Protein 4D79 (pdb70)

InterPro domains:
  IPR000594 THIF-type NAD/FAD binding fold [PF00899] (19-262)
  IPR035985 Ubiquitin-activating enzyme-like [SSF69572] (10-259)
  IPR045886 ThiF/MoeB/HesA family [PTHR43267] (7-263)

B-factor: mean 34.45, std 21.28, range [13.18, 229.86]

Foldseek 3Di:
DDQDPVNCVQQVVLCVVQNPVLLVLQLPFAEEEADQALARVLLLVVSLSNNRQEYEYEEQDAADCVRVQGGPLRDPVRGPPGSQVSSQVVSCVSPVRHHYHYHNHHAALVCLCVVVVPDGLEYEYEDADQHRSLSNQLVCQVVVHHYEYEFDQFQDDDQVQKDKDALQPDPLTVSSVVNQVCNCPPPVQAADPVRGSSYIYIYGPDHGHPPVTHHHNSRSSSRSVNRNVVSSVVSVVVVVPPD/DDDQDPVNCVQAVVLCVPVNPVLLVLQLPFEEEEEDQALARVLLLVVSLSNNRQEYEYEEQDAADCVRVQGGPQNDPVRGPPGRLVSSQVVSCVSPVRRHYHYHNDHAALVCLCVVCVPQGLEYEYPDQDQHRSLSNQLVCQVVVHHYEYEFDQFQDDDQVQKDKDFLQPDPQGVRSVVNQVCNCPPPVQAADPVRGSPHIYIDGPDHGHQDPDDHGHHHNSRSSSSSVNSNVVSSVVSVVVVVVVD/DDDQDVVNCVLQVVLCVVLNDVLLVLQLPFEEEEEDQALARVLLLVVSLSNNRQEYEYEEQDAQDCVRVQGGPLNDPVRGPPGSLVSSQVVSCVSPVRHHYHYHNDHAALVCLCVVCVPQGLEYEYEDDDQHRSLSNCLVCVVVVHHYEYEFDQFQDDDQVQKDKDALQPDPLTVRSVSNQVCNCPPPVQAADPVRGSPYMYIYGPDHGHPPVGHHHNSRSSSRSVNRNVVSSVVSVVVVVCVVVDDDDDD/DADCDPVNCVQAVVLCVPVNPVLLVLQLPFEEEEEDQALQRVLLLVLSLSNNRQEYEYEEQDAADCVSVQGGPLNDPVRGPPGSLVSSQVVSCVSPVRRHYHYDNHHAALVCLCVVQVPQGLEYEYEDQDQHRSLSNQLVCQVVVHHYEYEFDQFQDDDQVQKDKDALQPDPLTVRSVVNQVCNCPPPVQDADPVRGSNYMYIYGPDHGHVPCVGHHHNSRSSSSSVNSNVVSSVVSVVVVVVD

CATH classification: 3.40.50.720

Structure (mmCIF, N/CA/C/O backbone):
data_4D79
#
_entry.id   4D79
#
_cell.length_a   65.690
_cell.length_b   97.160
_cell.length_c   83.190
_cell.angle_alpha   90.00
_cell.angle_beta   111.61
_cell.angle_gamma   90.00
#
_symmetry.space_group_name_H-M   'P 1 21 1'
#
loop_
_entity.id
_entity.type
_entity.pdbx_description
1 polymer 'TRNA THREONYLCARBAMOYLADENOSINE DEHYDRATASE'
2 non-polymer 'POTASSIUM ION'
3 non-polymer "ADENOSINE-5'-TRIPHOSPHATE"
4 non-polymer GLYCEROL
5 non-polymer 'SODIUM ION'
6 water water
#
loop_
_atom_site.group_PDB
_atom_site.id
_atom_site.type_symbol
_atom_site.label_atom_id
_atom_site.label_alt_id
_atom_site.label_comp_id
_atom_site.label_asym_id
_atom_site.label_entity_id
_atom_site.label_seq_id
_atom_site.pdbx_PDB_ins_code
_atom_site.Cartn_x
_atom_site.Cartn_y
_atom_site.Cartn_z
_atom_site.occupancy
_atom_site.B_iso_or_equiv
_atom_site.auth_seq_id
_atom_site.auth_comp_id
_atom_site.auth_asym_id
_atom_site.auth_atom_id
_atom_site.pdbx_PDB_model_num
ATOM 1 N N . VAL A 1 3 ? 11.299 69.116 21.973 1.00 60.75 3 VAL A N 1
ATOM 2 C CA . VAL A 1 3 ? 10.264 68.806 20.992 1.00 60.73 3 VAL A CA 1
ATOM 3 C C . VAL A 1 3 ? 9.411 70.041 20.737 1.00 57.03 3 VAL A C 1
ATOM 4 O O . VAL A 1 3 ? 9.005 70.729 21.673 1.00 77.67 3 VAL A O 1
ATOM 8 N N . VAL A 1 4 ? 9.175 70.340 19.466 1.00 56.59 4 VAL A N 1
ATOM 9 C CA . VAL A 1 4 ? 8.285 71.426 19.076 1.00 54.72 4 VAL A CA 1
ATOM 10 C C . VAL A 1 4 ? 6.878 70.852 18.943 1.00 87.48 4 VAL A C 1
ATOM 11 O O . VAL A 1 4 ? 6.649 69.908 18.179 1.00 75.51 4 VAL A O 1
ATOM 15 N N . ILE A 1 5 ? 5.940 71.419 19.693 1.00 56.56 5 ILE A N 1
ATOM 16 C CA . ILE A 1 5 ? 4.573 70.911 19.759 1.00 50.27 5 ILE A CA 1
ATOM 17 C C . ILE A 1 5 ? 3.787 71.384 18.541 1.00 41.84 5 ILE A C 1
ATOM 18 O O . ILE A 1 5 ? 3.613 72.586 18.327 1.00 47.65 5 ILE A O 1
ATOM 23 N N . SER A 1 6 ? 3.312 70.432 17.742 1.00 41.52 6 SER A N 1
ATOM 24 C CA . SER A 1 6 ? 2.505 70.704 16.562 1.00 39.40 6 SER A CA 1
ATOM 25 C C . SER A 1 6 ? 1.075 71.086 16.938 1.00 51.98 6 SER A C 1
ATOM 26 O O . SER A 1 6 ? 0.622 70.911 18.075 1.00 36.55 6 SER A O 1
ATOM 29 N N . ASP A 1 7 ? 0.337 71.581 15.941 1.00 39.65 7 ASP A N 1
ATOM 30 C CA . ASP A 1 7 ? -1.069 71.903 16.168 1.00 44.33 7 ASP A CA 1
ATOM 31 C C . ASP A 1 7 ? -1.882 70.658 16.485 1.00 32.27 7 ASP A C 1
ATOM 32 O O . ASP A 1 7 ? -2.800 70.699 17.319 1.00 38.06 7 ASP A O 1
ATOM 37 N N . ALA A 1 8 ? -1.567 69.540 15.830 1.00 38.64 8 ALA A N 1
ATOM 38 C CA . ALA A 1 8 ? -2.271 68.294 16.114 1.00 33.76 8 ALA A CA 1
ATOM 39 C C . ALA A 1 8 ? -2.050 67.852 17.553 1.00 39.57 8 ALA A C 1
ATOM 40 O O . ALA A 1 8 ? -2.996 67.437 18.235 1.00 35.67 8 ALA A O 1
ATOM 42 N N . TRP A 1 9 ? -0.801 67.942 18.021 1.00 32.56 9 TRP A N 1
ATOM 43 C CA . TRP A 1 9 ? -0.459 67.634 19.406 1.00 34.87 9 TRP A CA 1
ATOM 44 C C . TRP A 1 9 ? -1.263 68.494 20.369 1.00 24.94 9 TRP A C 1
ATOM 45 O O . TRP A 1 9 ? -1.755 67.998 21.383 1.00 27.58 9 TRP A O 1
ATOM 56 N N . ARG A 1 10 ? -1.380 69.801 20.079 1.00 31.82 10 ARG A N 1
ATOM 57 C CA . ARG A 1 10 ? -2.180 70.696 20.924 1.00 33.63 10 ARG A CA 1
ATOM 58 C C . ARG A 1 10 ? -3.663 70.347 20.898 1.00 32.00 10 ARG A C 1
ATOM 59 O O . ARG A 1 10 ? -4.358 70.558 21.897 1.00 36.14 10 ARG A O 1
ATOM 67 N N . GLN A 1 11 ? -4.166 69.811 19.782 1.00 36.86 11 GLN A N 1
ATOM 68 C CA . GLN A 1 11 ? -5.541 69.327 19.754 1.00 39.60 11 GLN A CA 1
ATOM 69 C C . GLN A 1 11 ? -5.716 68.111 20.634 1.00 35.01 11 GLN A C 1
ATOM 70 O O . GLN A 1 11 ? -6.675 68.036 21.417 1.00 31.71 11 GLN A O 1
ATOM 7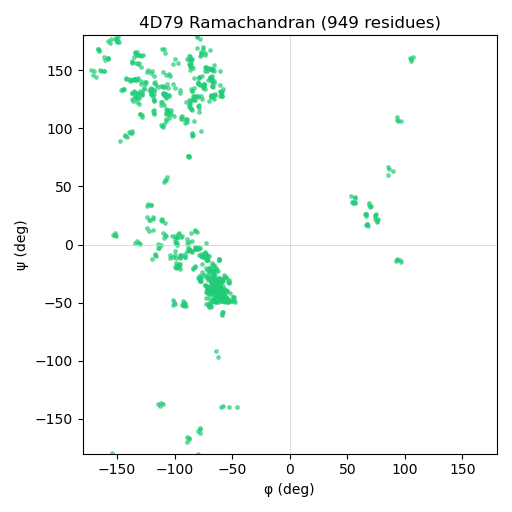6 N N . ARG A 1 12 ? -4.810 67.132 20.491 1.00 31.87 12 ARG A N 1
ATOM 77 C CA . ARG A 1 12 ? -4.911 65.898 21.252 1.00 28.31 12 ARG A CA 1
ATOM 78 C C . ARG A 1 12 ? -4.792 66.146 22.741 1.00 32.51 12 ARG A C 1
ATOM 79 O O . ARG A 1 12 ? -5.432 65.443 23.535 1.00 25.24 12 ARG A O 1
ATOM 87 N N . PHE A 1 13 ? -3.913 67.076 23.141 1.00 23.16 13 PHE A N 1
ATOM 88 C CA . PHE A 1 13 ? -3.527 67.231 24.539 1.00 22.31 13 PHE A CA 1
ATOM 89 C C . PHE A 1 13 ? -3.890 68.603 25.095 1.00 20.32 13 PHE A C 1
ATOM 90 O O . PHE A 1 13 ? -3.373 69.012 26.137 1.00 27.68 13 PHE A O 1
ATOM 98 N N . GLY A 1 14 ? -4.853 69.268 24.460 1.00 23.81 14 GLY A N 1
ATOM 99 C CA . GLY A 1 14 ? -5.395 70.498 25.012 1.00 22.06 14 GLY A CA 1
ATOM 100 C C . GLY A 1 14 ? -5.908 70.338 26.431 1.00 25.62 14 GLY A C 1
ATOM 101 O O . GLY A 1 14 ? -5.677 71.202 27.282 1.00 24.86 14 GLY A O 1
ATOM 102 N N . GLY A 1 15 ? -6.566 69.212 26.720 1.00 24.86 15 GLY A N 1
ATOM 103 C CA . GLY A 1 15 ? -7.024 68.956 28.072 1.00 23.71 15 GLY A CA 1
ATOM 104 C C . GLY A 1 15 ? -5.920 68.749 29.080 1.00 28.53 15 GLY A C 1
ATOM 105 O O . GLY A 1 15 ? -6.110 69.024 30.273 1.00 23.23 15 GLY A O 1
ATOM 106 N N . THR A 1 16 ? -4.788 68.182 28.641 1.00 21.52 16 THR A N 1
ATOM 107 C CA . THR A 1 16 ? -3.601 68.108 29.478 1.00 21.07 16 THR A CA 1
ATOM 108 C C . THR A 1 16 ? -3.077 69.506 29.799 1.00 23.40 16 THR A C 1
ATOM 109 O O . THR A 1 16 ? -2.758 69.823 30.948 1.00 21.94 16 THR A O 1
ATOM 113 N N . ALA A 1 17 ? -2.971 70.348 28.781 1.00 20.28 17 ALA A N 1
ATOM 114 C CA . ALA A 1 17 ? -2.524 71.721 28.992 1.00 23.55 17 ALA A CA 1
ATOM 115 C C . ALA A 1 17 ? -3.455 72.468 29.951 1.00 28.51 17 ALA A C 1
ATOM 116 O O . ALA A 1 17 ? -2.993 73.195 30.836 1.00 26.21 17 ALA A O 1
ATOM 118 N N . ARG A 1 18 ? -4.768 72.261 29.825 1.00 25.98 18 ARG A N 1
ATOM 119 C CA . ARG A 1 18 ? -5.698 72.984 30.682 1.00 21.99 18 ARG A CA 1
ATOM 120 C C . ARG A 1 18 ? -5.618 72.492 32.121 1.00 21.26 18 ARG A C 1
ATOM 121 O O . ARG A 1 18 ? -5.983 73.233 33.031 1.00 24.82 18 ARG A O 1
ATOM 129 N N . LEU A 1 19 ? -5.092 71.289 32.345 1.00 19.81 19 LEU A N 1
ATOM 130 C CA . LEU A 1 19 ? -5.007 70.756 33.695 1.00 21.57 19 LEU A CA 1
ATOM 131 C C . LEU A 1 19 ? -3.674 71.080 34.360 1.00 20.25 19 LEU A C 1
ATOM 132 O O . LEU A 1 19 ? -3.638 71.466 35.534 1.00 22.71 19 LEU A O 1
ATOM 137 N N . TYR A 1 20 ? -2.577 70.824 33.656 1.00 22.46 20 TYR A N 1
ATOM 138 C CA . TYR A 1 20 ? -1.240 70.947 34.220 1.00 25.40 20 TYR A CA 1
ATOM 139 C C . TYR A 1 20 ? -0.536 72.235 33.855 1.00 21.29 20 TYR A C 1
ATOM 140 O O . TYR A 1 20 ? 0.442 72.573 34.521 1.00 23.95 20 TYR A O 1
ATOM 149 N N . GLY A 1 21 ? -0.975 72.914 32.796 1.00 22.08 21 GLY A N 1
ATOM 150 C CA . GLY A 1 21 ? -0.388 74.157 32.335 1.00 26.35 21 GLY A CA 1
ATOM 151 C C . GLY A 1 21 ? 0.464 73.975 31.085 1.00 31.05 21 GLY A C 1
ATOM 152 O O . GLY A 1 21 ? 0.936 72.885 30.762 1.00 27.55 21 GLY A O 1
ATOM 153 N N . GLU A 1 22 ? 0.694 75.090 30.392 1.00 31.08 22 GLU A N 1
ATOM 154 C CA . GLU A 1 22 ? 1.513 75.082 29.181 1.00 24.73 22 GLU A CA 1
ATOM 155 C C . GLU A 1 22 ? 2.952 74.647 29.454 1.00 29.79 22 GLU A C 1
ATOM 156 O O . GLU A 1 22 ? 3.547 73.909 28.655 1.00 34.39 22 GLU A O 1
ATOM 162 N N . LYS A 1 23 ? 3.552 75.130 30.544 1.00 29.79 23 LYS A N 1
ATOM 163 C CA . LYS A 1 23 ? 4.922 74.731 30.847 1.00 33.44 23 LYS A CA 1
ATOM 164 C C . LYS A 1 23 ? 5.012 73.223 31.042 1.00 23.53 23 LYS A C 1
ATOM 165 O O . LYS A 1 23 ? 5.948 72.572 30.545 1.00 30.31 23 LYS A O 1
ATOM 171 N N . ALA A 1 24 ? 4.051 72.657 31.754 1.00 24.44 24 ALA A N 1
ATOM 172 C CA . ALA A 1 24 ? 4.009 71.211 31.952 1.00 22.66 24 ALA A CA 1
ATOM 173 C C . ALA A 1 24 ? 3.839 70.475 30.631 1.00 27.33 24 ALA A C 1
ATOM 174 O O . ALA A 1 24 ? 4.507 69.459 30.390 1.00 25.68 24 ALA A O 1
ATOM 176 N N . LEU A 1 25 ? 2.960 70.968 29.759 1.00 24.87 25 LEU A N 1
ATOM 177 C CA . LEU A 1 25 ? 2.787 70.333 28.457 1.00 29.50 25 LEU A CA 1
ATOM 178 C C . LEU A 1 25 ? 4.121 70.219 27.739 1.00 28.64 25 LEU A C 1
ATOM 179 O O . LEU A 1 25 ? 4.452 69.166 27.182 1.00 26.59 25 LEU A O 1
ATOM 184 N N . GLN A 1 26 ? 4.907 71.310 27.741 1.00 25.90 26 GLN A N 1
ATOM 185 C CA . GLN A 1 26 ? 6.200 71.283 27.089 1.00 25.57 26 GLN A CA 1
ATOM 186 C C . GLN A 1 26 ? 7.159 70.363 27.828 1.00 25.14 26 GLN A C 1
ATOM 187 O O . GLN A 1 26 ? 7.953 69.651 27.201 1.00 26.47 26 GLN A O 1
ATOM 193 N N . LEU A 1 27 ? 7.131 70.401 29.163 1.00 25.74 27 LEU A N 1
ATOM 194 C CA . LEU A 1 27 ? 7.965 69.497 29.949 1.00 35.50 27 LEU A CA 1
ATOM 195 C C . LEU A 1 27 ? 7.683 68.041 29.591 1.00 30.21 27 LEU A C 1
ATOM 196 O O . LEU A 1 27 ? 8.609 67.240 29.392 1.00 26.67 27 LEU A O 1
ATOM 201 N N . PHE A 1 28 ? 6.399 67.679 29.530 1.00 23.47 28 PHE A N 1
ATOM 202 C CA . PHE A 1 28 ? 6.013 66.315 29.189 1.00 25.81 28 PHE A CA 1
ATOM 203 C C . PHE A 1 28 ? 6.431 65.973 27.770 1.00 24.34 28 PHE A C 1
ATOM 204 O O . PHE A 1 28 ? 6.923 64.870 27.517 1.00 25.90 28 PHE A O 1
ATOM 212 N N . ALA A 1 29 ? 6.244 66.904 26.827 1.00 24.28 29 ALA A N 1
ATOM 213 C CA . ALA A 1 29 ? 6.601 66.610 25.443 1.00 25.26 29 ALA A CA 1
ATOM 214 C C . ALA A 1 29 ? 8.099 66.356 25.298 1.00 26.98 29 ALA A C 1
ATOM 215 O O . ALA A 1 29 ? 8.521 65.593 24.421 1.00 29.90 29 ALA A O 1
ATOM 217 N N . ASP A 1 30 ? 8.908 66.993 26.143 1.00 25.63 30 ASP A N 1
ATOM 218 C CA . ASP A 1 30 ? 10.360 66.859 26.129 1.00 28.40 30 ASP A CA 1
ATOM 219 C C . ASP A 1 30 ? 10.841 65.684 26.968 1.00 34.23 30 ASP A C 1
ATOM 220 O O . ASP A 1 30 ? 12.036 65.401 26.970 1.00 29.75 30 ASP A O 1
ATOM 225 N N . ALA A 1 31 ? 9.942 64.990 27.665 1.00 28.27 31 ALA A N 1
ATOM 226 C CA . ALA A 1 31 ? 10.353 63.938 28.585 1.00 25.56 31 ALA A CA 1
ATOM 227 C C . ALA A 1 31 ? 10.499 62.596 27.871 1.00 23.42 31 ALA A C 1
ATOM 228 O O . ALA A 1 31 ? 9.901 62.342 26.822 1.00 28.17 31 ALA A O 1
ATOM 230 N N . HIS A 1 32 ? 11.325 61.744 28.462 1.00 31.91 32 HIS A N 1
ATOM 231 C CA . HIS A 1 32 ? 11.508 60.367 28.022 1.00 23.26 32 HIS A CA 1
ATOM 232 C C . HIS A 1 32 ? 11.362 59.465 29.243 1.00 24.62 32 HIS A C 1
ATOM 233 O O . HIS A 1 32 ? 12.188 59.510 30.156 1.00 24.52 32 HIS A O 1
ATOM 240 N N . ILE A 1 33 ? 10.301 58.673 29.277 1.00 24.89 33 ILE A N 1
ATOM 241 C CA . ILE A 1 33 ? 10.013 57.828 30.429 1.00 22.12 33 ILE A CA 1
ATOM 242 C C . ILE A 1 33 ? 10.052 56.369 30.006 1.00 24.91 33 ILE A C 1
ATOM 243 O O . ILE A 1 33 ? 9.598 55.990 28.920 1.00 21.62 33 ILE A O 1
ATOM 248 N N . CYS A 1 34 ? 10.631 55.561 30.875 1.00 23.46 34 CYS A N 1
ATOM 249 C CA . CYS A 1 34 ? 10.811 54.131 30.672 1.00 16.83 34 CYS A CA 1
ATOM 250 C C . CYS A 1 34 ? 9.850 53.369 31.565 1.00 20.96 34 CYS A C 1
ATOM 251 O O . CYS A 1 34 ? 9.766 53.641 32.765 1.00 24.29 34 CYS A O 1
ATOM 254 N N . VAL A 1 35 ? 9.107 52.451 30.977 1.00 23.17 35 VAL A N 1
ATOM 255 C CA . VAL A 1 35 ? 8.266 51.529 31.736 1.00 21.34 35 VAL A CA 1
ATOM 256 C C . VAL A 1 35 ? 8.882 50.148 31.599 1.00 22.78 35 VAL A C 1
ATOM 257 O O . VAL A 1 35 ? 9.007 49.630 30.480 1.00 19.51 35 VAL A O 1
ATOM 261 N N . VAL A 1 36 ? 9.208 49.537 32.735 1.00 20.79 36 VAL A N 1
ATOM 262 C CA . VAL A 1 36 ? 9.779 48.191 32.772 1.00 20.07 36 VAL A CA 1
ATOM 263 C C . VAL A 1 36 ? 8.717 47.228 33.273 1.00 19.90 36 VAL A C 1
ATOM 264 O O . VAL A 1 36 ? 8.285 47.309 34.434 1.00 22.37 36 VAL A O 1
ATOM 268 N N . GLY A 1 37 ? 8.321 46.311 32.394 1.00 18.50 37 GLY A N 1
ATOM 269 C CA . GLY A 1 37 ? 7.263 45.357 32.643 1.00 17.03 37 GLY A CA 1
ATOM 270 C C . GLY A 1 37 ? 5.940 45.893 32.135 1.00 23.15 37 GLY A C 1
ATOM 271 O O . GLY A 1 37 ? 5.444 46.893 32.648 1.00 21.04 37 GLY A O 1
ATOM 272 N N . ILE A 1 38 ? 5.416 45.294 31.064 1.00 20.25 38 ILE A N 1
ATOM 273 C CA . ILE A 1 38 ? 4.230 45.767 30.375 1.00 26.33 38 ILE A CA 1
ATOM 274 C C . ILE A 1 38 ? 3.071 44.809 30.648 1.00 23.88 38 ILE A C 1
ATOM 275 O O . ILE A 1 38 ? 2.459 44.286 29.719 1.00 24.01 38 ILE A O 1
ATOM 280 N N . GLY A 1 39 ? 2.778 44.574 31.926 1.00 20.84 39 GLY A N 1
ATOM 281 C CA . GLY A 1 39 ? 1.756 43.660 32.380 1.00 24.62 39 GLY A CA 1
ATOM 282 C C . GLY A 1 39 ? 0.596 44.333 33.092 1.00 16.87 39 GLY A C 1
ATOM 283 O O . GLY A 1 39 ? 0.099 45.385 32.664 1.00 21.95 39 GLY A O 1
ATOM 284 N N . GLY A 1 40 ? 0.163 43.715 34.194 1.00 18.99 40 GLY A N 1
ATOM 285 C CA . GLY A 1 40 ? -1.037 44.167 34.875 1.00 24.29 40 GLY A CA 1
ATOM 286 C C . GLY A 1 40 ? -0.935 45.597 35.370 1.00 18.67 40 GLY A C 1
ATOM 287 O O . GLY A 1 40 ? -1.947 46.308 35.441 1.00 21.77 40 GLY A O 1
ATOM 288 N N . VAL A 1 41 ? 0.275 46.042 35.698 1.00 18.29 41 VAL A N 1
ATOM 289 C CA . VAL A 1 41 ? 0.512 47.411 36.129 1.00 18.09 41 VAL A CA 1
ATOM 290 C C . VAL A 1 41 ? 1.054 48.253 35.003 1.00 20.26 41 VAL A C 1
ATOM 291 O O . VAL A 1 41 ? 0.515 49.305 34.684 1.00 18.02 41 VAL A O 1
ATOM 295 N N . GLY A 1 42 ? 2.108 47.777 34.353 1.00 16.54 42 GLY A N 1
ATOM 296 C CA . GLY A 1 42 ? 2.833 48.615 33.428 1.00 18.33 42 GLY A CA 1
ATOM 297 C C . GLY A 1 42 ? 2.124 48.906 32.128 1.00 17.19 42 GLY A C 1
ATOM 298 O O . GLY A 1 42 ? 2.373 49.948 31.520 1.00 17.98 42 GLY A O 1
ATOM 299 N N . SER A 1 43 ? 1.247 48.005 31.661 1.00 18.41 43 SER A N 1
ATOM 300 C CA . SER A 1 43 ? 0.569 48.314 30.399 1.00 21.02 43 SER A CA 1
ATOM 301 C C . SER A 1 43 ? -0.310 49.566 30.542 1.00 20.69 43 SER A C 1
ATOM 302 O O . SER A 1 43 ? -0.350 50.403 29.640 1.00 19.46 43 SER A O 1
ATOM 305 N N . TRP A 1 44 ? -0.974 49.734 31.687 1.00 17.21 44 TRP A N 1
ATOM 306 C CA . TRP A 1 44 ? -1.791 50.924 31.940 1.00 16.44 44 TRP A CA 1
ATOM 307 C C . TRP A 1 44 ? -0.935 52.157 32.208 1.00 16.19 44 TRP A C 1
ATOM 308 O O . TRP A 1 44 ? -1.316 53.275 31.840 1.00 20.33 44 TRP A O 1
ATOM 319 N N . ALA A 1 45 ? 0.206 51.988 32.869 1.00 20.91 45 ALA A N 1
ATOM 320 C CA . ALA A 1 45 ? 1.126 53.109 33.005 1.00 21.89 45 ALA A CA 1
ATOM 321 C C . ALA A 1 45 ? 1.502 53.644 31.633 1.00 16.33 45 ALA A C 1
ATOM 322 O O . ALA A 1 45 ? 1.520 54.858 31.403 1.00 19.30 45 ALA A O 1
ATOM 324 N N . ALA A 1 46 ? 1.815 52.742 30.701 1.00 19.42 46 ALA A N 1
ATOM 325 C CA . ALA A 1 46 ? 2.240 53.165 29.370 1.00 19.04 46 ALA A CA 1
ATOM 326 C C . ALA A 1 46 ? 1.143 53.943 28.668 1.00 18.80 46 ALA A C 1
ATOM 327 O O . ALA A 1 46 ? 1.382 55.014 28.075 1.00 21.01 46 ALA A O 1
ATOM 329 N N . GLU A 1 47 ? -0.062 53.426 28.754 1.00 18.79 47 GLU A N 1
ATOM 330 C CA . GLU A 1 47 ? -1.237 54.087 28.225 1.00 16.69 47 GLU A CA 1
ATOM 331 C C . GLU A 1 47 ? -1.386 55.475 28.805 1.00 17.98 47 GLU A C 1
ATOM 332 O O . GLU A 1 47 ? -1.660 56.433 28.077 1.00 19.10 47 GLU A O 1
ATOM 338 N N . ALA A 1 48 ? -1.277 55.599 30.128 1.00 16.28 48 ALA A N 1
ATOM 339 C CA . ALA A 1 48 ? -1.458 56.897 30.754 1.00 18.14 48 ALA A CA 1
ATOM 340 C C . ALA A 1 48 ? -0.376 57.884 30.313 1.00 18.77 48 ALA A C 1
ATOM 341 O O . ALA A 1 48 ? -0.665 59.064 30.062 1.00 18.78 48 ALA A O 1
ATOM 343 N N . LEU A 1 49 ? 0.876 57.410 30.188 1.00 17.81 49 LEU A N 1
ATOM 344 C CA . LEU A 1 49 ? 1.949 58.275 29.724 1.00 16.57 49 LEU A CA 1
ATOM 345 C C . LEU A 1 49 ? 1.642 58.822 28.351 1.00 17.70 49 LEU A C 1
ATOM 346 O O . LEU A 1 49 ? 1.731 60.038 28.122 1.00 19.53 49 LEU A O 1
ATOM 351 N N . ALA A 1 50 ? 1.251 57.943 27.430 1.00 20.69 50 ALA A N 1
ATOM 352 C CA . ALA A 1 50 ? 0.898 58.381 26.086 1.00 18.36 50 ALA A CA 1
ATOM 353 C C . ALA A 1 50 ? -0.253 59.390 26.099 1.00 22.83 50 ALA A C 1
ATOM 354 O O . ALA A 1 50 ? -0.224 60.380 25.353 1.00 21.97 50 ALA A O 1
ATOM 356 N N . ARG A 1 51 ? -1.281 59.151 26.923 1.00 19.68 51 ARG A N 1
ATOM 357 C CA . ARG A 1 51 ? -2.457 60.009 26.942 1.00 20.88 51 ARG A CA 1
ATOM 358 C C . ARG A 1 51 ? -2.237 61.303 27.719 1.00 19.42 51 ARG A C 1
ATOM 359 O O . ARG A 1 51 ? -3.141 62.141 27.753 1.00 21.07 51 ARG A O 1
ATOM 367 N N . THR A 1 52 ? -1.070 61.492 28.333 1.00 20.71 52 THR A N 1
ATOM 368 C CA . THR A 1 52 ? -0.738 62.744 28.992 1.00 17.64 52 THR A CA 1
ATOM 369 C C . THR A 1 52 ? 0.369 63.506 28.260 1.00 21.64 52 THR A C 1
ATOM 370 O O . THR A 1 52 ? 1.063 64.310 28.870 1.00 22.60 52 THR A O 1
ATOM 374 N N . GLY A 1 53 ? 0.578 63.230 26.976 1.00 21.99 53 GLY A N 1
ATOM 375 C CA . GLY A 1 53 ? 1.492 64.028 26.188 1.00 26.80 53 GLY A CA 1
ATOM 376 C C . GLY A 1 53 ? 2.963 63.774 26.447 1.00 25.79 53 GLY A C 1
ATOM 377 O O . GLY A 1 53 ? 3.789 64.606 26.083 1.00 24.14 53 GLY A O 1
ATOM 378 N N . ILE A 1 54 ? 3.331 62.642 27.040 1.00 25.81 54 ILE A N 1
ATOM 379 C CA . ILE A 1 54 ? 4.748 62.339 27.183 1.00 23.71 54 ILE A CA 1
ATOM 380 C C . ILE A 1 54 ? 5.324 62.067 25.796 1.00 22.93 54 ILE A C 1
ATOM 381 O O . ILE A 1 54 ? 4.808 61.224 25.048 1.00 25.01 54 ILE A O 1
ATOM 386 N N . GLY A 1 55 ? 6.416 62.768 25.455 1.00 24.97 55 GLY A N 1
ATOM 387 C CA . GLY A 1 55 ? 6.879 62.768 24.074 1.00 24.66 55 GLY A CA 1
ATOM 388 C C . GLY A 1 55 ? 7.722 61.578 23.667 1.00 25.11 55 GLY A C 1
ATOM 389 O O . GLY A 1 55 ? 7.858 61.305 22.467 1.00 24.01 55 GLY A O 1
ATOM 390 N N . ALA A 1 56 ? 8.285 60.861 24.629 1.00 23.75 56 ALA A N 1
ATOM 391 C CA . ALA A 1 56 ? 9.119 59.700 24.338 1.00 25.31 56 ALA A CA 1
ATOM 392 C C . ALA A 1 56 ? 8.887 58.663 25.417 1.00 24.28 56 ALA A C 1
ATOM 393 O O . ALA A 1 56 ? 8.913 58.979 26.611 1.00 25.56 56 ALA A O 1
ATOM 395 N N . ILE A 1 57 ? 8.696 57.430 24.993 1.00 21.63 57 ILE A N 1
ATOM 396 C CA . ILE A 1 57 ? 8.378 56.325 25.899 1.00 22.03 57 ILE A CA 1
ATOM 397 C C . ILE A 1 57 ? 9.197 55.116 25.482 1.00 22.56 57 ILE A C 1
ATOM 398 O O . ILE A 1 57 ? 9.214 54.763 24.301 1.00 24.89 57 ILE A O 1
ATOM 403 N N . THR A 1 58 ? 9.877 54.483 26.440 1.00 20.26 58 THR A N 1
ATOM 404 C CA . THR A 1 58 ? 10.528 53.196 26.216 1.00 19.42 58 THR A CA 1
ATOM 405 C C . THR A 1 58 ? 9.795 52.107 26.981 1.00 22.12 58 THR A C 1
ATOM 406 O O . THR A 1 58 ? 9.446 52.289 28.148 1.00 25.05 58 THR A O 1
ATOM 410 N N . LEU A 1 59 ? 9.573 50.980 26.321 1.00 20.76 59 LEU A N 1
ATOM 411 C CA . LEU A 1 59 ? 8.869 49.850 26.912 1.00 21.17 59 LEU A CA 1
ATOM 412 C C . LEU A 1 59 ? 9.822 48.654 26.950 1.00 25.58 59 LEU A C 1
ATOM 413 O O . LEU A 1 59 ? 10.351 48.262 25.909 1.00 26.61 59 LEU A O 1
ATOM 418 N N . ILE A 1 60 ? 10.029 48.065 28.133 1.00 22.24 60 ILE A N 1
ATOM 419 C CA . ILE A 1 60 ? 10.950 46.930 28.298 1.00 25.52 60 ILE A CA 1
ATOM 420 C C . ILE A 1 60 ? 10.166 45.708 28.774 1.00 21.25 60 ILE A C 1
ATOM 421 O O . ILE A 1 60 ? 9.678 45.669 29.910 1.00 24.67 60 ILE A O 1
ATOM 426 N N . ASP A 1 61 ? 10.078 44.697 27.917 1.00 21.07 61 ASP A N 1
ATOM 427 C CA . ASP A 1 61 ? 9.420 43.425 28.215 1.00 20.87 61 ASP A CA 1
ATOM 428 C C . ASP A 1 61 ? 9.778 42.484 27.070 1.00 25.93 61 ASP A C 1
ATOM 429 O O . ASP A 1 61 ? 10.034 42.941 25.955 1.00 34.78 61 ASP A O 1
ATOM 434 N N . MET A 1 62 ? 9.866 41.188 27.352 1.00 26.16 62 MET A N 1
ATOM 435 C CA . MET A 1 62 ? 9.997 40.229 26.252 1.00 26.45 62 MET A CA 1
ATOM 436 C C . MET A 1 62 ? 8.911 39.160 26.251 1.00 32.84 62 MET A C 1
ATOM 437 O O . MET A 1 62 ? 9.055 38.158 25.555 1.00 31.35 62 MET A O 1
ATOM 442 N N . ASP A 1 63 ? 7.842 39.335 27.005 1.00 29.25 63 ASP A N 1
ATOM 443 C CA . ASP A 1 63 ? 6.778 38.344 27.045 1.00 27.47 63 ASP A CA 1
ATOM 444 C C . ASP A 1 63 ? 5.736 38.643 25.955 1.00 30.03 63 ASP A C 1
ATOM 445 O O . ASP A 1 63 ? 5.637 39.761 25.436 1.00 28.41 63 ASP A O 1
ATOM 450 N N . ASP A 1 64 ? 4.961 37.628 25.611 1.00 26.97 64 ASP A N 1
ATOM 451 C CA . ASP A 1 64 ? 3.896 37.735 24.633 1.00 28.32 64 ASP A CA 1
ATOM 452 C C . ASP A 1 64 ? 2.530 37.893 25.312 1.00 25.15 64 ASP A C 1
ATOM 453 O O . ASP A 1 64 ? 2.324 37.533 26.473 1.00 29.08 64 ASP A O 1
ATOM 458 N N . VAL A 1 65 ? 1.591 38.415 24.538 1.00 22.84 65 VAL A N 1
ATOM 459 C CA . VAL A 1 65 ? 0.205 38.510 24.983 1.00 24.51 65 VAL A CA 1
ATOM 460 C C . VAL A 1 65 ? -0.396 37.104 25.086 1.00 27.72 65 VAL A C 1
ATOM 461 O O . VAL A 1 65 ? -0.369 36.330 24.120 1.00 24.30 65 VAL A O 1
ATOM 465 N N A CYS A 1 66 ? -0.948 36.787 26.264 0.43 27.11 66 CYS A N 1
ATOM 466 N N B CYS A 1 66 ? -0.923 36.776 26.262 0.57 23.99 66 CYS A N 1
ATOM 467 C CA A CYS A 1 66 ? -1.587 35.512 26.594 0.43 26.67 66 CYS A CA 1
ATOM 468 C CA B CYS A 1 66 ? -1.627 35.528 26.525 0.57 30.92 66 CYS A CA 1
ATOM 469 C C A CYS A 1 66 ? -3.048 35.738 26.982 0.43 32.12 66 CYS A C 1
ATOM 470 C C B CYS A 1 66 ? -3.084 35.794 26.867 0.57 20.33 66 CYS A C 1
ATOM 471 O O A CYS A 1 66 ? -3.383 36.741 27.619 0.43 20.91 66 CYS A O 1
ATOM 472 O O B CYS A 1 66 ? -3.444 36.855 27.382 0.57 23.96 66 CYS A O 1
ATOM 477 N N . VAL A 1 67 ? -3.915 34.775 26.628 1.00 24.29 67 VAL A N 1
ATOM 478 C CA . VAL A 1 67 ? -5.344 34.907 26.916 1.00 19.83 67 VAL A CA 1
ATOM 479 C C . VAL A 1 67 ? -5.569 35.130 28.407 1.00 17.35 67 VAL A C 1
ATOM 480 O O . VAL A 1 67 ? -6.481 35.867 28.796 1.00 22.10 67 VAL A O 1
ATOM 484 N N . THR A 1 68 ? -4.724 34.543 29.261 1.00 23.22 68 THR A N 1
ATOM 485 C CA . THR A 1 68 ? -4.889 34.707 30.701 1.00 20.98 68 THR A CA 1
ATOM 486 C C . THR A 1 68 ? -4.552 36.122 31.183 1.00 18.09 68 THR A C 1
ATOM 487 O O . THR A 1 68 ? -4.787 36.417 32.352 1.00 21.23 68 THR A O 1
ATOM 491 N N . ASN A 1 69 ? -3.971 36.983 30.336 1.00 19.77 69 ASN A N 1
ATOM 492 C CA . ASN A 1 69 ? -3.742 38.386 30.677 1.00 22.23 69 ASN A CA 1
ATOM 493 C C . ASN A 1 69 ? -5.035 39.210 30.641 1.00 17.76 69 ASN A C 1
ATOM 494 O O . ASN A 1 69 ? -5.030 40.380 31.055 1.00 20.38 69 ASN A O 1
ATOM 499 N N . THR A 1 70 ? -6.126 38.635 30.100 1.00 16.61 70 THR A N 1
ATOM 500 C CA . THR A 1 70 ? -7.300 39.404 29.726 1.00 16.13 70 THR A CA 1
ATOM 501 C C . THR A 1 70 ? -7.906 40.127 30.913 1.00 13.50 70 THR A C 1
ATOM 502 O O . THR A 1 70 ? -8.485 41.195 30.745 1.00 21.87 70 THR A O 1
ATOM 506 N N . ASN A 1 71 ? -7.813 39.551 32.109 1.00 16.47 71 ASN A N 1
ATOM 507 C CA . ASN A 1 71 ? -8.481 40.166 33.232 1.00 16.35 71 ASN A CA 1
ATOM 508 C C . ASN A 1 71 ? -7.809 41.464 33.695 1.00 18.77 71 ASN A C 1
ATOM 509 O O . ASN A 1 71 ? -8.400 42.183 34.518 1.00 16.54 71 ASN A O 1
ATOM 514 N N . ARG A 1 72 ? -6.597 41.776 33.238 1.00 19.87 72 ARG A N 1
ATOM 515 C CA . ARG A 1 72 ? -5.878 42.895 33.845 1.00 16.59 72 ARG A CA 1
ATOM 516 C C . ARG A 1 72 ? -4.876 43.646 32.968 1.00 23.26 72 ARG A C 1
ATOM 517 O O . ARG A 1 72 ? -4.134 44.452 33.529 1.00 18.29 72 ARG A O 1
ATOM 525 N N . GLN A 1 73 ? -4.792 43.430 31.652 1.00 16.71 73 GLN A N 1
ATOM 526 C CA . GLN A 1 73 ? -3.775 44.056 30.822 1.00 18.32 73 GLN A CA 1
ATOM 527 C C . GLN A 1 73 ? -4.436 44.645 29.590 1.00 21.52 73 GLN A C 1
ATOM 528 O O . GLN A 1 73 ? -5.200 43.963 28.906 1.00 19.21 73 GLN A O 1
ATOM 534 N N . ILE A 1 74 ? -4.136 45.918 29.317 1.00 16.91 74 ILE A N 1
ATOM 535 C CA . ILE A 1 74 ? -4.861 46.673 28.315 1.00 15.54 74 ILE A CA 1
ATOM 536 C C . ILE A 1 74 ? -4.612 46.153 26.912 1.00 15.60 74 ILE A C 1
ATOM 537 O O . ILE A 1 74 ? -5.455 46.359 26.017 1.00 21.94 74 ILE A O 1
ATOM 542 N N . HIS A 1 75 ? -3.509 45.456 26.704 1.00 17.62 75 HIS A N 1
ATOM 543 C CA . HIS A 1 75 ? -3.142 44.948 25.390 1.00 21.09 75 HIS A CA 1
ATOM 544 C C . HIS A 1 75 ? -3.754 43.584 25.092 1.00 22.95 75 HIS A C 1
ATOM 545 O O . HIS A 1 75 ? -3.628 43.104 23.961 1.00 22.88 75 HIS A O 1
ATOM 552 N N . ALA A 1 76 ? -4.432 42.967 26.065 1.00 24.79 76 ALA A N 1
ATOM 553 C CA . ALA A 1 76 ? -4.934 41.589 25.955 1.00 20.99 76 ALA A CA 1
ATOM 554 C C . ALA A 1 76 ? -6.290 41.597 25.261 1.00 22.16 76 ALA A C 1
ATOM 555 O O . ALA A 1 76 ? -7.336 41.776 25.892 1.00 22.13 76 ALA A O 1
ATOM 557 N N . LEU A 1 77 ? -6.240 41.422 23.947 1.00 23.51 77 LEU A N 1
ATOM 558 C CA . LEU A 1 77 ? -7.371 41.335 23.041 1.00 22.83 77 LEU A CA 1
ATOM 559 C C . LEU A 1 77 ? -7.163 40.085 22.206 1.00 24.78 77 LEU A C 1
ATOM 560 O O . LEU A 1 77 ? -6.022 39.696 21.964 1.00 24.40 77 LEU A O 1
ATOM 565 N N . ARG A 1 78 ? -8.264 39.502 21.731 1.00 22.70 78 ARG A N 1
ATOM 566 C CA . ARG A 1 78 ? -8.197 38.245 20.981 1.00 27.55 78 ARG A CA 1
ATOM 567 C C . ARG A 1 78 ? -7.186 38.309 19.845 1.00 32.02 78 ARG A C 1
ATOM 568 O O . ARG A 1 78 ? -6.356 37.402 19.677 1.00 31.71 78 ARG A O 1
ATOM 576 N N . ASP A 1 79 ? -7.247 39.362 19.038 1.00 22.96 79 ASP A N 1
ATOM 577 C CA . ASP A 1 79 ? -6.379 39.406 17.873 1.00 33.21 79 ASP A CA 1
ATOM 578 C C . ASP A 1 79 ? -4.921 39.703 18.228 1.00 33.85 79 ASP A C 1
ATOM 579 O O . ASP A 1 79 ? -4.065 39.581 17.350 1.00 37.13 79 ASP A O 1
ATOM 584 N N . ASN A 1 80 ? -4.604 40.051 19.484 1.00 30.61 80 ASN A N 1
ATOM 585 C CA . ASN A 1 80 ? -3.227 40.342 19.903 1.00 28.51 80 ASN A CA 1
ATOM 586 C C . ASN A 1 80 ? -2.504 39.141 20.517 1.00 31.16 80 ASN A C 1
ATOM 587 O O . ASN A 1 80 ? -1.285 39.200 20.718 1.00 27.65 80 ASN A O 1
ATOM 592 N N . VAL A 1 81 ? -3.224 38.071 20.831 1.00 31.40 81 VAL A N 1
ATOM 593 C CA . VAL A 1 81 ? -2.643 36.950 21.551 1.00 24.70 81 VAL A CA 1
ATOM 594 C C . VAL A 1 81 ? -1.494 36.367 20.745 1.00 30.43 81 VAL A C 1
ATOM 595 O O . VAL A 1 81 ? -1.617 36.124 19.537 1.00 31.74 81 VAL A O 1
ATOM 599 N N . GLY A 1 82 ? -0.365 36.163 21.408 1.00 30.15 82 GLY A N 1
ATOM 600 C CA . GLY A 1 82 ? 0.821 35.647 20.747 1.00 27.84 82 GLY A CA 1
ATOM 601 C C . GLY A 1 82 ? 1.773 36.707 20.236 1.00 37.84 82 GLY A C 1
ATOM 602 O O . GLY A 1 82 ? 2.888 36.370 19.827 1.00 35.88 82 GLY A O 1
ATOM 603 N N . LEU A 1 83 ? 1.363 37.968 20.193 1.00 38.54 83 LEU A N 1
ATOM 604 C CA . LEU A 1 83 ? 2.290 39.027 19.830 1.00 30.98 83 LEU A CA 1
ATOM 605 C C . LEU A 1 83 ? 3.043 39.492 21.069 1.00 27.85 83 LEU A C 1
ATOM 606 O O . LEU A 1 83 ? 2.611 39.302 22.203 1.00 28.10 83 LEU A O 1
ATOM 611 N N . ALA A 1 84 ? 4.185 40.120 20.836 1.00 28.11 84 ALA A N 1
ATOM 612 C CA . ALA A 1 84 ? 4.958 40.689 21.930 1.00 24.74 84 ALA A CA 1
ATOM 613 C C . ALA A 1 84 ? 4.172 41.808 22.591 1.00 27.07 84 ALA A C 1
ATOM 614 O O . ALA A 1 84 ? 3.638 42.687 21.906 1.00 29.51 84 ALA A O 1
ATOM 616 N N . LYS A 1 85 ? 4.062 41.742 23.923 1.00 28.36 85 LYS A N 1
ATOM 617 C CA . LYS A 1 85 ? 3.329 42.756 24.678 1.00 22.77 85 LYS A CA 1
ATOM 618 C C . LYS A 1 85 ? 3.851 44.153 24.379 1.00 22.77 85 LYS A C 1
ATOM 619 O O . LYS A 1 85 ? 3.078 45.091 24.146 1.00 24.68 85 LYS A O 1
ATOM 625 N N . ALA A 1 86 ? 5.168 44.318 24.417 1.00 24.98 86 ALA A N 1
ATOM 626 C CA . ALA A 1 86 ? 5.738 45.640 24.242 1.00 24.84 86 ALA A CA 1
ATOM 627 C C . ALA A 1 86 ? 5.462 46.187 22.847 1.00 25.88 86 ALA A C 1
ATOM 628 O O . ALA A 1 86 ? 5.245 47.388 22.691 1.00 26.30 86 ALA A O 1
ATOM 630 N N . GLU A 1 87 ? 5.500 45.328 21.814 1.00 28.05 87 GLU A N 1
ATOM 631 C CA . GLU A 1 87 ? 5.224 45.792 20.452 1.00 28.12 87 GLU A CA 1
ATOM 632 C C . GLU A 1 87 ? 3.758 46.155 20.262 1.00 29.46 87 GLU A C 1
ATOM 633 O O . GLU A 1 87 ? 3.444 47.142 19.592 1.00 26.61 87 GLU A O 1
ATOM 639 N N . VAL A 1 88 ? 2.843 45.359 20.816 1.00 25.96 88 VAL A N 1
ATOM 640 C CA . VAL A 1 88 ? 1.425 45.695 20.755 1.00 27.10 88 VAL A CA 1
ATOM 641 C C . VAL A 1 88 ? 1.169 47.033 21.436 1.00 25.87 88 VAL A C 1
ATOM 642 O O . VAL A 1 88 ? 0.391 47.859 20.949 1.00 25.27 88 VAL A O 1
ATOM 646 N N . MET A 1 89 ? 1.775 47.244 22.599 1.00 21.30 89 MET A N 1
ATOM 647 C CA . MET A 1 89 ? 1.564 48.483 23.321 1.00 21.58 89 MET A CA 1
ATOM 648 C C . MET A 1 89 ? 2.220 49.659 22.581 1.00 24.43 89 MET A C 1
ATOM 649 O O . MET A 1 89 ? 1.664 50.767 22.532 1.00 25.76 89 MET A O 1
ATOM 654 N N . ALA A 1 90 ? 3.367 49.422 21.947 1.00 23.91 90 ALA A N 1
ATOM 655 C CA . ALA A 1 90 ? 3.997 50.466 21.150 1.00 21.14 90 ALA A CA 1
ATOM 656 C C . ALA A 1 90 ? 3.112 50.867 19.982 1.00 27.71 90 ALA A C 1
ATOM 657 O O . ALA A 1 90 ? 2.939 52.065 19.701 1.00 24.23 90 ALA A O 1
ATOM 659 N N . GLU A 1 91 ? 2.510 49.885 19.311 1.00 32.56 91 GLU A N 1
ATOM 660 C CA . GLU A 1 91 ? 1.601 50.200 18.215 1.00 29.38 91 GLU A CA 1
ATOM 661 C C . GLU A 1 91 ? 0.379 50.966 18.716 1.00 27.84 91 GLU A C 1
ATOM 662 O O . GLU A 1 91 ? -0.072 51.914 18.074 1.00 27.81 91 GLU A O 1
ATOM 668 N N . ARG A 1 92 ? -0.137 50.605 19.881 1.00 24.97 92 ARG A N 1
ATOM 669 C CA . ARG A 1 92 ? -1.248 51.357 20.444 1.00 25.28 92 ARG A CA 1
ATOM 670 C C . ARG A 1 92 ? -0.847 52.800 20.761 1.00 25.08 92 ARG A C 1
ATOM 671 O O . ARG A 1 92 ? -1.616 53.737 20.509 1.00 29.86 92 ARG A O 1
ATOM 679 N N . ILE A 1 93 ? 0.345 53.005 21.315 1.00 21.88 93 ILE A N 1
ATOM 680 C CA . ILE A 1 93 ? 0.781 54.358 21.650 1.00 20.90 93 ILE A CA 1
ATOM 681 C C . ILE A 1 93 ? 0.866 55.222 20.397 1.00 24.86 93 ILE A C 1
ATOM 682 O O . ILE A 1 93 ? 0.493 56.406 20.414 1.00 24.82 93 ILE A O 1
ATOM 687 N N . ARG A 1 94 ? 1.315 54.635 19.288 1.00 28.56 94 ARG A N 1
ATOM 688 C CA . ARG A 1 94 ? 1.400 55.366 18.025 1.00 33.65 94 ARG A CA 1
ATOM 689 C C . ARG A 1 94 ? 0.027 55.746 17.499 1.00 36.26 94 ARG A C 1
ATOM 690 O O . ARG A 1 94 ? -0.093 56.720 16.757 1.00 29.37 94 ARG A O 1
ATOM 698 N N . GLN A 1 95 ? -1.007 54.980 17.847 1.00 29.90 95 GLN A N 1
ATOM 699 C CA . GLN A 1 95 ? -2.380 55.353 17.526 1.00 21.92 95 GLN A CA 1
ATOM 700 C C . GLN A 1 95 ? -2.923 56.432 18.451 1.00 23.44 95 GLN A C 1
ATOM 701 O O . GLN A 1 95 ? -3.744 57.245 18.015 1.00 30.18 95 GLN A O 1
ATOM 707 N N . ILE A 1 96 ? -2.477 56.460 19.709 1.00 25.87 96 ILE A N 1
ATOM 708 C CA . ILE A 1 96 ? -2.853 57.527 20.633 1.00 21.82 96 ILE A CA 1
ATOM 709 C C . ILE A 1 96 ? -2.196 58.839 20.222 1.00 32.30 96 ILE A C 1
ATOM 710 O O . ILE A 1 96 ? -2.843 59.889 20.123 1.00 26.70 96 ILE A O 1
ATOM 715 N N . ASN A 1 97 ? -0.883 58.802 20.012 1.00 25.15 97 ASN A N 1
ATOM 716 C CA . ASN A 1 97 ? -0.108 59.987 19.637 1.00 21.30 97 ASN A CA 1
ATOM 717 C C . ASN A 1 97 ? 0.863 59.593 18.548 1.00 26.82 97 ASN A C 1
ATOM 718 O O . ASN A 1 97 ? 1.944 59.064 18.841 1.00 24.66 97 ASN A O 1
ATOM 723 N N . PRO A 1 98 ? 0.521 59.838 17.279 1.00 35.37 98 PRO A N 1
ATOM 724 C CA . PRO A 1 98 ? 1.411 59.448 16.182 1.00 29.63 98 PRO A CA 1
ATOM 725 C C . PRO A 1 98 ? 2.766 60.120 16.225 1.00 33.12 98 PRO A C 1
ATOM 726 O O . PRO A 1 98 ? 3.663 59.703 15.494 1.00 35.23 98 PRO A O 1
ATOM 730 N N . GLU A 1 99 ? 2.930 61.150 17.039 1.00 35.31 99 GLU A N 1
ATOM 731 C CA . GLU A 1 99 ? 4.181 61.883 17.148 1.00 33.49 99 GLU A CA 1
ATOM 732 C C . GLU A 1 99 ? 5.017 61.475 18.361 1.00 34.03 99 GLU A C 1
ATOM 733 O O . GLU A 1 99 ? 6.076 62.058 18.595 1.00 29.16 99 GLU A O 1
ATOM 739 N N . CYS A 1 100 ? 4.564 60.505 19.138 1.00 34.75 100 CYS A N 1
ATOM 740 C CA . CYS A 1 100 ? 5.345 60.020 20.266 1.00 27.09 100 CYS A CA 1
ATOM 741 C C . CYS A 1 100 ? 6.504 59.162 19.763 1.00 28.24 100 CYS A C 1
ATOM 742 O O . CYS A 1 100 ? 6.354 58.366 18.832 1.00 38.45 100 CYS A O 1
ATOM 745 N N . ARG A 1 101 ? 7.670 59.348 20.365 1.00 31.19 101 ARG A N 1
ATOM 746 C CA . ARG A 1 101 ? 8.850 58.550 20.043 1.00 28.97 101 ARG A CA 1
ATOM 747 C C . ARG A 1 101 ? 8.828 57.324 20.951 1.00 29.21 101 ARG A C 1
ATOM 748 O O . ARG A 1 101 ? 9.075 57.438 22.152 1.00 26.43 101 ARG A O 1
ATOM 756 N N . VAL A 1 102 ? 8.480 56.160 20.395 1.00 29.89 102 VAL A N 1
ATOM 757 C CA . VAL A 1 102 ? 8.311 54.933 21.173 1.00 24.92 102 VAL A CA 1
ATOM 758 C C . VAL A 1 102 ? 9.432 53.956 20.837 1.00 27.91 102 VAL A C 1
ATOM 759 O O . VAL A 1 102 ? 9.676 53.653 19.664 1.00 33.89 102 VAL A O 1
ATOM 763 N N . THR A 1 103 ? 10.074 53.431 21.872 1.00 25.49 103 THR A N 1
ATOM 764 C CA . THR A 1 103 ? 11.146 52.460 21.749 1.00 29.04 103 THR A CA 1
ATOM 765 C C . THR A 1 103 ? 10.746 51.195 22.481 1.00 30.32 103 THR A C 1
ATOM 766 O O . THR A 1 103 ? 10.267 51.266 23.613 1.00 27.75 103 THR A O 1
ATOM 770 N N . VAL A 1 104 ? 10.951 50.045 21.846 1.00 25.53 104 VAL A N 1
ATOM 771 C CA . VAL A 1 104 ? 10.750 48.748 22.491 1.00 28.32 104 VAL A CA 1
ATOM 772 C C . VAL A 1 104 ? 12.110 48.108 22.746 1.00 28.65 104 VAL A C 1
ATOM 773 O O . VAL A 1 104 ? 12.925 47.957 21.826 1.00 28.66 104 VAL A O 1
ATOM 777 N N . VAL A 1 105 ? 12.343 47.701 23.982 1.00 29.99 105 VAL A N 1
ATOM 778 C CA . VAL A 1 105 ? 13.482 46.841 24.314 1.00 34.01 105 VAL A CA 1
ATOM 779 C C . VAL A 1 105 ? 12.922 45.443 24.558 1.00 38.73 105 VAL A C 1
ATOM 780 O O . VAL A 1 105 ? 12.166 45.215 25.514 1.00 26.66 105 VAL A O 1
ATOM 784 N N . ASP A 1 106 ? 13.241 44.520 23.650 1.00 31.22 106 ASP A N 1
ATOM 785 C CA . ASP A 1 106 ? 12.718 43.148 23.693 1.00 32.73 106 ASP A CA 1
ATOM 786 C C . ASP A 1 106 ? 13.633 42.301 24.574 1.00 44.39 106 ASP A C 1
ATOM 787 O O . ASP A 1 106 ? 14.437 41.492 24.110 1.00 35.85 106 ASP A O 1
ATOM 792 N N . ASP A 1 107 ? 13.504 42.487 25.883 1.00 26.20 107 ASP A N 1
ATOM 793 C CA . ASP A 1 107 ? 14.431 41.843 26.811 1.00 24.97 107 ASP A CA 1
ATOM 794 C C . ASP A 1 107 ? 13.834 41.965 28.206 1.00 34.50 107 ASP A C 1
ATOM 795 O O . ASP A 1 107 ? 12.847 42.676 28.413 1.00 33.91 107 ASP A O 1
ATOM 800 N N . PHE A 1 108 ? 14.413 41.219 29.146 1.00 32.80 108 PHE A N 1
ATOM 801 C CA . PHE A 1 108 ? 14.153 41.368 30.573 1.00 26.67 108 PHE A CA 1
ATOM 802 C C . PHE A 1 108 ? 15.343 42.076 31.220 1.00 32.71 108 PHE A C 1
ATOM 803 O O . PHE A 1 108 ? 16.487 41.886 30.813 1.00 32.94 108 PHE A O 1
ATOM 811 N N . VAL A 1 109 ? 15.077 42.879 32.233 1.00 31.15 109 VAL A N 1
ATOM 812 C CA . VAL A 1 109 ? 16.159 43.545 32.953 1.00 31.51 109 VAL A CA 1
ATOM 813 C C . VAL A 1 109 ? 16.832 42.525 33.851 1.00 50.57 109 VAL A C 1
ATOM 814 O O . VAL A 1 109 ? 16.169 41.746 34.531 1.00 36.68 109 VAL A O 1
ATOM 818 N N . THR A 1 110 ? 18.148 42.533 33.878 1.00 31.73 110 THR A N 1
ATOM 819 C CA . THR A 1 110 ? 18.899 41.644 34.749 1.00 40.00 110 THR A CA 1
ATOM 820 C C . THR A 1 110 ? 19.948 42.472 35.456 1.00 32.21 110 THR A C 1
ATOM 821 O O . THR A 1 110 ? 20.275 43.585 35.021 1.00 42.78 110 THR A O 1
ATOM 825 N N . PRO A 1 111 ? 20.519 41.950 36.543 1.00 52.66 111 PRO A N 1
ATOM 826 C CA . PRO A 1 111 ? 21.635 42.661 37.173 1.00 42.45 111 PRO A CA 1
ATOM 827 C C . PRO A 1 111 ? 22.758 42.934 36.193 1.00 39.79 111 PRO A C 1
ATOM 828 O O . PRO A 1 111 ? 23.457 43.944 36.317 1.00 44.99 111 PRO A O 1
ATOM 832 N N . ASP A 1 112 ? 22.894 42.076 35.174 1.00 41.97 112 ASP A N 1
ATOM 833 C CA . ASP A 1 112 ? 23.982 42.176 34.210 1.00 56.43 112 ASP A CA 1
ATOM 834 C C . ASP A 1 112 ? 23.747 43.240 33.141 1.00 55.61 112 ASP A C 1
ATOM 835 O O . ASP A 1 112 ? 24.714 43.786 32.614 1.00 39.60 112 ASP A O 1
ATOM 840 N N . ASN A 1 113 ? 22.501 43.550 32.786 1.00 39.10 113 ASN A N 1
ATOM 841 C CA . ASN A 1 113 ? 22.234 44.459 31.670 1.00 28.41 113 ASN A CA 1
ATOM 842 C C . ASN A 1 113 ? 21.570 45.760 32.079 1.00 39.84 113 ASN A C 1
ATOM 843 O O . ASN A 1 113 ? 21.283 46.593 31.209 1.00 32.00 113 ASN A O 1
ATOM 848 N N . VAL A 1 114 ? 21.304 45.956 33.367 1.00 33.69 114 VAL A N 1
ATOM 849 C CA . VAL A 1 114 ? 20.484 47.095 33.777 1.00 30.72 114 VAL A CA 1
ATOM 850 C C . VAL A 1 114 ? 21.186 48.405 33.448 1.00 35.03 114 VAL A C 1
ATOM 851 O O . VAL A 1 114 ? 20.549 49.375 33.012 1.00 32.12 114 VAL A O 1
ATOM 855 N N . ALA A 1 115 ? 22.499 48.440 33.593 1.00 33.86 115 ALA A N 1
ATOM 856 C CA . ALA A 1 115 ? 23.221 49.650 33.289 1.00 34.88 115 ALA A CA 1
ATOM 857 C C . ALA A 1 115 ? 23.088 50.038 31.859 1.00 34.86 115 ALA A C 1
ATOM 858 O O . ALA A 1 115 ? 22.943 51.184 31.556 1.00 38.73 115 ALA A O 1
ATOM 860 N N . GLN A 1 116 ? 23.148 49.069 30.968 1.00 30.84 116 GLN A N 1
ATOM 861 C CA . GLN A 1 116 ? 23.042 49.373 29.559 1.00 35.90 116 GLN A CA 1
ATOM 862 C C . GLN A 1 116 ? 21.717 49.982 29.168 1.00 39.53 116 GLN A C 1
ATOM 863 O O . GLN A 1 116 ? 21.637 50.871 28.364 1.00 35.10 116 GLN A O 1
ATOM 869 N N . TYR A 1 117 ? 20.672 49.388 29.695 1.00 30.58 117 TYR A N 1
ATOM 870 C CA . TYR A 1 117 ? 19.330 49.839 29.499 1.00 36.38 117 TYR A CA 1
ATOM 871 C C . TYR A 1 117 ? 18.974 51.144 30.211 1.00 33.72 117 TYR A C 1
ATOM 872 O O . TYR A 1 117 ? 18.211 51.872 29.710 1.00 47.09 117 TYR A O 1
ATOM 881 N N . MET A 1 118 ? 19.471 51.370 31.413 1.00 35.06 118 MET A N 1
ATOM 882 C CA . MET A 1 118 ? 19.073 52.537 32.208 1.00 33.75 118 MET A CA 1
ATOM 883 C C . MET A 1 118 ? 19.914 53.768 31.974 1.00 54.29 118 MET A C 1
ATOM 884 O O . MET A 1 118 ? 19.598 54.836 32.507 1.00 98.94 118 MET A O 1
ATOM 889 N N . SER A 1 119 ? 20.959 53.650 31.190 1.00 70.12 119 SER A N 1
ATOM 890 C CA . SER A 1 119 ? 21.904 54.730 31.026 1.00 96.31 119 SER A CA 1
ATOM 891 C C . SER A 1 119 ? 21.639 55.591 29.805 1.00 72.18 119 SER A C 1
ATOM 892 O O . SER A 1 119 ? 22.531 56.331 29.397 1.00 50.34 119 SER A O 1
ATOM 895 N N . VAL A 1 120 ? 20.495 55.417 29.140 1.00 72.86 120 VAL A N 1
ATOM 896 C CA . VAL A 1 120 ? 20.127 56.254 27.997 1.00 49.32 120 VAL A CA 1
ATOM 897 C C . VAL A 1 120 ? 19.673 57.651 28.415 1.00 48.11 120 VAL A C 1
ATOM 898 O O . VAL A 1 120 ? 19.456 58.510 27.551 1.00 50.19 120 VAL A O 1
ATOM 902 N N . GLY A 1 121 ? 19.469 57.893 29.709 1.00 37.56 121 GLY A N 1
ATOM 903 C CA . GLY A 1 121 ? 19.046 59.191 30.205 1.00 41.42 121 GLY A CA 1
ATOM 904 C C . GLY A 1 121 ? 17.545 59.428 30.293 1.00 45.68 121 GLY A C 1
ATOM 905 O O . GLY A 1 121 ? 16.988 60.312 29.638 1.00 37.91 121 GLY A O 1
ATOM 906 N N . TYR A 1 122 ? 16.870 58.662 31.129 1.00 29.88 122 TYR A N 1
ATOM 907 C CA . TYR A 1 122 ? 15.429 58.826 31.271 1.00 24.09 122 TYR A CA 1
ATOM 908 C C . TYR A 1 122 ? 15.065 59.946 32.231 1.00 23.51 122 TYR A C 1
ATOM 909 O O . TYR A 1 122 ? 15.699 60.119 33.268 1.00 30.61 122 TYR A O 1
ATOM 918 N N . SER A 1 123 ? 13.980 60.667 31.910 1.00 24.40 123 SER A N 1
ATOM 919 C CA . SER A 1 123 ? 13.359 61.598 32.860 1.00 20.27 123 SER A CA 1
ATOM 920 C C . SER A 1 123 ? 12.779 60.865 34.060 1.00 24.51 123 SER A C 1
ATOM 921 O O . SER A 1 123 ? 12.742 61.399 35.174 1.00 25.08 123 SER A O 1
ATOM 924 N N . TYR A 1 124 ? 12.297 59.651 33.845 1.00 27.17 124 TYR A N 1
ATOM 925 C CA . TYR A 1 124 ? 11.702 58.863 34.910 1.00 21.12 124 TYR A CA 1
ATOM 926 C C . TYR A 1 124 ? 11.680 57.412 34.486 1.00 22.09 124 TYR A C 1
ATOM 927 O O . TYR A 1 124 ? 11.534 57.105 33.302 1.00 23.69 124 TYR A O 1
ATOM 936 N N . VAL A 1 125 ? 11.782 56.533 35.483 1.00 22.64 125 VAL A N 1
ATOM 937 C CA . VAL A 1 125 ? 11.601 55.099 35.308 1.00 26.10 125 VAL A CA 1
ATOM 938 C C . VAL A 1 125 ? 10.433 54.625 36.170 1.00 22.07 125 VAL A C 1
ATOM 939 O O . VAL A 1 125 ? 10.343 54.941 37.364 1.00 22.04 125 VAL A O 1
ATOM 943 N N . ILE A 1 126 ? 9.510 53.916 35.548 1.00 20.43 126 ILE A N 1
ATOM 944 C CA . ILE A 1 126 ? 8.413 53.257 36.245 1.00 21.98 126 ILE A CA 1
ATOM 945 C C . ILE A 1 126 ? 8.701 51.767 36.247 1.00 22.48 126 ILE A C 1
ATOM 946 O O . ILE A 1 126 ? 8.776 51.121 35.189 1.00 22.71 126 ILE A O 1
ATOM 951 N N . ASP A 1 127 ? 8.918 51.235 37.440 1.00 21.77 127 ASP A N 1
ATOM 952 C CA . ASP A 1 127 ? 9.278 49.840 37.615 1.00 25.17 127 ASP A CA 1
ATOM 953 C C . ASP A 1 127 ? 8.005 49.048 37.888 1.00 25.41 127 ASP A C 1
ATOM 954 O O . ASP A 1 127 ? 7.410 49.150 38.964 1.00 27.37 127 ASP A O 1
ATOM 959 N N . ALA A 1 128 ? 7.584 48.255 36.914 1.00 23.09 128 ALA A N 1
ATOM 960 C CA . ALA A 1 128 ? 6.377 47.446 37.042 1.00 19.25 128 ALA A CA 1
ATOM 961 C C . ALA A 1 128 ? 6.707 45.964 36.877 1.00 22.24 128 ALA A C 1
ATOM 962 O O . ALA A 1 128 ? 5.944 45.225 36.271 1.00 30.40 128 ALA A O 1
ATOM 964 N N . ILE A 1 129 ? 7.909 45.570 37.348 1.00 28.87 129 ILE A N 1
ATOM 965 C CA . ILE A 1 129 ? 8.412 44.197 37.324 1.00 28.48 129 ILE A CA 1
ATOM 966 C C . ILE A 1 129 ? 7.762 43.436 38.472 1.00 32.29 129 ILE A C 1
ATOM 967 O O . ILE A 1 129 ? 7.565 43.987 39.556 1.00 30.92 129 ILE A O 1
ATOM 972 N N . ASP A 1 130 ? 7.447 42.162 38.261 1.00 30.64 130 ASP A N 1
ATOM 973 C CA . ASP A 1 130 ? 6.827 41.380 39.328 1.00 40.90 130 ASP A CA 1
ATOM 974 C C . ASP A 1 130 ? 7.791 40.479 40.104 1.00 43.98 130 ASP A C 1
ATOM 975 O O . ASP A 1 130 ? 7.444 40.055 41.209 1.00 79.79 130 ASP A O 1
ATOM 980 N N . SER A 1 131 ? 8.992 40.212 39.588 1.00 40.99 131 SER A N 1
ATOM 981 C CA . SER A 1 131 ? 9.943 39.277 40.183 1.00 48.02 131 SER A CA 1
ATOM 982 C C . SER A 1 131 ? 11.041 40.014 40.939 1.00 43.54 131 SER A C 1
ATOM 983 O O . SER A 1 131 ? 11.591 41.006 40.450 1.00 42.80 131 SER A O 1
ATOM 986 N N . VAL A 1 132 ? 11.390 39.491 42.119 1.00 38.27 132 VAL A N 1
ATOM 987 C CA . VAL A 1 132 ? 12.133 40.279 43.098 1.00 36.12 132 VAL A CA 1
ATOM 988 C C . VAL A 1 132 ? 13.562 40.535 42.654 1.00 39.85 132 VAL A C 1
ATOM 989 O O . VAL A 1 132 ? 14.066 41.640 42.845 1.00 34.07 132 VAL A O 1
ATOM 993 N N . ARG A 1 133 ? 14.255 39.517 42.099 1.00 38.53 133 ARG A N 1
ATOM 994 C CA . ARG A 1 133 ? 15.668 39.677 41.739 1.00 37.41 133 ARG A CA 1
ATOM 995 C C . ARG A 1 133 ? 15.917 40.813 40.765 1.00 26.85 133 ARG A C 1
ATOM 996 O O . ARG A 1 133 ? 16.760 41.686 41.053 1.00 32.64 133 ARG A O 1
ATOM 1004 N N . PRO A 1 134 ? 15.317 40.827 39.578 1.00 38.32 134 PRO A N 1
ATOM 1005 C CA . PRO A 1 134 ? 15.544 41.958 38.671 1.00 43.78 134 PRO A CA 1
ATOM 1006 C C . PRO A 1 134 ? 14.993 43.269 39.212 1.00 34.02 134 PRO A C 1
ATOM 1007 O O . PRO A 1 134 ? 15.563 44.329 38.941 1.00 30.35 134 PRO A O 1
ATOM 1011 N N . LYS A 1 135 ? 13.892 43.217 39.947 1.00 30.55 135 LYS A N 1
ATOM 1012 C CA . LYS A 1 135 ? 13.314 44.410 40.551 1.00 28.89 135 LYS A CA 1
ATOM 1013 C C . LYS A 1 135 ? 14.304 45.078 41.492 1.00 26.50 135 LYS A C 1
ATOM 1014 O O . LYS A 1 135 ? 14.549 46.291 41.405 1.00 28.71 135 LYS A O 1
ATOM 1020 N N . ALA A 1 136 ? 14.937 44.290 42.362 1.00 24.44 136 ALA A N 1
ATOM 1021 C CA . ALA A 1 136 ? 15.949 44.849 43.259 1.00 31.40 136 ALA A CA 1
ATOM 1022 C C . ALA A 1 136 ? 17.136 45.436 42.485 1.00 31.58 136 ALA A C 1
ATOM 1023 O O . ALA A 1 136 ? 17.635 46.528 42.810 1.00 31.81 136 ALA A O 1
ATOM 1025 N N . ALA A 1 137 ? 17.583 44.751 41.437 1.00 31.53 137 ALA A N 1
ATOM 1026 C CA . ALA A 1 137 ? 18.717 45.254 40.665 1.00 41.57 137 ALA A CA 1
ATOM 1027 C C . ALA A 1 137 ? 18.378 46.573 39.979 1.00 25.12 137 ALA A C 1
ATOM 1028 O O . ALA A 1 137 ? 19.238 47.458 39.870 1.00 27.43 137 ALA A O 1
ATOM 1030 N N . LEU A 1 138 ? 17.140 46.700 39.467 1.00 27.55 138 LEU A N 1
ATOM 1031 C CA . LEU A 1 138 ? 16.691 47.934 38.828 1.00 27.75 138 LEU A CA 1
ATOM 1032 C C . LEU A 1 138 ? 16.601 49.080 39.831 1.00 26.71 138 LEU A C 1
ATOM 1033 O O . LEU A 1 138 ? 17.059 50.197 39.564 1.00 26.39 138 LEU A O 1
ATOM 1038 N N . ILE A 1 139 ? 15.990 48.823 40.985 1.00 28.99 139 ILE A N 1
ATOM 1039 C CA . ILE A 1 139 ? 15.840 49.864 41.995 1.00 26.16 139 ILE A CA 1
ATOM 1040 C C . ILE A 1 139 ? 17.209 50.323 42.492 1.00 26.94 139 ILE A C 1
ATOM 1041 O O . ILE A 1 139 ? 17.461 51.524 42.651 1.00 25.02 139 ILE A O 1
ATOM 1046 N N . ALA A 1 140 ? 18.084 49.363 42.816 1.00 29.19 140 ALA A N 1
ATOM 1047 C CA . ALA A 1 140 ? 19.414 49.682 43.319 1.00 31.69 140 ALA A CA 1
ATOM 1048 C C . ALA A 1 140 ? 20.180 50.543 42.326 1.00 27.84 140 ALA A C 1
ATOM 1049 O O . ALA A 1 140 ? 20.806 51.538 42.707 1.00 28.32 140 ALA A O 1
ATOM 1051 N N . TYR A 1 141 ? 20.117 50.194 41.037 1.00 23.41 141 TYR A N 1
ATOM 1052 C CA . TYR A 1 141 ? 20.820 50.974 40.024 1.00 28.24 141 TYR A CA 1
ATOM 1053 C C . TYR A 1 141 ? 20.273 52.399 39.917 1.00 30.27 141 TYR A C 1
ATOM 1054 O O . TYR A 1 141 ? 21.041 53.372 39.900 1.00 23.32 141 TYR A O 1
ATOM 1063 N N . CYS A 1 142 ? 18.939 52.554 39.843 1.00 24.85 142 CYS A N 1
ATOM 1064 C CA . CYS A 1 142 ? 18.376 53.885 39.684 1.00 24.37 142 CYS A CA 1
ATOM 1065 C C . CYS A 1 142 ? 18.634 54.739 40.911 1.00 24.72 142 CYS A C 1
ATOM 1066 O O . CYS A 1 142 ? 18.950 55.928 40.797 1.00 25.66 142 CYS A O 1
ATOM 1069 N N . ARG A 1 143 ? 18.527 54.142 42.092 1.00 25.16 143 ARG A N 1
ATOM 1070 C CA . ARG A 1 143 ? 18.802 54.876 43.315 1.00 29.22 143 ARG A CA 1
ATOM 1071 C C . ARG A 1 143 ? 20.245 55.385 43.334 1.00 31.27 143 ARG A C 1
ATOM 1072 O O . ARG A 1 143 ? 20.498 56.550 43.670 1.00 29.50 143 ARG A O 1
ATOM 1080 N N A ARG A 1 144 ? 21.196 54.529 42.981 0.50 25.66 144 ARG A N 1
ATOM 1081 N N B ARG A 1 144 ? 21.193 54.529 42.963 0.50 25.66 144 ARG A N 1
ATOM 1082 C CA A ARG A 1 144 ? 22.605 54.911 43.031 0.50 26.83 144 ARG A CA 1
ATOM 1083 C CA B ARG A 1 144 ? 22.613 54.893 43.000 0.50 26.83 144 ARG A CA 1
ATOM 1084 C C A ARG A 1 144 ? 22.885 56.041 42.083 0.50 24.64 144 ARG A C 1
ATOM 1085 C C B ARG A 1 144 ? 22.893 56.032 42.075 0.50 24.64 144 ARG A C 1
ATOM 1086 O O A ARG A 1 144 ? 23.750 56.812 42.324 0.50 27.13 144 ARG A O 1
ATOM 1087 O O B ARG A 1 144 ? 23.749 56.810 42.327 0.50 27.13 144 ARG A O 1
ATOM 1102 N N . ASN A 1 145 ? 22.306 55.980 40.912 1.00 23.73 145 ASN A N 1
ATOM 1103 C CA . ASN A 1 145 ? 22.588 56.892 39.825 1.00 27.57 145 ASN A CA 1
ATOM 1104 C C . ASN A 1 145 ? 21.673 58.108 39.810 1.00 25.32 145 ASN A C 1
ATOM 1105 O O . ASN A 1 145 ? 21.711 58.884 38.855 1.00 30.25 145 ASN A O 1
ATOM 1110 N N . LYS A 1 146 ? 20.842 58.276 40.843 1.00 27.82 146 LYS A N 1
ATOM 1111 C CA . LYS A 1 146 ? 19.920 59.412 40.952 1.00 30.51 146 LYS A CA 1
ATOM 1112 C C . LYS A 1 146 ? 18.997 59.513 39.741 1.00 26.84 146 LYS A C 1
ATOM 1113 O O . LYS A 1 146 ? 18.648 60.600 39.287 1.00 29.09 146 LYS A O 1
ATOM 1119 N N . ILE A 1 147 ? 18.587 58.368 39.222 1.00 24.08 147 ILE A N 1
ATOM 1120 C CA . ILE A 1 147 ? 17.628 58.299 38.129 1.00 23.59 147 ILE A CA 1
ATOM 1121 C C . ILE A 1 147 ? 16.239 58.322 38.763 1.00 21.34 147 ILE A C 1
ATOM 1122 O O . ILE A 1 147 ? 15.968 57.491 39.656 1.00 24.06 147 ILE A O 1
ATOM 1127 N N . PRO A 1 148 ? 15.383 59.272 38.415 1.00 22.29 148 PRO A N 1
ATOM 1128 C CA . PRO A 1 148 ? 14.058 59.305 39.049 1.00 28.74 148 PRO A CA 1
ATOM 1129 C C . PRO A 1 148 ? 13.297 58.008 38.807 1.00 23.19 148 PRO A C 1
ATOM 1130 O O . PRO A 1 148 ? 13.144 57.549 37.672 1.00 23.44 148 PRO A O 1
ATOM 1134 N N . LEU A 1 149 ? 12.820 57.419 39.896 1.00 22.14 149 LEU A N 1
ATOM 1135 C CA . LEU A 1 149 ? 12.197 56.100 39.852 1.00 19.61 149 LEU A CA 1
ATOM 1136 C C . LEU A 1 149 ? 10.948 56.087 40.718 1.00 23.14 149 LEU A C 1
ATOM 1137 O O . LEU A 1 149 ? 10.916 56.695 41.792 1.00 23.70 149 LEU A O 1
ATOM 1142 N N . VAL A 1 150 ? 9.918 55.404 40.241 1.00 21.63 150 VAL A N 1
ATOM 1143 C CA . VAL A 1 150 ? 8.819 54.979 41.104 1.00 23.42 150 VAL A CA 1
ATOM 1144 C C . VAL A 1 150 ? 8.632 53.484 40.871 1.00 24.59 150 VAL A C 1
ATOM 1145 O O . VAL A 1 150 ? 8.544 53.022 39.725 1.00 22.74 150 VAL A O 1
ATOM 1149 N N . THR A 1 151 ? 8.606 52.730 41.955 1.00 22.23 151 THR A N 1
ATOM 1150 C CA . THR A 1 151 ? 8.388 51.293 41.877 1.00 19.94 151 THR A CA 1
ATOM 1151 C C . THR A 1 151 ? 6.992 50.959 42.405 1.00 25.86 151 THR A C 1
ATOM 1152 O O . THR A 1 151 ? 6.297 51.791 42.999 1.00 26.81 151 THR A O 1
ATOM 1156 N N . THR A 1 152 ? 6.555 49.750 42.112 1.00 22.73 152 THR A N 1
ATOM 1157 C CA . THR A 1 152 ? 5.219 49.311 42.478 1.00 25.25 152 THR A CA 1
ATOM 1158 C C . THR A 1 152 ? 5.350 48.004 43.252 1.00 28.31 152 THR A C 1
ATOM 1159 O O . THR A 1 152 ? 6.094 47.110 42.847 1.00 30.70 152 THR A O 1
ATOM 1163 N N . GLY A 1 153 ? 4.637 47.906 44.371 1.00 26.51 153 GLY A N 1
ATOM 1164 C CA . GLY A 1 153 ? 4.570 46.686 45.143 1.00 28.12 153 GLY A CA 1
ATOM 1165 C C . GLY A 1 153 ? 3.633 45.672 44.516 1.00 30.19 153 GLY A C 1
ATOM 1166 O O . GLY A 1 153 ? 3.313 45.721 43.324 1.00 29.17 153 GLY A O 1
ATOM 1167 N N . GLY A 1 154 ? 3.159 44.749 45.348 1.00 33.20 154 GLY A N 1
ATOM 1168 C CA . GLY A 1 154 ? 2.270 43.704 44.855 1.00 27.27 154 GLY A CA 1
ATOM 1169 C C . GLY A 1 154 ? 0.868 44.248 44.624 1.00 21.93 154 GLY A C 1
ATOM 1170 O O . GLY A 1 154 ? 0.244 44.825 45.524 1.00 25.17 154 GLY A O 1
ATOM 1171 N N . ALA A 1 155 ? 0.376 44.065 43.410 1.00 22.02 155 ALA A N 1
ATOM 1172 C CA . ALA A 1 155 ? -0.964 44.530 43.048 1.00 25.75 155 ALA A CA 1
ATOM 1173 C C . ALA A 1 155 ? -1.985 43.408 42.981 1.00 32.67 155 ALA A C 1
ATOM 1174 O O . ALA A 1 155 ? -3.187 43.680 42.894 1.00 24.11 155 ALA A O 1
ATOM 1176 N N . GLY A 1 156 ? -1.546 42.165 43.008 1.00 23.47 156 GLY A N 1
ATOM 1177 C CA . GLY A 1 156 ? -2.479 41.062 43.041 1.00 26.65 156 GLY A CA 1
ATOM 1178 C C . GLY A 1 156 ? -3.081 40.842 44.408 1.00 24.05 156 GLY A C 1
ATOM 1179 O O . GLY A 1 156 ? -2.604 41.335 45.433 1.00 24.16 156 GLY A O 1
ATOM 1180 N N . GLY A 1 157 ? -4.145 40.049 44.411 1.00 22.67 157 GLY A N 1
ATOM 1181 C CA . GLY A 1 157 ? -4.822 39.678 45.628 1.00 20.93 157 GLY A CA 1
ATOM 1182 C C . GLY A 1 157 ? -5.495 40.822 46.326 1.00 22.21 157 GLY A C 1
ATOM 1183 O O . GLY A 1 157 ? -5.758 40.742 47.525 1.00 27.44 157 GLY A O 1
ATOM 1184 N N . GLN A 1 158 ? -5.848 41.872 45.588 1.00 22.80 158 GLN A N 1
ATOM 1185 C CA . GLN A 1 158 ? -6.442 43.069 46.175 1.00 25.03 158 GLN A CA 1
ATOM 1186 C C . GLN A 1 158 ? -7.626 43.518 45.341 1.00 19.25 158 GLN A C 1
ATOM 1187 O O . GLN A 1 158 ? -7.597 43.438 44.108 1.00 18.39 158 GLN A O 1
ATOM 1193 N N . ILE A 1 159 ? -8.675 43.997 46.014 1.00 22.46 159 ILE A N 1
ATOM 1194 C CA . ILE A 1 159 ? -9.884 44.406 45.312 1.00 17.72 159 ILE A CA 1
ATOM 1195 C C . ILE A 1 159 ? -10.221 45.881 45.452 1.00 19.89 159 ILE A C 1
ATOM 1196 O O . ILE A 1 159 ? -11.151 46.325 44.777 1.00 21.67 159 ILE A O 1
ATOM 1201 N N . ASP A 1 160 ? -9.538 46.654 46.299 1.00 21.20 160 ASP A N 1
ATOM 1202 C CA . ASP A 1 160 ? -9.967 48.026 46.602 1.00 21.68 160 ASP A CA 1
ATOM 1203 C C . ASP A 1 160 ? -9.014 49.080 46.026 1.00 18.77 160 ASP A C 1
ATOM 1204 O O . ASP A 1 160 ? -7.982 49.386 46.640 1.00 21.89 160 ASP A O 1
ATOM 1209 N N . PRO A 1 161 ? -9.351 49.729 44.902 1.00 22.56 161 PRO A N 1
ATOM 1210 C CA . PRO A 1 161 ? -8.431 50.724 44.347 1.00 17.87 161 PRO A CA 1
ATOM 1211 C C . PRO A 1 161 ? -8.239 51.962 45.225 1.00 16.81 161 PRO A C 1
ATOM 1212 O O . PRO A 1 161 ? -7.241 52.662 45.034 1.00 18.09 161 PRO A O 1
ATOM 1216 N N . THR A 1 162 ? -9.110 52.234 46.186 1.00 17.09 162 THR A N 1
ATOM 1217 C CA . THR A 1 162 ? -8.998 53.456 46.963 1.00 20.34 162 THR A CA 1
ATOM 1218 C C . THR A 1 162 ? -7.985 53.352 48.093 1.00 23.08 162 THR A C 1
ATOM 1219 O O . THR A 1 162 ? -7.747 54.363 48.765 1.00 18.55 162 THR A O 1
ATOM 1223 N N . GLN A 1 163 ? -7.375 52.181 48.322 1.00 19.89 163 GLN A N 1
ATOM 1224 C CA . GLN A 1 163 ? -6.335 52.058 49.339 1.00 18.07 163 GLN A CA 1
ATOM 1225 C C . GLN A 1 163 ? -4.912 52.139 48.759 1.00 20.98 163 GLN A C 1
ATOM 1226 O O . GLN A 1 163 ? -3.939 51.998 49.496 1.00 19.70 163 GLN A O 1
ATOM 1232 N N . ILE A 1 164 ? -4.777 52.427 47.480 1.00 16.65 164 ILE A N 1
ATOM 1233 C CA . ILE A 1 164 ? -3.479 52.568 46.843 1.00 17.79 164 ILE A CA 1
ATOM 1234 C C . ILE A 1 164 ? -2.870 53.928 47.193 1.00 19.23 164 ILE A C 1
ATOM 1235 O O . ILE A 1 164 ? -3.552 54.958 47.185 1.00 20.06 164 ILE A O 1
ATOM 1240 N N . GLN A 1 165 ? -1.577 53.941 47.494 1.00 18.36 165 GLN A N 1
ATOM 1241 C CA . GLN A 1 165 ? -0.891 55.165 47.878 1.00 20.66 165 GLN A CA 1
ATOM 1242 C C . GLN A 1 165 ? 0.586 55.015 47.591 1.00 18.12 165 GLN A C 1
ATOM 1243 O O . GLN A 1 165 ? 1.071 53.924 47.259 1.00 22.47 165 GLN A O 1
ATOM 1249 N N . VAL A 1 166 ? 1.306 56.120 47.767 1.00 21.25 166 VAL A N 1
ATOM 1250 C CA . VAL A 1 166 ? 2.740 56.176 47.526 1.00 25.90 166 VAL A CA 1
ATOM 1251 C C . VAL A 1 166 ? 3.416 56.575 48.818 1.00 23.90 166 VAL A C 1
ATOM 1252 O O . VAL A 1 166 ? 3.009 57.543 49.469 1.00 20.97 166 VAL A O 1
ATOM 1256 N N . THR A 1 167 ? 4.460 55.838 49.177 1.00 20.27 167 THR A N 1
ATOM 1257 C CA . THR A 1 167 ? 5.276 56.172 50.326 1.00 21.07 167 THR A CA 1
ATOM 1258 C C . THR A 1 167 ? 6.694 55.662 50.079 1.00 22.14 167 THR A C 1
ATOM 1259 O O . THR A 1 167 ? 6.990 55.054 49.051 1.00 24.23 167 THR A O 1
ATOM 1263 N N . ASP A 1 168 ? 7.571 55.938 51.022 1.00 23.26 168 ASP A N 1
ATOM 1264 C CA . ASP A 1 168 ? 8.926 55.398 50.912 1.00 25.79 168 ASP A CA 1
ATOM 1265 C C . ASP A 1 168 ? 8.870 53.891 51.068 1.00 30.17 168 ASP A C 1
ATOM 1266 O O . ASP A 1 168 ? 8.076 53.363 51.851 1.00 27.79 168 ASP A O 1
ATOM 1271 N N . LEU A 1 169 ? 9.692 53.189 50.285 1.00 30.87 169 LEU A N 1
ATOM 1272 C CA . LEU A 1 169 ? 9.666 51.738 50.317 1.00 27.71 169 LEU A CA 1
ATOM 1273 C C . LEU A 1 169 ? 9.820 51.208 51.732 1.00 25.25 169 LEU A C 1
ATOM 1274 O O . LEU A 1 169 ? 9.270 50.149 52.067 1.00 35.86 169 LEU A O 1
ATOM 1279 N N . ALA A 1 170 ? 10.576 51.912 52.573 1.00 28.17 170 ALA A N 1
ATOM 1280 C CA . ALA A 1 170 ? 10.777 51.451 53.939 1.00 28.29 170 ALA A CA 1
ATOM 1281 C C . ALA A 1 170 ? 9.484 51.392 54.743 1.00 41.56 170 ALA A C 1
ATOM 1282 O O . ALA A 1 170 ? 9.423 50.639 55.719 1.00 36.00 170 ALA A O 1
ATOM 1284 N N . LYS A 1 171 ? 8.448 52.145 54.356 1.00 36.74 171 LYS A N 1
ATOM 1285 C CA . LYS A 1 171 ? 7.257 52.333 55.184 1.00 36.33 171 LYS A CA 1
ATOM 1286 C C . LYS A 1 171 ? 6.033 51.596 54.654 1.00 43.64 171 LYS A C 1
ATOM 1287 O O . LYS A 1 171 ? 4.929 51.774 55.190 1.00 36.01 171 LYS A O 1
ATOM 1293 N N . THR A 1 172 ? 6.181 50.767 53.627 1.00 29.46 172 THR A N 1
ATOM 1294 C CA . THR A 1 172 ? 5.023 50.026 53.145 1.00 26.08 172 THR A CA 1
ATOM 1295 C C . THR A 1 172 ? 4.597 48.986 54.172 1.00 66.86 172 THR A C 1
ATOM 1296 O O . THR A 1 172 ? 5.402 48.488 54.959 1.00 33.80 172 THR A O 1
ATOM 1300 N N . ILE A 1 173 ? 3.304 48.688 54.175 1.00 35.43 173 ILE A N 1
ATOM 1301 C CA . ILE A 1 173 ? 2.729 47.641 55.009 1.00 41.62 173 ILE A CA 1
ATOM 1302 C C . ILE A 1 173 ? 1.826 46.777 54.145 1.00 32.72 173 ILE A C 1
ATOM 1303 O O . ILE A 1 173 ? 1.402 47.171 53.057 1.00 27.20 173 ILE A O 1
ATOM 1308 N N . GLN A 1 174 ? 1.516 45.590 54.661 1.00 32.60 174 GLN A N 1
ATOM 1309 C CA . GLN A 1 174 ? 0.572 44.688 54.018 1.00 37.82 174 GLN A CA 1
ATOM 1310 C C . GLN A 1 174 ? 0.977 44.407 52.577 1.00 37.49 174 GLN A C 1
ATOM 1311 O O . GLN A 1 174 ? 0.135 44.279 51.696 1.00 31.36 174 GLN A O 1
ATOM 1317 N N . ASP A 1 175 ? 2.279 44.318 52.323 1.00 32.45 175 ASP A N 1
ATOM 1318 C CA . ASP A 1 175 ? 2.787 44.139 50.962 1.00 26.13 175 ASP A CA 1
ATOM 1319 C C . ASP A 1 175 ? 3.994 43.209 51.022 1.00 37.46 175 ASP A C 1
ATOM 1320 O O . ASP A 1 175 ? 5.132 43.643 51.265 1.00 33.56 175 ASP A O 1
ATOM 1325 N N . PRO A 1 176 ? 3.776 41.911 50.817 1.00 35.22 176 PRO A N 1
ATOM 1326 C CA . PRO A 1 176 ? 4.890 40.954 50.917 1.00 41.21 176 PRO A CA 1
ATOM 1327 C C . PRO A 1 176 ? 5.958 41.149 49.865 1.00 36.61 176 PRO A C 1
ATOM 1328 O O . PRO A 1 176 ? 7.140 40.892 50.142 1.00 38.41 176 PRO A O 1
ATOM 1332 N N . LEU A 1 177 ? 5.582 41.571 48.657 1.00 40.08 177 LEU A N 1
ATOM 1333 C CA . LEU A 1 177 ? 6.591 41.819 47.636 1.00 33.49 177 LEU A CA 1
ATOM 1334 C C . LEU A 1 177 ? 7.499 42.961 48.062 1.00 29.18 177 LEU A C 1
ATOM 1335 O O . LEU A 1 177 ? 8.724 42.860 47.964 1.00 33.66 177 LEU A O 1
ATOM 1340 N N . ALA A 1 178 ? 6.913 44.065 48.542 1.00 31.85 178 ALA A N 1
ATOM 1341 C CA . ALA A 1 178 ? 7.749 45.179 48.991 1.00 29.92 178 ALA A CA 1
ATOM 1342 C C . ALA A 1 178 ? 8.662 44.744 50.131 1.00 45.07 178 ALA A C 1
ATOM 1343 O O . ALA A 1 178 ? 9.824 45.150 50.197 1.00 33.87 178 ALA A O 1
ATOM 1345 N N . ALA A 1 179 ? 8.170 43.887 51.025 1.00 33.13 179 ALA A N 1
ATOM 1346 C CA . ALA A 1 179 ? 9.017 43.413 52.121 1.00 30.99 179 ALA A CA 1
ATOM 1347 C C . ALA A 1 179 ? 10.194 42.582 51.600 1.00 32.50 179 ALA A C 1
ATOM 1348 O O . ALA A 1 179 ? 11.336 42.744 52.048 1.00 41.63 179 ALA A O 1
ATOM 1350 N N . LYS A 1 180 ? 9.925 41.650 50.680 1.00 40.05 180 LYS A N 1
ATOM 1351 C CA . LYS A 1 180 ? 10.997 40.860 50.075 1.00 40.34 180 LYS A CA 1
ATOM 1352 C C . LYS A 1 180 ? 11.986 41.759 49.343 1.00 32.59 180 LYS A C 1
ATOM 1353 O O . LYS A 1 180 ? 13.192 41.485 49.308 1.00 38.58 180 LYS A O 1
ATOM 1359 N N . LEU A 1 181 ? 11.485 42.808 48.712 1.00 34.63 181 LEU A N 1
ATOM 1360 C CA . LEU A 1 181 ? 12.351 43.703 47.963 1.00 34.37 181 LEU A CA 1
ATOM 1361 C C . LEU A 1 181 ? 13.324 44.418 48.896 1.00 41.78 181 LEU A C 1
ATOM 1362 O O . LEU A 1 181 ? 14.526 44.520 48.602 1.00 32.72 181 LEU A O 1
ATOM 1367 N N . ARG A 1 182 ? 12.824 44.900 50.039 1.00 36.03 182 ARG A N 1
ATOM 1368 C CA . ARG A 1 182 ? 13.686 45.513 51.049 1.00 41.09 182 ARG A CA 1
ATOM 1369 C C . ARG A 1 182 ? 14.762 44.552 51.512 1.00 43.89 182 ARG A C 1
ATOM 1370 O O . ARG A 1 182 ? 15.919 44.946 51.719 1.00 39.69 182 ARG A O 1
ATOM 1378 N N . GLU A 1 183 ? 14.394 43.287 51.705 1.00 41.28 183 GLU A N 1
ATOM 1379 C CA . GLU A 1 183 ? 15.366 42.312 52.169 1.00 42.01 183 GLU A CA 1
ATOM 1380 C C . GLU A 1 183 ? 16.461 42.094 51.139 1.00 72.84 183 GLU A C 1
ATOM 1381 O O . GLU A 1 183 ? 17.643 42.005 51.490 1.00 48.98 183 GLU A O 1
ATOM 1387 N N . ARG A 1 184 ? 16.090 42.020 49.862 1.00 36.80 184 ARG A N 1
ATOM 1388 C CA . ARG A 1 184 ? 17.077 41.804 48.817 1.00 43.52 184 ARG A CA 1
ATOM 1389 C C . ARG A 1 184 ? 17.934 43.041 48.584 1.00 42.47 184 ARG A C 1
ATOM 1390 O O . ARG A 1 184 ? 19.137 42.926 48.316 1.00 45.37 184 ARG A O 1
ATOM 1398 N N . LEU A 1 185 ? 17.331 44.230 48.648 1.00 35.21 185 LEU A N 1
ATOM 1399 C CA . LEU A 1 185 ? 18.112 45.456 48.520 1.00 37.22 185 LEU A CA 1
ATOM 1400 C C . LEU A 1 185 ? 19.182 45.534 49.602 1.00 45.96 185 LEU A C 1
ATOM 1401 O O . LEU A 1 185 ? 20.304 45.985 49.348 1.00 56.23 185 LEU A O 1
ATOM 1406 N N . LYS A 1 186 ? 18.842 45.109 50.822 1.00 40.24 186 LYS A N 1
ATOM 1407 C CA . LYS A 1 186 ? 19.794 45.140 51.927 1.00 41.46 186 LYS A CA 1
ATOM 1408 C C . LYS A 1 186 ? 20.906 44.129 51.714 1.00 45.59 186 LYS A C 1
ATOM 1409 O O . LYS A 1 186 ? 22.095 44.472 51.756 1.00 49.09 186 LYS A O 1
ATOM 1415 N N . SER A 1 187 ? 20.542 42.872 51.485 1.00 64.12 187 SER A N 1
ATOM 1416 C CA . SER A 1 187 ? 21.547 41.820 51.483 1.00 52.16 187 SER A CA 1
ATOM 1417 C C . SER A 1 187 ? 22.456 41.916 50.264 1.00 70.48 187 SER A C 1
ATOM 1418 O O . SER A 1 187 ? 23.676 41.780 50.388 1.00 57.20 187 SER A O 1
ATOM 1421 N N . ASP A 1 188 ? 21.893 42.206 49.092 1.00 49.35 188 ASP A N 1
ATOM 1422 C CA . ASP A 1 188 ? 22.625 42.101 47.836 1.00 53.68 188 ASP A CA 1
ATOM 1423 C C . ASP A 1 188 ? 23.199 43.418 47.326 1.00 41.15 188 ASP A C 1
ATOM 1424 O O . ASP A 1 188 ? 24.096 43.389 46.475 1.00 54.93 188 ASP A O 1
ATOM 1429 N N . PHE A 1 189 ? 22.700 44.562 47.799 1.00 56.14 189 PHE A N 1
ATOM 1430 C CA . PHE A 1 189 ? 23.096 45.863 47.273 1.00 37.35 189 PHE A CA 1
ATOM 1431 C C . PHE A 1 189 ? 23.438 46.874 48.354 1.00 64.95 189 PHE A C 1
ATOM 1432 O O . PHE A 1 189 ? 23.705 48.038 48.026 1.00 53.23 189 PHE A O 1
ATOM 1440 N N . GLY A 1 190 ? 23.403 46.485 49.624 1.00 47.01 190 GLY A N 1
ATOM 1441 C CA . GLY A 1 190 ? 23.808 47.402 50.669 1.00 38.58 190 GLY A CA 1
ATOM 1442 C C . GLY A 1 190 ? 22.906 48.590 50.845 1.00 58.58 190 GLY A C 1
ATOM 1443 O O . GLY A 1 190 ? 23.319 49.579 51.446 1.00 55.79 190 GLY A O 1
ATOM 1444 N N . VAL A 1 191 ? 21.685 48.526 50.328 1.00 57.62 191 VAL A N 1
ATOM 1445 C CA . VAL A 1 191 ? 20.720 49.610 50.451 1.00 47.22 191 VAL A CA 1
ATOM 1446 C C . VAL A 1 191 ? 19.995 49.445 51.783 1.00 62.63 191 VAL A C 1
ATOM 1447 O O . VAL A 1 191 ? 19.308 48.443 52.007 1.00 76.54 191 VAL A O 1
ATOM 1451 N N . VAL A 1 192 ? 20.145 50.432 52.664 1.00 54.22 192 VAL A N 1
ATOM 1452 C CA . VAL A 1 192 ? 19.600 50.389 54.013 1.00 73.21 192 VAL A CA 1
ATOM 1453 C C . VAL A 1 192 ? 18.992 51.747 54.319 1.00 52.96 192 VAL A C 1
ATOM 1454 O O . VAL A 1 192 ? 19.362 52.764 53.729 1.00 54.30 192 VAL A O 1
ATOM 1458 N N . LYS A 1 193 ? 18.054 51.767 55.261 1.00 57.33 193 LYS A N 1
ATOM 1459 C CA . LYS A 1 193 ? 17.339 53.006 55.498 1.00 102.18 193 LYS A CA 1
ATOM 1460 C C . LYS A 1 193 ? 18.251 53.999 56.206 1.00 84.18 193 LYS A C 1
ATOM 1461 O O . LYS A 1 193 ? 19.184 53.628 56.925 1.00 59.73 193 LYS A O 1
ATOM 1467 N N . ASN A 1 194 ? 17.983 55.274 55.980 1.00 106.37 194 ASN A N 1
ATOM 1468 C CA . ASN A 1 194 ? 18.880 56.320 56.428 1.00 46.77 194 ASN A CA 1
ATOM 1469 C C . ASN A 1 194 ? 18.515 56.705 57.861 1.00 64.50 194 ASN A C 1
ATOM 1470 O O . ASN A 1 194 ? 17.774 55.997 58.546 1.00 93.36 194 ASN A O 1
ATOM 1475 N N . SER A 1 195 ? 19.049 57.833 58.333 1.00 116.09 195 SER A N 1
ATOM 1476 C CA . SER A 1 195 ? 18.753 58.291 59.687 1.00 75.43 195 SER A CA 1
ATOM 1477 C C . SER A 1 195 ? 17.253 58.479 59.890 1.00 94.10 195 SER A C 1
ATOM 1478 O O . SER A 1 195 ? 16.705 58.105 60.933 1.00 80.00 195 SER A O 1
ATOM 1481 N N . LYS A 1 196 ? 16.573 59.034 58.893 1.00 67.80 196 LYS A N 1
ATOM 1482 C CA . LYS A 1 196 ? 15.144 59.309 58.962 1.00 94.61 196 LYS A CA 1
ATOM 1483 C C . LYS A 1 196 ? 14.281 58.090 58.644 1.00 45.21 196 LYS A C 1
ATOM 1484 O O . LYS A 1 196 ? 13.079 58.248 58.417 1.00 54.79 196 LYS A O 1
ATOM 1490 N N . GLY A 1 197 ? 14.868 56.896 58.605 1.00 59.81 197 GLY A N 1
ATOM 1491 C CA . GLY A 1 197 ? 14.109 55.674 58.417 1.00 60.49 197 GLY A CA 1
ATOM 1492 C C . GLY A 1 197 ? 13.603 55.460 57.010 1.00 45.00 197 GLY A C 1
ATOM 1493 O O . GLY A 1 197 ? 12.619 54.737 56.812 1.00 51.45 197 GLY A O 1
ATOM 1494 N N . LYS A 1 198 ? 14.264 56.049 56.024 1.00 51.47 198 LYS A N 1
ATOM 1495 C CA . LYS A 1 198 ? 13.838 55.996 54.640 1.00 34.48 198 LYS A CA 1
ATOM 1496 C C . LYS A 1 198 ? 14.921 55.354 53.787 1.00 47.55 198 LYS A C 1
ATOM 1497 O O . LYS A 1 198 ? 16.110 55.452 54.090 1.00 43.56 198 LYS A O 1
ATOM 1503 N N . LEU A 1 199 ? 14.491 54.655 52.741 1.00 33.35 199 LEU A N 1
ATOM 1504 C CA . LEU A 1 199 ? 15.388 54.066 51.760 1.00 30.48 199 LEU A CA 1
ATOM 1505 C C . LEU A 1 199 ? 15.605 54.964 50.567 1.00 36.81 199 LEU A C 1
ATOM 1506 O O . LEU A 1 199 ? 16.451 54.654 49.720 1.00 38.25 199 LEU A O 1
ATOM 1511 N N . GLY A 1 200 ? 14.850 56.046 50.463 1.00 30.36 200 GLY A N 1
ATOM 1512 C CA . GLY A 1 200 ? 14.961 56.906 49.311 1.00 26.71 200 GLY A CA 1
ATOM 1513 C C . GLY A 1 200 ? 14.452 56.299 48.035 1.00 32.46 200 GLY A C 1
ATOM 1514 O O . GLY A 1 200 ? 14.973 56.609 46.959 1.00 27.78 200 GLY A O 1
ATOM 1515 N N . VAL A 1 201 ? 13.413 55.468 48.126 1.00 28.36 201 VAL A N 1
ATOM 1516 C CA . VAL A 1 201 ? 12.771 54.817 46.991 1.00 22.89 201 VAL A CA 1
ATOM 1517 C C . VAL A 1 201 ? 11.262 54.994 47.161 1.00 20.41 201 VAL A C 1
ATOM 1518 O O . VAL A 1 201 ? 10.697 54.556 48.173 1.00 29.81 201 VAL A O 1
ATOM 1522 N N . ASP A 1 202 ? 10.608 55.605 46.170 1.00 25.71 202 ASP A N 1
ATOM 1523 C CA . ASP A 1 202 ? 9.161 55.807 46.242 1.00 25.49 202 ASP A CA 1
ATOM 1524 C C . ASP A 1 202 ? 8.452 54.553 45.744 1.00 24.60 202 ASP A C 1
ATOM 1525 O O . ASP A 1 202 ? 8.771 54.040 44.667 1.00 23.24 202 ASP A O 1
ATOM 1530 N N . CYS A 1 203 ? 7.463 54.084 46.506 1.00 20.83 203 CYS A N 1
ATOM 1531 C CA . CYS A 1 203 ? 6.791 52.815 46.213 1.00 18.48 203 CYS A CA 1
ATOM 1532 C C . CYS A 1 203 ? 5.281 52.991 46.244 1.00 18.44 203 CYS A C 1
ATOM 1533 O O . CYS A 1 203 ? 4.729 53.480 47.236 1.00 24.05 203 CYS A O 1
ATOM 1536 N N . VAL A 1 204 ? 4.631 52.586 45.163 1.00 20.51 204 VAL A N 1
ATOM 1537 C CA . VAL A 1 204 ? 3.167 52.507 45.100 1.00 17.64 204 VAL A CA 1
ATOM 1538 C C . VAL A 1 204 ? 2.763 51.185 45.744 1.00 24.36 204 VAL A C 1
ATOM 1539 O O . VAL A 1 204 ? 3.239 50.120 45.338 1.00 22.70 204 VAL A O 1
ATOM 1543 N N . PHE A 1 205 ? 1.896 51.240 46.744 1.00 20.87 205 PHE A N 1
ATOM 1544 C CA . PHE A 1 205 ? 1.464 50.018 47.407 1.00 23.17 205 PHE A CA 1
ATOM 1545 C C . PHE A 1 205 ? 0.038 50.225 47.877 1.00 25.72 205 PHE A C 1
ATOM 1546 O O . PHE A 1 205 ? -0.517 51.318 47.778 1.00 21.07 205 PHE A O 1
ATOM 1554 N N . SER A 1 206 ? -0.558 49.174 48.398 1.00 17.76 206 SER A N 1
ATOM 1555 C CA . SER A 1 206 ? -1.887 49.297 48.969 1.00 19.64 206 SER A CA 1
ATOM 1556 C C . SER A 1 206 ? -1.867 48.796 50.395 1.00 25.08 206 SER A C 1
ATOM 1557 O O . SER A 1 206 ? -1.217 47.791 50.696 1.00 22.02 206 SER A O 1
ATOM 1560 N N . THR A 1 207 ? -2.586 49.510 51.266 1.00 21.43 207 THR A N 1
ATOM 1561 C CA . THR A 1 207 ? -2.767 49.074 52.636 1.00 27.15 207 THR A CA 1
ATOM 1562 C C . THR A 1 207 ? -3.737 47.897 52.764 1.00 21.80 207 THR A C 1
ATOM 1563 O O . THR A 1 207 ? -3.873 47.366 53.858 1.00 25.26 207 THR A O 1
ATOM 1567 N N . GLU A 1 208 ? -4.412 47.473 51.701 1.00 21.61 208 GLU A N 1
ATOM 1568 C CA . GLU A 1 208 ? -5.355 46.367 51.812 1.00 25.02 208 GLU A CA 1
ATOM 1569 C C . GLU A 1 208 ? -4.627 45.061 52.116 1.00 29.08 208 GLU A C 1
ATOM 1570 O O . GLU A 1 208 ? -3.600 44.763 51.518 1.00 24.81 208 GLU A O 1
ATOM 1576 N N . ALA A 1 209 ? -5.163 44.276 53.050 1.00 28.87 209 ALA A N 1
ATOM 1577 C CA . ALA A 1 209 ? -4.616 42.952 53.317 1.00 31.93 209 ALA A CA 1
ATOM 1578 C C . ALA A 1 209 ? -4.894 42.015 52.142 1.00 26.03 209 ALA A C 1
ATOM 1579 O O . ALA A 1 209 ? -5.963 42.058 51.517 1.00 30.37 209 ALA A O 1
ATOM 1581 N N . LEU A 1 210 ? -3.935 41.150 51.851 1.00 34.34 210 LEU A N 1
ATOM 1582 C CA . LEU A 1 210 ? -4.043 40.298 50.677 1.00 35.93 210 LEU A CA 1
ATOM 1583 C C . LEU A 1 210 ? -5.155 39.272 50.829 1.00 32.10 210 LEU A C 1
ATOM 1584 O O . LEU A 1 210 ? -5.372 38.707 51.905 1.00 37.40 210 LEU A O 1
ATOM 1589 N N . VAL A 1 211 ? -5.827 39.019 49.715 1.00 32.76 211 VAL A N 1
ATOM 1590 C CA . VAL A 1 211 ? -6.915 38.060 49.604 1.00 39.01 211 VAL A CA 1
ATOM 1591 C C . VAL A 1 211 ? -6.299 36.826 48.973 1.00 42.22 211 VAL A C 1
ATOM 1592 O O . VAL A 1 211 ? -5.899 36.862 47.803 1.00 32.69 211 VAL A O 1
ATOM 1596 N N . TYR A 1 212 ? -6.184 35.725 49.762 1.00 51.18 212 TYR A N 1
ATOM 1597 C CA . TYR A 1 212 ? -5.648 34.516 49.162 1.00 67.58 212 TYR A CA 1
ATOM 1598 C C . TYR A 1 212 ? -6.778 33.730 48.499 1.00 47.73 212 TYR A C 1
ATOM 1599 O O . TYR A 1 212 ? -7.927 33.779 48.955 1.00 82.30 212 TYR A O 1
ATOM 1608 N N . PRO A 1 213 ? -6.500 32.973 47.428 1.00 52.45 213 PRO A N 1
ATOM 1609 C CA . PRO A 1 213 ? -7.579 32.259 46.727 1.00 74.52 213 PRO A CA 1
ATOM 1610 C C . PRO A 1 213 ? -8.271 31.192 47.579 1.00 57.42 213 PRO A C 1
ATOM 1611 O O . PRO A 1 213 ? -7.664 30.169 47.894 1.00 99.10 213 PRO A O 1
ATOM 1615 N N . GLY A 1 237 ? -1.141 31.388 41.650 1.00 85.09 237 GLY A N 1
ATOM 1616 C CA . GLY A 1 237 ? -1.006 32.290 42.778 1.00 50.31 237 GLY A CA 1
ATOM 1617 C C . GLY A 1 237 ? -2.214 33.207 42.944 1.00 77.53 237 GLY A C 1
ATOM 1618 O O . GLY A 1 237 ? -3.356 32.797 42.758 1.00 51.60 237 GLY A O 1
ATOM 1619 N N . PHE A 1 238 ? -1.946 34.465 43.272 1.00 34.52 238 PHE A N 1
ATOM 1620 C CA . PHE A 1 238 ? -2.995 35.439 43.533 1.00 34.75 238 PHE A CA 1
ATOM 1621 C C . PHE A 1 238 ? -3.784 35.768 42.276 1.00 34.90 238 PHE A C 1
ATOM 1622 O O . PHE A 1 238 ? -3.268 35.723 41.154 1.00 36.41 238 PHE A O 1
ATOM 1630 N N . GLY A 1 239 ? -5.050 36.117 42.486 1.00 22.53 239 GLY A N 1
ATOM 1631 C CA . GLY A 1 239 ? -5.852 36.712 41.449 1.00 20.39 239 GLY A CA 1
ATOM 1632 C C . GLY A 1 239 ? -5.543 38.185 41.321 1.00 19.21 239 GLY A C 1
ATOM 1633 O O . GLY A 1 239 ? -4.672 38.714 42.010 1.00 19.92 239 GLY A O 1
ATOM 1634 N N . ALA A 1 240 ? -6.221 38.837 40.376 1.00 21.26 240 ALA A N 1
ATOM 1635 C CA . ALA A 1 240 ? -6.036 40.278 40.159 1.00 17.20 240 ALA A CA 1
ATOM 1636 C C . ALA A 1 240 ? -7.262 40.847 39.448 1.00 17.31 240 ALA A C 1
ATOM 1637 O O . ALA A 1 240 ? -8.021 40.122 38.799 1.00 18.54 240 ALA A O 1
ATOM 1639 N N . ALA A 1 241 ? -7.423 42.163 39.550 1.00 16.19 241 ALA A N 1
ATOM 1640 C CA . ALA A 1 241 ? -8.463 42.888 38.826 1.00 18.79 241 ALA A CA 1
ATOM 1641 C C . ALA A 1 241 ? -7.873 44.128 38.169 1.00 18.85 241 ALA A C 1
ATOM 1642 O O . ALA A 1 241 ? -7.048 44.807 38.759 1.00 17.10 241 ALA A O 1
ATOM 1644 N N . THR A 1 242 ? -8.361 44.426 36.956 1.00 17.50 242 THR A N 1
ATOM 1645 C CA . THR A 1 242 ? -7.976 45.635 36.256 1.00 13.88 242 THR A CA 1
ATOM 1646 C C . THR A 1 242 ? -8.105 46.855 37.157 1.00 14.72 242 THR A C 1
ATOM 1647 O O . THR A 1 242 ? -7.267 47.764 37.124 1.00 16.58 242 THR A O 1
ATOM 1651 N N . MET A 1 243 ? -9.224 46.941 37.889 1.00 14.12 243 MET A N 1
ATOM 1652 C CA . MET A 1 243 ? -9.509 48.170 38.632 1.00 19.48 243 MET A CA 1
ATOM 1653 C C . MET A 1 243 ? -8.405 48.489 39.631 1.00 24.45 243 MET A C 1
ATOM 1654 O O . MET A 1 243 ? -8.184 49.662 39.951 1.00 18.97 243 MET A O 1
ATOM 1659 N N . VAL A 1 244 ? -7.729 47.465 40.152 1.00 17.56 244 VAL A N 1
ATOM 1660 C CA . VAL A 1 244 ? -6.614 47.668 41.080 1.00 17.86 244 VAL A CA 1
ATOM 1661 C C . VAL A 1 244 ? -5.290 47.776 40.352 1.00 16.37 244 VAL A C 1
ATOM 1662 O O . VAL A 1 244 ? -4.528 48.745 40.557 1.00 18.00 244 VAL A O 1
ATOM 1666 N N . THR A 1 245 ? -4.959 46.793 39.497 1.00 17.28 245 THR A N 1
ATOM 1667 C CA . THR A 1 245 ? -3.633 46.788 38.898 1.00 20.54 245 THR A CA 1
ATOM 1668 C C . THR A 1 245 ? -3.435 48.018 38.023 1.00 19.65 245 THR A C 1
ATOM 1669 O O . THR A 1 245 ? -2.351 48.617 38.024 1.00 19.19 245 THR A O 1
ATOM 1673 N N . ALA A 1 246 ? -4.478 48.425 37.289 1.00 19.68 246 ALA A N 1
ATOM 1674 C CA . ALA A 1 246 ? -4.364 49.627 36.472 1.00 17.20 246 ALA A CA 1
ATOM 1675 C C . ALA A 1 246 ? -4.194 50.859 37.332 1.00 18.34 246 ALA A C 1
ATOM 1676 O O . ALA A 1 246 ? -3.444 51.779 36.969 1.00 17.75 246 ALA A O 1
ATOM 1678 N N . THR A 1 247 ? -4.881 50.901 38.471 1.00 17.44 247 THR A N 1
ATOM 1679 C CA . THR A 1 247 ? -4.761 52.081 39.311 1.00 15.78 247 THR A CA 1
ATOM 1680 C C . THR A 1 247 ? -3.353 52.191 39.903 1.00 13.73 247 THR A C 1
ATOM 1681 O O . THR A 1 247 ? -2.883 53.316 40.120 1.00 16.87 247 THR A O 1
ATOM 1685 N N . PHE A 1 248 ? -2.693 51.046 40.188 1.00 15.89 248 PHE A N 1
ATOM 1686 C CA . PHE A 1 248 ? -1.282 51.052 40.562 1.00 17.40 248 PHE A CA 1
ATOM 1687 C C . PHE A 1 248 ? -0.466 51.789 39.521 1.00 19.68 248 PHE A C 1
ATOM 1688 O O . PHE A 1 248 ? 0.329 52.680 39.849 1.00 20.10 248 PHE A O 1
ATOM 1696 N N . GLY A 1 249 ? -0.667 51.446 38.249 1.00 16.26 249 GLY A N 1
ATOM 1697 C CA . GLY A 1 249 ? 0.068 52.133 37.196 1.00 18.61 249 GLY A CA 1
ATOM 1698 C C . GLY A 1 249 ? -0.274 53.606 37.063 1.00 18.57 249 GLY A C 1
ATOM 1699 O O . GLY A 1 249 ? 0.609 54.440 36.779 1.00 15.62 249 GLY A O 1
ATOM 1700 N N . PHE A 1 250 ? -1.564 53.951 37.210 1.00 15.24 250 PHE A N 1
ATOM 1701 C CA . PHE A 1 250 ? -1.992 55.337 37.104 1.00 17.88 250 PHE A CA 1
ATOM 1702 C C . PHE A 1 250 ? -1.450 56.181 38.252 1.00 15.42 250 PHE A C 1
ATOM 1703 O O . PHE A 1 250 ? -1.040 57.330 38.046 1.00 17.77 250 PHE A O 1
ATOM 1711 N N . VAL A 1 251 ? -1.438 55.640 39.470 1.00 15.22 251 VAL A N 1
ATOM 1712 C CA . VAL A 1 251 ? -0.858 56.357 40.589 1.00 17.36 251 VAL A CA 1
ATOM 1713 C C . VAL A 1 251 ? 0.661 56.515 40.397 1.00 16.70 251 VAL A C 1
ATOM 1714 O O . VAL A 1 251 ? 1.229 57.559 40.715 1.00 18.89 251 VAL A O 1
ATOM 1718 N N . ALA A 1 252 ? 1.346 55.493 39.871 1.00 17.70 252 ALA A N 1
ATOM 1719 C CA . ALA A 1 252 ? 2.784 55.663 39.605 1.00 17.18 252 ALA A CA 1
ATOM 1720 C C . ALA A 1 252 ? 3.029 56.823 38.648 1.00 15.68 252 ALA A C 1
ATOM 1721 O O . ALA A 1 252 ? 3.915 57.659 38.882 1.00 19.61 252 ALA A O 1
ATOM 1723 N N . VAL A 1 253 ? 2.273 56.877 37.558 1.00 18.62 253 VAL A N 1
ATOM 1724 C CA . VAL A 1 253 ? 2.449 57.940 36.570 1.00 18.81 253 VAL A CA 1
ATOM 1725 C C . VAL A 1 253 ? 2.133 59.311 37.178 1.00 19.18 253 VAL A C 1
ATOM 1726 O O . VAL A 1 253 ? 2.906 60.253 37.020 1.00 19.13 253 VAL A O 1
ATOM 1730 N N A SER A 1 254 ? 1.004 59.440 37.877 0.68 21.46 254 SER A N 1
ATOM 1731 N N B SER A 1 254 ? 1.021 59.428 37.908 0.32 19.92 254 SER A N 1
ATOM 1732 C CA A SER A 1 254 ? 0.676 60.723 38.498 0.68 23.19 254 SER A CA 1
ATOM 1733 C CA B SER A 1 254 ? 0.673 60.721 38.494 0.32 21.42 254 SER A CA 1
ATOM 1734 C C A SER A 1 254 ? 1.762 61.165 39.478 0.68 21.69 254 SER A C 1
ATOM 1735 C C B SER A 1 254 ? 1.702 61.165 39.534 0.32 14.92 254 SER A C 1
ATOM 1736 O O A SER A 1 254 ? 2.078 62.363 39.575 0.68 15.23 254 SER A O 1
ATOM 1737 O O B SER A 1 254 ? 1.931 62.368 39.710 0.32 25.71 254 SER A O 1
ATOM 1742 N N . HIS A 1 255 ? 2.333 60.215 40.216 1.00 19.12 255 HIS A N 1
ATOM 1743 C CA . HIS A 1 255 ? 3.408 60.541 41.144 1.00 21.86 255 HIS A CA 1
ATOM 1744 C C . HIS A 1 255 ? 4.645 61.043 40.398 1.00 19.40 255 HIS A C 1
ATOM 1745 O O . HIS A 1 255 ? 5.246 62.065 40.772 1.00 20.60 255 HIS A O 1
ATOM 1752 N N . ALA A 1 256 ? 5.022 60.361 39.318 1.00 19.49 256 ALA A N 1
ATOM 1753 C CA . ALA A 1 256 ? 6.179 60.808 38.542 1.00 23.99 256 ALA A CA 1
ATOM 1754 C C . ALA A 1 256 ? 5.967 62.215 37.998 1.00 20.78 256 ALA A C 1
ATOM 1755 O O . ALA A 1 256 ? 6.882 63.049 38.044 1.00 20.16 256 ALA A O 1
ATOM 1757 N N . LEU A 1 257 ? 4.773 62.493 37.450 1.00 19.21 257 LEU A N 1
ATOM 1758 C CA . LEU A 1 257 ? 4.524 63.799 36.860 1.00 22.75 257 LEU A CA 1
ATOM 1759 C C . LEU A 1 257 ? 4.558 64.883 37.918 1.00 22.99 257 LEU A C 1
ATOM 1760 O O . LEU A 1 257 ? 5.084 65.975 37.682 1.00 22.88 257 LEU A O 1
ATOM 1765 N N . LYS A 1 258 ? 4.030 64.585 39.103 1.00 21.47 258 LYS A N 1
ATOM 1766 C CA . LYS A 1 258 ? 4.090 65.539 40.193 1.00 23.98 258 LYS A CA 1
ATOM 1767 C C . LYS A 1 258 ? 5.532 65.903 40.522 1.00 24.15 258 LYS A C 1
ATOM 1768 O O . LYS A 1 258 ? 5.867 67.089 40.656 1.00 22.28 258 LYS A O 1
ATOM 1774 N N . LYS A 1 259 ? 6.399 64.892 40.659 1.00 23.44 259 LYS A N 1
ATOM 1775 C CA . LYS A 1 259 ? 7.812 65.100 40.975 1.00 24.49 259 LYS A CA 1
ATOM 1776 C C . LYS A 1 259 ? 8.542 65.801 39.841 1.00 25.95 259 LYS A C 1
ATOM 1777 O O . LYS A 1 259 ? 9.347 66.700 40.086 1.00 28.11 259 LYS A O 1
ATOM 1783 N N . MET A 1 260 ? 8.229 65.452 38.590 1.00 25.91 260 MET A N 1
ATOM 1784 C CA . MET A 1 260 ? 8.823 66.178 37.475 1.00 22.80 260 MET A CA 1
ATOM 1785 C C . MET A 1 260 ? 8.412 67.646 37.478 1.00 26.68 260 MET A C 1
ATOM 1786 O O . MET A 1 260 ? 9.250 68.522 37.258 1.00 27.62 260 MET A O 1
ATOM 1791 N N . MET A 1 261 ? 7.132 67.939 37.701 1.00 22.38 261 MET A N 1
ATOM 1792 C CA . MET A 1 261 ? 6.703 69.331 37.717 1.00 27.90 261 MET A CA 1
ATOM 1793 C C . MET A 1 261 ? 7.337 70.077 38.875 1.00 23.95 261 MET A C 1
ATOM 1794 O O . MET A 1 261 ? 7.725 71.246 38.734 1.00 26.92 261 MET A O 1
ATOM 1799 N N . ALA A 1 262 ? 7.453 69.424 40.030 1.00 27.13 262 ALA A N 1
ATOM 1800 C CA . ALA A 1 262 ? 8.035 70.095 41.184 1.00 28.37 262 ALA A CA 1
ATOM 1801 C C . ALA A 1 262 ? 9.495 70.453 40.926 1.00 32.39 262 ALA A C 1
ATOM 1802 O O . ALA A 1 262 ? 9.931 71.592 41.182 1.00 31.77 262 ALA A O 1
ATOM 1804 N N . LYS A 1 263 ? 10.245 69.509 40.360 1.00 26.34 263 LYS A N 1
ATOM 1805 C CA . LYS A 1 263 ? 11.650 69.747 40.034 1.00 31.09 263 LYS A CA 1
ATOM 1806 C C . LYS A 1 263 ? 11.802 70.879 39.036 1.00 35.05 263 LYS A C 1
ATOM 1807 O O . LYS A 1 263 ? 12.708 71.718 39.167 1.00 38.67 263 LYS A O 1
ATOM 1813 N N . ALA A 1 264 ? 10.955 70.900 38.010 1.00 31.30 264 ALA A N 1
ATOM 1814 C CA . ALA A 1 264 ? 11.013 71.978 37.038 1.00 46.46 264 ALA A CA 1
ATOM 1815 C C . ALA A 1 264 ? 10.698 73.306 37.714 1.00 55.04 264 ALA A C 1
ATOM 1816 O O . ALA A 1 264 ? 11.339 74.329 37.434 1.00 44.32 264 ALA A O 1
ATOM 1818 N N . ALA A 1 265 ? 9.768 73.291 38.672 1.00 35.32 265 ALA A N 1
ATOM 1819 C CA . ALA A 1 265 ? 9.427 74.524 39.372 1.00 41.73 265 ALA A CA 1
ATOM 1820 C C . ALA A 1 265 ? 10.576 75.014 40.246 1.00 45.18 265 ALA A C 1
ATOM 1821 O O . ALA A 1 265 ? 10.719 76.225 40.439 1.00 51.98 265 ALA A O 1
ATOM 1823 N N . ARG A 1 266 ? 11.410 74.105 40.773 1.00 48.39 266 ARG A N 1
ATOM 1824 C CA . ARG A 1 266 ? 12.549 74.523 41.582 1.00 74.27 266 ARG A CA 1
ATOM 1825 C C . ARG A 1 266 ? 13.715 75.069 40.773 1.00 59.91 266 ARG A C 1
ATOM 1826 O O . ARG A 1 266 ? 14.517 75.835 41.318 1.00 88.29 266 ARG A O 1
ATOM 1834 N N . GLN A 1 267 ? 13.828 74.709 39.502 1.00 88.14 267 GLN A N 1
ATOM 1835 C CA . GLN A 1 267 ? 14.884 75.225 38.637 1.00 73.24 267 GLN A CA 1
ATOM 1836 C C . GLN A 1 267 ? 14.510 76.627 38.166 1.00 128.46 267 GLN A C 1
ATOM 1837 O O . GLN A 1 267 ? 13.516 76.811 37.456 1.00 80.60 267 GLN A O 1
ATOM 1843 N N . GLY A 1 268 ? 15.287 77.616 38.598 1.00 154.88 268 GLY A N 1
ATOM 1844 C CA . GLY A 1 268 ? 14.958 79.017 38.408 1.00 140.59 268 GLY A CA 1
ATOM 1845 C C . GLY A 1 268 ? 14.993 79.742 39.739 1.00 95.59 268 GLY A C 1
ATOM 1846 O O . GLY A 1 268 ? 15.919 79.536 40.528 1.00 71.45 268 GLY A O 1
ATOM 1847 N N . SER B 1 2 ? -28.959 33.559 32.209 1.00 71.02 2 SER B N 1
ATOM 1848 C CA . SER B 1 2 ? -27.949 32.666 32.766 1.00 59.18 2 SER B CA 1
ATOM 1849 C C . SER B 1 2 ? -26.899 32.351 31.700 1.00 89.80 2 SER B C 1
ATOM 1850 O O . SER B 1 2 ? -27.239 32.047 30.561 1.00 56.36 2 SER B O 1
ATOM 1853 N N . VAL B 1 3 ? -25.625 32.514 32.049 1.00 32.91 3 VAL B N 1
ATOM 1854 C CA . VAL B 1 3 ? -24.514 32.269 31.145 1.00 31.41 3 VAL B CA 1
ATOM 1855 C C . VAL B 1 3 ? -23.793 31.006 31.601 1.00 25.86 3 VAL B C 1
ATOM 1856 O O . VAL B 1 3 ? -23.464 30.870 32.787 1.00 30.49 3 VAL B O 1
ATOM 1860 N N . VAL B 1 4 ? -23.547 30.092 30.669 1.00 27.55 4 VAL B N 1
ATOM 1861 C CA . VAL B 1 4 ? -22.747 28.903 30.936 1.00 31.06 4 VAL B CA 1
ATOM 1862 C C . VAL B 1 4 ? -21.285 29.303 30.697 1.00 31.20 4 VAL B C 1
ATOM 1863 O O . VAL B 1 4 ? -20.909 29.686 29.589 1.00 35.72 4 VAL B O 1
ATOM 1867 N N . ILE B 1 5 ? -20.448 29.179 31.720 1.00 20.17 5 ILE B N 1
ATOM 1868 C CA . ILE B 1 5 ? -19.055 29.628 31.624 1.00 18.85 5 ILE B CA 1
ATOM 1869 C C . ILE B 1 5 ? -18.251 28.581 30.858 1.00 22.96 5 ILE B C 1
ATOM 1870 O O . ILE B 1 5 ? -18.253 27.401 31.215 1.00 22.11 5 ILE B O 1
ATOM 1875 N N . SER B 1 6 ? -17.669 28.991 29.730 1.00 20.41 6 SER B N 1
ATOM 1876 C CA . SER B 1 6 ? -16.869 28.118 28.879 1.00 19.24 6 SER B CA 1
ATOM 1877 C C . SER B 1 6 ? -15.434 27.938 29.407 1.00 23.17 6 SER B C 1
ATOM 1878 O O . SER B 1 6 ? -14.940 28.661 30.286 1.00 20.13 6 SER B O 1
ATOM 1881 N N . ASP B 1 7 ? -14.736 26.975 28.808 1.00 23.87 7 ASP B N 1
ATOM 1882 C CA . ASP B 1 7 ? -13.326 26.818 29.136 1.00 17.25 7 ASP B CA 1
ATOM 1883 C C . ASP B 1 7 ? -12.546 28.052 28.726 1.00 26.73 7 ASP B C 1
ATOM 1884 O O . ASP B 1 7 ? -11.663 28.489 29.457 1.00 19.91 7 ASP B O 1
ATOM 1889 N N . ALA B 1 8 ? -12.896 28.656 27.589 1.00 21.15 8 ALA B N 1
ATOM 1890 C CA . ALA B 1 8 ? -12.246 29.900 27.170 1.00 22.39 8 ALA B CA 1
ATOM 1891 C C . ALA B 1 8 ? -12.478 31.035 28.165 1.00 21.63 8 ALA B C 1
ATOM 1892 O O . ALA B 1 8 ? -11.561 31.807 28.454 1.00 20.18 8 ALA B O 1
ATOM 1894 N N . TRP B 1 9 ? -13.709 31.172 28.661 1.00 15.51 9 TRP B N 1
ATOM 1895 C CA . TRP B 1 9 ? -14.021 32.143 29.696 1.00 20.69 9 TRP B CA 1
ATOM 1896 C C . TRP B 1 9 ? -13.160 31.928 30.930 1.00 21.07 9 TRP B C 1
ATOM 1897 O O . TRP B 1 9 ? -12.673 32.898 31.539 1.00 16.99 9 TRP B O 1
ATOM 1908 N N . ARG B 1 10 ? -12.996 30.675 31.357 1.00 19.84 10 ARG B N 1
ATOM 1909 C CA . ARG B 1 10 ? -12.127 30.445 32.507 1.00 21.60 10 ARG B CA 1
ATOM 1910 C C . ARG B 1 10 ? -10.664 30.782 32.205 1.00 21.01 10 ARG B C 1
ATOM 1911 O O . ARG B 1 10 ? -9.923 31.135 33.122 1.00 22.87 10 ARG B O 1
ATOM 1919 N N . GLN B 1 11 ? -10.211 30.659 30.958 1.00 18.21 11 GLN B N 1
ATOM 1920 C CA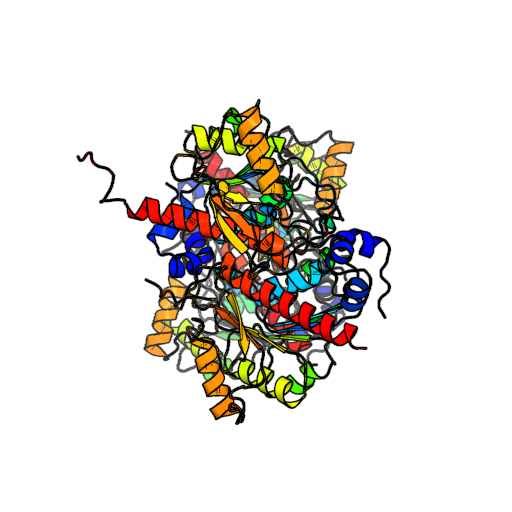 . GLN B 1 11 ? -8.841 31.085 30.660 1.00 22.32 11 GLN B CA 1
ATOM 1921 C C . GLN B 1 11 ? -8.726 32.601 30.766 1.00 25.01 11 GLN B C 1
ATOM 1922 O O . GLN B 1 11 ? -7.729 33.129 31.273 1.00 23.33 11 GLN B O 1
ATOM 1928 N N . ARG B 1 12 ? -9.717 33.316 30.239 1.00 19.99 12 ARG B N 1
ATOM 1929 C CA . ARG B 1 12 ? -9.689 34.780 30.280 1.00 17.35 12 ARG B CA 1
ATOM 1930 C C . ARG B 1 12 ? -9.808 35.291 31.709 1.00 17.63 12 ARG B C 1
ATOM 1931 O O . ARG B 1 12 ? -9.141 36.262 32.079 1.00 19.71 12 ARG B O 1
ATOM 1939 N N . PHE B 1 13 ? -10.640 34.635 32.540 1.00 20.17 13 PHE B N 1
ATOM 1940 C CA . PHE B 1 13 ? -11.042 35.217 33.823 1.00 15.35 13 PHE B CA 1
ATOM 1941 C C . PHE B 1 13 ? -10.695 34.338 35.017 1.00 14.11 13 PHE B C 1
ATOM 1942 O O . PHE B 1 13 ? -11.182 34.575 36.120 1.00 19.30 13 PHE B O 1
ATOM 1950 N N . GLY B 1 14 ? -9.738 33.415 34.854 1.00 18.10 14 GLY B N 1
ATOM 1951 C CA . GLY B 1 14 ? -9.269 32.634 35.996 1.00 21.36 14 GLY B CA 1
ATOM 1952 C C . GLY B 1 14 ? -8.767 33.502 37.137 1.00 16.22 14 GLY B C 1
ATOM 1953 O O . GLY B 1 14 ? -9.024 33.214 38.308 1.00 21.02 14 GLY B O 1
ATOM 1954 N N . GLY B 1 15 ? -8.059 34.588 36.813 1.00 20.63 15 GLY B N 1
ATOM 1955 C CA . GLY B 1 15 ? -7.605 35.504 37.846 1.00 22.78 15 GLY B CA 1
ATOM 1956 C C . GLY B 1 15 ? -8.739 36.213 38.573 1.00 17.12 15 GLY B C 1
ATOM 1957 O O . GLY B 1 15 ? -8.609 36.548 39.754 1.00 19.84 15 GLY B O 1
ATOM 1958 N N . THR B 1 16 ? -9.868 36.437 37.888 1.00 19.65 16 THR B N 1
ATOM 1959 C CA . THR B 1 16 ? -11.083 36.946 38.536 1.00 19.82 16 THR B CA 1
ATOM 1960 C C . THR B 1 16 ? -11.631 35.964 39.566 1.00 15.69 16 THR B C 1
ATOM 1961 O O . THR B 1 16 ? -11.917 36.330 40.710 1.00 21.17 16 THR B O 1
ATOM 1965 N N . ALA B 1 17 ? -11.780 34.698 39.173 1.00 18.45 17 ALA B N 1
ATOM 1966 C CA . ALA B 1 17 ? -12.214 33.672 40.115 1.00 20.95 17 ALA B CA 1
ATOM 1967 C C . ALA B 1 17 ? -11.265 33.562 41.314 1.00 18.28 17 ALA B C 1
ATOM 1968 O O . ALA B 1 17 ? -11.720 33.336 42.451 1.00 23.10 17 ALA B O 1
ATOM 1970 N N . ARG B 1 18 ? -9.948 33.652 41.080 1.00 17.17 18 ARG B N 1
ATOM 1971 C CA . ARG B 1 18 ? -8.983 33.494 42.170 1.00 22.71 18 ARG B CA 1
ATOM 1972 C C . ARG B 1 18 ? -9.021 34.670 43.135 1.00 21.06 18 ARG B C 1
ATOM 1973 O O . ARG B 1 18 ? -8.674 34.509 44.305 1.00 26.01 18 ARG B O 1
ATOM 1981 N N . LEU B 1 19 ? -9.508 35.816 42.686 1.00 18.92 19 LEU B N 1
ATOM 1982 C CA . LEU B 1 19 ? -9.592 37.002 43.519 1.00 15.34 19 LEU B CA 1
ATOM 1983 C C . LEU B 1 19 ? -10.942 37.126 44.229 1.00 16.51 19 LEU B C 1
ATOM 1984 O O . LEU B 1 19 ? -10.988 37.279 45.449 1.00 22.73 19 LEU B O 1
ATOM 1989 N N . TYR B 1 20 ? -12.034 37.027 43.491 1.00 18.41 20 TYR B N 1
ATOM 1990 C CA . TYR B 1 20 ? -13.374 37.238 44.038 1.00 20.01 20 TYR B CA 1
ATOM 1991 C C . TYR B 1 20 ? -14.077 35.953 44.439 1.00 18.01 20 TYR B C 1
ATOM 1992 O O . TYR B 1 20 ? -15.073 36.012 45.167 1.00 19.84 20 TYR B O 1
ATOM 2001 N N . GLY B 1 21 ? -13.606 34.806 43.962 1.00 21.73 21 GLY B N 1
ATOM 2002 C CA . GLY B 1 21 ? -14.226 33.541 44.289 1.00 20.97 21 GLY B CA 1
ATOM 2003 C C . GLY B 1 21 ? -15.019 32.987 43.116 1.00 19.73 21 GLY B C 1
ATOM 2004 O O . GLY B 1 21 ? -15.422 33.704 42.210 1.00 19.65 21 GLY B O 1
ATOM 2005 N N . GLU B 1 22 ? -15.268 31.673 43.170 1.00 21.31 22 GLU B N 1
ATOM 2006 C CA . GLU B 1 22 ? -16.016 30.989 42.112 1.00 23.61 22 GLU B CA 1
ATOM 2007 C C . GLU B 1 22 ? -17.451 31.495 42.022 1.00 19.79 22 GLU B C 1
ATOM 2008 O O . GLU B 1 22 ? -17.977 31.675 40.923 1.00 19.17 22 GLU B O 1
ATOM 2014 N N . LYS B 1 23 ? -18.118 31.686 43.165 1.00 20.88 23 LYS B N 1
ATOM 2015 C CA . LYS B 1 23 ? -19.505 32.142 43.129 1.00 21.23 23 LYS B CA 1
ATOM 2016 C C . LYS B 1 23 ? -19.597 33.497 42.451 1.00 21.37 23 LYS B C 1
ATOM 2017 O O . LYS B 1 23 ? -20.497 33.745 41.639 1.00 19.15 23 LYS B O 1
ATOM 2023 N N . ALA B 1 24 ? -18.646 34.385 42.758 1.00 19.73 24 ALA B N 1
ATOM 2024 C CA . ALA B 1 24 ? -18.602 35.680 42.118 1.00 22.10 24 ALA B CA 1
ATOM 2025 C C . ALA B 1 24 ? -18.398 35.557 40.609 1.00 17.12 24 ALA B C 1
ATOM 2026 O O . ALA B 1 24 ? -18.959 36.347 39.843 1.00 18.85 24 ALA B O 1
ATOM 2028 N N . LEU B 1 25 ? -17.541 34.638 40.159 1.00 19.83 25 LEU B N 1
ATOM 2029 C CA . LEU B 1 25 ? -17.338 34.521 38.715 1.00 16.88 25 LEU B CA 1
ATOM 2030 C C . LEU B 1 25 ? -18.670 34.278 38.003 1.00 16.54 25 LEU B C 1
ATOM 2031 O O . LEU B 1 25 ? -18.940 34.852 36.943 1.00 18.48 25 LEU B O 1
ATOM 2036 N N . GLN B 1 26 ? -19.486 33.401 38.549 1.00 16.70 26 GLN B N 1
ATOM 2037 C CA . GLN B 1 26 ? -20.785 33.125 37.945 1.00 18.65 26 GLN B CA 1
ATOM 2038 C C . GLN B 1 26 ? -21.738 34.307 38.116 1.00 19.46 26 GLN B C 1
ATOM 2039 O O . GLN B 1 26 ? -22.496 34.636 37.196 1.00 19.58 26 GLN B O 1
ATOM 2045 N N . LEU B 1 27 ? -21.706 34.964 39.278 1.00 18.94 27 LEU B N 1
ATOM 2046 C CA . LEU B 1 27 ? -22.534 36.156 39.478 1.00 22.88 27 LEU B CA 1
ATOM 2047 C C . LEU B 1 27 ? -22.234 37.205 38.417 1.00 18.94 27 LEU B C 1
ATOM 2048 O O . LEU B 1 27 ? -23.149 37.821 37.866 1.00 20.19 27 LEU B O 1
ATOM 2053 N N . PHE B 1 28 ? -20.937 37.461 38.172 1.00 17.23 28 PHE B N 1
ATOM 2054 C CA . PHE B 1 28 ? -20.534 38.423 37.162 1.00 16.55 28 PHE B CA 1
ATOM 2055 C C . PHE B 1 28 ? -20.968 37.975 35.768 1.00 15.70 28 PHE B C 1
ATOM 2056 O O . PHE B 1 28 ? -21.448 38.795 34.956 1.00 18.42 28 PHE B O 1
ATOM 2064 N N . ALA B 1 29 ? -20.787 36.694 35.451 1.00 16.41 29 ALA B N 1
ATOM 2065 C CA . ALA B 1 29 ? -21.158 36.224 34.116 1.00 17.62 29 ALA B CA 1
ATOM 2066 C C . ALA B 1 29 ? -22.662 36.378 33.863 1.00 18.17 29 ALA B C 1
ATOM 2067 O O . ALA B 1 29 ? -23.091 36.608 32.727 1.00 19.11 29 ALA B O 1
ATOM 2069 N N . ASP B 1 30 ? -23.461 36.261 34.907 1.00 18.50 30 ASP B N 1
ATOM 2070 C CA . ASP B 1 30 ? -24.915 36.353 34.839 1.00 18.02 30 ASP B CA 1
ATOM 2071 C C . ASP B 1 30 ? -25.408 37.793 34.913 1.00 24.87 30 ASP B C 1
ATOM 2072 O O . ASP B 1 30 ? -26.616 38.037 34.745 1.00 21.63 30 ASP B O 1
ATOM 2077 N N . ALA B 1 31 ? -24.511 38.745 35.155 1.00 19.61 31 ALA B N 1
ATOM 2078 C CA . ALA B 1 31 ? -24.920 40.127 35.389 1.00 16.97 31 ALA B CA 1
ATOM 2079 C C . ALA B 1 31 ? -25.082 40.873 34.082 1.00 22.52 31 ALA B C 1
ATOM 2080 O O . ALA B 1 31 ? -24.458 40.559 33.069 1.00 20.37 31 ALA B O 1
ATOM 2082 N N . HIS B 1 32 ? -25.940 41.873 34.113 1.00 20.62 32 HIS B N 1
ATOM 2083 C CA . HIS B 1 32 ? -26.125 42.774 32.987 1.00 16.66 32 HIS B CA 1
ATOM 2084 C C . HIS B 1 32 ? -25.975 44.176 33.553 1.00 18.92 32 HIS B C 1
ATOM 2085 O O . HIS B 1 32 ? -26.830 44.625 34.328 1.00 20.23 32 HIS B O 1
ATOM 2092 N N . ILE B 1 33 ? -24.893 44.865 33.182 1.00 19.68 33 ILE B N 1
ATOM 2093 C CA . ILE B 1 33 ? -24.601 46.194 33.710 1.00 16.04 33 ILE B CA 1
ATOM 2094 C C . ILE B 1 33 ? -24.651 47.213 32.581 1.00 17.92 33 ILE B C 1
ATOM 2095 O O . ILE B 1 33 ? -24.208 46.952 31.459 1.00 20.27 33 ILE B O 1
ATOM 2100 N N . CYS B 1 34 ? -25.269 48.346 32.877 1.00 19.65 34 CYS B N 1
ATOM 2101 C CA . CYS B 1 34 ? -25.458 49.434 31.937 1.00 17.32 34 CYS B CA 1
ATOM 2102 C C . CYS B 1 34 ? -24.491 50.547 32.295 1.00 18.55 34 CYS B C 1
ATOM 2103 O O . CYS B 1 34 ? -24.446 50.977 33.452 1.00 20.51 34 CYS B O 1
ATOM 2106 N N . VAL B 1 35 ? -23.720 51.004 31.314 1.00 17.66 35 VAL B N 1
ATOM 2107 C CA . VAL B 1 35 ? -22.861 52.183 31.462 1.00 16.66 35 VAL B CA 1
ATOM 2108 C C . VAL B 1 35 ? -23.474 53.291 30.626 1.00 23.32 35 VAL B C 1
ATOM 2109 O O . VAL B 1 35 ? -23.678 53.137 29.414 1.00 22.62 35 VAL B O 1
ATOM 2113 N N . VAL B 1 36 ? -23.820 54.386 31.280 1.00 22.74 36 VAL B N 1
ATOM 2114 C CA . VAL B 1 36 ? -24.439 55.521 30.605 1.00 21.91 36 VAL B CA 1
ATOM 2115 C C . VAL B 1 36 ? -23.379 56.605 30.504 1.00 21.68 36 VAL B C 1
ATOM 2116 O O . VAL B 1 36 ? -22.937 57.161 31.518 1.00 20.83 36 VAL B O 1
ATOM 2120 N N . GLY B 1 37 ? -23.004 56.927 29.279 1.00 20.39 37 GLY B N 1
ATOM 2121 C CA . GLY B 1 37 ? -21.919 57.866 29.053 1.00 25.51 37 GLY B CA 1
ATOM 2122 C C . GLY B 1 37 ? -20.586 57.149 28.902 1.00 21.60 37 GLY B C 1
ATOM 2123 O O . GLY B 1 37 ? -20.032 56.650 29.877 1.00 21.77 37 GLY B O 1
ATOM 2124 N N . ILE B 1 38 ? -20.061 57.101 27.682 1.00 19.38 38 ILE B N 1
ATOM 2125 C CA . ILE B 1 38 ? -18.851 56.347 27.367 1.00 19.38 38 ILE B CA 1
ATOM 2126 C C . ILE B 1 38 ? -17.706 57.343 27.130 1.00 22.22 38 ILE B C 1
ATOM 2127 O O . ILE B 1 38 ? -16.996 57.295 26.113 1.00 26.78 38 ILE B O 1
ATOM 2132 N N . GLY B 1 39 ? -17.463 58.204 28.110 1.00 20.72 39 GLY B N 1
ATOM 2133 C CA . GLY B 1 39 ? -16.433 59.221 27.966 1.00 26.54 39 GLY B CA 1
ATOM 2134 C C . GLY B 1 39 ? -15.237 59.021 28.877 1.00 22.41 39 GLY B C 1
ATOM 2135 O O . GLY B 1 39 ? -14.716 57.903 29.032 1.00 22.28 39 GLY B O 1
ATOM 2136 N N . GLY B 1 40 ? -14.800 60.129 29.481 1.00 20.12 40 GLY B N 1
ATOM 2137 C CA . GLY B 1 40 ? -13.585 60.131 30.274 1.00 25.02 40 GLY B CA 1
ATOM 2138 C C . GLY B 1 40 ? -13.659 59.186 31.453 1.00 25.06 40 GLY B C 1
ATOM 2139 O O . GLY B 1 40 ? -12.644 58.608 31.859 1.00 21.47 40 GLY B O 1
ATOM 2140 N N . VAL B 1 41 ? -14.857 58.983 31.985 1.00 15.17 41 VAL B N 1
ATOM 2141 C CA . VAL B 1 41 ? -15.089 58.022 33.066 1.00 15.70 41 VAL B CA 1
ATOM 2142 C C . VAL B 1 41 ? -15.675 56.719 32.539 1.00 17.92 41 VAL B C 1
ATOM 2143 O O . VAL B 1 41 ? -15.181 55.629 32.852 1.00 20.97 41 VAL B O 1
ATOM 2147 N N . GLY B 1 42 ? -16.725 56.805 31.723 1.00 16.83 42 GLY B N 1
ATOM 2148 C CA . GLY B 1 42 ? -17.481 55.612 31.369 1.00 17.56 42 GLY B CA 1
ATOM 2149 C C . GLY B 1 42 ? -16.743 54.649 30.446 1.00 15.73 42 GLY B C 1
ATOM 2150 O O . GLY B 1 42 ? -17.009 53.443 30.478 1.00 19.77 42 GLY B O 1
ATOM 2151 N N . SER B 1 43 ? -15.839 55.159 29.599 1.00 20.06 43 SER B N 1
ATOM 2152 C CA . SER B 1 43 ? -15.137 54.251 28.685 1.00 22.22 43 SER B CA 1
ATOM 2153 C C . SER B 1 43 ? -14.255 53.289 29.464 1.00 20.06 43 SER B C 1
ATOM 2154 O O . SER B 1 43 ? -14.213 52.088 29.153 1.00 18.89 43 SER B O 1
ATOM 2157 N N . TRP B 1 44 ? -13.607 53.779 30.527 1.00 15.04 44 TRP B N 1
ATOM 2158 C CA . TRP B 1 44 ? -12.806 52.916 31.382 1.00 17.66 44 TRP B CA 1
ATOM 2159 C C . TRP B 1 44 ? -13.673 52.029 32.265 1.00 17.44 44 TRP B C 1
ATOM 2160 O O . TRP B 1 44 ? -13.301 50.885 32.525 1.00 16.31 44 TRP B O 1
ATOM 2171 N N . ALA B 1 45 ? -14.836 52.511 32.726 1.00 16.64 45 ALA B N 1
ATOM 2172 C CA . ALA B 1 45 ? -15.733 51.617 33.443 1.00 18.12 45 ALA B CA 1
ATOM 2173 C C . ALA B 1 45 ? -16.115 50.435 32.551 1.00 16.27 45 ALA B C 1
ATOM 2174 O O . ALA B 1 45 ? -16.139 49.277 32.992 1.00 16.19 45 ALA B O 1
ATOM 2176 N N . ALA B 1 46 ? -16.423 50.715 31.286 1.00 16.14 46 ALA B N 1
ATOM 2177 C CA . ALA B 1 46 ? -16.841 49.659 30.383 1.00 20.82 46 ALA B CA 1
ATOM 2178 C C . ALA B 1 46 ? -15.725 48.650 30.184 1.00 15.89 46 ALA B C 1
ATOM 2179 O O . ALA B 1 46 ? -15.972 47.430 30.184 1.00 18.21 46 ALA B O 1
ATOM 2181 N N . GLU B 1 47 ? -14.490 49.152 30.020 1.00 16.29 47 GLU B N 1
ATOM 2182 C CA . GLU B 1 47 ? -13.304 48.312 29.931 1.00 13.78 47 GLU B CA 1
ATOM 2183 C C . GLU B 1 47 ? -13.180 47.414 31.154 1.00 15.59 47 GLU B C 1
ATOM 2184 O O . GLU B 1 47 ? -12.979 46.201 31.042 1.00 16.56 47 GLU B O 1
ATOM 2190 N N . ALA B 1 48 ? -13.302 47.995 32.333 1.00 15.10 48 ALA B N 1
ATOM 2191 C CA . ALA B 1 48 ? -13.127 47.225 33.555 1.00 16.80 48 ALA B CA 1
ATOM 2192 C C . ALA B 1 48 ? -14.208 46.143 33.714 1.00 18.29 48 ALA B C 1
ATOM 2193 O O . ALA B 1 48 ? -13.919 45.030 34.196 1.00 19.31 48 ALA B O 1
ATOM 2195 N N . LEU B 1 49 ? -15.447 46.452 33.344 1.00 18.34 49 LEU B N 1
ATOM 2196 C CA . LEU B 1 49 ? -16.515 45.443 33.403 1.00 16.62 49 LEU B CA 1
ATOM 2197 C C . LEU B 1 49 ? -16.204 44.259 32.490 1.00 13.55 49 LEU B C 1
ATOM 2198 O O . LEU B 1 49 ? -16.354 43.101 32.876 1.00 17.27 49 LEU B O 1
ATOM 2203 N N . ALA B 1 50 ? -15.798 44.546 31.259 1.00 17.33 50 ALA B N 1
ATOM 2204 C CA . ALA B 1 50 ? -15.456 43.494 30.331 1.00 15.33 50 ALA B CA 1
ATOM 2205 C C . ALA B 1 50 ? -14.315 42.622 30.864 1.00 16.28 50 ALA B C 1
ATOM 2206 O O . ALA B 1 50 ? -14.359 41.381 30.754 1.00 17.41 50 ALA B O 1
ATOM 2208 N N . ARG B 1 51 ? -13.292 43.254 31.454 1.00 14.06 51 ARG B N 1
ATOM 2209 C CA . ARG B 1 51 ? -12.116 42.548 31.922 1.00 19.72 51 ARG B CA 1
ATOM 2210 C C . ARG B 1 51 ? -12.329 41.874 33.266 1.00 20.97 51 ARG B C 1
ATOM 2211 O O . ARG B 1 51 ? -11.439 41.165 33.733 1.00 17.00 51 ARG B O 1
ATOM 2219 N N . THR B 1 52 ? -13.484 42.048 33.887 1.00 13.70 52 THR B N 1
ATOM 2220 C CA . THR B 1 52 ? -13.809 41.336 35.111 1.00 14.49 52 THR B CA 1
ATOM 2221 C C . THR B 1 52 ? -14.918 40.307 34.887 1.00 18.13 52 THR B C 1
ATOM 2222 O O . THR B 1 52 ? -15.554 39.857 35.842 1.00 20.54 52 THR B O 1
ATOM 2226 N N . GLY B 1 53 ? -15.140 39.894 33.641 1.00 17.40 53 GLY B N 1
ATOM 2227 C CA . GLY B 1 53 ? -16.034 38.791 33.388 1.00 16.34 53 GLY B CA 1
ATOM 2228 C C . GLY B 1 53 ? -17.506 39.117 33.489 1.00 18.17 53 GLY B C 1
ATOM 2229 O O . GLY B 1 53 ? -18.294 38.207 33.699 1.00 16.23 53 GLY B O 1
ATOM 2230 N N . ILE B 1 54 ? -17.898 40.385 33.357 1.00 14.49 54 ILE B N 1
ATOM 2231 C CA . ILE B 1 54 ? -19.321 40.743 33.293 1.00 14.34 54 ILE B CA 1
ATOM 2232 C C . ILE B 1 54 ? -19.918 40.227 31.987 1.00 15.85 54 ILE B C 1
ATOM 2233 O O . ILE B 1 54 ? -19.391 40.469 30.900 1.00 19.84 54 ILE B O 1
ATOM 2238 N N . GLY B 1 55 ? -21.033 39.500 32.090 1.00 19.67 55 GLY B N 1
ATOM 2239 C CA . GLY B 1 55 ? -21.508 38.716 30.953 1.00 21.14 55 GLY B CA 1
ATOM 2240 C C . GLY B 1 55 ? -22.340 39.463 29.948 1.00 19.66 55 GLY B C 1
ATOM 2241 O O . GLY B 1 55 ? -22.425 39.035 28.788 1.00 19.16 55 GLY B O 1
ATOM 2242 N N . ALA B 1 56 ? -22.921 40.587 30.348 1.00 20.35 56 ALA B N 1
ATOM 2243 C CA . ALA B 1 56 ? -23.724 41.406 29.455 1.00 19.66 56 ALA B CA 1
ATOM 2244 C C . ALA B 1 56 ? -23.502 42.854 29.844 1.00 14.77 56 ALA B C 1
ATOM 2245 O O . ALA B 1 56 ? -23.526 43.207 31.029 1.00 18.20 56 ALA B O 1
ATOM 2247 N N . ILE B 1 57 ? -23.259 43.680 28.851 1.00 20.02 57 ILE B N 1
ATOM 2248 C CA . ILE B 1 57 ? -22.979 45.083 29.070 1.00 20.57 57 ILE B CA 1
ATOM 2249 C C . ILE B 1 57 ? -23.806 45.871 28.074 1.00 19.19 57 ILE B C 1
ATOM 2250 O O . ILE B 1 57 ? -23.788 45.571 26.876 1.00 21.24 57 ILE B O 1
ATOM 2255 N N . THR B 1 58 ? -24.507 46.894 28.556 1.00 18.68 58 THR B N 1
ATOM 2256 C CA . THR B 1 58 ? -25.146 47.875 27.693 1.00 18.74 58 THR B CA 1
ATOM 2257 C C . THR B 1 58 ? -24.401 49.209 27.780 1.00 19.33 58 THR B C 1
ATOM 2258 O O . THR B 1 58 ? -24.011 49.658 28.867 1.00 21.56 58 THR B O 1
ATOM 2262 N N . LEU B 1 59 ? -24.174 49.825 26.617 1.00 20.18 59 LEU B N 1
ATOM 2263 C CA . LEU B 1 59 ? -23.478 51.098 26.504 1.00 21.42 59 LEU B CA 1
ATOM 2264 C C . LEU B 1 59 ? -24.441 52.111 25.912 1.00 24.81 59 LEU B C 1
ATOM 2265 O O . LEU B 1 59 ? -24.955 51.902 24.809 1.00 24.33 59 LEU B O 1
ATOM 2270 N N . ILE B 1 60 ? -24.656 53.218 26.615 1.00 19.57 60 ILE B N 1
ATOM 2271 C CA . ILE B 1 60 ? -25.579 54.259 26.146 1.00 21.80 60 ILE B CA 1
ATOM 2272 C C . ILE B 1 60 ? -24.806 55.558 25.947 1.00 22.56 60 ILE B C 1
ATOM 2273 O O . ILE B 1 60 ? -24.347 56.172 26.914 1.00 21.96 60 ILE B O 1
ATOM 2278 N N . ASP B 1 61 ? -24.727 56.000 24.694 1.00 22.91 61 ASP B N 1
ATOM 2279 C CA . ASP B 1 61 ? -24.088 57.254 24.301 1.00 23.49 61 ASP B CA 1
ATOM 2280 C C . ASP B 1 61 ? -24.430 57.481 22.833 1.00 22.72 61 ASP B C 1
ATOM 2281 O O . ASP B 1 61 ? -24.498 56.525 22.070 1.00 28.65 61 ASP B O 1
ATOM 2286 N N . MET B 1 62 ? -24.598 58.745 22.417 1.00 30.09 62 MET B N 1
ATOM 2287 C CA . MET B 1 62 ? -24.702 58.982 20.974 1.00 27.79 62 MET B CA 1
ATOM 2288 C C . MET B 1 62 ? -23.590 59.876 20.456 1.00 21.02 62 MET B C 1
ATOM 2289 O O . MET B 1 62 ? -23.641 60.306 19.291 1.00 27.62 62 MET B O 1
ATOM 2294 N N . ASP B 1 63 ? -22.550 60.126 21.248 1.00 26.09 63 ASP B N 1
ATOM 2295 C CA . ASP B 1 63 ? -21.497 61.018 20.779 1.00 28.57 63 ASP B CA 1
ATOM 2296 C C . ASP B 1 63 ? -20.461 60.244 19.968 1.00 31.96 63 ASP B C 1
ATOM 2297 O O . ASP B 1 63 ? -20.382 59.010 20.017 1.00 26.92 63 ASP B O 1
ATOM 2302 N N . ASP B 1 64 ? -19.687 60.999 19.192 1.00 22.34 64 ASP B N 1
ATOM 2303 C CA . ASP B 1 64 ? -18.630 60.483 18.338 1.00 30.96 64 ASP B CA 1
ATOM 2304 C C . ASP B 1 64 ? -17.263 60.703 18.981 1.00 22.36 64 ASP B C 1
ATOM 2305 O O . ASP B 1 64 ? -17.078 61.634 19.770 1.00 28.05 64 ASP B O 1
ATOM 2310 N N . VAL B 1 65 ? -16.291 59.862 18.596 1.00 24.18 65 VAL B N 1
ATOM 2311 C CA . VAL B 1 65 ? -14.914 60.006 19.050 1.00 23.58 65 VAL B CA 1
ATOM 2312 C C . VAL B 1 65 ? -14.312 61.269 18.443 1.00 26.03 65 VAL B C 1
ATOM 2313 O O . VAL B 1 65 ? -14.339 61.463 17.222 1.00 26.38 65 VAL B O 1
ATOM 2317 N N A CYS B 1 66 ? -13.752 62.130 19.301 0.53 20.45 66 CYS B N 1
ATOM 2318 N N B CYS B 1 66 ? -13.795 62.142 19.297 0.47 29.86 66 CYS B N 1
ATOM 2319 C CA A CYS B 1 66 ? -13.116 63.376 18.889 0.53 38.29 66 CYS B CA 1
ATOM 2320 C CA B CYS B 1 66 ? -13.090 63.331 18.857 0.47 20.12 66 CYS B CA 1
ATOM 2321 C C A CYS B 1 66 ? -11.639 63.357 19.265 0.53 34.73 66 CYS B C 1
ATOM 2322 C C B CYS B 1 66 ? -11.601 63.182 19.135 0.47 17.41 66 CYS B C 1
ATOM 2323 O O A CYS B 1 66 ? -11.263 62.826 20.310 0.53 21.38 66 CYS B O 1
ATOM 2324 O O B CYS B 1 66 ? -11.175 62.382 19.969 0.47 33.12 66 CYS B O 1
ATOM 2329 N N . VAL B 1 67 ? -10.805 63.982 18.427 1.00 27.13 67 VAL B N 1
ATOM 2330 C CA . VAL B 1 67 ? -9.360 63.960 18.666 1.00 19.63 67 VAL B CA 1
ATOM 2331 C C . VAL B 1 67 ? -9.049 64.535 20.040 1.00 21.42 67 VAL B C 1
ATOM 2332 O O . VAL B 1 67 ? -8.114 64.073 20.720 1.00 25.32 67 VAL B O 1
ATOM 2336 N N . THR B 1 68 ? -9.872 65.479 20.509 1.00 24.52 68 THR B N 1
ATOM 2337 C CA . THR B 1 68 ? -9.664 66.083 21.818 1.00 23.59 68 THR B CA 1
ATOM 2338 C C . THR B 1 68 ? -10.002 65.136 22.960 1.00 24.72 68 THR B C 1
ATOM 2339 O O . THR B 1 68 ? -9.680 65.473 24.110 1.00 23.12 68 THR B O 1
ATOM 2343 N N . ASN B 1 69 ? -10.621 63.974 22.668 1.00 22.09 69 ASN B N 1
ATOM 2344 C CA . ASN B 1 69 ? -10.828 62.924 23.669 1.00 20.97 69 ASN B CA 1
ATOM 2345 C C . ASN B 1 69 ? -9.546 62.175 24.045 1.00 22.88 69 ASN B C 1
ATOM 2346 O O . ASN B 1 69 ? -9.557 61.405 25.015 1.00 20.21 69 ASN B O 1
ATOM 2351 N N . THR B 1 70 ? -8.461 62.380 23.313 1.00 23.13 70 THR B N 1
ATOM 2352 C CA . THR B 1 70 ? -7.269 61.548 23.420 1.00 21.90 70 THR B CA 1
ATOM 2353 C C . THR B 1 70 ? -6.673 61.555 24.815 1.00 20.79 70 THR B C 1
ATOM 2354 O O . THR B 1 70 ? -6.095 60.552 25.240 1.00 21.20 70 THR B O 1
ATOM 2358 N N . ASN B 1 71 ? -6.792 62.667 25.541 1.00 22.43 71 ASN B N 1
ATOM 2359 C CA . ASN B 1 71 ? -6.146 62.739 26.833 1.00 19.18 71 ASN B CA 1
ATOM 2360 C C . ASN B 1 71 ? -6.797 61.871 27.887 1.00 21.61 71 ASN B C 1
ATOM 2361 O O . ASN B 1 71 ? -6.175 61.679 28.932 1.00 21.43 71 ASN B O 1
ATOM 2366 N N . ARG B 1 72 ? -8.018 61.345 27.665 1.00 17.84 72 ARG B N 1
ATOM 2367 C CA . ARG B 1 72 ? -8.714 60.708 28.777 1.00 18.22 72 ARG B CA 1
ATOM 2368 C C . ARG B 1 72 ? -9.707 59.597 28.434 1.00 19.61 72 ARG B C 1
ATOM 2369 O O . ARG B 1 72 ? -10.394 59.156 29.349 1.00 19.65 72 ARG B O 1
ATOM 2377 N N . GLN B 1 73 ? -9.813 59.103 27.195 1.00 18.92 73 GLN B N 1
ATOM 2378 C CA . GLN B 1 73 ? -10.819 58.119 26.807 1.00 23.08 73 GLN B CA 1
ATOM 2379 C C . GLN B 1 73 ? -10.170 56.948 26.071 1.00 25.19 73 GLN B C 1
AT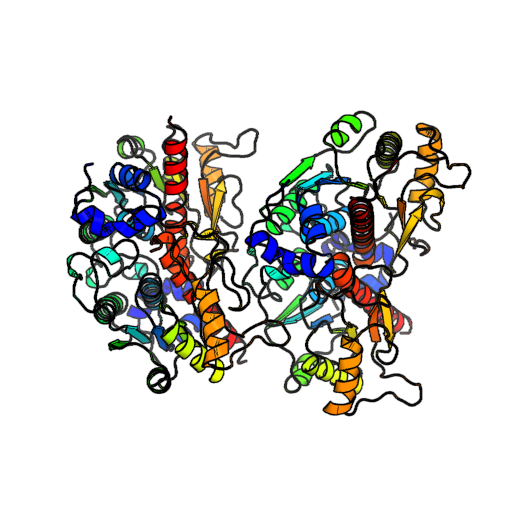OM 2380 O O . GLN B 1 73 ? -9.380 57.134 25.138 1.00 23.31 73 GLN B O 1
ATOM 2386 N N . ILE B 1 74 ? -10.480 55.733 26.514 1.00 16.29 74 ILE B N 1
ATOM 2387 C CA . ILE B 1 74 ? -9.713 54.584 26.051 1.00 16.98 74 ILE B CA 1
ATOM 2388 C C . ILE B 1 74 ? -9.919 54.302 24.564 1.00 16.96 74 ILE B C 1
ATOM 2389 O O . ILE B 1 74 ? -9.059 53.674 23.935 1.00 20.47 74 ILE B O 1
ATOM 2394 N N . HIS B 1 75 ? -11.031 54.729 23.999 1.00 24.01 75 HIS B N 1
ATOM 2395 C CA . HIS B 1 75 ? -11.353 54.500 22.590 1.00 21.75 75 HIS B CA 1
ATOM 2396 C C . HIS B 1 75 ? -10.823 55.585 21.666 1.00 25.55 75 HIS B C 1
ATOM 2397 O O . HIS B 1 75 ? -11.006 55.479 20.447 1.00 23.87 75 HIS B O 1
ATOM 2404 N N . ALA B 1 76 ? -10.178 56.614 22.209 1.00 25.22 76 ALA B N 1
ATOM 2405 C CA . ALA B 1 76 ? -9.747 57.770 21.420 1.00 26.69 76 ALA B CA 1
ATOM 2406 C C . ALA B 1 76 ? -8.398 57.417 20.809 1.00 28.16 76 ALA B C 1
ATOM 2407 O O . ALA B 1 76 ? -7.346 57.489 21.448 1.00 25.65 76 ALA B O 1
ATOM 2409 N N . LEU B 1 77 ? -8.461 56.934 19.572 1.00 27.74 77 LEU B N 1
ATOM 2410 C CA . LEU B 1 77 ? -7.303 56.540 18.785 1.00 32.85 77 LEU B CA 1
ATOM 2411 C C . LEU B 1 77 ? -7.451 57.194 17.425 1.00 26.28 77 LEU B C 1
ATOM 2412 O O . LEU B 1 77 ? -8.568 57.452 16.971 1.00 27.92 77 LEU B O 1
ATOM 2417 N N . ARG B 1 78 ? -6.317 57.378 16.752 1.00 26.63 78 ARG B N 1
ATOM 2418 C CA . ARG B 1 78 ? -6.300 58.060 15.458 1.00 34.03 78 ARG B CA 1
ATOM 2419 C C . ARG B 1 78 ? -7.359 57.502 14.517 1.00 25.76 78 ARG B C 1
ATOM 2420 O O . ARG B 1 78 ? -8.097 58.252 13.865 1.00 34.75 78 ARG B O 1
ATOM 2428 N N . ASP B 1 79 ? -7.423 56.185 14.405 1.00 31.84 79 ASP B N 1
ATOM 2429 C CA . ASP B 1 79 ? -8.322 55.540 13.459 1.00 31.15 79 ASP B CA 1
ATOM 2430 C C . ASP B 1 79 ? -9.774 55.470 13.923 1.00 36.58 79 ASP B C 1
ATOM 2431 O O . ASP B 1 79 ? -10.633 55.078 13.124 1.00 33.33 79 ASP B O 1
ATOM 2436 N N . ASN B 1 80 ? -10.078 55.819 15.171 1.00 28.63 80 ASN B N 1
ATOM 2437 C CA . ASN B 1 80 ? -11.458 55.833 15.647 1.00 25.84 80 ASN B CA 1
ATOM 2438 C C . ASN B 1 80 ? -12.124 57.199 15.554 1.00 30.26 80 ASN B C 1
ATOM 2439 O O . ASN B 1 80 ? -13.347 57.284 15.743 1.00 27.17 80 ASN B O 1
ATOM 2444 N N . VAL B 1 81 ? -11.363 58.263 15.280 1.00 29.05 81 VAL B N 1
ATOM 2445 C CA . VAL B 1 81 ? -11.934 59.605 15.287 1.00 29.74 81 VAL B CA 1
ATOM 2446 C C . VAL B 1 81 ? -13.045 59.680 14.256 1.00 27.53 81 VAL B C 1
ATOM 2447 O O . VAL B 1 81 ? -12.862 59.292 13.099 1.00 33.56 81 VAL B O 1
ATOM 2451 N N . GLY B 1 82 ? -14.204 60.201 14.667 1.00 32.30 82 GLY B N 1
ATOM 2452 C CA . GLY B 1 82 ? -15.368 60.304 13.804 1.00 32.17 82 GLY B CA 1
ATOM 2453 C C . GLY B 1 82 ? -16.372 59.173 13.915 1.00 33.98 82 GLY B C 1
ATOM 2454 O O . GLY B 1 82 ? -17.477 59.309 13.391 1.00 34.48 82 GLY B O 1
ATOM 2455 N N . LEU B 1 83 ? -16.021 58.060 14.556 1.00 25.46 83 LEU B N 1
ATOM 2456 C CA . LEU B 1 83 ? -16.924 56.942 14.784 1.00 24.21 83 LEU B CA 1
ATOM 2457 C C . LEU B 1 83 ? -17.710 57.135 16.085 1.00 30.61 83 LEU B C 1
ATOM 2458 O O . LEU B 1 83 ? -17.305 57.872 16.991 1.00 27.05 83 LEU B O 1
ATOM 2463 N N . ALA B 1 84 ? -18.843 56.446 16.175 1.00 27.08 84 ALA B N 1
ATOM 2464 C CA . ALA B 1 84 ? -19.657 56.495 17.384 1.00 28.55 84 ALA B CA 1
ATOM 2465 C C . ALA B 1 84 ? -18.914 55.839 18.544 1.00 24.59 84 ALA B C 1
ATOM 2466 O O . ALA B 1 84 ? -18.451 54.697 18.441 1.00 27.45 84 ALA B O 1
ATOM 2468 N N . LYS B 1 85 ? -18.801 56.571 19.659 1.00 23.37 85 LYS B N 1
ATOM 2469 C CA . LYS B 1 85 ? -18.073 56.073 20.817 1.00 21.95 85 LYS B CA 1
ATOM 2470 C C . LYS B 1 85 ? -18.596 54.722 21.285 1.00 24.59 85 LYS B C 1
ATOM 2471 O O . LYS B 1 85 ? -17.809 53.831 21.648 1.00 25.57 85 LYS B O 1
ATOM 2477 N N . ALA B 1 86 ? -19.929 54.591 21.394 1.00 26.20 86 ALA B N 1
ATOM 2478 C CA . ALA B 1 86 ? -20.494 53.371 21.976 1.00 28.42 86 ALA B CA 1
ATOM 2479 C C . ALA B 1 86 ? -20.214 52.168 21.091 1.00 26.37 86 ALA B C 1
ATOM 2480 O O . ALA B 1 86 ? -19.904 51.080 21.585 1.00 29.81 86 ALA B O 1
ATOM 2482 N N . GLU B 1 87 ? -20.255 52.363 19.774 1.00 26.64 87 GLU B N 1
ATOM 2483 C CA . GLU B 1 87 ? -19.977 51.270 18.852 1.00 29.02 87 GLU B CA 1
ATOM 2484 C C . GLU B 1 87 ? -18.496 50.884 18.870 1.00 30.69 87 GLU B C 1
ATOM 2485 O O . GLU B 1 87 ? -18.165 49.701 18.776 1.00 22.98 87 GLU B O 1
ATOM 2491 N N . VAL B 1 88 ? -17.588 51.871 18.919 1.00 23.26 88 VAL B N 1
ATOM 2492 C CA . VAL B 1 88 ? -16.157 51.591 19.023 1.00 25.13 88 VAL B CA 1
ATOM 2493 C C . VAL B 1 88 ? -15.857 50.793 20.286 1.00 31.30 88 VAL B C 1
ATOM 2494 O O . VAL B 1 88 ? -15.106 49.805 20.267 1.00 20.66 88 VAL B O 1
ATOM 2498 N N . MET B 1 89 ? -16.431 51.227 21.410 1.00 21.07 89 MET B N 1
ATOM 2499 C CA . MET B 1 89 ? -16.215 50.543 22.670 1.00 20.54 89 MET B CA 1
ATOM 2500 C C . MET B 1 89 ? -16.843 49.149 22.662 1.00 20.16 89 MET B C 1
ATOM 2501 O O . MET B 1 89 ? -16.273 48.205 23.223 1.00 18.79 89 MET B O 1
ATOM 2506 N N . ALA B 1 90 ? -17.990 48.979 22.005 1.00 20.98 90 ALA B N 1
ATOM 2507 C CA . ALA B 1 90 ? -18.593 47.648 21.928 1.00 22.00 90 ALA B CA 1
ATOM 2508 C C . ALA B 1 90 ? -17.705 46.676 21.157 1.00 21.05 90 ALA B C 1
ATOM 2509 O O . ALA B 1 90 ? -17.563 45.512 21.542 1.00 20.22 90 ALA B O 1
ATOM 2511 N N . GLU B 1 91 ? -17.119 47.129 20.044 1.00 25.16 91 GLU B N 1
ATOM 2512 C CA . GLU B 1 91 ? -16.232 46.260 19.279 1.00 27.66 91 GLU B CA 1
ATOM 2513 C C . GLU B 1 91 ? -15.005 45.877 20.090 1.00 30.32 91 GLU B C 1
ATOM 2514 O O . GLU B 1 91 ? -14.491 44.753 19.976 1.00 25.02 91 GLU B O 1
ATOM 2520 N N . ARG B 1 92 ? -14.492 46.813 20.886 1.00 20.50 92 ARG B N 1
ATOM 2521 C CA . ARG B 1 92 ? -13.384 46.495 21.767 1.00 22.83 92 ARG B CA 1
ATOM 2522 C C . ARG B 1 92 ? -13.776 45.441 22.796 1.00 21.28 92 ARG B C 1
ATOM 2523 O O . ARG B 1 92 ? -12.999 44.512 23.066 1.00 17.84 92 ARG B O 1
ATOM 2531 N N . ILE B 1 93 ? -14.966 45.575 23.394 1.00 23.36 93 ILE B N 1
ATOM 2532 C CA . ILE B 1 93 ? -15.406 44.604 24.396 1.00 19.93 93 ILE B CA 1
ATOM 2533 C C . ILE B 1 93 ? -15.506 43.214 23.780 1.00 16.08 93 ILE B C 1
ATOM 2534 O O . ILE B 1 93 ? -15.150 42.213 24.420 1.00 19.51 93 ILE B O 1
ATOM 2539 N N . ARG B 1 94 ? -15.943 43.134 22.517 1.00 22.48 94 ARG B N 1
ATOM 2540 C CA . ARG B 1 94 ? -16.041 41.848 21.820 1.00 24.99 94 ARG B CA 1
ATOM 2541 C C . ARG B 1 94 ? -14.667 41.232 21.570 1.00 24.37 94 ARG B C 1
ATOM 2542 O O . ARG B 1 94 ? -14.555 40.006 21.430 1.00 22.03 94 ARG B O 1
ATOM 2550 N N . GLN B 1 95 ? -13.617 42.062 21.485 1.00 21.64 95 GLN B N 1
ATOM 2551 C CA . GLN B 1 95 ? -12.243 41.569 21.400 1.00 22.66 95 GLN B CA 1
ATOM 2552 C C . GLN B 1 95 ? -11.717 41.126 22.754 1.00 23.35 95 GLN B C 1
ATOM 2553 O O . GLN B 1 95 ? -10.894 40.203 22.826 1.00 25.45 95 GLN B O 1
ATOM 2559 N N . ILE B 1 96 ? -12.191 41.757 23.823 1.00 18.12 96 ILE B N 1
ATOM 2560 C CA . ILE B 1 96 ? -11.798 41.364 25.164 1.00 16.37 96 ILE B CA 1
ATOM 2561 C C . ILE B 1 96 ? -12.425 40.032 25.519 1.00 21.28 96 ILE B C 1
ATOM 2562 O O . ILE B 1 96 ? -11.742 39.107 25.974 1.00 20.51 96 ILE B O 1
ATOM 2567 N N . ASN B 1 97 ? -13.737 39.930 25.335 1.00 20.19 97 ASN B N 1
ATOM 2568 C CA . ASN B 1 97 ? -14.494 38.726 25.652 1.00 21.25 97 ASN B CA 1
ATOM 2569 C C . ASN B 1 97 ? -15.521 38.505 24.552 1.00 18.98 97 ASN B C 1
ATOM 2570 O O . ASN B 1 97 ? -16.579 39.160 24.538 1.00 21.03 97 ASN B O 1
ATOM 2575 N N . PRO B 1 98 ? -15.207 37.652 23.568 1.00 19.18 98 PRO B N 1
ATOM 2576 C CA . PRO B 1 98 ? -16.143 37.384 22.463 1.00 24.50 98 PRO B CA 1
ATOM 2577 C C . PRO B 1 98 ? -17.469 36.763 22.902 1.00 24.66 98 PRO B C 1
ATOM 2578 O O . PRO B 1 98 ? -18.403 36.706 22.098 1.00 23.88 98 PRO B O 1
ATOM 2582 N N . GLU B 1 99 ? -17.570 36.292 24.132 1.00 23.15 99 GLU B N 1
ATOM 2583 C CA . GLU B 1 99 ? -18.790 35.710 24.660 1.00 28.58 99 GLU B CA 1
ATOM 2584 C C . GLU B 1 99 ? -19.607 36.698 25.491 1.00 27.49 99 GLU B C 1
ATOM 2585 O O . GLU B 1 99 ? -20.703 36.349 25.959 1.00 24.06 99 GLU B O 1
ATOM 2591 N N . CYS B 1 100 ? -19.128 37.925 25.641 1.00 21.98 100 CYS B N 1
ATOM 2592 C CA . CYS B 1 100 ? -19.903 38.956 26.331 1.00 19.33 100 CYS B CA 1
ATOM 2593 C C . CYS B 1 100 ? -21.041 39.433 25.426 1.00 28.63 100 CYS B C 1
ATOM 2594 O O . CYS B 1 100 ? -20.850 39.663 24.232 1.00 28.31 100 CYS B O 1
ATOM 2597 N N . ARG B 1 101 ? -22.235 39.574 25.982 1.00 23.66 101 ARG B N 1
ATOM 2598 C CA . ARG B 1 101 ? -23.376 40.088 25.212 1.00 18.87 101 ARG B CA 1
ATOM 2599 C C . ARG B 1 101 ? -23.415 41.608 25.347 1.00 25.55 101 ARG B C 1
ATOM 2600 O O . ARG B 1 101 ? -23.751 42.137 26.406 1.00 23.41 101 ARG B O 1
ATOM 2608 N N . VAL B 1 102 ? -23.065 42.309 24.281 1.00 22.55 102 VAL B N 1
ATOM 2609 C CA . VAL B 1 102 ? -22.923 43.755 24.302 1.00 21.33 102 VAL B CA 1
ATOM 2610 C C . VAL B 1 102 ? -24.074 44.398 23.545 1.00 25.31 102 VAL B C 1
ATOM 2611 O O . VAL B 1 102 ? -24.322 44.067 22.386 1.00 26.80 102 VAL B O 1
ATOM 2615 N N . THR B 1 103 ? -24.724 45.357 24.176 1.00 24.20 103 THR B N 1
ATOM 2616 C CA . THR B 1 103 ? -25.824 46.092 23.549 1.00 24.59 103 THR B CA 1
ATOM 2617 C C . THR B 1 103 ? -25.418 47.552 23.465 1.00 26.75 103 THR B C 1
ATOM 2618 O O . THR B 1 103 ? -24.899 48.115 24.436 1.00 27.02 103 THR B O 1
ATOM 2622 N N . VAL B 1 104 ? -25.625 48.153 22.295 1.00 28.59 104 VAL B N 1
ATOM 2623 C CA . VAL B 1 104 ? -25.381 49.574 22.076 1.00 23.73 104 VAL B CA 1
ATOM 2624 C C . VAL B 1 104 ? -26.727 50.256 21.973 1.00 29.16 104 VAL B C 1
ATOM 2625 O O . VAL B 1 104 ? -27.570 49.836 21.180 1.00 29.31 104 VAL B O 1
ATOM 2629 N N . VAL B 1 105 ? -26.919 51.289 22.788 1.00 26.79 105 VAL B N 1
ATOM 2630 C CA . VAL B 1 105 ? -28.015 52.245 22.675 1.00 28.59 105 VAL B CA 1
ATOM 2631 C C . VAL B 1 105 ? -27.425 53.555 22.165 1.00 26.35 105 VAL B C 1
ATOM 2632 O O . VAL B 1 105 ? -26.738 54.282 22.904 1.00 27.92 105 VAL B O 1
ATOM 2636 N N . ASP B 1 106 ? -27.682 53.858 20.898 1.00 30.19 106 ASP B N 1
ATOM 2637 C CA . ASP B 1 106 ? -27.118 55.041 20.254 1.00 30.32 106 ASP B CA 1
ATOM 2638 C C . ASP B 1 106 ? -28.069 56.215 20.497 1.00 48.63 106 ASP B C 1
ATOM 2639 O O . ASP B 1 106 ? -28.816 56.642 19.619 1.00 39.65 106 ASP B O 1
ATOM 2644 N N . ASP B 1 107 ? -28.028 56.747 21.717 1.00 31.35 107 ASP B N 1
ATOM 2645 C CA . ASP B 1 107 ? -28.994 57.743 22.171 1.00 32.21 107 ASP B CA 1
ATOM 2646 C C . ASP B 1 107 ? -28.466 58.364 23.455 1.00 29.88 107 ASP B C 1
ATOM 2647 O O . ASP B 1 107 ? -27.506 57.871 24.053 1.00 28.91 107 ASP B O 1
ATOM 2652 N N . PHE B 1 108 ? -29.110 59.453 23.862 1.00 33.22 108 PHE B N 1
ATOM 2653 C CA . PHE B 1 108 ? -28.926 60.083 25.159 1.00 32.89 108 PHE B CA 1
ATOM 2654 C C . PHE B 1 108 ? -30.149 59.817 26.039 1.00 29.19 108 PHE B C 1
ATOM 2655 O O . PHE B 1 108 ? -31.275 59.760 25.555 1.00 35.17 108 PHE B O 1
ATOM 2663 N N . VAL B 1 109 ? -29.915 59.681 27.342 1.00 32.38 109 VAL B N 1
ATOM 2664 C CA . VAL B 1 109 ? -31.007 59.499 28.283 1.00 27.65 109 VAL B CA 1
ATOM 2665 C C . VAL B 1 109 ? -31.740 60.821 28.477 1.00 32.96 109 VAL B C 1
ATOM 2666 O O . VAL B 1 109 ? -31.123 61.891 28.531 1.00 40.37 109 VAL B O 1
ATOM 2670 N N . THR B 1 110 ? -33.064 60.756 28.508 1.00 30.17 110 THR B N 1
ATOM 2671 C CA . THR B 1 110 ? -33.902 61.928 28.783 1.00 27.93 110 THR B CA 1
ATOM 2672 C C . THR B 1 110 ? -34.978 61.538 29.790 1.00 34.36 110 THR B C 1
ATOM 2673 O O . THR B 1 110 ? -35.210 60.342 30.011 1.00 33.53 110 THR B O 1
ATOM 2677 N N . PRO B 1 111 ? -35.677 62.492 30.413 1.00 48.33 111 PRO B N 1
ATOM 2678 C CA . PRO B 1 111 ? -36.823 62.091 31.248 1.00 37.88 111 PRO B CA 1
ATOM 2679 C C . PRO B 1 111 ? -37.855 61.285 30.475 1.00 41.07 111 PRO B C 1
ATOM 2680 O O . PRO B 1 111 ? -38.507 60.400 31.046 1.00 41.56 111 PRO B O 1
ATOM 2684 N N . ASP B 1 112 ? -37.952 61.513 29.163 1.00 33.95 112 ASP B N 1
ATOM 2685 C CA . ASP B 1 112 ? -38.946 60.858 28.330 1.00 41.95 112 ASP B CA 1
ATOM 2686 C C . ASP B 1 112 ? -38.582 59.429 27.980 1.00 45.66 112 ASP B C 1
ATOM 2687 O O . ASP B 1 112 ? -39.488 58.632 27.703 1.00 42.39 112 ASP B O 1
ATOM 2692 N N . ASN B 1 113 ? -37.288 59.087 27.913 1.00 32.98 113 ASN B N 1
ATOM 2693 C CA . ASN B 1 113 ? -36.907 57.752 27.468 1.00 27.46 113 ASN B CA 1
ATOM 2694 C C . ASN B 1 113 ? -36.253 56.913 28.553 1.00 31.00 113 ASN B C 1
ATOM 2695 O O . ASN B 1 113 ? -35.946 55.738 28.303 1.00 30.87 113 ASN B O 1
ATOM 2700 N N . VAL B 1 114 ? -36.038 57.465 29.750 1.00 29.02 114 VAL B N 1
ATOM 2701 C CA . VAL B 1 114 ? -35.221 56.748 30.725 1.00 24.89 114 VAL B CA 1
ATOM 2702 C C . VAL B 1 114 ? -35.903 55.463 31.168 1.00 34.92 114 VAL B C 1
ATOM 2703 O O . VAL B 1 114 ? -35.266 54.402 31.260 1.00 28.97 114 VAL B O 1
ATOM 2707 N N . ALA B 1 115 ? -37.221 55.508 31.391 1.00 33.31 115 ALA B N 1
ATOM 2708 C CA . ALA B 1 115 ? -37.882 54.298 31.842 1.00 35.02 115 ALA B CA 1
ATOM 2709 C C . ALA B 1 115 ? -37.756 53.191 30.803 1.00 30.96 115 ALA B C 1
ATOM 2710 O O . ALA B 1 115 ? -37.503 52.041 31.152 1.00 32.61 115 ALA B O 1
ATOM 2712 N N . GLN B 1 116 ? -37.940 53.518 29.519 1.00 31.53 116 GLN B N 1
ATOM 2713 C CA . GLN B 1 116 ? -37.772 52.511 28.472 1.00 38.20 116 GLN B CA 1
ATOM 2714 C C . GLN B 1 116 ? -36.365 51.927 28.494 1.00 41.79 116 GLN B C 1
ATOM 2715 O O . GLN B 1 116 ? -36.174 50.698 28.460 1.00 34.32 116 GLN B O 1
ATOM 2721 N N . TYR B 1 117 ? -35.352 52.785 28.597 1.00 32.04 117 TYR B N 1
ATOM 2722 C CA . TYR B 1 117 ? -34.007 52.233 28.561 1.00 32.06 117 TYR B CA 1
ATOM 2723 C C . TYR B 1 117 ? -33.692 51.470 29.841 1.00 30.78 117 TYR B C 1
ATOM 2724 O O . TYR B 1 117 ? -32.982 50.463 29.796 1.00 37.90 117 TYR B O 1
ATOM 2733 N N . MET B 1 118 ? -34.265 51.866 30.963 1.00 30.99 118 MET B N 1
ATOM 2734 C CA . MET B 1 118 ? -33.972 51.143 32.191 1.00 26.39 118 MET B CA 1
ATOM 2735 C C . MET B 1 118 ? -34.871 49.918 32.359 1.00 39.80 118 MET B C 1
ATOM 2736 O O . MET B 1 118 ? -34.697 49.168 33.326 1.00 40.96 118 MET B O 1
ATOM 2741 N N . SER B 1 119 ? -35.742 49.633 31.379 1.00 45.47 119 SER B N 1
ATOM 2742 C CA . SER B 1 119 ? -36.753 48.586 31.499 1.00 59.22 119 SER B CA 1
ATOM 2743 C C . SER B 1 119 ? -36.176 47.191 31.318 1.00 43.73 119 SER B C 1
ATOM 2744 O O . SER B 1 119 ? -36.875 46.214 31.591 1.00 47.80 119 SER B O 1
ATOM 2747 N N . VAL B 1 120 ? -34.909 47.071 30.923 1.00 45.66 120 VAL B N 1
ATOM 2748 C CA . VAL B 1 120 ? -34.311 45.764 30.708 1.00 38.74 120 VAL B CA 1
ATOM 2749 C C . VAL B 1 120 ? -34.053 45.019 32.007 1.00 39.05 120 VAL B C 1
ATOM 2750 O O . VAL B 1 120 ? -33.982 43.786 31.996 1.00 54.34 120 VAL B O 1
ATOM 2754 N N . GLY B 1 121 ? -33.952 45.716 33.138 1.00 32.65 121 GLY B N 1
ATOM 2755 C CA . GLY B 1 121 ? -33.659 45.016 34.375 1.00 37.28 121 GLY B CA 1
ATOM 2756 C C . GLY B 1 121 ? -32.168 44.807 34.582 1.00 37.71 121 GLY B C 1
ATOM 2757 O O . GLY B 1 121 ? -31.665 43.684 34.540 1.00 34.67 121 GLY B O 1
ATOM 2758 N N . TYR B 1 122 ? -31.444 45.888 34.786 1.00 23.55 122 TYR B N 1
ATOM 2759 C CA . TYR B 1 122 ? -29.993 45.795 34.956 1.00 21.56 122 TYR B CA 1
ATOM 2760 C C . TYR B 1 122 ? -29.631 45.336 36.356 1.00 22.87 122 TYR B C 1
ATOM 2761 O O . TYR B 1 122 ? -30.277 45.726 37.331 1.00 21.11 122 TYR B O 1
ATOM 2770 N N . SER B 1 123 ? -28.557 44.543 36.452 1.00 20.43 123 SER B N 1
ATOM 2771 C CA . SER B 1 123 ? -27.937 44.268 37.746 1.00 22.77 123 SER B CA 1
ATOM 2772 C C . SER B 1 123 ? -27.375 45.529 38.396 1.00 21.58 123 SER B C 1
ATOM 2773 O O . SER B 1 123 ? -27.319 45.620 39.624 1.00 22.28 123 SER B O 1
ATOM 2776 N N . TYR B 1 124 ? -26.898 46.477 37.598 1.00 18.94 124 TYR B N 1
ATOM 2777 C CA . TYR B 1 124 ? -26.305 47.703 38.102 1.00 19.73 124 TYR B CA 1
ATOM 2778 C C . TYR B 1 124 ? -26.294 48.717 36.971 1.00 17.72 124 TYR B C 1
ATOM 2779 O O . TYR B 1 124 ? -26.121 48.358 35.806 1.00 18.16 124 TYR B O 1
ATOM 2788 N N . VAL B 1 125 ? -26.398 49.990 37.332 1.00 17.67 125 VAL B N 1
ATOM 2789 C CA . VAL B 1 125 ? -26.232 51.097 36.394 1.00 16.63 125 VAL B CA 1
ATOM 2790 C C . VAL B 1 125 ? -25.041 51.941 36.847 1.00 19.15 125 VAL B C 1
ATOM 2791 O O . VAL B 1 125 ? -24.959 52.336 38.010 1.00 19.87 125 VAL B O 1
ATOM 2795 N N . ILE B 1 126 ? -24.130 52.215 35.931 1.00 17.72 126 ILE B N 1
ATOM 2796 C CA . ILE B 1 126 ? -22.988 53.090 36.171 1.00 20.29 126 ILE B CA 1
ATOM 2797 C C . ILE B 1 126 ? -23.242 54.389 35.406 1.00 23.67 126 ILE B C 1
ATOM 2798 O O . ILE B 1 126 ? -23.328 54.418 34.166 1.00 18.64 126 ILE B O 1
ATOM 2803 N N . ASP B 1 127 ? -23.446 55.446 36.150 1.00 21.69 127 ASP B N 1
ATOM 2804 C CA . ASP B 1 127 ? -23.801 56.730 35.576 1.00 29.10 127 ASP B CA 1
ATOM 2805 C C . ASP B 1 127 ? -22.531 57.544 35.397 1.00 27.17 127 ASP B C 1
ATOM 2806 O O . ASP B 1 127 ? -21.937 58.011 36.377 1.00 25.99 127 ASP B O 1
ATOM 2811 N N . ALA B 1 128 ? -22.139 57.732 34.141 1.00 23.27 128 ALA B N 1
ATOM 2812 C CA . ALA B 1 128 ? -20.936 58.478 33.779 1.00 22.49 128 ALA B CA 1
ATOM 2813 C C . ALA B 1 128 ? -21.294 59.625 32.844 1.00 18.85 128 ALA B C 1
ATOM 2814 O O . ALA B 1 128 ? -20.533 59.975 31.931 1.00 27.33 128 ALA B O 1
ATOM 2816 N N . ILE B 1 129 ? -22.463 60.203 33.070 1.00 25.75 129 ILE B N 1
ATOM 2817 C CA . ILE B 1 129 ? -22.956 61.335 32.303 1.00 28.36 129 ILE B CA 1
ATOM 2818 C C . ILE B 1 129 ? -22.290 62.598 32.832 1.00 31.94 129 ILE B C 1
ATOM 2819 O O . ILE B 1 129 ? -22.198 62.813 34.048 1.00 27.00 129 ILE B O 1
ATOM 2824 N N . ASP B 1 130 ? -21.888 63.478 31.924 1.00 30.97 130 ASP B N 1
ATOM 2825 C CA . ASP B 1 130 ? -21.229 64.718 32.313 1.00 43.93 130 ASP B CA 1
ATOM 2826 C C . ASP B 1 130 ? -22.177 65.916 32.336 1.00 38.18 130 ASP B C 1
ATOM 2827 O O . ASP B 1 130 ? -21.775 66.982 32.804 1.00 60.36 130 ASP B O 1
ATOM 2832 N N . SER B 1 131 ? -23.388 65.779 31.792 1.00 32.43 131 SER B N 1
ATOM 2833 C CA . SER B 1 131 ? -24.365 66.857 31.677 1.00 40.48 131 SER B CA 1
ATOM 2834 C C . SER B 1 131 ? -25.490 66.690 32.697 1.00 54.30 131 SER B C 1
ATOM 2835 O O . SER B 1 131 ? -26.062 65.606 32.832 1.00 34.01 131 SER B O 1
ATOM 2838 N N . VAL B 1 132 ? -25.862 67.784 33.367 1.00 28.29 132 VAL B N 1
ATOM 2839 C CA . VAL B 1 132 ? -26.645 67.657 34.595 1.00 33.57 132 VAL B CA 1
ATOM 2840 C C . VAL B 1 132 ? -28.077 67.214 34.306 1.00 35.16 132 VAL B C 1
ATOM 2841 O O . VAL B 1 132 ? -28.663 66.462 35.093 1.00 30.54 132 VAL B O 1
ATOM 2845 N N . ARG B 1 133 ? -28.679 67.715 33.215 1.00 37.06 133 ARG B N 1
ATOM 2846 C CA . ARG B 1 133 ? -30.093 67.470 32.926 1.00 35.30 133 ARG B CA 1
ATOM 2847 C C . ARG B 1 133 ? -30.395 65.977 32.813 1.00 35.75 133 ARG B C 1
ATOM 2848 O O . ARG B 1 133 ? -31.226 65.458 33.577 1.00 31.96 133 ARG B O 1
ATOM 2856 N N . PRO B 1 134 ? -29.786 65.242 31.888 1.00 39.04 134 PRO B N 1
ATOM 2857 C CA . PRO B 1 134 ? -30.026 63.793 31.820 1.00 46.46 134 PRO B CA 1
ATOM 2858 C C . PRO B 1 134 ? -29.497 63.029 33.032 1.00 33.34 134 PRO B C 1
ATOM 2859 O O . PRO B 1 134 ? -30.053 61.984 33.393 1.00 30.54 134 PRO B O 1
ATOM 2863 N N . LYS B 1 135 ? -28.412 63.501 33.640 1.00 28.83 135 LYS B N 1
ATOM 2864 C CA . LYS B 1 135 ? -27.870 62.858 34.830 1.00 30.32 135 LYS B CA 1
ATOM 2865 C C . LYS B 1 135 ? -28.907 62.828 35.941 1.00 22.22 135 LYS B C 1
ATOM 2866 O O . LYS B 1 135 ? -29.127 61.788 36.570 1.00 27.08 135 LYS B O 1
ATOM 2872 N N . ALA B 1 136 ? -29.544 63.972 36.201 1.00 23.59 136 ALA B N 1
ATOM 2873 C CA . ALA B 1 136 ? -30.589 64.045 37.214 1.00 30.15 136 ALA B CA 1
ATOM 2874 C C . ALA B 1 136 ? -31.746 63.102 36.884 1.00 25.47 136 ALA B C 1
ATOM 2875 O O . ALA B 1 136 ? -32.214 62.369 37.753 1.00 26.63 136 ALA B O 1
ATOM 2877 N N . ALA B 1 137 ? -32.166 63.062 35.622 1.00 28.22 137 ALA B N 1
ATOM 2878 C CA . ALA B 1 137 ? -33.263 62.192 35.218 1.00 36.75 137 ALA B CA 1
ATOM 2879 C C . ALA B 1 137 ? -32.907 60.716 35.425 1.00 25.36 137 ALA B C 1
ATOM 2880 O O . ALA B 1 137 ? -33.742 59.924 35.884 1.00 25.47 137 ALA B O 1
ATOM 2882 N N . LEU B 1 138 ? -31.669 60.326 35.096 1.00 25.18 138 LEU B N 1
ATOM 2883 C CA . LEU B 1 138 ? -31.264 58.944 35.307 1.00 24.42 138 LEU B CA 1
ATOM 2884 C C . LEU B 1 138 ? -31.241 58.620 36.796 1.00 27.56 138 LEU B C 1
ATOM 2885 O O . LEU B 1 138 ? -31.777 57.596 37.231 1.00 21.95 138 LEU B O 1
ATOM 2890 N N . ILE B 1 139 ? -30.635 59.498 37.598 1.00 21.96 139 ILE B N 1
ATOM 2891 C CA . ILE B 1 139 ? -30.487 59.225 39.027 1.00 24.58 139 ILE B CA 1
ATOM 2892 C C . ILE B 1 139 ? -31.839 59.144 39.710 1.00 23.20 139 ILE B C 1
ATOM 2893 O O . ILE B 1 139 ? -32.082 58.238 40.517 1.00 25.18 139 ILE B O 1
ATOM 2898 N N . ALA B 1 140 ? -32.727 60.107 39.423 1.00 23.99 140 ALA B N 1
ATOM 2899 C CA . ALA B 1 140 ? -34.046 60.120 40.043 1.00 34.47 140 ALA B CA 1
ATOM 2900 C C . ALA B 1 140 ? -34.816 58.844 39.712 1.00 25.89 140 ALA B C 1
ATOM 2901 O O . ALA B 1 140 ? -35.399 58.216 40.601 1.00 25.53 140 ALA B O 1
ATOM 2903 N N . TYR B 1 141 ? -34.750 58.399 38.457 1.00 25.98 141 TYR B N 1
ATOM 2904 C CA . TYR B 1 141 ? -35.441 57.183 38.055 1.00 25.88 141 TYR B CA 1
ATOM 2905 C C . TYR B 1 141 ? -34.873 55.947 38.749 1.00 24.03 141 TYR B C 1
ATOM 2906 O O . TYR B 1 141 ? -35.632 55.121 39.280 1.00 21.61 141 TYR B O 1
ATOM 2915 N N . CYS B 1 142 ? -33.533 55.767 38.741 1.00 20.87 142 CYS B N 1
ATOM 2916 C CA . CYS B 1 142 ? -32.986 54.578 39.370 1.00 23.19 142 CYS B CA 1
ATOM 2917 C C . CYS B 1 142 ? -33.216 54.600 40.867 1.00 25.39 142 CYS B C 1
ATOM 2918 O O . CYS B 1 142 ? -33.534 53.565 41.455 1.00 24.13 142 CYS B O 1
ATOM 2921 N N . ARG B 1 143 ? -33.080 55.777 41.490 1.00 21.25 143 ARG B N 1
ATOM 2922 C CA . ARG B 1 143 ? -33.329 55.893 42.924 1.00 26.33 143 ARG B CA 1
ATOM 2923 C C . ARG B 1 143 ? -34.772 55.497 43.284 1.00 23.67 143 ARG B C 1
ATOM 2924 O O . ARG B 1 143 ? -34.975 54.672 44.177 1.00 25.53 143 ARG B O 1
ATOM 2932 N N . ARG B 1 144 ? -35.769 56.040 42.554 1.00 25.21 144 ARG B N 1
ATOM 2933 C CA . ARG B 1 144 ? -37.197 55.763 42.802 1.00 30.08 144 ARG B CA 1
ATOM 2934 C C . ARG B 1 144 ? -37.512 54.290 42.639 1.00 25.35 144 ARG B C 1
ATOM 2935 O O . ARG B 1 144 ? -38.375 53.745 43.342 1.00 28.04 144 ARG B O 1
ATOM 2943 N N . ASN B 1 145 ? -36.841 53.629 41.695 1.00 23.38 145 ASN B N 1
ATOM 2944 C CA . ASN B 1 145 ? -37.156 52.265 41.331 1.00 21.24 145 ASN B CA 1
ATOM 2945 C C . ASN B 1 145 ? -36.261 51.250 42.002 1.00 22.53 145 ASN B C 1
ATOM 2946 O O . ASN B 1 145 ? -36.363 50.048 41.715 1.00 28.85 145 ASN B O 1
ATOM 2951 N N . LYS B 1 146 ? -35.403 51.706 42.912 1.00 27.27 146 LYS B N 1
ATOM 2952 C CA . LYS B 1 146 ? -34.480 50.843 43.633 1.00 22.59 146 LYS B CA 1
ATOM 2953 C C . LYS B 1 146 ? -33.580 50.053 42.672 1.00 25.36 146 LYS B C 1
ATOM 2954 O O . LYS B 1 146 ? -33.254 48.890 42.903 1.00 24.82 146 LYS B O 1
ATOM 2960 N N . ILE B 1 147 ? -33.212 50.683 41.569 1.00 21.14 147 ILE B N 1
ATOM 2961 C CA . ILE B 1 147 ? -32.269 50.083 40.627 1.00 20.90 147 ILE B CA 1
ATOM 2962 C C . ILE B 1 147 ? -30.856 50.373 41.132 1.00 18.51 147 ILE B C 1
ATOM 2963 O O . ILE B 1 147 ? -30.542 51.547 41.390 1.00 21.57 147 ILE B O 1
ATOM 2968 N N . PRO B 1 148 ? -30.004 49.362 41.329 1.00 17.80 148 PRO B N 1
ATOM 2969 C CA . PRO B 1 148 ? -28.644 49.637 41.831 1.00 22.87 148 PRO B CA 1
ATOM 2970 C C . PRO B 1 148 ? -27.900 50.572 40.898 1.00 18.43 148 PRO B C 1
ATOM 2971 O O . PRO B 1 148 ? -27.831 50.362 39.687 1.00 20.06 148 PRO B O 1
ATOM 2975 N N . LEU B 1 149 ? -27.370 51.621 41.474 1.00 17.50 149 LEU B N 1
ATOM 2976 C CA . LEU B 1 149 ? -26.760 52.694 40.717 1.00 19.17 149 LEU B CA 1
ATOM 2977 C C . LEU B 1 149 ? -25.534 53.190 41.447 1.00 22.40 149 LEU B C 1
ATOM 2978 O O . LEU B 1 149 ? -25.547 53.337 42.670 1.00 20.40 149 LEU B O 1
ATOM 2983 N N . VAL B 1 150 ? -24.512 53.523 40.687 1.00 18.80 150 VAL B N 1
ATOM 2984 C CA . VAL B 1 150 ? -23.407 54.319 41.202 1.00 20.06 150 VAL B CA 1
ATOM 2985 C C . VAL B 1 150 ? -23.187 55.462 40.229 1.00 18.06 150 VAL B C 1
ATOM 2986 O O . VAL B 1 150 ? -23.156 55.262 39.011 1.00 23.70 150 VAL B O 1
ATOM 2990 N N A THR B 1 151 ? -23.116 56.675 40.757 0.64 22.20 151 THR B N 1
ATOM 2991 N N B THR B 1 151 ? -23.056 56.655 40.777 0.36 20.50 151 THR B N 1
ATOM 2992 C CA A THR B 1 151 ? -22.899 57.840 39.926 0.64 20.47 151 THR B CA 1
ATOM 2993 C CA B THR B 1 151 ? -22.897 57.860 40.000 0.36 18.32 151 THR B CA 1
ATOM 2994 C C A THR B 1 151 ? -21.493 58.364 40.187 0.64 23.83 151 THR B C 1
ATOM 2995 C C B THR B 1 151 ? -21.495 58.406 40.230 0.36 19.16 151 THR B C 1
ATOM 2996 O O A THR B 1 151 ? -20.806 57.950 41.122 0.64 17.50 151 THR B O 1
ATOM 2997 O O B THR B 1 151 ? -20.815 58.057 41.197 0.36 31.82 151 THR B O 1
ATOM 3004 N N . THR B 1 152 ? -21.061 59.247 39.309 1.00 24.73 152 THR B N 1
ATOM 3005 C CA . THR B 1 152 ? -19.726 59.803 39.356 1.00 27.90 152 THR B CA 1
ATOM 3006 C C . THR B 1 152 ? -19.859 61.310 39.286 1.00 29.65 152 THR B C 1
ATOM 3007 O O . THR B 1 152 ? -20.646 61.830 38.493 1.00 29.30 152 THR B O 1
ATOM 3011 N N . GLY B 1 153 ? -19.128 62.011 40.141 1.00 30.92 153 GLY B N 1
ATOM 3012 C CA . GLY B 1 153 ? -19.067 63.450 40.045 1.00 34.09 153 GLY B CA 1
ATOM 3013 C C . GLY B 1 153 ? -18.123 63.860 38.928 1.00 34.73 153 GLY B C 1
ATOM 3014 O O . GLY B 1 153 ? -17.747 63.068 38.062 1.00 31.53 153 GLY B O 1
ATOM 3015 N N . GLY B 1 154 ? -17.696 65.116 38.977 1.00 26.49 154 GLY B N 1
ATOM 3016 C CA . GLY B 1 154 ? -16.807 65.625 37.955 1.00 32.59 154 GLY B CA 1
ATOM 3017 C C . GLY B 1 154 ? -15.402 65.110 38.198 1.00 22.78 154 GLY B C 1
ATOM 3018 O O . GLY B 1 154 ? -14.870 65.214 39.306 1.00 23.94 154 GLY B O 1
ATOM 3019 N N . ALA B 1 155 ? -14.809 64.523 37.164 1.00 21.99 155 ALA B N 1
ATOM 3020 C CA . ALA B 1 155 ? -13.454 64.005 37.250 1.00 23.64 155 ALA B CA 1
ATOM 3021 C C . ALA B 1 155 ? -12.452 64.975 36.638 1.00 22.32 155 ALA B C 1
ATOM 3022 O O . ALA B 1 155 ? -11.236 64.770 36.770 1.00 22.94 155 ALA B O 1
ATOM 3024 N N . GLY B 1 156 ? -12.938 66.011 35.984 1.00 21.98 156 GLY B N 1
ATOM 3025 C CA . GLY B 1 156 ? -12.048 67.021 35.447 1.00 29.83 156 GLY B CA 1
ATOM 3026 C C . GLY B 1 156 ? -11.482 67.907 36.540 1.00 23.24 156 GLY B C 1
ATOM 3027 O O . GLY B 1 156 ? -11.976 67.956 37.665 1.00 23.49 156 GLY B O 1
ATOM 3028 N N . GLY B 1 157 ? -10.402 68.613 36.201 1.00 20.89 157 GLY B N 1
ATOM 3029 C CA . GLY B 1 157 ? -9.778 69.519 37.145 1.00 21.00 157 GLY B CA 1
ATOM 3030 C C . GLY B 1 157 ? -9.157 68.850 38.339 1.00 20.56 157 GLY B C 1
ATOM 3031 O O . GLY B 1 157 ? -9.065 69.460 39.402 1.00 24.48 157 GLY B O 1
ATOM 3032 N N . GLN B 1 158 ? -8.741 67.586 38.202 1.00 19.32 158 GLN B N 1
ATOM 3033 C CA . GLN B 1 158 ? -8.179 66.837 39.309 1.00 20.31 158 GLN B CA 1
ATOM 3034 C C . GLN B 1 158 ? -6.968 66.059 38.811 1.00 22.16 158 GLN B C 1
ATOM 3035 O O . GLN B 1 158 ? -6.975 65.550 37.682 1.00 21.27 158 GLN B O 1
ATOM 3041 N N . ILE B 1 159 ? -5.926 65.991 39.638 1.00 23.89 159 ILE B N 1
ATOM 3042 C CA . ILE B 1 159 ? -4.680 65.322 39.255 1.00 18.41 159 ILE B CA 1
ATOM 3043 C C . ILE B 1 159 ? -4.309 64.148 40.144 1.00 16.33 159 ILE B C 1
ATOM 3044 O O . ILE B 1 159 ? -3.400 63.390 39.771 1.00 21.43 159 ILE B O 1
ATOM 3049 N N . ASP B 1 160 ? -4.950 63.962 41.297 1.00 21.25 160 ASP B N 1
ATOM 3050 C CA . ASP B 1 160 ? -4.511 62.966 42.273 1.00 25.78 160 ASP B CA 1
ATOM 3051 C C . ASP B 1 160 ? -5.466 61.766 42.387 1.00 19.95 160 ASP B C 1
ATOM 3052 O O . ASP B 1 160 ? -6.481 61.848 43.096 1.00 21.21 160 ASP B O 1
ATOM 3057 N N . PRO B 1 161 ? -5.149 60.610 41.775 1.00 17.25 161 PRO B N 1
ATOM 3058 C CA . PRO B 1 161 ? -6.061 59.449 41.863 1.00 19.25 161 PRO B CA 1
ATOM 3059 C C . PRO B 1 161 ? -6.213 58.880 43.260 1.00 18.98 161 PRO B C 1
ATOM 3060 O O . PRO B 1 161 ? -7.204 58.182 43.508 1.00 19.59 161 PRO B O 1
ATOM 3064 N N . THR B 1 162 ? -5.302 59.168 44.200 1.00 16.42 162 THR B N 1
ATOM 3065 C CA . THR B 1 162 ? -5.428 58.544 45.513 1.00 17.99 162 THR B CA 1
ATOM 3066 C C . THR B 1 162 ? -6.460 59.212 46.405 1.00 20.64 162 THR B C 1
ATOM 3067 O O . THR B 1 162 ? -6.696 58.720 47.509 1.00 18.19 162 THR B O 1
ATOM 3071 N N . GLN B 1 163 ? -7.076 60.305 45.979 1.00 18.90 163 GLN B N 1
ATOM 3072 C CA . GLN B 1 163 ? -8.109 60.963 46.781 1.00 18.45 163 GLN B CA 1
ATOM 3073 C C . GLN B 1 163 ? -9.531 60.617 46.338 1.00 17.86 163 GLN B C 1
ATOM 3074 O O . GLN B 1 163 ? -10.490 61.112 46.940 1.00 17.77 163 GLN B O 1
ATOM 3080 N N . ILE B 1 164 ? -9.688 59.712 45.372 1.00 17.73 164 ILE B N 1
ATOM 3081 C CA . ILE B 1 164 ? -11.006 59.290 44.897 1.00 19.75 164 ILE B CA 1
ATOM 3082 C C . ILE B 1 164 ? -11.626 58.337 45.908 1.00 21.12 164 ILE B C 1
ATOM 3083 O O . ILE B 1 164 ? -10.962 57.450 46.433 1.00 21.81 164 ILE B O 1
ATOM 3088 N N . GLN B 1 165 ? -12.909 58.510 46.171 1.00 19.13 165 GLN B N 1
ATOM 3089 C CA . GLN B 1 165 ? -13.615 57.683 47.133 1.00 17.85 165 GLN B CA 1
ATOM 3090 C C . GLN B 1 165 ? -15.103 57.714 46.786 1.00 21.31 165 GLN B C 1
ATOM 3091 O O . GLN B 1 165 ? -15.537 58.394 45.851 1.00 23.62 165 GLN B O 1
ATOM 3097 N N A VAL B 1 166 ? -15.884 56.955 47.548 0.63 18.81 166 VAL B N 1
ATOM 3098 N N B VAL B 1 166 ? -15.870 56.920 47.513 0.37 28.16 166 VAL B N 1
ATOM 3099 C CA A VAL B 1 166 ? -17.319 56.795 47.330 0.63 25.83 166 VAL B CA 1
ATOM 3100 C CA B VAL B 1 166 ? -17.309 56.859 47.332 0.37 15.10 166 VAL B CA 1
ATOM 3101 C C A VAL B 1 166 ? -18.047 57.271 48.577 0.63 27.14 166 VAL B C 1
ATOM 3102 C C B VAL B 1 166 ? -17.964 57.403 48.585 0.37 19.94 166 VAL B C 1
ATOM 3103 O O A VAL B 1 166 ? -17.727 56.836 49.689 0.63 28.95 166 VAL B O 1
ATOM 3104 O O B VAL B 1 166 ? -17.485 57.185 49.704 0.37 17.68 166 VAL B O 1
ATOM 3111 N N . THR B 1 167 ? -19.053 58.126 48.390 1.00 22.68 167 THR B N 1
ATOM 3112 C CA . THR B 1 167 ? -19.870 58.573 49.501 1.00 21.61 167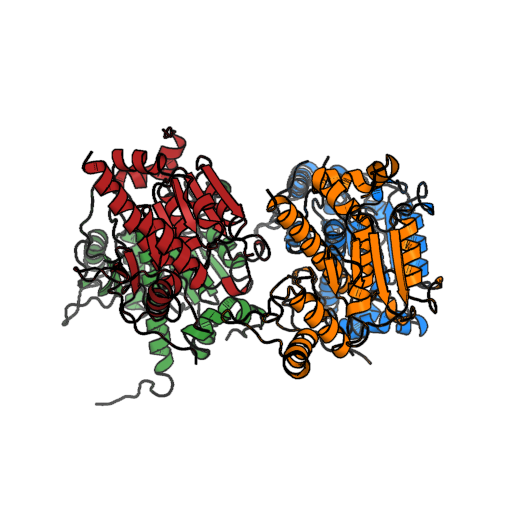 THR B CA 1
ATOM 3113 C C . THR B 1 167 ? -21.280 58.889 48.981 1.00 25.45 167 THR B C 1
ATOM 3114 O O . THR B 1 167 ? -21.571 58.826 47.780 1.00 24.38 167 THR B O 1
ATOM 3118 N N . ASP B 1 168 ? -22.160 59.237 49.901 1.00 21.86 168 ASP B N 1
ATOM 3119 C CA . ASP B 1 168 ? -23.497 59.634 49.501 1.00 22.34 168 ASP B CA 1
ATOM 3120 C C . ASP B 1 168 ? -23.425 60.952 48.747 1.00 19.52 168 ASP B C 1
ATOM 3121 O O . ASP B 1 168 ? -22.669 61.857 49.122 1.00 22.90 168 ASP B O 1
ATOM 3126 N N . LEU B 1 169 ? -24.231 61.050 47.687 1.00 21.47 169 LEU B N 1
ATOM 3127 C CA . LEU B 1 169 ? -24.216 62.225 46.813 1.00 22.77 169 LEU B CA 1
ATOM 3128 C C . LEU B 1 169 ? -24.385 63.513 47.595 1.00 24.72 169 LEU B C 1
ATOM 3129 O O . LEU B 1 169 ? -23.831 64.546 47.203 1.00 26.58 169 LEU B O 1
ATOM 3134 N N . ALA B 1 170 ? -25.110 63.471 48.717 1.00 25.77 170 ALA B N 1
ATOM 3135 C CA . ALA B 1 170 ? -25.295 64.662 49.539 1.00 26.63 170 ALA B CA 1
ATOM 3136 C C . ALA B 1 170 ? -24.007 65.189 50.153 1.00 29.90 170 ALA B C 1
ATOM 3137 O O . ALA B 1 170 ? -23.980 66.361 50.570 1.00 24.35 170 ALA B O 1
ATOM 3139 N N . LYS B 1 171 ? -22.991 64.340 50.298 1.00 25.78 171 LYS B N 1
ATOM 3140 C CA . LYS B 1 171 ? -21.799 64.639 51.087 1.00 22.55 171 LYS B CA 1
ATOM 3141 C C . LYS B 1 171 ? -20.551 64.844 50.237 1.00 23.91 171 LYS B C 1
ATOM 3142 O O . LYS B 1 171 ? -19.451 64.959 50.778 1.00 30.00 171 LYS B O 1
ATOM 3148 N N . THR B 1 172 ? -20.685 64.935 48.927 1.00 23.05 172 THR B N 1
ATOM 3149 C CA . THR B 1 172 ? -19.528 65.225 48.110 1.00 22.29 172 THR B CA 1
ATOM 3150 C C . THR B 1 172 ? -19.035 66.664 48.341 1.00 27.38 172 THR B C 1
ATOM 3151 O O . THR B 1 172 ? -19.802 67.572 48.685 1.00 27.23 172 THR B O 1
ATOM 3155 N N . ILE B 1 173 ? -17.729 66.860 48.158 1.00 20.44 173 ILE B N 1
ATOM 3156 C CA . ILE B 1 173 ? -17.094 68.170 48.196 1.00 19.59 173 ILE B CA 1
ATOM 3157 C C . ILE B 1 173 ? -16.273 68.376 46.944 1.00 20.22 173 ILE B C 1
ATOM 3158 O O . ILE B 1 173 ? -15.927 67.424 46.235 1.00 23.57 173 ILE B O 1
ATOM 3163 N N . GLN B 1 174 ? -15.946 69.648 46.697 1.00 21.20 174 GLN B N 1
ATOM 3164 C CA . GLN B 1 174 ? -15.034 70.044 45.624 1.00 21.23 174 GLN B CA 1
ATOM 3165 C C . GLN B 1 174 ? -15.467 69.460 44.295 1.00 23.58 174 GLN B C 1
ATOM 3166 O O . GLN B 1 174 ? -14.676 68.893 43.546 1.00 25.15 174 GLN B O 1
ATOM 3172 N N . ASP B 1 175 ? -16.772 69.492 44.046 1.00 22.93 175 ASP B N 1
ATOM 3173 C CA . ASP B 1 175 ? -17.316 68.825 42.871 1.00 22.32 175 ASP B CA 1
ATOM 3174 C C . ASP B 1 175 ? -18.511 69.619 42.388 1.00 26.73 175 ASP B C 1
ATOM 3175 O O . ASP B 1 175 ? -19.651 69.346 42.772 1.00 28.93 175 ASP B O 1
ATOM 3180 N N . PRO B 1 176 ? -18.286 70.593 41.512 1.00 28.15 176 PRO B N 1
ATOM 3181 C CA . PRO B 1 176 ? -19.395 71.447 41.074 1.00 27.77 176 PRO B CA 1
ATOM 3182 C C . PRO B 1 176 ? -20.442 70.692 40.295 1.00 23.98 176 PRO B C 1
ATOM 3183 O O . PRO B 1 176 ? -21.614 71.061 40.367 1.00 27.77 176 PRO B O 1
ATOM 3187 N N . LEU B 1 177 ? -20.069 69.637 39.565 1.00 24.36 177 LEU B N 1
ATOM 3188 C CA . LEU B 1 177 ? -21.077 68.835 38.879 1.00 25.10 177 LEU B CA 1
ATOM 3189 C C . LEU B 1 177 ? -22.008 68.182 39.887 1.00 24.52 177 LEU B C 1
ATOM 3190 O O . LEU B 1 177 ? -23.230 68.230 39.748 1.00 26.17 177 LEU B O 1
ATOM 3195 N N . ALA B 1 178 ? -21.450 67.581 40.932 1.00 28.82 178 ALA B N 1
ATOM 3196 C CA . ALA B 1 178 ? -22.310 66.983 41.944 1.00 31.33 178 ALA B CA 1
ATOM 3197 C C . ALA B 1 178 ? -23.199 68.036 42.593 1.00 30.62 178 ALA B C 1
ATOM 3198 O O . ALA B 1 178 ? -24.358 67.760 42.903 1.00 27.89 178 ALA B O 1
ATOM 3200 N N . ALA B 1 179 ? -22.671 69.246 42.812 1.00 24.32 179 ALA B N 1
ATOM 3201 C CA . ALA B 1 179 ? -23.465 70.320 43.418 1.00 25.81 179 ALA B CA 1
ATOM 3202 C C . ALA B 1 179 ? -24.649 70.709 42.540 1.00 24.51 179 ALA B C 1
ATOM 3203 O O . ALA B 1 179 ? -25.780 70.798 43.017 1.00 31.23 179 ALA B O 1
ATOM 3205 N N . LYS B 1 180 ? -24.412 70.928 41.246 1.00 28.85 180 LYS B N 1
ATOM 3206 C CA . LYS B 1 180 ? -25.507 71.262 40.339 1.00 26.87 180 LYS B CA 1
ATOM 3207 C C . LYS B 1 180 ? -26.535 70.143 40.277 1.00 26.30 180 LYS B C 1
ATOM 3208 O O . LYS B 1 180 ? -27.753 70.403 40.224 1.00 26.00 180 LYS B O 1
ATOM 3214 N N . LEU B 1 181 ? -26.051 68.894 40.299 1.00 33.10 181 LEU B N 1
ATOM 3215 C CA . LEU B 1 181 ? -26.904 67.713 40.235 1.00 27.05 181 LEU B CA 1
ATOM 3216 C C . LEU B 1 181 ? -27.831 67.645 41.430 1.00 28.22 181 LEU B C 1
ATOM 3217 O O . LEU B 1 181 ? -29.028 67.386 41.279 1.00 26.29 181 LEU B O 1
ATOM 3222 N N . ARG B 1 182 ? -27.303 67.896 42.627 1.00 28.62 182 ARG B N 1
ATOM 3223 C CA . ARG B 1 182 ? -28.171 67.969 43.798 1.00 36.54 182 ARG B CA 1
ATOM 3224 C C . ARG B 1 182 ? -29.240 69.038 43.618 1.00 45.31 182 ARG B C 1
ATOM 3225 O O . ARG B 1 182 ? -30.406 68.824 43.951 1.00 31.88 182 ARG B O 1
ATOM 3233 N N . GLU B 1 183 ? -28.868 70.188 43.065 1.00 37.16 183 GLU B N 1
ATOM 3234 C CA . GLU B 1 183 ? -29.842 71.261 42.902 1.00 39.86 183 GLU B CA 1
ATOM 3235 C C . GLU B 1 183 ? -30.926 70.883 41.899 1.00 38.39 183 GLU B C 1
ATOM 3236 O O . GLU B 1 183 ? -32.113 71.164 42.127 1.00 32.31 183 GLU B O 1
ATOM 3242 N N . ARG B 1 184 ? -30.550 70.231 40.789 1.00 30.11 184 ARG B N 1
ATOM 3243 C CA . ARG B 1 184 ? -31.555 69.845 39.801 1.00 31.33 184 ARG B CA 1
ATOM 3244 C C . ARG B 1 184 ? -32.435 68.714 40.316 1.00 35.43 184 ARG B C 1
ATOM 3245 O O . ARG B 1 184 ? -33.637 68.659 40.010 1.00 30.64 184 ARG B O 1
ATOM 3253 N N . LEU B 1 185 ? -31.856 67.782 41.065 1.00 35.70 185 LEU B N 1
ATOM 3254 C CA . LEU B 1 185 ? -32.667 66.712 41.629 1.00 37.09 185 LEU B CA 1
ATOM 3255 C C . LEU B 1 185 ? -33.774 67.273 42.504 1.00 36.59 185 LEU B C 1
ATOM 3256 O O . LEU B 1 185 ? -34.907 66.781 42.479 1.00 30.99 185 LEU B O 1
ATOM 3261 N N . LYS B 1 186 ? -33.463 68.297 43.280 1.00 36.01 186 LYS B N 1
ATOM 3262 C CA . LYS B 1 186 ? -34.456 68.879 44.165 1.00 44.49 186 LYS B CA 1
ATOM 3263 C C . LYS B 1 186 ? -35.526 69.618 43.365 1.00 44.52 186 LYS B C 1
ATOM 3264 O O . LYS B 1 186 ? -36.717 69.325 43.492 1.00 48.20 186 LYS B O 1
ATOM 3270 N N . SER B 1 187 ? -35.114 70.531 42.484 1.00 40.29 187 SER B N 1
ATOM 3271 C CA . SER B 1 187 ? -36.069 71.405 41.810 1.00 49.58 187 SER B CA 1
ATOM 3272 C C . SER B 1 187 ? -36.910 70.644 40.791 1.00 52.87 187 SER B C 1
ATOM 3273 O O . SER B 1 187 ? -38.110 70.906 40.663 1.00 58.97 187 SER B O 1
ATOM 3276 N N . ASP B 1 188 ? -36.312 69.699 40.058 1.00 40.00 188 ASP B N 1
ATOM 3277 C CA . ASP B 1 188 ? -37.000 69.042 38.947 1.00 42.57 188 ASP B CA 1
ATOM 3278 C C . ASP B 1 188 ? -37.640 67.703 39.298 1.00 45.11 188 ASP B C 1
ATOM 3279 O O . ASP B 1 188 ? -38.479 67.229 38.525 1.00 39.95 188 ASP B O 1
ATOM 3284 N N . PHE B 1 189 ? -37.237 67.059 40.392 1.00 43.05 189 PHE B N 1
ATOM 3285 C CA . PHE B 1 189 ? -37.686 65.707 40.710 1.00 40.53 189 PHE B CA 1
ATOM 3286 C C . PHE B 1 189 ? -38.107 65.522 42.158 1.00 44.76 189 PHE B C 1
ATOM 3287 O O . PHE B 1 189 ? -38.467 64.401 42.541 1.00 47.58 189 PHE B O 1
ATOM 3295 N N . GLY B 1 190 ? -38.051 66.570 42.970 1.00 31.75 190 GLY B N 1
ATOM 3296 C CA . GLY B 1 190 ? -38.441 66.469 44.354 1.00 37.99 190 GLY B CA 1
ATOM 3297 C C . GLY B 1 190 ? -37.543 65.600 45.189 1.00 43.40 190 GLY B C 1
ATOM 3298 O O . GLY B 1 190 ? -37.946 65.180 46.276 1.00 63.17 190 GLY B O 1
ATOM 3299 N N . VAL B 1 191 ? -36.334 65.313 44.713 1.00 45.42 191 VAL B N 1
ATOM 3300 C CA . VAL B 1 191 ? -35.388 64.470 45.437 1.00 40.64 191 VAL B CA 1
ATOM 3301 C C . VAL B 1 191 ? -34.610 65.350 46.404 1.00 39.09 191 VAL B C 1
ATOM 3302 O O . VAL B 1 191 ? -33.849 66.227 45.983 1.00 36.78 191 VAL B O 1
ATOM 3306 N N . VAL B 1 192 ? -34.776 65.085 47.701 1.00 63.86 192 VAL B N 1
ATOM 3307 C CA . VAL B 1 192 ? -34.196 65.888 48.767 1.00 58.75 192 VAL B CA 1
ATOM 3308 C C . VAL B 1 192 ? -33.636 64.949 49.823 1.00 29.00 192 VAL B C 1
ATOM 3309 O O . VAL B 1 192 ? -34.007 63.774 49.904 1.00 49.20 192 VAL B O 1
ATOM 3313 N N . LYS B 1 193 ? -32.694 65.460 50.607 1.00 46.61 193 LYS B N 1
ATOM 3314 C CA . LYS B 1 193 ? -32.030 64.582 51.555 1.00 54.82 193 LYS B CA 1
ATOM 3315 C C . LYS B 1 193 ? -32.959 64.259 52.719 1.00 63.49 193 LYS B C 1
ATOM 3316 O O . LYS B 1 193 ? -33.883 65.011 53.042 1.00 57.62 193 LYS B O 1
ATOM 3322 N N . ASN B 1 194 ? -32.732 63.094 53.310 1.00 44.60 194 ASN B N 1
ATOM 3323 C CA . ASN B 1 194 ? -33.628 62.524 54.300 1.00 42.14 194 ASN B CA 1
ATOM 3324 C C . ASN B 1 194 ? -33.227 63.013 55.686 1.00 51.01 194 ASN B C 1
ATOM 3325 O O . ASN B 1 194 ? -32.442 63.958 55.837 1.00 37.74 194 ASN B O 1
ATOM 3330 N N . SER B 1 195 ? -33.763 62.349 56.714 1.00 102.19 195 SER B N 1
ATOM 3331 C CA . SER B 1 195 ? -33.484 62.730 58.095 1.00 67.64 195 SER B CA 1
ATOM 3332 C C . SER B 1 195 ? -31.989 62.727 58.385 1.00 84.86 195 SER B C 1
ATOM 3333 O O . SER B 1 195 ? -31.476 63.664 59.005 1.00 62.46 195 SER B O 1
ATOM 3336 N N . LYS B 1 196 ? -31.267 61.705 57.910 1.00 50.72 196 LYS B N 1
ATOM 3337 C CA . LYS B 1 196 ? -29.826 61.613 58.112 1.00 49.33 196 LYS B CA 1
ATOM 3338 C C . LYS B 1 196 ? -29.027 62.463 57.129 1.00 60.58 196 LYS B C 1
ATOM 3339 O O . LYS B 1 196 ? -27.802 62.343 57.084 1.00 52.24 196 LYS B O 1
ATOM 3345 N N . GLY B 1 197 ? -29.668 63.333 56.361 1.00 43.08 197 GLY B N 1
ATOM 3346 C CA . GLY B 1 197 ? -28.918 64.188 55.465 1.00 43.32 197 GLY B CA 1
ATOM 3347 C C . GLY B 1 197 ? -28.367 63.477 54.249 1.00 34.78 197 GLY B C 1
ATOM 3348 O O . GLY B 1 197 ? -27.387 63.935 53.665 1.00 36.58 197 GLY B O 1
ATOM 3349 N N . LYS B 1 198 ? -28.988 62.383 53.830 1.00 33.29 198 LYS B N 1
ATOM 3350 C CA . LYS B 1 198 ? -28.477 61.594 52.718 1.00 25.18 198 LYS B CA 1
ATOM 3351 C C . LYS B 1 198 ? -29.535 61.573 51.628 1.00 34.10 198 LYS B C 1
ATOM 3352 O O . LYS B 1 198 ? -30.736 61.699 51.900 1.00 30.47 198 LYS B O 1
ATOM 3358 N N . LEU B 1 199 ? -29.069 61.495 50.391 1.00 23.67 199 LEU B N 1
ATOM 3359 C CA . LEU B 1 199 ? -29.934 61.312 49.240 1.00 30.17 199 LEU B CA 1
ATOM 3360 C C . LEU B 1 199 ? -30.163 59.848 48.878 1.00 37.33 199 LEU B C 1
ATOM 3361 O O . LEU B 1 199 ? -31.043 59.557 48.056 1.00 30.66 199 LEU B O 1
ATOM 3366 N N . GLY B 1 200 ? -29.417 58.924 49.471 1.00 23.01 200 GLY B N 1
ATOM 3367 C CA . GLY B 1 200 ? -29.531 57.529 49.088 1.00 26.66 200 GLY B CA 1
ATOM 3368 C C . GLY B 1 200 ? -29.007 57.269 47.696 1.00 28.67 200 GLY B C 1
ATOM 3369 O O . GLY B 1 200 ? -29.577 56.460 46.962 1.00 27.11 200 GLY B O 1
ATOM 3370 N N . VAL B 1 201 ? -27.954 57.968 47.295 1.00 25.82 201 VAL B N 1
ATOM 3371 C CA . VAL B 1 201 ? -27.318 57.773 45.995 1.00 20.65 201 VAL B CA 1
ATOM 3372 C C . VAL B 1 201 ? -25.802 57.710 46.219 1.00 18.28 201 VAL B C 1
ATOM 3373 O O . VAL B 1 201 ? -25.217 58.639 46.781 1.00 24.04 201 VAL B O 1
ATOM 3377 N N . ASP B 1 202 ? -25.160 56.651 45.735 1.00 19.14 202 ASP B N 1
ATOM 3378 C CA . ASP B 1 202 ? -23.723 56.451 45.927 1.00 19.81 202 ASP B CA 1
ATOM 3379 C C . ASP B 1 202 ? -22.986 57.208 44.837 1.00 23.83 202 ASP B C 1
ATOM 3380 O O . ASP B 1 202 ? -23.309 57.061 43.657 1.00 23.53 202 ASP B O 1
ATOM 3385 N N . CYS B 1 203 ? -21.965 57.976 45.222 1.00 21.05 203 CYS B N 1
ATOM 3386 C CA . CYS B 1 203 ? -21.302 58.883 44.293 1.00 25.03 203 CYS B CA 1
ATOM 3387 C C . CYS B 1 203 ? -19.778 58.782 44.415 1.00 16.94 203 CYS B C 1
ATOM 3388 O O . CYS B 1 203 ? -19.227 58.934 45.508 1.00 21.21 203 CYS B O 1
ATOM 3391 N N . VAL B 1 204 ? -19.106 58.561 43.286 1.00 16.79 204 VAL B N 1
ATOM 3392 C CA . VAL B 1 204 ? -17.651 58.616 43.240 1.00 19.29 204 VAL B CA 1
ATOM 3393 C C . VAL B 1 204 ? -17.225 60.079 43.089 1.00 22.95 204 VAL B C 1
ATOM 3394 O O . VAL B 1 204 ? -17.697 60.790 42.196 1.00 24.61 204 VAL B O 1
ATOM 3398 N N . PHE B 1 205 ? -16.345 60.531 43.964 1.00 17.58 205 PHE B N 1
ATOM 3399 C CA . PHE B 1 205 ? -15.841 61.898 43.941 1.00 17.76 205 PHE B CA 1
ATOM 3400 C C . PHE B 1 205 ? -14.419 61.877 44.480 1.00 23.31 205 PHE B C 1
ATOM 3401 O O . PHE B 1 205 ? -13.900 60.829 44.850 1.00 19.69 205 PHE B O 1
ATOM 3409 N N . SER B 1 206 ? -13.780 63.046 44.499 1.00 19.22 206 SER B N 1
ATOM 3410 C CA . SER B 1 206 ? -12.452 63.187 45.066 1.00 18.68 206 SER B CA 1
ATOM 3411 C C . SER B 1 206 ? -12.388 64.341 46.056 1.00 29.47 206 SER B C 1
ATOM 3412 O O . SER B 1 206 ? -13.006 65.383 45.845 1.00 25.87 206 SER B O 1
ATOM 3415 N N . THR B 1 207 ? -11.656 64.142 47.153 1.00 20.48 207 THR B N 1
ATOM 3416 C CA . THR B 1 207 ? -11.459 65.204 48.132 1.00 20.70 207 THR B CA 1
ATOM 3417 C C . THR B 1 207 ? -10.493 66.266 47.649 1.00 24.85 207 THR B C 1
ATOM 3418 O O . THR B 1 207 ? -10.350 67.278 48.326 1.00 26.51 207 THR B O 1
ATOM 3422 N N . GLU B 1 208 ? -9.835 66.044 46.517 1.00 20.68 208 GLU B N 1
ATOM 3423 C CA . GLU B 1 208 ? -8.871 67.004 45.993 1.00 20.77 208 GLU B CA 1
ATOM 3424 C C . GLU B 1 208 ? -9.566 68.304 45.577 1.00 23.24 208 GLU B C 1
ATOM 3425 O O . GLU B 1 208 ? -10.635 68.287 44.957 1.00 23.71 208 GLU B O 1
ATOM 3431 N N . ALA B 1 209 ? -8.935 69.432 45.887 1.00 21.22 209 ALA B N 1
ATOM 3432 C CA . ALA B 1 209 ? -9.459 70.724 45.460 1.00 24.20 209 ALA B CA 1
ATOM 3433 C C . ALA B 1 209 ? -9.322 70.863 43.947 1.00 24.15 209 ALA B C 1
ATOM 3434 O O . ALA B 1 209 ? -8.332 70.434 43.361 1.00 22.25 209 ALA B O 1
ATOM 3436 N N . LEU B 1 210 ? -10.296 71.507 43.321 1.00 21.84 210 LEU B N 1
ATOM 3437 C CA . LEU B 1 210 ? -10.295 71.628 41.868 1.00 22.14 210 LEU B CA 1
ATOM 3438 C C . LEU B 1 210 ? -9.157 72.501 41.381 1.00 24.98 210 LEU B C 1
ATOM 3439 O O . LEU B 1 210 ? -8.822 73.530 41.988 1.00 23.98 210 LEU B O 1
ATOM 3444 N N . VAL B 1 211 ? -8.604 72.082 40.246 1.00 20.83 211 VAL B N 1
ATOM 3445 C CA . VAL B 1 211 ? -7.549 72.767 39.515 1.00 21.38 211 VAL B CA 1
ATOM 3446 C C . VAL B 1 211 ? -8.230 73.424 38.328 1.00 25.62 211 VAL B C 1
ATOM 3447 O O . VAL B 1 211 ? -8.707 72.728 37.418 1.00 22.01 211 VAL B O 1
ATOM 3451 N N . TYR B 1 212 ? -8.243 74.762 38.315 1.00 21.01 212 TYR B N 1
ATOM 3452 C CA . TYR B 1 212 ? -8.943 75.535 37.305 1.00 21.00 212 TYR B CA 1
ATOM 3453 C C . TYR B 1 212 ? -8.153 75.584 36.009 1.00 21.99 212 TYR B C 1
ATOM 3454 O O . TYR B 1 212 ? -6.972 75.229 35.983 1.00 27.33 212 TYR B O 1
ATOM 3463 N N . PRO B 1 213 ? -8.815 75.933 34.904 1.00 21.04 213 PRO B N 1
ATOM 3464 C CA . PRO B 1 213 ? -8.163 75.850 33.592 1.00 21.21 213 PRO B CA 1
ATOM 3465 C C . PRO B 1 213 ? -6.917 76.709 33.527 1.00 27.58 213 PRO B C 1
ATOM 3466 O O . PRO B 1 213 ? -6.936 77.902 33.851 1.00 32.32 213 PRO B O 1
ATOM 3470 N N . GLN B 1 214 ? -5.851 76.083 33.038 1.00 29.74 214 GLN B N 1
ATOM 3471 C CA . GLN B 1 214 ? -4.509 76.635 32.945 1.00 51.70 214 GLN B CA 1
ATOM 3472 C C . GLN B 1 214 ? -4.155 77.146 31.552 1.00 52.71 214 GLN B C 1
ATOM 3473 O O . GLN B 1 214 ? -3.058 77.676 31.365 1.00 68.41 214 GLN B O 1
ATOM 3479 N N . SER B 1 215 ? -5.027 76.943 30.570 1.00 38.92 215 SER B N 1
ATOM 3480 C CA . SER B 1 215 ? -4.830 77.417 29.207 1.00 74.99 215 SER B CA 1
ATOM 3481 C C . SER B 1 215 ? -6.206 77.573 28.568 1.00 108.30 215 SER B C 1
ATOM 3482 O O . SER B 1 215 ? -7.235 77.312 29.199 1.00 56.11 215 SER B O 1
ATOM 3485 N N . ASP B 1 216 ? -6.218 77.996 27.305 1.00 102.49 216 ASP B N 1
ATOM 3486 C CA . ASP B 1 216 ? -7.466 78.149 26.551 1.00 85.34 216 ASP B CA 1
ATOM 3487 C C . ASP B 1 216 ? -7.396 77.482 25.178 1.00 76.82 216 ASP B C 1
ATOM 3488 O O . ASP B 1 216 ? -6.330 77.389 24.571 1.00 122.13 216 ASP B O 1
ATOM 3493 N N . GLY B 1 237 ? -13.117 74.366 29.109 1.00 48.15 237 GLY B N 1
ATOM 3494 C CA . GLY B 1 237 ? -13.340 74.325 30.544 1.00 53.31 237 GLY B CA 1
ATOM 3495 C C . GLY B 1 237 ? -12.210 73.628 31.295 1.00 35.90 237 GLY B C 1
ATOM 3496 O O . GLY B 1 237 ? -11.039 73.801 30.954 1.00 28.46 237 GLY B O 1
ATOM 3497 N N . PHE B 1 238 ? -12.556 72.821 32.298 1.00 32.38 238 PHE B N 1
ATOM 3498 C CA . PHE B 1 238 ? -11.534 72.154 33.087 1.00 30.72 238 PHE B CA 1
ATOM 3499 C C . PHE B 1 238 ? -10.778 71.162 32.224 1.00 22.91 238 PHE B C 1
ATOM 3500 O O . PHE B 1 238 ? -11.323 70.591 31.280 1.00 33.88 238 PHE B O 1
ATOM 3508 N N . GLY B 1 239 ? -9.494 70.966 32.549 1.00 22.14 239 GLY B N 1
ATOM 3509 C CA . GLY B 1 239 ? -8.708 69.919 31.949 1.00 20.28 239 GLY B CA 1
ATOM 3510 C C . GLY B 1 239 ? -8.989 68.580 32.608 1.00 20.12 239 GLY B C 1
ATOM 3511 O O . GLY B 1 239 ? -9.722 68.477 33.584 1.00 25.31 239 GLY B O 1
ATOM 3512 N N . ALA B 1 240 ? -8.331 67.546 32.111 1.00 20.87 240 ALA B N 1
ATOM 3513 C CA . ALA B 1 240 ? -8.549 66.225 32.682 1.00 21.63 240 ALA B CA 1
ATOM 3514 C C . ALA B 1 240 ? -7.355 65.344 32.378 1.00 23.93 240 ALA B C 1
ATOM 3515 O O . ALA B 1 240 ? -6.611 65.606 31.440 1.00 19.62 240 ALA B O 1
ATOM 3517 N N . ALA B 1 241 ? -7.197 64.280 33.168 1.00 19.40 241 ALA B N 1
ATOM 3518 C CA . ALA B 1 241 ? -6.138 63.303 32.922 1.00 23.89 241 ALA B CA 1
ATOM 3519 C C . ALA B 1 241 ? -6.679 61.881 33.045 1.00 21.88 241 ALA B C 1
ATOM 3520 O O . ALA B 1 241 ? -7.483 61.594 33.934 1.00 19.19 241 ALA B O 1
ATOM 3522 N N . THR B 1 242 ? -6.186 60.994 32.169 1.00 17.61 242 THR B N 1
ATOM 3523 C CA . THR B 1 242 ? -6.533 59.573 32.214 1.00 17.19 242 THR B CA 1
ATOM 3524 C C . THR B 1 242 ? -6.401 59.007 33.619 1.00 16.58 242 THR B C 1
ATOM 3525 O O . THR B 1 242 ? -7.270 58.256 34.083 1.00 15.75 242 THR B O 1
ATOM 3529 N N . MET B 1 243 ? -5.294 59.335 34.303 1.00 17.87 243 MET B N 1
ATOM 3530 C CA . MET B 1 243 ? -5.005 58.699 35.581 1.00 21.22 243 MET B CA 1
ATOM 3531 C C . MET B 1 243 ? -6.121 58.926 36.584 1.00 18.00 243 MET B C 1
ATOM 3532 O O . MET B 1 243 ? -6.341 58.078 37.456 1.00 17.54 243 MET B O 1
ATOM 3537 N N . VAL B 1 244 ? -6.814 60.065 36.491 1.00 18.50 244 VAL B N 1
ATOM 3538 C CA . VAL B 1 244 ? -7.928 60.380 37.379 1.00 16.45 244 VAL B CA 1
ATOM 3539 C C . VAL B 1 244 ? -9.252 59.910 36.790 1.00 15.83 244 VAL B C 1
ATOM 3540 O O . VAL B 1 244 ? -10.021 59.229 37.470 1.00 17.00 244 VAL B O 1
ATOM 3544 N N . THR B 1 245 ? -9.561 60.249 35.526 1.00 16.10 245 THR B N 1
ATOM 3545 C CA . THR B 1 245 ? -10.894 59.947 35.017 1.00 17.47 245 THR B CA 1
ATOM 3546 C C . THR B 1 245 ? -11.100 58.442 34.930 1.00 18.50 245 THR B C 1
ATOM 3547 O O . THR B 1 245 ? -12.165 57.947 35.306 1.00 18.31 245 THR B O 1
ATOM 3551 N N . ALA B 1 246 ? -10.055 57.692 34.542 1.00 17.97 246 ALA B N 1
ATOM 3552 C CA . ALA B 1 246 ? -10.166 56.235 34.515 1.00 13.99 246 ALA B CA 1
ATOM 3553 C C . ALA B 1 246 ? -10.335 55.684 35.920 1.00 16.05 246 ALA B C 1
ATOM 3554 O O . ALA B 1 246 ? -11.074 54.707 36.126 1.00 17.59 246 ALA B O 1
ATOM 3556 N N . THR B 1 247 ? -9.631 56.264 36.894 1.00 14.80 247 THR B N 1
ATOM 3557 C CA . THR B 1 247 ? -9.775 55.742 38.240 1.00 18.87 247 THR B CA 1
ATOM 3558 C C . THR B 1 247 ? -11.176 56.002 38.794 1.00 14.64 247 THR B C 1
ATOM 3559 O O . THR B 1 247 ? -11.656 55.186 39.582 1.00 15.11 247 THR B O 1
ATOM 3563 N N . PHE B 1 248 ? -11.821 57.127 38.429 1.00 16.60 248 PHE B N 1
ATOM 3564 C CA . PHE B 1 248 ? -13.239 57.303 38.751 1.00 16.99 248 PHE B CA 1
ATOM 3565 C C . PHE B 1 248 ? -14.054 56.099 38.249 1.00 17.33 248 PHE B C 1
ATOM 3566 O O . PHE B 1 248 ? -14.828 55.504 38.989 1.00 15.83 248 PHE B O 1
ATOM 3574 N N . GLY B 1 249 ? -13.846 55.708 36.995 1.00 15.95 249 GLY B N 1
ATOM 3575 C CA . GLY B 1 249 ? -14.583 54.594 36.442 1.00 15.98 249 GLY B CA 1
ATOM 3576 C C . GLY B 1 249 ? -14.240 53.283 37.112 1.00 16.83 249 GLY B C 1
ATOM 3577 O O . GLY B 1 249 ? -15.126 52.444 37.323 1.00 16.80 249 GLY B O 1
ATOM 3578 N N . PHE B 1 250 ? -12.948 53.076 37.448 1.00 13.80 250 PHE B N 1
ATOM 3579 C CA . PHE B 1 250 ? -12.541 51.840 38.105 1.00 14.58 250 PHE B CA 1
ATOM 3580 C C . PHE B 1 250 ? -13.089 51.754 39.523 1.00 16.79 250 PHE B C 1
ATOM 3581 O O . PHE B 1 250 ? -13.533 50.674 39.959 1.00 15.36 250 PHE B O 1
ATOM 3589 N N . VAL B 1 251 ? -13.099 52.878 40.249 1.00 14.43 251 VAL B N 1
ATOM 3590 C CA . VAL B 1 251 ? -13.670 52.867 41.590 1.00 16.83 251 VAL B CA 1
ATOM 3591 C C . VAL B 1 251 ? -15.178 52.617 41.523 1.00 21.49 251 VAL B C 1
ATOM 3592 O O . VAL B 1 251 ? -15.743 51.879 42.346 1.00 16.91 251 VAL B O 1
ATOM 3596 N N . ALA B 1 252 ? -15.855 53.214 40.543 1.00 17.91 252 ALA B N 1
ATOM 3597 C CA . ALA B 1 252 ? -17.283 52.934 40.369 1.00 18.57 252 ALA B CA 1
ATOM 3598 C C . ALA B 1 252 ? -17.552 51.437 40.143 1.00 14.97 252 ALA B C 1
ATOM 3599 O O . ALA B 1 252 ? -18.477 50.876 40.734 1.00 17.97 252 ALA B O 1
ATOM 3601 N N . VAL B 1 253 ? -16.772 50.785 39.278 1.00 15.64 253 VAL B N 1
ATOM 3602 C CA . VAL B 1 253 ? -16.971 49.347 39.007 1.00 16.84 253 VAL B CA 1
ATOM 3603 C C . VAL B 1 253 ? -16.701 48.514 40.250 1.00 14.98 253 VAL B C 1
ATOM 3604 O O . VAL B 1 253 ? -17.521 47.669 40.638 1.00 16.13 253 VAL B O 1
ATOM 3608 N N . SER B 1 254 ? -15.592 48.785 40.937 1.00 14.37 254 SER B N 1
ATOM 3609 C CA . SER B 1 254 ? -15.257 48.031 42.138 1.00 13.83 254 SER B CA 1
ATOM 3610 C C . SER B 1 254 ? -16.338 48.176 43.198 1.00 14.11 254 SER B C 1
ATOM 3611 O O . SER B 1 254 ? -16.669 47.202 43.892 1.00 14.50 254 SER B O 1
ATOM 3614 N N . HIS B 1 255 ? -16.890 49.383 43.337 1.00 15.82 255 HIS B N 1
ATOM 3615 C CA . HIS B 1 255 ? -17.979 49.598 44.282 1.00 17.85 255 HIS B CA 1
ATOM 3616 C C . HIS B 1 255 ? -19.202 48.769 43.888 1.00 15.67 255 HIS B C 1
ATOM 3617 O O . HIS B 1 255 ? -19.809 48.089 44.729 1.00 16.41 255 HIS B O 1
ATOM 3624 N N . ALA B 1 256 ? -19.576 48.803 42.603 1.00 14.55 256 ALA B N 1
ATOM 3625 C CA . ALA B 1 256 ? -20.745 48.057 42.136 1.00 15.69 256 ALA B CA 1
ATOM 3626 C C . ALA B 1 256 ? -20.557 46.560 42.352 1.00 20.16 256 ALA B C 1
ATOM 3627 O O . ALA B 1 256 ? -21.461 45.864 42.841 1.00 18.08 256 ALA B O 1
ATOM 3629 N N . LEU B 1 257 ? -19.381 46.039 42.002 1.00 14.47 257 LEU B N 1
ATOM 3630 C CA . LEU B 1 257 ? -19.130 44.602 42.165 1.00 15.10 257 LEU B CA 1
ATOM 3631 C C . LEU B 1 257 ? -19.167 44.192 43.622 1.00 18.38 257 LEU B C 1
ATOM 3632 O O . LEU B 1 257 ? -19.708 43.127 43.957 1.00 17.97 257 LEU B O 1
ATOM 3637 N N . LYS B 1 258 ? -18.632 45.036 44.504 1.00 15.29 258 LYS B N 1
ATOM 3638 C CA . LYS B 1 258 ? -18.715 44.747 45.929 1.00 17.29 258 LYS B CA 1
ATOM 3639 C C . LYS B 1 258 ? -20.156 44.709 46.419 1.00 17.26 258 LYS B C 1
ATOM 3640 O O . LYS B 1 258 ? -20.536 43.845 47.224 1.00 17.13 258 LYS B O 1
ATOM 3646 N N . LYS B 1 259 ? -20.944 45.698 46.027 1.00 16.76 259 LYS B N 1
ATOM 3647 C CA . LYS B 1 259 ? -22.342 45.721 46.453 1.00 18.96 259 LYS B CA 1
ATOM 3648 C C . LYS B 1 259 ? -23.122 44.534 45.891 1.00 17.52 259 LYS B C 1
ATOM 3649 O O . LYS B 1 259 ? -23.986 43.988 46.580 1.00 17.72 259 LYS B O 1
ATOM 3655 N N . MET B 1 260 ? -22.835 44.111 44.648 1.00 17.59 260 MET B N 1
ATOM 3656 C CA . MET B 1 260 ? -23.497 42.930 44.086 1.00 22.02 260 MET B CA 1
ATOM 3657 C C . MET B 1 260 ? -23.128 41.673 44.866 1.00 18.57 260 MET B C 1
ATOM 3658 O O . MET B 1 260 ? -23.984 40.828 45.151 1.00 21.33 260 MET B O 1
ATOM 3663 N N . MET B 1 261 ? -21.857 41.536 45.228 1.00 16.51 261 MET B N 1
ATOM 3664 C CA . MET B 1 261 ? -21.431 40.391 46.020 1.00 19.90 261 MET B CA 1
ATOM 3665 C C . MET B 1 261 ? -22.049 40.431 47.412 1.00 21.64 261 MET B C 1
ATOM 3666 O O . MET B 1 261 ? -22.546 39.403 47.901 1.00 20.87 261 MET B O 1
ATOM 3671 N N . ALA B 1 262 ? -22.116 41.622 48.027 1.00 19.74 262 ALA B N 1
ATOM 3672 C CA . ALA B 1 262 ? -22.688 41.715 49.364 1.00 19.27 262 ALA B CA 1
ATOM 3673 C C . ALA B 1 262 ? -24.166 41.351 49.348 1.00 25.00 262 ALA B C 1
ATOM 3674 O O . ALA B 1 262 ? -24.665 40.688 50.268 1.00 20.98 262 ALA B O 1
ATOM 3676 N N . LYS B 1 263 ? -24.880 41.810 48.324 1.00 19.69 263 LYS B N 1
ATOM 3677 C CA . LYS B 1 263 ? -26.308 41.511 48.200 1.00 21.51 263 LYS B CA 1
ATOM 3678 C C . LYS B 1 263 ? -26.541 40.024 47.999 1.00 27.45 263 LYS B C 1
ATOM 3679 O O . LYS B 1 263 ? -27.420 39.433 48.641 1.00 25.10 263 LYS B O 1
ATOM 3685 N N . ALA B 1 264 ? -25.742 39.390 47.138 1.00 22.22 264 ALA B N 1
ATOM 3686 C CA . ALA B 1 264 ? -25.910 37.955 46.922 1.00 23.64 264 ALA B CA 1
ATOM 3687 C C . ALA B 1 264 ? -25.661 37.173 48.204 1.00 35.31 264 ALA B C 1
ATOM 3688 O O . ALA B 1 264 ? -26.425 36.265 48.539 1.00 30.16 264 ALA B O 1
ATOM 3690 N N . ALA B 1 265 ? -24.666 37.575 48.983 1.00 24.10 265 ALA B N 1
ATOM 3691 C CA . ALA B 1 265 ? -24.376 36.900 50.243 1.00 27.62 265 ALA B CA 1
ATOM 3692 C C . ALA B 1 265 ? -25.475 37.116 51.271 1.00 41.84 265 ALA B C 1
ATOM 3693 O O . ALA B 1 265 ? -25.733 36.230 52.094 1.00 41.84 265 ALA B O 1
ATOM 3695 N N . ARG B 1 266 ? -26.143 38.272 51.225 1.00 27.58 266 ARG B N 1
ATOM 3696 C CA . ARG B 1 266 ? -27.183 38.589 52.190 1.00 31.50 266 ARG B CA 1
ATOM 3697 C C . ARG B 1 266 ? -28.469 37.838 51.880 1.00 37.10 266 ARG B C 1
ATOM 3698 O O . ARG B 1 266 ? -29.226 37.502 52.796 1.00 48.29 266 ARG B O 1
ATOM 3706 N N . GLN B 1 267 ? -28.681 37.479 50.622 1.00 42.68 267 GLN B N 1
ATOM 3707 C CA . GLN B 1 267 ? -29.796 36.611 50.271 1.00 70.57 267 GLN B CA 1
ATOM 3708 C C . GLN B 1 267 ? -29.327 35.223 50.689 1.00 58.31 267 GLN B C 1
ATOM 3709 O O . GLN B 1 267 ? -28.650 34.518 49.942 1.00 77.52 267 GLN B O 1
ATOM 3715 N N . GLY B 1 268 ? -29.753 34.803 51.879 1.00 72.01 268 GLY B N 1
ATOM 3716 C CA . GLY B 1 268 ? -29.192 33.635 52.536 1.00 61.33 268 GLY B CA 1
ATOM 3717 C C . GLY B 1 268 ? -28.981 33.892 54.018 1.00 73.53 268 GLY B C 1
ATOM 3718 O O . GLY B 1 268 ? -29.918 34.295 54.711 1.00 66.20 268 GLY B O 1
ATOM 3719 N N . SER C 1 2 ? -1.511 80.201 61.852 1.00 72.73 2 SER C N 1
ATOM 3720 C CA . SER C 1 2 ? -2.829 79.860 61.335 1.00 84.24 2 SER C CA 1
ATOM 3721 C C . SER C 1 2 ? -2.781 78.746 60.285 1.00 106.34 2 SER C C 1
ATOM 3722 O O . SER C 1 2 ? -2.031 78.824 59.315 1.00 113.45 2 SER C O 1
ATOM 3725 N N . VAL C 1 3 ? -3.616 77.728 60.481 1.00 57.76 3 VAL C N 1
ATOM 3726 C CA . VAL C 1 3 ? -3.762 76.626 59.535 1.00 30.74 3 VAL C CA 1
ATOM 3727 C C . VAL C 1 3 ? -4.950 76.960 58.645 1.00 35.78 3 VAL C C 1
ATOM 3728 O O . VAL C 1 3 ? -6.016 77.336 59.147 1.00 44.89 3 VAL C O 1
ATOM 3732 N N . VAL C 1 4 ? -4.780 76.856 57.327 1.00 38.69 4 VAL C N 1
ATOM 3733 C CA . VAL C 1 4 ? -5.909 77.049 56.417 1.00 30.16 4 VAL C CA 1
ATOM 3734 C C . VAL C 1 4 ? -6.595 75.693 56.251 1.00 40.40 4 VAL C C 1
ATOM 3735 O O . VAL C 1 4 ? -5.994 74.727 55.769 1.00 36.34 4 VAL C O 1
ATOM 3739 N N . ILE C 1 5 ? -7.868 75.652 56.621 1.00 30.09 5 ILE C N 1
ATOM 3740 C CA . ILE C 1 5 ? -8.687 74.443 56.671 1.00 31.35 5 ILE C CA 1
ATOM 3741 C C . ILE C 1 5 ? -9.154 74.092 55.261 1.00 23.78 5 ILE C C 1
ATOM 3742 O O . ILE C 1 5 ? -9.900 74.855 54.653 1.00 24.68 5 ILE C O 1
ATOM 3747 N N . SER C 1 6 ? -8.747 72.926 54.758 1.00 24.82 6 SER C N 1
ATOM 3748 C CA . SER C 1 6 ? -9.221 72.452 53.462 1.00 21.45 6 SER C CA 1
ATOM 3749 C C . SER C 1 6 ? -10.689 71.970 53.546 1.00 20.94 6 SER C C 1
ATOM 3750 O O . SER C 1 6 ? -11.244 71.687 54.626 1.00 19.23 6 SER C O 1
ATOM 3753 N N . ASP C 1 7 ? -11.306 71.816 52.372 1.00 20.63 7 ASP C N 1
ATOM 3754 C CA . ASP C 1 7 ? -12.642 71.238 52.338 1.00 24.04 7 ASP C CA 1
ATOM 3755 C C . ASP C 1 7 ? -12.617 69.785 52.804 1.00 28.16 7 ASP C C 1
ATOM 3756 O O . ASP C 1 7 ? -13.572 69.337 53.433 1.00 24.35 7 ASP C O 1
ATOM 3761 N N . ALA C 1 8 ? -11.521 69.058 52.556 1.00 20.99 8 ALA C N 1
ATOM 3762 C CA . ALA C 1 8 ? -11.401 67.687 53.085 1.00 19.99 8 ALA C CA 1
ATOM 3763 C C . ALA C 1 8 ? -11.458 67.691 54.604 1.00 24.28 8 ALA C C 1
ATOM 3764 O O . ALA C 1 8 ? -12.176 66.880 55.219 1.00 20.28 8 ALA C O 1
ATOM 3766 N N . TRP C 1 9 ? -10.753 68.643 55.221 1.00 20.26 9 TRP C N 1
ATOM 3767 C CA . TRP C 1 9 ? -10.782 68.821 56.669 1.00 18.92 9 TRP C CA 1
ATOM 3768 C C . TRP C 1 9 ? -12.189 69.134 57.169 1.00 20.41 9 TRP C C 1
ATOM 3769 O O . TRP C 1 9 ? -12.655 68.538 58.152 1.00 20.37 9 TRP C O 1
ATOM 3780 N N . ARG C 1 10 ? -12.890 70.065 56.495 1.00 19.85 10 ARG C N 1
ATOM 3781 C CA . ARG C 1 10 ? -14.247 70.426 56.904 1.00 22.28 10 ARG C CA 1
ATOM 3782 C C . ARG C 1 10 ? -15.198 69.247 56.785 1.00 29.96 10 ARG C C 1
ATOM 3783 O O . ARG C 1 10 ? -16.185 69.176 57.515 1.00 24.85 10 ARG C O 1
ATOM 3791 N N . GLN C 1 11 ? -14.931 68.334 55.847 1.00 23.33 11 GLN C N 1
ATOM 3792 C CA . GLN C 1 11 ? -15.737 67.126 55.708 1.00 22.28 11 GLN C CA 1
ATOM 3793 C C . GLN C 1 11 ? -15.463 66.146 56.841 1.00 19.67 11 GLN C C 1
ATOM 3794 O O . GLN C 1 11 ? -16.403 65.601 57.436 1.00 25.60 11 GLN C O 1
ATOM 3800 N N . ARG C 1 12 ? -14.184 65.922 57.164 1.00 20.12 12 ARG C N 1
ATOM 3801 C CA . ARG C 1 12 ? -13.840 65.028 58.270 1.00 17.69 12 ARG C CA 1
ATOM 3802 C C . ARG C 1 12 ? -14.432 65.511 59.566 1.00 26.00 12 ARG C C 1
ATOM 3803 O O . ARG C 1 12 ? -14.893 64.697 60.376 1.00 20.80 12 ARG C O 1
ATOM 3811 N N . PHE C 1 13 ? -14.426 66.837 59.786 1.00 21.84 13 PHE C N 1
ATOM 3812 C CA . PHE C 1 13 ? -14.759 67.418 61.082 1.00 18.37 13 PHE C CA 1
ATOM 3813 C C . PHE C 1 13 ? -15.978 68.324 61.026 1.00 20.92 13 PHE C C 1
ATOM 3814 O O . PHE C 1 13 ? -16.159 69.166 61.911 1.00 21.10 13 PHE C O 1
ATOM 3822 N N . GLY C 1 14 ? -16.851 68.126 60.034 1.00 24.96 14 GLY C N 1
ATOM 3823 C CA . GLY C 1 14 ? -18.105 68.868 59.991 1.00 29.28 14 GLY C CA 1
ATOM 3824 C C . GLY C 1 14 ? -18.939 68.723 61.255 1.00 23.54 14 GLY C C 1
ATOM 3825 O O . GLY C 1 14 ? -19.578 69.682 61.698 1.00 25.58 14 GLY C O 1
ATOM 3826 N N . GLY C 1 15 ? -18.981 67.515 61.829 1.00 23.80 15 GLY C N 1
ATOM 3827 C CA . GLY C 1 15 ? -19.720 67.310 63.066 1.00 26.21 15 GLY C CA 1
ATOM 3828 C C . GLY C 1 15 ? -19.108 68.045 64.244 1.00 29.02 15 GLY C C 1
ATOM 3829 O O . GLY C 1 15 ? -19.824 68.456 65.168 1.00 30.33 15 GLY C O 1
ATOM 3830 N N . THR C 1 16 ? -17.781 68.221 64.229 1.00 23.78 16 THR C N 1
ATOM 3831 C CA . THR C 1 16 ? -17.126 69.081 65.207 1.00 22.93 16 THR C CA 1
ATOM 3832 C C . THR C 1 16 ? -17.614 70.520 65.065 1.00 18.26 16 THR C C 1
ATOM 3833 O O . THR C 1 16 ? -18.012 71.152 66.049 1.00 23.07 16 THR C O 1
ATOM 3837 N N . ALA C 1 17 ? -17.609 71.046 63.837 1.00 20.75 17 ALA C N 1
ATOM 3838 C CA . ALA C 1 17 ? -18.044 72.417 63.596 1.00 26.94 17 ALA C CA 1
ATOM 3839 C C . ALA C 1 17 ? -19.499 72.614 64.007 1.00 25.67 17 ALA C C 1
ATOM 3840 O O . ALA C 1 17 ? -19.853 73.645 64.596 1.00 24.54 17 ALA C O 1
ATOM 3842 N N . ARG C 1 18 ? -20.356 71.624 63.711 1.00 25.76 18 ARG C N 1
ATOM 3843 C CA . ARG C 1 18 ? -21.767 71.727 64.035 1.00 24.53 18 ARG C CA 1
ATOM 3844 C C . ARG C 1 18 ? -22.005 71.658 65.532 1.00 23.61 18 ARG C C 1
ATOM 3845 O O . ARG C 1 18 ? -23.043 72.133 66.001 1.00 29.57 18 ARG C O 1
ATOM 3853 N N . LEU C 1 19 ? -21.073 71.090 66.284 1.00 22.46 19 LEU C N 1
ATOM 3854 C CA . LEU C 1 19 ? -21.216 70.999 67.734 1.00 21.93 19 LEU C CA 1
ATOM 3855 C C . LEU C 1 19 ? -20.600 72.199 68.445 1.00 27.06 19 LEU C C 1
ATOM 3856 O O . LEU C 1 19 ? -21.241 72.819 69.291 1.00 24.70 19 LEU C O 1
ATOM 3861 N N . TYR C 1 20 ? -19.357 72.536 68.123 1.00 22.31 20 TYR C N 1
ATOM 3862 C CA . TYR C 1 20 ? -18.644 73.582 68.841 1.00 20.76 20 TYR C CA 1
ATOM 3863 C C . TYR C 1 20 ? -18.665 74.923 68.130 1.00 27.13 20 TYR C C 1
ATOM 3864 O O . TYR C 1 20 ? -18.412 75.940 68.774 1.00 24.58 20 TYR C O 1
ATOM 3873 N N . GLY C 1 21 ? -18.924 74.940 66.832 1.00 25.10 21 GLY C N 1
ATOM 3874 C CA . GLY C 1 21 ? -18.995 76.146 66.043 1.00 22.21 21 GLY C CA 1
ATOM 3875 C C . GLY C 1 21 ? -17.795 76.319 65.131 1.00 23.65 21 GLY C C 1
ATOM 3876 O O . GLY C 1 21 ? -16.724 75.726 65.322 1.00 23.99 21 GLY C O 1
ATOM 3877 N N . GLU C 1 22 ? -17.993 77.178 64.131 1.00 26.98 22 GLU C N 1
ATOM 3878 C CA . GLU C 1 22 ? -16.952 77.445 63.146 1.00 29.11 22 GLU C CA 1
ATOM 3879 C C . GLU C 1 22 ? -15.716 78.073 63.772 1.00 25.04 22 GLU C C 1
ATOM 3880 O O . GLU C 1 22 ? -14.589 77.692 63.439 1.00 27.08 22 GLU C O 1
ATOM 3886 N N . LYS C 1 23 ? -15.889 79.044 64.675 1.00 23.74 23 LYS C N 1
ATOM 3887 C CA . LYS C 1 23 ? -14.708 79.618 65.294 1.00 29.32 23 LYS C CA 1
ATOM 3888 C C . LYS C 1 23 ? -13.921 78.562 66.053 1.00 24.76 23 LYS C C 1
ATOM 3889 O O . LYS C 1 23 ? -12.682 78.586 66.053 1.00 20.42 23 LYS C O 1
ATOM 3895 N N . ALA C 1 24 ? -14.622 77.686 66.785 1.00 21.46 24 ALA C N 1
ATOM 3896 C CA . ALA C 1 24 ? -13.962 76.613 67.514 1.00 21.27 24 ALA C CA 1
ATOM 3897 C C . ALA C 1 24 ? -13.241 75.670 66.564 1.00 23.13 24 ALA C C 1
ATOM 3898 O O . ALA C 1 24 ? -12.136 75.217 66.869 1.00 20.38 24 ALA C O 1
ATOM 3900 N N . LEU C 1 25 ? -13.843 75.346 65.415 1.00 21.50 25 LEU C N 1
ATOM 3901 C CA . LEU C 1 25 ? -13.137 74.485 64.465 1.00 20.25 25 LEU C CA 1
ATOM 3902 C C . LEU C 1 25 ? -11.786 75.086 64.115 1.00 20.82 25 LEU C C 1
ATOM 3903 O O . LEU C 1 25 ? -10.760 74.396 64.084 1.00 18.42 25 LEU C O 1
ATOM 3908 N N . GLN C 1 26 ? -11.774 76.384 63.838 1.00 22.33 26 GLN C N 1
ATOM 3909 C CA . GLN C 1 26 ? -10.531 77.036 63.472 1.00 20.77 26 GLN C CA 1
ATOM 3910 C C . GLN C 1 26 ? -9.564 77.083 64.649 1.00 20.58 26 GLN C C 1
ATOM 3911 O O . GLN C 1 26 ? -8.347 76.895 64.471 1.00 20.98 26 GLN C O 1
ATOM 3917 N N . LEU C 1 27 ? -10.084 77.355 65.853 1.00 21.18 27 LEU C N 1
ATOM 3918 C CA . LEU C 1 27 ? -9.255 77.358 67.057 1.00 20.19 27 LEU C CA 1
ATOM 3919 C C . LEU C 1 27 ? -8.556 76.011 67.237 1.00 19.54 27 LEU C C 1
ATOM 3920 O O . LEU C 1 27 ? -7.349 75.936 67.523 1.00 18.68 27 LEU C O 1
ATOM 3925 N N . PHE C 1 28 ? -9.313 74.932 67.074 1.00 21.76 28 PHE C N 1
ATOM 3926 C CA . PHE C 1 28 ? -8.751 73.597 67.181 1.00 18.38 28 PHE C CA 1
ATOM 3927 C C . PHE C 1 28 ? -7.704 73.347 66.103 1.00 17.27 28 PHE C C 1
ATOM 3928 O O . PHE C 1 28 ? -6.630 72.803 66.382 1.00 18.23 28 PHE C O 1
ATOM 3936 N N . ALA C 1 29 ? -7.996 73.729 64.865 1.00 22.35 29 ALA C N 1
ATOM 3937 C CA . ALA C 1 29 ? -7.060 73.497 63.775 1.00 18.52 29 ALA C CA 1
ATOM 3938 C C . ALA C 1 29 ? -5.730 74.225 63.995 1.00 20.49 29 ALA C C 1
ATOM 3939 O O . ALA C 1 29 ? -4.674 73.704 63.617 1.00 21.49 29 ALA C O 1
ATOM 3941 N N . ASP C 1 30 ? -5.759 75.386 64.640 1.00 21.31 30 ASP C N 1
ATOM 3942 C CA . ASP C 1 30 ? -4.569 76.188 64.940 1.00 20.31 30 ASP C CA 1
ATOM 3943 C C . ASP C 1 30 ? -3.870 75.761 66.226 1.00 21.67 30 ASP C C 1
ATOM 3944 O O . ASP C 1 30 ? -2.798 76.290 66.542 1.00 24.52 30 ASP C O 1
ATOM 3949 N N . ALA C 1 31 ? -4.439 74.825 66.971 1.00 21.46 31 ALA C N 1
ATOM 3950 C CA . ALA C 1 31 ? -3.909 74.458 68.269 1.00 18.77 31 ALA C CA 1
ATOM 3951 C C . ALA C 1 31 ? -2.813 73.393 68.146 1.00 25.61 31 ALA C C 1
ATOM 3952 O O . ALA C 1 31 ? -2.730 72.651 67.170 1.00 23.36 31 ALA C O 1
ATOM 3954 N N . HIS C 1 32 ? -1.952 73.364 69.152 1.00 21.61 32 HIS C N 1
ATOM 3955 C CA . HIS C 1 32 ? -0.921 72.349 69.300 1.00 19.63 32 HIS C CA 1
ATOM 3956 C C . HIS C 1 32 ? -1.004 71.811 70.719 1.00 16.77 32 HIS C C 1
ATOM 3957 O O . HIS C 1 32 ? -0.743 72.535 71.675 1.00 20.48 32 HIS C O 1
ATOM 3964 N N . ILE C 1 33 ? -1.408 70.562 70.866 1.00 18.87 33 ILE C N 1
ATOM 3965 C CA . ILE C 1 33 ? -1.608 69.975 72.182 1.00 19.30 33 ILE C CA 1
ATOM 3966 C C . ILE C 1 33 ? -0.629 68.827 72.360 1.00 22.40 33 ILE C C 1
ATOM 3967 O O . ILE C 1 33 ? -0.318 68.100 71.406 1.00 16.51 33 ILE C O 1
ATOM 3972 N N . CYS C 1 34 ? -0.077 68.744 73.568 1.00 19.37 34 CYS C N 1
ATOM 3973 C CA . CYS C 1 34 ? 0.907 67.750 73.962 1.00 17.78 34 CYS C CA 1
ATOM 3974 C C . CYS C 1 34 ? 0.273 66.743 74.900 1.00 19.01 34 CYS C C 1
ATOM 3975 O O . CYS C 1 34 ? -0.377 67.130 75.873 1.00 23.74 34 CYS C O 1
ATOM 3978 N N . VAL C 1 35 ? 0.435 65.460 74.599 1.00 16.95 35 VAL C N 1
ATOM 3979 C CA . VAL C 1 35 ? 0.014 64.383 75.493 1.00 18.44 35 VAL C CA 1
ATOM 3980 C C . VAL C 1 35 ? 1.259 63.690 76.005 1.00 16.73 35 VAL C C 1
ATOM 3981 O O . VAL C 1 35 ? 2.051 63.145 75.228 1.00 19.05 35 VAL C O 1
ATOM 3985 N N . VAL C 1 36 ? 1.430 63.693 77.319 1.00 19.37 36 VAL C N 1
ATOM 3986 C CA . VAL C 1 36 ? 2.563 63.026 77.950 1.00 16.48 36 VAL C CA 1
ATOM 3987 C C . VAL C 1 36 ? 2.055 61.752 78.622 1.00 19.70 36 VAL C C 1
ATOM 3988 O O . VAL C 1 36 ? 1.275 61.807 79.576 1.00 21.14 36 VAL C O 1
ATOM 3992 N N . GLY C 1 37 ? 2.518 60.601 78.137 1.00 20.01 37 GLY C N 1
ATOM 3993 C CA . GLY C 1 37 ? 2.054 59.302 78.611 1.00 17.72 37 GLY C CA 1
ATOM 3994 C C . GLY C 1 37 ? 0.982 58.767 77.693 1.00 19.27 37 GLY C C 1
ATOM 3995 O O . GLY C 1 37 ? -0.111 59.328 77.639 1.00 20.98 37 GLY C O 1
ATOM 3996 N N . ILE C 1 38 ? 1.310 57.763 76.887 1.00 20.39 38 ILE C N 1
ATOM 3997 C CA . ILE C 1 38 ? 0.383 57.274 75.872 1.00 16.47 38 ILE C CA 1
ATOM 3998 C C . ILE C 1 38 ? -0.117 55.900 76.310 1.00 22.76 38 ILE C C 1
ATOM 3999 O O . ILE C 1 38 ? -0.086 54.927 75.538 1.00 23.32 38 ILE C O 1
ATOM 4004 N N . GLY C 1 39 ? -0.646 55.838 77.535 1.00 22.72 39 GLY C N 1
ATOM 4005 C CA . GLY C 1 39 ? -1.088 54.573 78.109 1.00 24.69 39 GLY C CA 1
ATOM 4006 C C . GLY C 1 39 ? -2.590 54.437 78.258 1.00 19.23 39 GLY C C 1
ATOM 4007 O O . GLY C 1 39 ? -3.348 54.817 77.375 1.00 22.12 39 GLY C O 1
ATOM 4008 N N . GLY C 1 40 ? -3.018 53.902 79.407 1.00 20.28 40 GLY C N 1
ATOM 4009 C CA . GLY C 1 40 ? -4.416 53.598 79.627 1.00 23.89 40 GLY C CA 1
ATOM 4010 C C . GLY C 1 40 ? -5.305 54.817 79.560 1.00 24.01 40 GLY C C 1
ATOM 4011 O O . GLY C 1 40 ? -6.488 54.696 79.220 1.00 23.70 40 GLY C O 1
ATOM 4012 N N . VAL C 1 41 ? -4.755 55.989 79.897 1.00 16.84 41 VAL C N 1
ATOM 4013 C CA . VAL C 1 41 ? -5.479 57.274 79.815 1.00 16.61 41 VAL C CA 1
ATOM 4014 C C . VAL C 1 41 ? -5.082 58.068 78.575 1.00 19.39 41 VAL C C 1
ATOM 4015 O O . VAL C 1 41 ? -5.941 58.495 77.790 1.00 18.15 41 VAL C O 1
ATOM 4019 N N . GLY C 1 42 ? -3.771 58.260 78.377 1.00 17.81 42 GLY C N 1
ATOM 4020 C CA . GLY C 1 42 ? -3.303 59.176 77.350 1.00 16.48 42 GLY C CA 1
ATOM 4021 C C . GLY C 1 42 ? -3.522 58.686 75.937 1.00 16.80 42 GLY C C 1
ATOM 4022 O O . GLY C 1 42 ? -3.691 59.494 75.039 1.00 19.07 42 GLY C O 1
ATOM 4023 N N . SER C 1 43 ? -3.568 57.356 75.714 1.00 15.29 43 SER C N 1
ATOM 4024 C CA . SER C 1 43 ? -3.778 56.890 74.343 1.00 15.27 43 SER C CA 1
ATOM 4025 C C . SER C 1 43 ? -5.169 57.302 73.846 1.00 17.08 43 SER C C 1
ATOM 4026 O O . SER C 1 43 ? -5.321 57.747 72.692 1.00 17.63 43 SER C O 1
ATOM 4029 N N . TRP C 1 44 ? -6.168 57.235 74.728 1.00 18.09 44 TRP C N 1
ATOM 4030 C CA . TRP C 1 44 ? -7.524 57.675 74.370 1.00 16.57 44 TRP C CA 1
ATOM 4031 C C . TRP C 1 44 ? -7.623 59.199 74.268 1.00 16.58 44 TRP C C 1
ATOM 4032 O O . TRP C 1 44 ? -8.362 59.712 73.425 1.00 15.44 44 TRP C O 1
ATOM 4043 N N . ALA C 1 45 ? -6.907 59.935 75.124 1.00 19.50 45 ALA C N 1
ATOM 4044 C CA . ALA C 1 45 ? -6.845 61.394 74.987 1.00 21.52 45 ALA C CA 1
ATOM 4045 C C . ALA C 1 45 ? -6.307 61.788 73.624 1.00 20.72 45 ALA C C 1
ATOM 4046 O O . ALA C 1 45 ? -6.849 62.687 72.966 1.00 16.44 45 ALA C O 1
ATOM 4048 N N . ALA C 1 46 ? -5.242 61.108 73.174 1.00 15.81 46 ALA C N 1
ATOM 4049 C CA . ALA C 1 46 ? -4.660 61.403 71.869 1.00 16.60 46 ALA C CA 1
ATOM 4050 C C . ALA C 1 46 ? -5.655 61.123 70.753 1.00 18.07 46 ALA C C 1
ATOM 4051 O O . ALA C 1 46 ? -5.754 61.893 69.785 1.00 18.02 46 ALA C O 1
ATOM 4053 N N . GLU C 1 47 ? -6.367 59.997 70.850 1.00 14.59 47 GLU C N 1
ATOM 4054 C CA . GLU C 1 47 ? -7.426 59.674 69.901 1.00 16.45 47 GLU C CA 1
ATOM 4055 C C . GLU C 1 47 ? -8.475 60.784 69.837 1.00 17.73 47 GLU C C 1
ATOM 4056 O O . GLU C 1 47 ? -8.896 61.191 68.761 1.00 17.57 47 GLU C O 1
ATOM 4062 N N . ALA C 1 48 ? -8.944 61.236 70.991 1.00 16.13 48 ALA C N 1
ATOM 4063 C CA . ALA C 1 48 ? -10.016 62.220 71.040 1.00 15.14 48 ALA C CA 1
ATOM 4064 C C . ALA C 1 48 ? -9.565 63.554 70.441 1.00 19.12 48 ALA C C 1
ATOM 4065 O O . ALA C 1 48 ? -10.349 64.245 69.765 1.00 17.89 48 ALA C O 1
ATOM 4067 N N . LEU C 1 49 ? -8.312 63.931 70.701 1.00 17.27 49 LEU C N 1
ATOM 4068 C CA . LEU C 1 49 ? -7.771 65.157 70.117 1.00 16.37 49 LEU C CA 1
ATOM 4069 C C . LEU C 1 49 ? -7.757 65.073 68.605 1.00 21.33 49 LEU C C 1
ATOM 4070 O O . LEU C 1 49 ? -8.196 66.003 67.915 1.00 20.16 49 LEU C O 1
ATOM 4075 N N . ALA C 1 50 ? -7.260 63.952 68.065 1.00 17.08 50 ALA C N 1
ATOM 4076 C CA . ALA C 1 50 ? -7.235 63.801 66.618 1.00 16.65 50 ALA C CA 1
ATOM 4077 C C . ALA C 1 50 ? -8.642 63.876 66.034 1.00 14.70 50 ALA C C 1
ATOM 4078 O O . ALA C 1 50 ? -8.853 64.502 64.984 1.00 17.85 50 ALA C O 1
ATOM 4080 N N . ARG C 1 51 ? -9.612 63.220 66.675 1.00 16.85 51 ARG C N 1
ATOM 4081 C CA . ARG C 1 51 ? -10.982 63.160 66.181 1.00 18.14 51 ARG C CA 1
ATOM 4082 C C . ARG C 1 51 ? -11.771 64.430 66.449 1.00 18.75 51 ARG C C 1
ATOM 4083 O O . ARG C 1 51 ? -12.915 64.524 66.005 1.00 16.58 51 ARG C O 1
ATOM 4091 N N . THR C 1 52 ? -11.202 65.409 67.133 1.00 15.32 52 THR C N 1
ATOM 4092 C CA . THR C 1 52 ? -11.864 66.702 67.317 1.00 14.30 52 THR C CA 1
ATOM 4093 C C . THR C 1 52 ? -11.140 67.815 66.549 1.00 19.13 52 THR C C 1
ATOM 4094 O O . THR C 1 52 ? -11.333 69.006 66.833 1.00 21.53 52 THR C O 1
ATOM 4098 N N . GLY C 1 53 ? -10.358 67.455 65.531 1.00 18.78 53 GLY C N 1
ATOM 4099 C CA . GLY C 1 53 ? -9.800 68.471 64.654 1.00 20.04 53 GLY C CA 1
ATOM 4100 C C . GLY C 1 53 ? -8.644 69.266 65.214 1.00 18.52 53 GLY C C 1
ATOM 4101 O O . GLY C 1 53 ? -8.341 70.343 64.692 1.00 21.45 53 GLY C O 1
ATOM 4102 N N . ILE C 1 54 ? -7.950 68.757 66.240 1.00 18.64 54 ILE C N 1
ATOM 4103 C CA . ILE C 1 54 ? -6.749 69.441 66.710 1.00 16.32 54 ILE C CA 1
ATOM 4104 C C . ILE C 1 54 ? -5.663 69.322 65.638 1.00 17.13 54 ILE C C 1
ATOM 4105 O O . ILE C 1 54 ? -5.339 68.228 65.166 1.00 20.06 54 ILE C O 1
ATOM 4110 N N . GLY C 1 55 ? -5.086 70.466 65.238 1.00 19.08 55 GLY C N 1
ATOM 4111 C CA . GLY C 1 55 ? -4.250 70.502 64.046 1.00 23.38 55 GLY C CA 1
ATOM 4112 C C . GLY C 1 55 ? -2.812 70.054 64.237 1.00 24.43 55 GLY C C 1
ATOM 4113 O O . GLY C 1 55 ? -2.133 69.752 63.250 1.00 19.69 55 GLY C O 1
ATOM 4114 N N . ALA C 1 56 ? -2.318 70.031 65.470 1.00 19.08 56 ALA C N 1
ATOM 4115 C CA . ALA C 1 56 ? -0.965 69.595 65.741 1.00 18.61 56 ALA C CA 1
ATOM 4116 C C . ALA C 1 56 ? -0.984 68.906 67.093 1.00 19.94 56 ALA C C 1
ATOM 4117 O O . ALA C 1 56 ? -1.572 69.420 68.042 1.00 18.54 56 ALA C O 1
ATOM 4119 N N . ILE C 1 57 ? -0.374 67.739 67.170 1.00 18.00 57 ILE C N 1
ATOM 4120 C CA . ILE C 1 57 ? -0.371 66.935 68.385 1.00 18.23 57 ILE C CA 1
ATOM 4121 C C . ILE C 1 57 ? 1.049 66.420 68.617 1.00 22.42 57 ILE C C 1
ATOM 4122 O O . ILE C 1 57 ? 1.668 65.872 67.703 1.00 22.67 57 ILE C O 1
ATOM 4127 N N . THR C 1 58 ? 1.553 66.565 69.837 1.00 17.54 58 THR C N 1
ATOM 4128 C CA . THR C 1 58 ? 2.805 65.936 70.220 1.00 17.60 58 THR C CA 1
ATOM 4129 C C . THR C 1 58 ? 2.539 64.846 71.244 1.00 19.50 58 THR C C 1
ATOM 4130 O O . THR C 1 58 ? 1.749 65.040 72.171 1.00 22.42 58 THR C O 1
ATOM 4134 N N . LEU C 1 59 ? 3.207 63.701 71.056 1.00 19.80 59 LEU C N 1
ATOM 4135 C CA . LEU C 1 59 ? 3.073 62.528 71.913 1.00 18.16 59 LEU C CA 1
ATOM 4136 C C . LEU C 1 59 ? 4.422 62.231 72.552 1.00 26.70 59 LEU C C 1
ATOM 4137 O O . LEU C 1 59 ? 5.408 62.019 71.841 1.00 20.96 59 LEU C O 1
ATOM 4142 N N . ILE C 1 60 ? 4.461 62.171 73.882 1.00 20.52 60 ILE C N 1
ATOM 4143 C CA . ILE C 1 60 ? 5.707 61.912 74.616 1.00 19.40 60 ILE C CA 1
ATOM 4144 C C . ILE C 1 60 ? 5.576 60.610 75.409 1.00 17.10 60 ILE C C 1
ATOM 4145 O O . ILE C 1 60 ? 4.877 60.560 76.422 1.00 22.24 60 ILE C O 1
ATOM 4150 N N . ASP C 1 61 ? 6.335 59.592 75.003 1.00 19.28 61 ASP C N 1
ATOM 4151 C CA . ASP C 1 61 ? 6.388 58.315 75.714 1.00 19.18 61 ASP C CA 1
ATOM 4152 C C . ASP C 1 61 ? 7.557 57.515 75.135 1.00 23.81 61 ASP C C 1
ATOM 4153 O O . ASP C 1 61 ? 7.796 57.551 73.925 1.00 24.14 61 ASP C O 1
ATOM 4158 N N . MET C 1 62 ? 8.249 56.752 75.969 1.00 21.86 62 MET C N 1
ATOM 4159 C CA . MET C 1 62 ? 9.288 55.889 75.414 1.00 19.92 62 MET C CA 1
ATOM 4160 C C . MET C 1 62 ? 8.981 54.414 75.580 1.00 26.66 62 MET C C 1
ATOM 4161 O O . MET C 1 62 ? 9.810 53.580 75.202 1.00 30.30 62 MET C O 1
ATOM 4166 N N A ASP C 1 63 ? 7.789 54.061 76.037 0.47 27.77 63 ASP C N 1
ATOM 4167 N N B ASP C 1 63 ? 7.802 54.060 76.066 0.53 29.23 63 ASP C N 1
ATOM 4168 C CA A ASP C 1 63 ? 7.497 52.663 76.310 0.47 25.42 63 ASP C CA 1
ATOM 4169 C CA B ASP C 1 63 ? 7.512 52.660 76.327 0.53 30.28 63 ASP C CA 1
ATOM 4170 C C A ASP C 1 63 ? 7.031 51.941 75.051 0.47 23.25 63 ASP C C 1
ATOM 4171 C C B ASP C 1 63 ? 7.014 51.945 75.071 0.53 29.50 63 ASP C C 1
ATOM 4172 O O A ASP C 1 63 ? 6.659 52.556 74.044 0.47 26.66 63 ASP C O 1
ATOM 4173 O O B ASP C 1 63 ? 6.604 52.568 74.084 0.53 26.53 63 ASP C O 1
ATOM 4182 N N . ASP C 1 64 ? 7.077 50.611 75.124 1.00 24.06 64 ASP C N 1
ATOM 4183 C CA . ASP C 1 64 ? 6.645 49.719 74.061 1.00 19.43 64 ASP C CA 1
ATOM 4184 C C . ASP C 1 64 ? 5.229 49.267 74.311 1.00 22.23 64 ASP C C 1
ATOM 4185 O O . ASP C 1 64 ? 4.800 49.157 75.459 1.00 27.34 64 ASP C O 1
ATOM 4190 N N . VAL C 1 65 ? 4.549 48.893 73.228 1.00 26.20 65 VAL C N 1
ATOM 4191 C CA . VAL C 1 65 ? 3.251 48.224 73.355 1.00 26.63 65 VAL C CA 1
ATOM 4192 C C . VAL C 1 65 ? 3.485 46.822 73.901 1.00 27.07 65 VAL C C 1
ATOM 4193 O O . VAL C 1 65 ? 4.288 46.054 73.351 1.00 24.80 65 VAL C O 1
ATOM 4197 N N A CYS C 1 66 ? 2.783 46.484 74.986 0.56 23.62 66 CYS C N 1
ATOM 4198 N N B CYS C 1 66 ? 2.799 46.494 74.992 0.44 24.09 66 CYS C N 1
ATOM 4199 C CA A CYS C 1 66 ? 2.865 45.179 75.624 0.56 25.99 66 CYS C CA 1
ATOM 4200 C CA B CYS C 1 66 ? 2.881 45.195 75.635 0.44 26.35 66 CYS C CA 1
ATOM 4201 C C A CYS C 1 66 ? 1.500 44.499 75.604 0.56 24.95 66 CYS C C 1
ATOM 4202 C C B CYS C 1 66 ? 1.539 44.480 75.518 0.44 34.04 66 CYS C C 1
ATOM 4203 O O A CYS C 1 66 ? 0.458 45.159 75.709 0.56 22.91 66 CYS C O 1
ATOM 4204 O O B CYS C 1 66 ? 0.485 45.119 75.418 0.44 24.97 66 CYS C O 1
ATOM 4209 N N A VAL C 1 67 ? 1.519 43.163 75.482 0.56 22.01 67 VAL C N 1
ATOM 4210 N N B VAL C 1 67 ? 1.586 43.141 75.499 0.44 26.81 67 VAL C N 1
ATOM 4211 C CA A VAL C 1 67 ? 0.280 42.396 75.401 0.56 18.50 67 VAL C CA 1
ATOM 4212 C CA B VAL C 1 67 ? 0.356 42.355 75.446 0.44 27.24 67 VAL C CA 1
ATOM 4213 C C A VAL C 1 67 ? -0.594 42.643 76.624 0.56 25.85 67 VAL C C 1
ATOM 4214 C C B VAL C 1 67 ? -0.559 42.741 76.597 0.44 18.24 67 VAL C C 1
ATOM 4215 O O A VAL C 1 67 ? -1.825 42.553 76.536 0.56 17.98 67 VAL C O 1
ATOM 4216 O O B VAL C 1 67 ? -1.776 42.876 76.428 0.44 35.87 67 VAL C O 1
ATOM 4223 N N . THR C 1 68 ? 0.013 42.919 77.786 1.00 22.75 68 THR C N 1
ATOM 4224 C CA . THR C 1 68 ? -0.759 43.244 78.980 1.00 26.73 68 THR C CA 1
ATOM 4225 C C . THR C 1 68 ? -1.422 44.630 78.898 1.00 26.85 68 THR C C 1
ATOM 4226 O O . THR C 1 68 ? -2.201 44.981 79.789 1.00 26.41 68 THR C O 1
ATOM 4230 N N . ASN C 1 69 ? -1.110 45.436 77.877 1.00 21.55 69 ASN C N 1
ATOM 4231 C CA . ASN C 1 69 ? -1.807 46.700 77.658 1.00 17.99 69 ASN C CA 1
ATOM 4232 C C . ASN C 1 69 ? -3.212 46.516 77.113 1.00 29.33 69 ASN C C 1
ATOM 4233 O O . ASN C 1 69 ? -3.974 47.494 77.067 1.00 21.73 69 ASN C O 1
ATOM 4238 N N . THR C 1 70 ? -3.548 45.298 76.697 1.00 20.73 70 THR C N 1
ATOM 4239 C CA . THR C 1 70 ? -4.701 45.045 75.840 1.00 19.82 70 THR C CA 1
ATOM 4240 C C . THR C 1 70 ? -6.019 45.453 76.484 1.00 21.41 70 THR C C 1
ATOM 4241 O O . THR C 1 70 ? -6.969 45.795 75.772 1.00 20.27 70 THR C O 1
ATOM 4245 N N . ASN C 1 71 ? -6.125 45.368 77.808 1.00 19.74 71 ASN C N 1
ATOM 4246 C CA . ASN C 1 71 ? -7.397 45.646 78.452 1.00 24.90 71 ASN C CA 1
ATOM 4247 C C . ASN C 1 71 ? -7.766 47.129 78.473 1.00 22.25 71 ASN C C 1
ATOM 4248 O O . ASN C 1 71 ? -8.926 47.434 78.745 1.00 20.76 71 ASN C O 1
ATOM 4253 N N . ARG C 1 72 ? -6.827 48.059 78.166 1.00 20.49 72 ARG C N 1
ATOM 4254 C CA . ARG C 1 72 ? -7.087 49.465 78.441 1.00 21.32 72 ARG C CA 1
ATOM 4255 C C . ARG C 1 72 ? -6.401 50.466 77.525 1.00 16.26 72 ARG C C 1
ATOM 4256 O O . ARG C 1 72 ? -6.517 51.657 77.813 1.00 18.66 72 ARG C O 1
ATOM 4264 N N . GLN C 1 73 ? -5.730 50.064 76.434 1.00 22.46 73 GLN C N 1
ATOM 4265 C CA . GLN C 1 73 ? -4.973 50.999 75.603 1.00 19.74 73 GLN C CA 1
ATOM 4266 C C . GLN C 1 73 ? -5.305 50.782 74.131 1.00 19.52 73 GLN C C 1
ATOM 4267 O O . GLN C 1 73 ? -5.216 49.652 73.618 1.00 18.57 73 GLN C O 1
ATOM 4273 N N . ILE C 1 74 ? -5.617 51.880 73.441 1.00 22.53 74 ILE C N 1
ATOM 4274 C CA . ILE C 1 74 ? -6.205 51.815 72.110 1.00 20.45 74 ILE C CA 1
ATOM 4275 C C . ILE C 1 74 ? -5.223 51.300 71.074 1.00 15.96 74 ILE C C 1
ATOM 4276 O O . ILE C 1 74 ? -5.646 50.764 70.034 1.00 18.09 74 ILE C O 1
ATOM 4281 N N . HIS C 1 75 ? -3.918 51.420 71.327 1.00 18.68 75 HIS C N 1
ATOM 4282 C CA . HIS C 1 75 ? -2.896 50.972 70.395 1.00 25.53 75 HIS C CA 1
ATOM 4283 C C . HIS C 1 75 ? -2.532 49.509 70.587 1.00 28.64 75 HIS C C 1
ATOM 4284 O O . HIS C 1 75 ? -1.715 48.978 69.826 1.00 22.10 75 HIS C O 1
ATOM 4291 N N . ALA C 1 76 ? -3.092 48.866 71.599 1.00 22.28 76 ALA C N 1
ATOM 4292 C CA . ALA C 1 76 ? -2.699 47.524 71.993 1.00 21.92 76 ALA C CA 1
ATOM 4293 C C . ALA C 1 76 ? -3.458 46.516 71.127 1.00 23.17 76 ALA C C 1
ATOM 4294 O O . ALA C 1 76 ? -4.600 46.119 71.408 1.00 25.02 76 ALA C O 1
ATOM 4296 N N . LEU C 1 77 ? -2.785 46.121 70.040 1.00 23.80 77 LEU C N 1
ATOM 4297 C CA . LEU C 1 77 ? -3.238 45.145 69.058 1.00 23.56 77 LEU C CA 1
ATOM 4298 C C . LEU C 1 77 ? -2.122 44.143 68.807 1.00 26.21 77 LEU C C 1
ATOM 4299 O O . LEU C 1 77 ? -0.939 44.466 68.961 1.00 25.39 77 LEU C O 1
ATOM 4304 N N . ARG C 1 78 ? -2.508 42.946 68.358 1.00 23.33 78 ARG C N 1
ATOM 4305 C CA . ARG C 1 78 ? -1.540 41.869 68.138 1.00 21.00 78 ARG C CA 1
ATOM 4306 C C . ARG C 1 78 ? -0.342 42.336 67.321 1.00 23.19 78 ARG C C 1
ATOM 4307 O O . ARG C 1 78 ? 0.812 42.134 67.721 1.00 29.95 78 ARG C O 1
ATOM 4315 N N . ASP C 1 79 ? -0.580 43.007 66.199 1.00 31.41 79 ASP C N 1
ATOM 4316 C CA . ASP C 1 79 ? 0.525 43.366 65.313 1.00 33.52 79 ASP C CA 1
ATOM 4317 C C . ASP C 1 79 ? 1.359 44.549 65.806 1.00 29.76 79 ASP C C 1
ATOM 4318 O O . ASP C 1 79 ? 2.428 44.790 65.250 1.00 31.24 79 ASP C O 1
ATOM 4323 N N . ASN C 1 80 ? 0.926 45.278 66.840 1.00 28.25 80 ASN C N 1
ATOM 4324 C CA . ASN C 1 80 ? 1.679 46.415 67.365 1.00 24.23 80 ASN C CA 1
ATOM 4325 C C . ASN C 1 80 ? 2.580 46.045 68.529 1.00 27.01 80 ASN C C 1
ATOM 4326 O O . ASN C 1 80 ? 3.384 46.882 68.954 1.00 25.01 80 ASN C O 1
ATOM 4331 N N . VAL C 1 81 ? 2.451 44.838 69.072 1.00 26.11 81 VAL C N 1
ATOM 4332 C CA . VAL C 1 81 ? 3.237 44.466 70.242 1.00 31.15 81 VAL C CA 1
ATOM 4333 C C . VAL C 1 81 ? 4.714 44.601 69.918 1.00 29.26 81 VAL C C 1
ATOM 4334 O O . VAL C 1 81 ? 5.176 44.200 68.842 1.00 28.82 81 VAL C O 1
ATOM 4338 N N . GLY C 1 82 ? 5.444 45.226 70.825 1.00 26.62 82 GLY C N 1
ATOM 4339 C CA . GLY C 1 82 ? 6.872 45.415 70.678 1.00 32.06 82 GLY C CA 1
ATOM 4340 C C . GLY C 1 82 ? 7.271 46.714 70.044 1.00 31.44 82 GLY C C 1
ATOM 4341 O O . GLY C 1 82 ? 8.455 47.066 70.102 1.00 28.29 82 GLY C O 1
ATOM 4342 N N . LEU C 1 83 ? 6.324 47.435 69.442 1.00 26.28 83 LEU C N 1
ATOM 4343 C CA . LEU C 1 83 ? 6.566 48.738 68.848 1.00 25.98 83 LEU C CA 1
ATOM 4344 C C . LEU C 1 83 ? 6.397 49.849 69.885 1.00 22.47 83 LEU C C 1
ATOM 4345 O O . LEU C 1 83 ? 5.857 49.641 70.968 1.00 29.04 83 LEU C O 1
ATOM 4350 N N . ALA C 1 84 ? 6.946 51.021 69.571 1.00 21.74 84 ALA C N 1
ATOM 4351 C CA . ALA C 1 84 ? 6.790 52.170 70.451 1.00 20.22 84 ALA C CA 1
ATOM 4352 C C . ALA C 1 84 ? 5.339 52.647 70.456 1.00 21.93 84 ALA C C 1
ATOM 4353 O O . ALA C 1 84 ? 4.764 52.883 69.394 1.00 24.00 84 ALA C O 1
ATOM 4355 N N . LYS C 1 85 ? 4.762 52.790 71.659 1.00 19.44 85 LYS C N 1
ATOM 4356 C CA . LYS C 1 85 ? 3.387 53.251 71.806 1.00 19.46 85 LYS C CA 1
ATOM 4357 C C . LYS C 1 85 ? 3.187 54.580 71.101 1.00 22.84 85 LYS C C 1
ATOM 4358 O O . LYS C 1 85 ? 2.189 54.788 70.395 1.00 22.46 85 LYS C O 1
ATOM 4364 N N . ALA C 1 86 ? 4.108 55.511 71.318 1.00 23.24 86 ALA C N 1
ATOM 4365 C CA . ALA C 1 86 ? 3.931 56.850 70.765 1.00 22.48 86 ALA C CA 1
ATOM 4366 C C . ALA C 1 86 ? 3.965 56.821 69.248 1.00 27.05 86 ALA C C 1
ATOM 4367 O O . ALA C 1 86 ? 3.245 57.583 68.599 1.00 22.13 86 ALA C O 1
ATOM 4369 N N . GLU C 1 87 ? 4.813 55.973 68.666 1.00 21.08 87 GLU C N 1
ATOM 4370 C CA . GLU C 1 87 ? 4.881 55.914 67.210 1.00 23.50 87 GLU C CA 1
ATOM 4371 C C . GLU C 1 87 ? 3.645 55.243 66.638 1.00 18.89 87 GLU C C 1
ATOM 4372 O O . GLU C 1 87 ? 3.153 55.651 65.584 1.00 18.81 87 GLU C O 1
ATOM 4378 N N . VAL C 1 88 ? 3.171 54.168 67.274 1.00 22.44 88 VAL C N 1
ATOM 4379 C CA . VAL C 1 88 ? 1.949 53.512 66.812 1.00 20.41 88 VAL C CA 1
ATOM 4380 C C . VAL C 1 88 ? 0.769 54.488 66.866 1.00 21.85 88 VAL C C 1
ATOM 4381 O O . VAL C 1 88 ? -0.067 54.534 65.955 1.00 21.63 88 VAL C O 1
ATOM 4385 N N . MET C 1 89 ? 0.653 55.244 67.956 1.00 18.83 89 MET C N 1
ATOM 4386 C CA . MET C 1 89 ? -0.449 56.201 68.072 1.00 17.18 89 MET C CA 1
ATOM 4387 C C . MET C 1 89 ? -0.302 57.323 67.060 1.00 16.95 89 MET C C 1
ATOM 4388 O O . MET C 1 89 ? -1.298 57.819 66.532 1.00 20.36 89 MET C O 1
ATOM 4393 N N . ALA C 1 90 ? 0.934 57.753 66.785 1.00 17.39 90 ALA C N 1
ATOM 4394 C CA . ALA C 1 90 ? 1.135 58.791 65.782 1.00 16.49 90 ALA C CA 1
ATOM 4395 C C . ALA C 1 90 ? 0.707 58.325 64.400 1.00 16.55 90 ALA C C 1
ATOM 4396 O O . ALA C 1 90 ? 0.105 59.096 63.638 1.00 20.27 90 ALA C O 1
ATOM 4398 N N . GLU C 1 91 ? 1.044 57.085 64.028 1.00 19.15 91 GLU C N 1
ATOM 4399 C CA . GLU C 1 91 ? 0.582 56.587 62.738 1.00 20.20 91 GLU C CA 1
ATOM 4400 C C . GLU C 1 91 ? -0.936 56.519 62.685 1.00 20.15 91 GLU C C 1
ATOM 4401 O O . GLU C 1 91 ? -1.542 56.820 61.655 1.00 20.65 91 GLU C O 1
ATOM 4407 N N . ARG C 1 92 ? -1.565 56.156 63.790 1.00 18.73 92 ARG C N 1
ATOM 4408 C CA . ARG C 1 92 ? -3.018 56.129 63.822 1.00 21.60 92 ARG C CA 1
ATOM 4409 C C . ARG C 1 92 ? -3.588 57.541 63.660 1.00 19.65 92 ARG C C 1
ATOM 4410 O O . ARG C 1 92 ? -4.571 57.740 62.948 1.00 19.67 92 ARG C O 1
ATOM 4418 N N . ILE C 1 93 ? -2.981 58.541 64.311 1.00 20.24 93 ILE C N 1
ATOM 4419 C CA . ILE C 1 93 ? -3.502 59.899 64.191 1.00 16.43 93 ILE C CA 1
ATOM 4420 C C . ILE C 1 93 ? -3.404 60.381 62.755 1.00 19.45 93 ILE C C 1
ATOM 4421 O O . ILE C 1 93 ? -4.293 61.091 62.261 1.00 20.59 93 ILE C O 1
ATOM 4426 N N . ARG C 1 94 ? -2.311 60.034 62.070 1.00 19.87 94 ARG C N 1
ATOM 4427 C CA . ARG C 1 94 ? -2.161 60.437 60.673 1.00 20.09 94 ARG C CA 1
ATOM 4428 C C . ARG C 1 94 ? -3.211 59.778 59.794 1.00 17.55 94 ARG C C 1
ATOM 4429 O O . ARG C 1 94 ? -3.539 60.303 58.723 1.00 25.22 94 ARG C O 1
ATOM 4437 N N . GLN C 1 95 ? -3.714 58.613 60.202 1.00 18.97 95 GLN C N 1
ATOM 4438 C CA . GLN C 1 95 ? -4.794 57.955 59.480 1.00 21.88 95 GLN C CA 1
ATOM 4439 C C . GLN C 1 95 ? -6.140 58.601 59.779 1.00 22.97 95 GLN C C 1
ATOM 4440 O O . GLN C 1 95 ? -7.027 58.595 58.925 1.00 23.29 95 GLN C O 1
ATOM 4446 N N . ILE C 1 96 ? -6.306 59.134 60.993 1.00 21.14 96 ILE C N 1
ATOM 4447 C CA . ILE C 1 96 ? -7.523 59.863 61.356 1.00 24.31 96 ILE C CA 1
ATOM 4448 C C . ILE C 1 96 ? -7.587 61.178 60.598 1.00 23.69 96 ILE C C 1
ATOM 4449 O O . ILE C 1 96 ? -8.595 61.509 59.973 1.00 20.34 96 ILE C O 1
ATOM 4454 N N . ASN C 1 97 ? -6.497 61.936 60.628 1.00 20.74 97 ASN C N 1
ATOM 4455 C CA . ASN C 1 97 ? -6.418 63.239 59.983 1.00 20.13 97 ASN C CA 1
ATOM 4456 C C . ASN C 1 97 ? -5.069 63.329 59.291 1.00 18.74 97 ASN C C 1
ATOM 4457 O O . ASN C 1 97 ? -4.062 63.685 59.921 1.00 20.00 97 ASN C O 1
ATOM 4462 N N . PRO C 1 98 ? -5.010 63.019 58.005 1.00 20.82 98 PRO C N 1
ATOM 4463 C CA . PRO C 1 98 ? -3.727 63.085 57.295 1.00 26.09 98 PRO C CA 1
ATOM 4464 C C . PRO C 1 98 ? -3.111 64.472 57.264 1.00 27.66 98 PRO C C 1
ATOM 4465 O O . PRO C 1 98 ? -1.941 64.587 56.869 1.00 28.82 98 PRO C O 1
ATOM 4469 N N . GLU C 1 99 ? -3.852 65.520 57.622 1.00 25.84 99 GLU C N 1
ATOM 4470 C CA . GLU C 1 99 ? -3.316 66.876 57.623 1.00 22.07 99 GLU C CA 1
ATOM 4471 C C . GLU C 1 99 ? -2.882 67.332 59.010 1.00 23.83 99 GLU C C 1
ATOM 4472 O O . GLU C 1 99 ? -2.378 68.450 59.151 1.00 24.69 99 GLU C O 1
ATOM 4478 N N . CYS C 1 100 ? -3.010 66.479 60.024 1.00 25.03 100 CYS C N 1
ATOM 4479 C CA . CYS C 1 100 ? -2.538 66.809 61.369 1.00 24.46 100 CYS C CA 1
ATOM 4480 C C . CYS C 1 100 ? -1.021 66.717 61.413 1.00 30.68 100 CYS C C 1
ATOM 4481 O O . CYS C 1 100 ? -0.436 65.818 60.803 1.00 22.61 100 CYS C O 1
ATOM 4484 N N . ARG C 1 101 ? -0.385 67.690 62.082 1.00 20.51 101 ARG C N 1
ATOM 4485 C CA . ARG C 1 101 ? 1.075 67.711 62.283 1.00 20.53 101 ARG C CA 1
ATOM 4486 C C . ARG C 1 101 ? 1.384 66.994 63.596 1.00 21.33 101 ARG C C 1
ATOM 4487 O O . ARG C 1 101 ? 1.130 67.520 64.675 1.00 22.51 101 ARG C O 1
ATOM 4495 N N . VAL C 1 102 ? 1.893 65.766 63.501 1.00 20.83 102 VAL C N 1
ATOM 4496 C CA . VAL C 1 102 ? 2.106 64.881 64.641 1.00 22.74 102 VAL C CA 1
ATOM 4497 C C . VAL C 1 102 ? 3.604 64.743 64.893 1.00 20.91 102 VAL C C 1
ATOM 4498 O O . VAL C 1 102 ? 4.368 64.394 63.985 1.00 23.20 102 VAL C O 1
ATOM 4502 N N . THR C 1 103 ? 4.008 64.969 66.134 1.00 20.80 103 THR C N 1
ATOM 4503 C CA . THR C 1 103 ? 5.393 64.871 66.580 1.00 21.79 103 THR C CA 1
ATOM 4504 C C . THR C 1 103 ? 5.494 63.833 67.682 1.00 20.34 103 THR C C 1
ATOM 4505 O O . THR C 1 103 ? 4.657 63.823 68.596 1.00 23.44 103 THR C O 1
ATOM 4509 N N . VAL C 1 104 ? 6.501 62.962 67.598 1.00 22.56 104 VAL C N 1
ATOM 4510 C CA . VAL C 1 104 ? 6.778 61.973 68.634 1.00 23.08 104 VAL C CA 1
ATOM 4511 C C . VAL C 1 104 ? 8.039 62.374 69.380 1.00 23.79 104 VAL C C 1
ATOM 4512 O O . VAL C 1 104 ? 9.072 62.660 68.761 1.00 23.38 104 VAL C O 1
ATOM 4516 N N . VAL C 1 105 ? 7.955 62.400 70.707 1.00 21.86 105 VAL C N 1
ATOM 4517 C CA . VAL C 1 105 ? 9.131 62.480 71.568 1.00 25.05 105 VAL C CA 1
ATOM 4518 C C . VAL C 1 105 ? 9.298 61.116 72.222 1.00 22.78 105 VAL C C 1
ATOM 4519 O O . VAL C 1 105 ? 8.526 60.746 73.111 1.00 21.46 105 VAL C O 1
ATOM 4523 N N . ASP C 1 106 ? 10.321 60.378 71.795 1.00 25.05 106 ASP C N 1
ATOM 4524 C CA . ASP C 1 106 ? 10.580 59.021 72.280 1.00 29.44 106 ASP C CA 1
ATOM 4525 C C . ASP C 1 106 ? 11.454 59.122 73.525 1.00 25.07 106 ASP C C 1
ATOM 4526 O O . ASP C 1 106 ? 12.665 58.867 73.516 1.00 33.50 106 ASP C O 1
ATOM 4531 N N . ASP C 1 107 ? 10.815 59.504 74.627 1.00 27.66 107 ASP C N 1
ATOM 4532 C CA . ASP C 1 107 ? 11.519 59.813 75.864 1.00 24.45 107 ASP C CA 1
ATOM 4533 C C . ASP C 1 107 ? 10.511 59.876 77.007 1.00 28.92 107 ASP C C 1
ATOM 4534 O O . ASP C 1 107 ? 9.299 59.872 76.793 1.00 24.54 107 ASP C O 1
ATOM 4539 N N . PHE C 1 108 ? 11.026 59.889 78.231 1.00 29.41 108 PHE C N 1
ATOM 4540 C CA . PHE C 1 108 ? 10.223 60.219 79.401 1.00 30.71 108 PHE C CA 1
ATOM 4541 C C . PHE C 1 108 ? 10.672 61.571 79.940 1.00 41.34 108 PHE C C 1
ATOM 4542 O O . PHE C 1 108 ? 11.825 61.964 79.779 1.00 28.87 108 PHE C O 1
ATOM 4550 N N . VAL C 1 109 ? 9.727 62.299 80.526 1.00 30.49 109 VAL C N 1
ATOM 4551 C CA . VAL C 1 109 ? 9.980 63.623 81.092 1.00 34.00 109 VAL C CA 1
ATOM 4552 C C . VAL C 1 109 ? 10.729 63.519 82.411 1.00 38.09 109 VAL C C 1
ATOM 4553 O O . VAL C 1 109 ? 10.355 62.741 83.295 1.00 41.86 109 VAL C O 1
ATOM 4557 N N . THR C 1 110 ? 11.750 64.356 82.562 1.00 29.05 110 THR C N 1
ATOM 4558 C CA . THR C 1 110 ? 12.535 64.504 83.782 1.00 28.11 110 THR C CA 1
ATOM 4559 C C . THR C 1 110 ? 12.679 65.982 84.075 1.00 29.37 110 THR C C 1
ATOM 4560 O O . THR C 1 110 ? 12.462 66.827 83.201 1.00 35.56 110 THR C O 1
ATOM 4564 N N . PRO C 1 111 ? 13.098 66.337 85.290 1.00 50.14 111 PRO C N 1
ATOM 4565 C CA . PRO C 1 111 ? 13.425 67.747 85.548 1.00 40.32 111 PRO C CA 1
ATOM 4566 C C . PRO C 1 111 ? 14.479 68.294 84.607 1.00 38.92 111 PRO C C 1
ATOM 4567 O O . PRO C 1 111 ? 14.512 69.504 84.354 1.00 41.58 111 PRO C O 1
ATOM 4571 N N . ASP C 1 112 ? 15.345 67.431 84.078 1.00 31.54 112 ASP C N 1
ATOM 4572 C CA . ASP C 1 112 ? 16.426 67.880 83.216 1.00 40.41 112 ASP C CA 1
ATOM 4573 C C . ASP C 1 112 ? 15.964 68.179 81.800 1.00 38.07 112 ASP C C 1
ATOM 4574 O O . ASP C 1 112 ? 16.637 68.939 81.102 1.00 36.07 112 ASP C O 1
ATOM 4579 N N . ASN C 1 113 ? 14.895 67.541 81.312 1.00 28.79 113 ASN C N 1
ATOM 4580 C CA . ASN C 1 113 ? 14.501 67.728 79.924 1.00 25.83 113 ASN C CA 1
ATOM 4581 C C . ASN C 1 113 ? 13.153 68.429 79.767 1.00 27.03 113 ASN C C 1
ATOM 4582 O O . ASN C 1 113 ? 12.744 68.721 78.637 1.00 24.97 113 ASN C O 1
ATOM 4587 N N . VAL C 1 114 ? 12.465 68.732 80.864 1.00 25.59 114 VAL C N 1
ATOM 4588 C CA . VAL C 1 114 ? 11.098 69.235 80.757 1.00 26.90 114 VAL C CA 1
ATOM 4589 C C . VAL C 1 114 ? 11.077 70.615 80.091 1.00 27.17 114 VAL C C 1
ATOM 4590 O O . VAL C 1 114 ? 10.190 70.923 79.279 1.00 23.72 114 VAL C O 1
ATOM 4594 N N . ALA C 1 115 ? 12.057 71.465 80.400 1.00 22.99 115 ALA C N 1
ATOM 4595 C CA . ALA C 1 115 ? 12.066 72.776 79.765 1.00 29.10 115 ALA C CA 1
ATOM 4596 C C . ALA C 1 115 ? 12.197 72.639 78.254 1.00 32.62 115 ALA C C 1
ATOM 4597 O O . ALA C 1 115 ? 11.467 73.271 77.498 1.00 25.25 115 ALA C O 1
ATOM 4599 N N . GLN C 1 116 ? 13.106 71.790 77.795 1.00 23.06 116 GLN C N 1
ATOM 4600 C CA . GLN C 1 116 ? 13.280 71.605 76.356 1.00 22.15 116 GLN C CA 1
ATOM 4601 C C . GLN C 1 116 ? 12.004 71.096 75.707 1.00 24.65 116 GLN C C 1
ATOM 4602 O O . GLN C 1 116 ? 11.565 71.613 74.670 1.00 27.08 116 GLN C O 1
ATOM 4608 N N . TYR C 1 117 ? 11.358 70.116 76.328 1.00 24.11 117 TYR C N 1
ATOM 4609 C CA . TYR C 1 117 ? 10.205 69.504 75.684 1.00 21.28 117 TYR C CA 1
ATOM 4610 C C . TYR C 1 117 ? 8.992 70.417 75.708 1.00 22.16 117 TYR C C 1
ATOM 4611 O O . TYR C 1 117 ? 8.134 70.306 74.832 1.00 27.69 117 TYR C O 1
ATOM 4620 N N . MET C 1 118 ? 8.900 71.318 76.686 1.00 22.55 118 MET C N 1
ATOM 4621 C CA . MET C 1 118 ? 7.786 72.260 76.778 1.00 22.56 118 MET C CA 1
ATOM 4622 C C . MET C 1 118 ? 8.027 73.567 76.031 1.00 28.67 118 MET C C 1
ATOM 4623 O O . MET C 1 118 ? 7.134 74.422 76.000 1.00 27.17 118 MET C O 1
ATOM 4628 N N . SER C 1 119 ? 9.168 73.728 75.364 1.00 26.70 119 SER C N 1
ATOM 4629 C CA . SER C 1 119 ? 9.534 75.027 74.825 1.00 28.19 119 SER C CA 1
ATOM 4630 C C . SER C 1 119 ? 8.891 75.348 73.488 1.00 25.76 119 SER C C 1
ATOM 4631 O O . SER C 1 119 ? 9.012 76.488 73.022 1.00 26.92 119 SER C O 1
ATOM 4634 N N . VAL C 1 120 ? 8.124 74.433 72.901 1.00 30.10 120 VAL C N 1
ATOM 4635 C CA . VAL C 1 120 ? 7.514 74.739 71.606 1.00 28.97 120 VAL C CA 1
ATOM 4636 C C . VAL C 1 120 ? 6.310 75.672 71.723 1.00 35.28 120 VAL C C 1
ATOM 4637 O O . VAL C 1 120 ? 5.880 76.234 70.712 1.00 42.42 120 VAL C O 1
ATOM 4641 N N . GLY C 1 121 ? 5.735 75.843 72.909 1.00 26.78 121 GLY C N 1
ATOM 4642 C CA . GLY C 1 121 ? 4.570 76.701 73.052 1.00 30.95 121 GLY C CA 1
ATOM 4643 C C . GLY C 1 121 ? 3.252 75.998 72.769 1.00 35.46 121 GLY C C 1
ATOM 4644 O O . GLY C 1 121 ? 2.522 76.357 71.841 1.00 32.65 121 GLY C O 1
ATOM 4645 N N . TYR C 1 122 ? 2.911 75.018 73.591 1.00 24.89 122 TYR C N 1
ATOM 4646 C CA . TYR C 1 122 ? 1.686 74.260 73.379 1.00 20.11 122 TYR C CA 1
ATOM 4647 C C . TYR C 1 122 ? 0.469 75.082 73.809 1.00 21.19 122 TYR C C 1
ATOM 4648 O O . TYR C 1 122 ? 0.523 75.850 74.777 1.00 19.78 122 TYR C O 1
ATOM 4657 N N . SER C 1 123 ? -0.631 74.912 73.083 1.00 21.77 123 SER C N 1
ATOM 4658 C CA . SER C 1 123 ? -1.936 75.413 73.524 1.00 20.80 123 SER C CA 1
ATOM 4659 C C . SER C 1 123 ? -2.410 74.770 74.814 1.00 21.87 123 SER C C 1
ATOM 4660 O O . SER C 1 123 ? -3.185 75.382 75.564 1.00 20.76 123 SER C O 1
ATOM 4663 N N . TYR C 1 124 ? -2.056 73.504 75.038 1.00 18.88 124 TYR C N 1
ATOM 4664 C CA . TYR C 1 124 ? -2.504 72.735 76.199 1.00 16.94 124 TYR C CA 1
ATOM 4665 C C . TYR C 1 124 ? -1.603 71.521 76.336 1.00 18.27 124 TYR C C 1
ATOM 4666 O O . TYR C 1 124 ? -1.061 71.019 75.356 1.00 18.62 124 TYR C O 1
ATOM 4675 N N . VAL C 1 125 ? -1.422 71.092 77.576 1.00 17.97 125 VAL C N 1
ATOM 4676 C CA . VAL C 1 125 ? -0.698 69.889 77.910 1.00 19.08 125 VAL C CA 1
ATOM 4677 C C . VAL C 1 125 ? -1.643 68.973 78.659 1.00 27.29 125 VAL C C 1
ATOM 4678 O O . VAL C 1 125 ? -2.294 69.388 79.617 1.00 20.42 125 VAL C O 1
ATOM 4682 N N . ILE C 1 126 ? -1.713 67.741 78.217 1.00 18.22 126 ILE C N 1
ATOM 4683 C CA . ILE C 1 126 ? -2.471 66.706 78.914 1.00 17.82 126 ILE C CA 1
ATOM 4684 C C . ILE C 1 126 ? -1.484 65.761 79.566 1.00 17.39 126 ILE C C 1
ATOM 4685 O O . ILE C 1 126 ? -0.764 65.027 78.889 1.00 20.85 126 ILE C O 1
ATOM 4690 N N . ASP C 1 127 ? -1.480 65.765 80.892 1.00 21.16 127 ASP C N 1
ATOM 4691 C CA . ASP C 1 127 ? -0.565 64.957 81.674 1.00 21.33 127 ASP C CA 1
ATOM 4692 C C . ASP C 1 127 ? -1.278 63.643 81.982 1.00 21.13 127 ASP C C 1
ATOM 4693 O O . ASP C 1 127 ? -2.251 63.616 82.744 1.00 26.06 127 ASP C O 1
ATOM 4698 N N . ALA C 1 128 ? -0.834 62.584 81.341 1.00 21.07 128 ALA C N 1
ATOM 4699 C CA . ALA C 1 128 ? -1.380 61.241 81.546 1.00 20.07 128 ALA C CA 1
ATOM 4700 C C . ALA C 1 128 ? -0.277 60.302 82.020 1.00 27.02 128 ALA C C 1
ATOM 4701 O O . ALA C 1 128 ? -0.250 59.126 81.679 1.00 23.98 128 ALA C O 1
ATOM 4703 N N . ILE C 1 129 ? 0.646 60.836 82.786 1.00 24.91 129 ILE C N 1
ATOM 4704 C CA . ILE C 1 129 ? 1.770 60.080 83.322 1.00 22.09 129 ILE C CA 1
ATOM 4705 C C . ILE C 1 129 ? 1.308 59.292 84.541 1.00 32.75 129 ILE C C 1
ATOM 4706 O O . ILE C 1 129 ? 0.643 59.830 85.429 1.00 26.22 129 ILE C O 1
ATOM 4711 N N . ASP C 1 130 ? 1.790 58.051 84.663 1.00 33.07 130 ASP C N 1
ATOM 4712 C CA . ASP C 1 130 ? 1.396 57.177 85.763 1.00 36.27 130 ASP C CA 1
ATOM 4713 C C . ASP C 1 130 ? 2.353 57.189 86.956 1.00 34.86 130 ASP C C 1
ATOM 4714 O O . ASP C 1 130 ? 1.974 56.684 88.018 1.00 49.45 130 ASP C O 1
ATOM 4719 N N . SER C 1 131 ? 3.587 57.681 86.794 1.00 37.93 131 SER C N 1
ATOM 4720 C CA . SER C 1 131 ? 4.614 57.698 87.838 1.00 65.46 131 SER C CA 1
ATOM 4721 C C . SER C 1 131 ? 4.829 59.105 88.391 1.00 38.70 131 SER C C 1
ATOM 4722 O O . SER C 1 131 ? 4.951 60.065 87.629 1.00 36.68 131 SER C O 1
ATOM 4725 N N . VAL C 1 132 ? 4.971 59.202 89.715 1.00 30.60 132 VAL C N 1
ATOM 4726 C CA . VAL C 1 132 ? 4.843 60.480 90.420 1.00 28.59 132 VAL C CA 1
ATOM 4727 C C . VAL C 1 132 ? 5.999 61.425 90.103 1.00 27.38 132 VAL C C 1
ATOM 4728 O O . VAL C 1 132 ? 5.799 62.645 89.985 1.00 30.19 132 VAL C O 1
ATOM 4732 N N . ARG C 1 133 ? 7.237 60.908 90.017 1.00 29.77 133 ARG C N 1
ATOM 4733 C CA . ARG C 1 133 ? 8.379 61.793 89.783 1.00 31.14 133 ARG C CA 1
ATOM 4734 C C . ARG C 1 133 ? 8.235 62.581 88.495 1.00 27.68 133 ARG C C 1
ATOM 4735 O O . ARG C 1 133 ? 8.259 63.823 88.536 1.00 29.97 133 ARG C O 1
ATOM 4743 N N . PRO C 1 134 ? 8.092 61.953 87.338 1.00 27.93 134 PRO C N 1
ATOM 4744 C CA . PRO C 1 134 ? 7.967 62.763 86.119 1.00 29.86 134 PRO C CA 1
ATOM 4745 C C . PRO C 1 134 ? 6.704 63.607 86.102 1.00 28.69 134 PRO C C 1
ATOM 4746 O O . PRO C 1 134 ? 6.722 64.749 85.617 1.00 29.51 134 PRO C O 1
ATOM 4750 N N . LYS C 1 135 ? 5.616 63.080 86.654 1.00 30.68 135 LYS C N 1
ATOM 4751 C CA . LYS C 1 135 ? 4.361 63.825 86.743 1.00 24.47 135 LYS C CA 1
ATOM 4752 C C . LYS C 1 135 ? 4.542 65.121 87.519 1.00 24.81 135 LYS C C 1
ATOM 4753 O O . LYS C 1 135 ? 4.047 66.189 87.123 1.00 26.92 135 LYS C O 1
ATOM 4759 N N . ALA C 1 136 ? 5.199 65.034 88.671 1.00 25.94 136 ALA C N 1
ATOM 4760 C CA . ALA C 1 136 ? 5.460 66.217 89.485 1.00 31.35 136 ALA C CA 1
ATOM 4761 C C . ALA C 1 136 ? 6.333 67.222 88.741 1.00 30.19 136 ALA C C 1
ATOM 4762 O O . ALA C 1 136 ? 6.084 68.433 88.793 1.00 26.12 136 ALA C O 1
ATOM 4764 N N . ALA C 1 137 ? 7.369 66.745 88.046 1.00 30.63 137 ALA C N 1
ATOM 4765 C CA . ALA C 1 137 ? 8.244 67.680 87.339 1.00 38.69 137 ALA C CA 1
ATOM 4766 C C . ALA C 1 137 ? 7.485 68.405 86.237 1.00 26.94 137 ALA C C 1
ATOM 4767 O O . ALA C 1 137 ? 7.619 69.625 86.071 1.00 28.74 137 ALA C O 1
ATOM 4769 N N . LEU C 1 138 ? 6.654 67.676 85.498 1.00 26.56 138 LEU C N 1
ATOM 4770 C CA . LEU C 1 138 ? 5.895 68.285 84.412 1.00 32.89 138 LEU C CA 1
ATOM 4771 C C . LEU C 1 138 ? 4.913 69.321 84.943 1.00 25.46 138 LEU C C 1
ATOM 4772 O O . LEU C 1 138 ? 4.842 70.442 84.438 1.00 23.61 138 LEU C O 1
ATOM 4777 N N . ILE C 1 139 ? 4.155 68.960 85.979 1.00 24.91 139 ILE C N 1
ATOM 4778 C CA . ILE C 1 139 ? 3.162 69.873 86.537 1.00 26.44 139 ILE C CA 1
ATOM 4779 C C . ILE C 1 139 ? 3.826 71.120 87.120 1.00 24.28 139 ILE C C 1
ATOM 4780 O O . ILE C 1 139 ? 3.354 72.245 86.913 1.00 26.40 139 ILE C O 1
ATOM 4785 N N . ALA C 1 140 ? 4.892 70.936 87.904 1.00 28.25 140 ALA C N 1
ATOM 4786 C CA . ALA C 1 140 ? 5.586 72.079 88.498 1.00 27.50 140 ALA C CA 1
ATOM 4787 C C . ALA C 1 140 ? 6.081 73.034 87.427 1.00 29.76 140 ALA C C 1
ATOM 4788 O O . ALA C 1 140 ? 5.991 74.257 87.580 1.00 27.55 140 ALA C O 1
ATOM 4790 N N . TYR C 1 141 ? 6.628 72.498 86.344 1.00 28.04 141 TYR C N 1
ATOM 4791 C CA . TYR C 1 141 ? 7.131 73.358 85.281 1.00 27.63 141 TYR C CA 1
ATOM 4792 C C . TYR C 1 141 ? 5.988 74.115 84.604 1.00 25.75 141 TYR C C 1
ATOM 4793 O O . TYR C 1 141 ? 6.068 75.324 84.380 1.00 25.63 141 TYR C O 1
ATOM 4802 N N . CYS C 1 142 ? 4.918 73.410 84.235 1.00 23.94 142 CYS C N 1
ATOM 4803 C CA . CYS C 1 142 ? 3.818 74.068 83.541 1.00 19.88 142 CYS C CA 1
ATOM 4804 C C . CYS C 1 142 ? 3.103 75.064 84.450 1.00 28.62 142 CYS C C 1
ATOM 4805 O O . CYS C 1 142 ? 2.694 76.144 84.009 1.00 27.94 142 CYS C O 1
ATOM 4808 N N . ARG C 1 143 ? 2.926 74.718 85.721 1.00 21.68 143 ARG C N 1
ATOM 4809 C CA . ARG C 1 143 ? 2.306 75.655 86.641 1.00 29.00 143 ARG C CA 1
ATOM 4810 C C . ARG C 1 143 ? 3.127 76.940 86.753 1.00 30.41 143 ARG C C 1
ATOM 4811 O O . ARG C 1 143 ? 2.583 78.037 86.633 1.00 26.06 143 ARG C O 1
ATOM 4819 N N . ARG C 1 144 ? 4.447 76.813 86.941 1.00 30.17 144 ARG C N 1
ATOM 4820 C CA . ARG C 1 144 ? 5.321 77.977 87.095 1.00 32.05 144 ARG C CA 1
ATOM 4821 C C . ARG C 1 144 ? 5.340 78.856 85.846 1.00 28.97 144 ARG C C 1
ATOM 4822 O O . ARG C 1 144 ? 5.389 80.092 85.943 1.00 30.55 144 ARG C O 1
ATOM 4830 N N . ASN C 1 145 ? 5.290 78.240 84.666 1.00 27.78 145 ASN C N 1
ATOM 4831 C CA . ASN C 1 145 ? 5.385 78.946 83.397 1.00 26.98 145 ASN C CA 1
ATOM 4832 C C . ASN C 1 145 ? 4.029 79.285 82.794 1.00 31.35 145 ASN C C 1
ATOM 4833 O O . ASN C 1 145 ? 3.977 79.800 81.668 1.00 29.31 145 ASN C O 1
ATOM 4838 N N . LYS C 1 146 ? 2.939 79.029 83.524 1.00 27.61 146 LYS C N 1
ATOM 4839 C CA . LYS C 1 146 ? 1.573 79.312 83.063 1.00 22.28 146 LYS C CA 1
ATOM 4840 C C . LYS C 1 146 ? 1.259 78.626 81.731 1.00 22.74 146 LYS C C 1
ATOM 4841 O O . LYS C 1 146 ? 0.594 79.173 80.855 1.00 26.62 146 LYS C O 1
ATOM 4847 N N . ILE C 1 147 ? 1.719 77.395 81.575 1.00 23.01 147 ILE C N 1
ATOM 4848 C CA . ILE C 1 147 ? 1.368 76.578 80.423 1.00 22.55 147 ILE C CA 1
ATOM 4849 C C . ILE C 1 147 ? 0.045 75.885 80.752 1.00 21.15 147 ILE C C 1
ATOM 4850 O O . ILE C 1 147 ? -0.031 75.213 81.783 1.00 23.03 147 ILE C O 1
ATOM 4855 N N . PRO C 1 148 ? -1.005 76.028 79.927 1.00 17.28 148 PRO C N 1
ATOM 4856 C CA . PRO C 1 148 ? -2.281 75.365 80.235 1.00 25.07 148 PRO C CA 1
ATOM 4857 C C . PRO C 1 148 ? -2.100 73.849 80.319 1.00 21.82 148 PRO C C 1
ATOM 4858 O O . PRO C 1 148 ? -1.520 73.216 79.431 1.00 18.83 148 PRO C O 1
ATOM 4862 N N . LEU C 1 149 ? -2.598 73.275 81.408 1.00 22.66 149 LEU C N 1
ATOM 4863 C CA A LEU C 1 149 ? -2.358 71.893 81.765 0.50 20.07 149 LEU C CA 1
ATOM 4864 C CA B LEU C 1 149 ? -2.372 71.877 81.727 0.50 25.11 149 LEU C CA 1
ATOM 4865 C C . LEU C 1 149 ? -3.614 71.282 82.367 1.00 19.23 149 LEU C C 1
ATOM 4866 O O . LEU C 1 149 ? -4.291 71.927 83.167 1.00 23.02 149 LEU C O 1
ATOM 4875 N N . VAL C 1 150 ? -3.892 70.037 82.019 1.00 21.08 150 VAL C N 1
ATOM 4876 C CA . VAL C 1 150 ? -4.836 69.222 82.770 1.00 21.90 150 VAL C CA 1
ATOM 4877 C C . VAL C 1 150 ? -4.119 67.925 83.084 1.00 22.24 150 VAL C C 1
ATOM 4878 O O . VAL C 1 150 ? -3.453 67.351 82.215 1.00 22.35 150 VAL C O 1
ATOM 4882 N N . THR C 1 151 ? -4.184 67.515 84.340 1.00 19.95 151 THR C N 1
ATOM 4883 C CA . THR C 1 151 ? -3.604 66.268 84.782 1.00 21.56 151 THR C CA 1
ATOM 4884 C C . THR C 1 151 ? -4.712 65.280 85.116 1.00 28.36 151 THR C C 1
ATOM 4885 O O . THR C 1 151 ? -5.903 65.594 85.104 1.00 22.16 151 THR C O 1
ATOM 4889 N N . THR C 1 152 ? -4.300 64.047 85.291 1.00 24.17 152 THR C N 1
ATOM 4890 C CA . THR C 1 152 ? -5.205 62.944 85.536 1.00 19.99 152 THR C CA 1
ATOM 4891 C C . THR C 1 152 ? -4.714 62.199 86.766 1.00 34.55 152 THR C C 1
ATOM 4892 O O . THR C 1 152 ? -3.507 62.049 86.972 1.00 33.26 152 THR C O 1
ATOM 4896 N N . GLY C 1 153 ? -5.649 61.819 87.624 1.00 27.03 153 GLY C N 1
ATOM 4897 C CA . GLY C 1 153 ? -5.359 60.986 88.771 1.00 31.09 153 GLY C CA 1
ATOM 4898 C C . GLY C 1 153 ? -5.239 59.517 88.395 1.00 38.66 153 GLY C C 1
ATOM 4899 O O . GLY C 1 153 ? -5.006 59.145 87.245 1.00 29.01 153 GLY C O 1
ATOM 4900 N N . GLY C 1 154 ? -5.385 58.659 89.397 1.00 29.98 154 GLY C N 1
ATOM 4901 C CA . GLY C 1 154 ? -5.286 57.219 89.152 1.00 32.24 154 GLY C CA 1
ATOM 4902 C C . GLY C 1 154 ? -6.585 56.708 88.579 1.00 26.66 154 GLY C C 1
ATOM 4903 O O . GLY C 1 154 ? -7.648 56.931 89.154 1.00 25.07 154 GLY C O 1
ATOM 4904 N N . ALA C 1 155 ? -6.507 56.016 87.435 1.00 25.63 155 ALA C N 1
ATOM 4905 C CA . ALA C 1 155 ? -7.686 55.461 86.778 1.00 27.85 155 ALA C CA 1
ATOM 4906 C C . ALA C 1 155 ? -7.845 53.953 86.967 1.00 25.86 155 ALA C C 1
ATOM 4907 O O . ALA C 1 155 ? -8.882 53.402 86.579 1.00 25.60 155 ALA C O 1
ATOM 4909 N N . GLY C 1 156 ? -6.847 53.278 87.517 1.00 28.40 156 GLY C N 1
ATOM 4910 C CA . GLY C 1 156 ? -6.965 51.866 87.784 1.00 24.71 156 GLY C CA 1
ATOM 4911 C C . GLY C 1 156 ? -7.804 51.559 89.005 1.00 29.73 156 GLY C C 1
ATOM 4912 O O . GLY C 1 156 ? -8.100 52.416 89.853 1.00 26.65 156 GLY C O 1
ATOM 4913 N N . GLY C 1 157 ? -8.196 50.288 89.095 1.00 26.62 157 GLY C N 1
ATOM 4914 C CA . GLY C 1 157 ? -8.944 49.827 90.247 1.00 27.03 157 GLY C CA 1
ATOM 4915 C C . GLY C 1 157 ? -10.324 50.432 90.385 1.00 28.48 157 GLY C C 1
ATOM 4916 O O . GLY C 1 157 ? -10.861 50.483 91.496 1.00 28.34 157 GLY C O 1
ATOM 4917 N N . GLN C 1 158 ? -10.926 50.854 89.277 1.00 23.32 158 GLN C N 1
ATOM 4918 C CA . GLN C 1 158 ? -12.220 51.524 89.267 1.00 26.94 158 GLN C CA 1
ATOM 4919 C C . GLN C 1 158 ? -13.053 50.996 88.116 1.00 29.16 158 GLN C C 1
ATOM 4920 O O . GLN C 1 158 ? -12.516 50.786 87.024 1.00 21.56 158 GLN C O 1
ATOM 4926 N N . ILE C 1 159 ? -14.358 50.812 88.339 1.00 26.98 159 ILE C N 1
ATOM 4927 C CA . ILE C 1 159 ? -15.229 50.210 87.328 1.00 22.11 159 ILE C CA 1
ATOM 4928 C C . ILE C 1 159 ? -16.311 51.158 86.812 1.00 25.25 159 ILE C C 1
ATOM 4929 O O . ILE C 1 159 ? -16.943 50.832 85.797 1.00 30.20 159 ILE C O 1
ATOM 4934 N N . ASP C 1 160 ? -16.522 52.342 87.423 1.00 24.94 160 ASP C N 1
ATOM 4935 C CA . ASP C 1 160 ? -17.690 53.181 87.125 1.00 21.64 160 ASP C CA 1
ATOM 4936 C C . ASP C 1 160 ? -17.371 54.458 86.352 1.00 20.68 160 ASP C C 1
ATOM 4937 O O . ASP C 1 160 ? -16.872 55.432 86.930 1.00 23.74 160 ASP C O 1
ATOM 4942 N N . PRO C 1 161 ? -17.644 54.515 85.046 1.00 19.72 161 PRO C N 1
ATOM 4943 C CA . PRO C 1 161 ? -17.279 55.711 84.290 1.00 18.90 161 PRO C CA 1
ATOM 4944 C C . PRO C 1 161 ? -18.070 56.950 84.670 1.00 29.46 161 PRO C C 1
ATOM 4945 O O . PRO C 1 161 ? -17.635 58.061 84.342 1.00 28.00 161 PRO C O 1
ATOM 4949 N N . THR C 1 162 ? -19.211 56.802 85.341 1.00 22.90 162 THR C N 1
ATOM 4950 C CA . THR C 1 162 ? -20.076 57.947 85.622 1.00 23.76 162 THR C CA 1
ATOM 4951 C C . THR C 1 162 ? -19.637 58.752 86.841 1.00 24.80 162 THR C C 1
ATOM 4952 O O . THR C 1 162 ? -20.285 59.749 87.159 1.00 23.68 162 THR C O 1
ATOM 4956 N N . GLN C 1 163 ? -18.597 58.331 87.563 1.00 21.73 163 GLN C N 1
ATOM 4957 C CA . GLN C 1 163 ? -18.093 59.061 88.729 1.00 19.70 163 GLN C CA 1
ATOM 4958 C C . GLN C 1 163 ? -16.860 59.901 88.419 1.00 26.76 163 GLN C C 1
ATOM 4959 O O . GLN C 1 163 ? -16.258 60.476 89.327 1.00 24.96 163 GLN C O 1
ATOM 4965 N N . ILE C 1 164 ? -16.485 59.996 87.187 1.00 21.62 164 ILE C N 1
ATOM 4966 C CA . ILE C 1 164 ? -15.330 60.802 86.797 1.00 21.13 164 ILE C CA 1
ATOM 4967 C C . ILE C 1 164 ? -15.703 62.282 86.726 1.00 28.70 164 ILE C C 1
ATOM 4968 O O . ILE C 1 164 ? -16.745 62.643 86.179 1.00 25.45 164 ILE C O 1
ATOM 4973 N N . GLN C 1 165 ? -14.819 63.153 87.211 1.00 26.97 165 GLN C N 1
ATOM 4974 C CA . GLN C 1 165 ? -15.059 64.591 87.192 1.00 24.11 165 GLN C CA 1
ATOM 4975 C C . GLN C 1 165 ? -13.720 65.321 87.224 1.00 23.88 165 GLN C C 1
ATOM 4976 O O . GLN C 1 165 ? -12.650 64.707 87.292 1.00 20.12 165 GLN C O 1
ATOM 4982 N N . VAL C 1 166 ? -13.787 66.642 87.151 1.00 21.44 166 VAL C N 1
ATOM 4983 C CA . VAL C 1 166 ? -12.601 67.495 87.136 1.00 23.98 166 VAL C CA 1
ATOM 4984 C C . VAL C 1 166 ? -12.681 68.432 88.322 1.00 31.65 166 VAL C C 1
ATOM 4985 O O . VAL C 1 166 ? -13.716 69.062 88.542 1.00 26.23 166 VAL C O 1
ATOM 4989 N N . THR C 1 167 ? -11.587 68.552 89.065 1.00 24.62 167 THR C N 1
ATOM 4990 C CA . THR C 1 167 ? -11.520 69.533 90.141 1.00 27.38 167 THR C CA 1
ATOM 4991 C C . THR C 1 167 ? -10.080 69.996 90.312 1.00 27.08 167 THR C C 1
ATOM 4992 O O . THR C 1 167 ? -9.165 69.531 89.626 1.00 26.82 167 THR C O 1
ATOM 4996 N N . ASP C 1 168 ? -9.883 70.950 91.221 1.00 25.17 168 ASP C N 1
ATOM 4997 C CA . ASP C 1 168 ? -8.529 71.363 91.542 1.00 23.97 168 ASP C CA 1
ATOM 4998 C C . ASP C 1 168 ? -7.807 70.224 92.250 1.00 25.39 168 ASP C C 1
ATOM 4999 O O . ASP C 1 168 ? -8.380 69.538 93.099 1.00 28.52 168 ASP C O 1
ATOM 5004 N N . LEU C 1 169 ? -6.524 70.046 91.918 1.00 24.24 169 LEU C N 1
ATOM 5005 C CA . LEU C 1 169 ? -5.765 68.911 92.451 1.00 25.76 169 LEU C CA 1
ATOM 5006 C C . LEU C 1 169 ? -5.827 68.847 93.970 1.00 29.05 169 LEU C C 1
ATOM 5007 O O . LEU C 1 169 ? -5.813 67.759 94.552 1.00 30.09 169 LEU C O 1
ATOM 5012 N N . ALA C 1 170 ? -5.919 70.001 94.630 1.00 31.02 170 ALA C N 1
ATOM 5013 C CA . ALA C 1 170 ? -5.972 69.995 96.083 1.00 26.81 170 ALA C CA 1
ATOM 5014 C C . ALA C 1 170 ? -7.223 69.307 96.616 1.00 40.07 170 ALA C C 1
ATOM 5015 O O . ALA C 1 170 ? -7.230 68.887 97.776 1.00 32.24 170 ALA C O 1
ATOM 5017 N N . LYS C 1 171 ? -8.274 69.169 95.804 1.00 35.96 171 LYS C N 1
ATOM 5018 C CA . LYS C 1 171 ? -9.583 68.743 96.288 1.00 35.29 171 LYS C CA 1
ATOM 5019 C C . LYS C 1 171 ? -9.979 67.336 95.853 1.00 28.63 171 LYS C C 1
ATOM 5020 O O . LYS C 1 171 ? -11.110 66.916 96.109 1.00 42.13 171 LYS C O 1
ATOM 5026 N N . THR C 1 172 ? -9.100 66.594 95.207 1.00 30.98 172 THR C N 1
ATOM 5027 C CA . THR C 1 172 ? -9.465 65.244 94.829 1.00 28.34 172 THR C CA 1
ATOM 5028 C C . THR C 1 172 ? -9.615 64.392 96.082 1.00 38.59 172 THR C C 1
ATOM 5029 O O . THR C 1 172 ? -8.954 64.623 97.097 1.00 37.01 172 THR C O 1
ATOM 5033 N N . ILE C 1 173 ? -10.491 63.391 96.001 1.00 39.72 173 ILE C N 1
ATOM 5034 C CA . ILE C 1 173 ? -10.661 62.405 97.060 1.00 47.82 173 ILE C CA 1
ATOM 5035 C C . ILE C 1 173 ? -10.578 61.019 96.441 1.00 37.88 173 ILE C C 1
ATOM 5036 O O . ILE C 1 173 ? -10.719 60.845 95.230 1.00 37.22 173 ILE C O 1
ATOM 5041 N N . GLN C 1 174 ? -10.351 60.028 97.300 1.00 32.91 174 GLN C N 1
ATOM 5042 C CA . GLN C 1 174 ? -10.339 58.621 96.889 1.00 40.01 174 GLN C CA 1
ATOM 5043 C C . GLN C 1 174 ? -9.366 58.387 95.735 1.00 37.90 174 GLN C C 1
ATOM 5044 O O . GLN C 1 174 ? -9.630 57.594 94.829 1.00 39.17 174 GLN C O 1
ATOM 5050 N N . ASP C 1 175 ? -8.230 59.085 95.752 1.00 35.56 175 ASP C N 1
ATOM 5051 C CA . ASP C 1 175 ? -7.276 59.035 94.640 1.00 49.64 175 ASP C CA 1
ATOM 5052 C C . ASP C 1 175 ? -5.857 59.078 95.180 1.00 38.14 175 ASP C C 1
ATOM 5053 O O . ASP C 1 175 ? -5.303 60.160 95.419 1.00 29.78 175 ASP C O 1
ATOM 5058 N N . PRO C 1 176 ? -5.242 57.909 95.401 1.00 37.98 176 PRO C N 1
ATOM 5059 C CA . PRO C 1 176 ? -3.895 57.878 96.003 1.00 35.36 176 PRO C CA 1
ATOM 5060 C C . PRO C 1 176 ? -2.793 58.429 95.119 1.00 30.11 176 PRO C C 1
ATOM 5061 O O . PRO C 1 176 ? -1.775 58.890 95.654 1.00 32.71 176 PRO C O 1
ATOM 5065 N N . LEU C 1 177 ? -2.903 58.305 93.798 1.00 38.53 177 LEU C N 1
ATOM 5066 C CA . LEU C 1 177 ? -1.886 58.886 92.939 1.00 41.18 177 LEU C CA 1
ATOM 5067 C C . LEU C 1 177 ? -1.866 60.396 93.111 1.00 32.07 177 LEU C C 1
ATOM 5068 O O . LEU C 1 177 ? -0.802 60.992 93.299 1.00 28.06 177 LEU C O 1
ATOM 5073 N N . ALA C 1 178 ? -3.045 61.026 93.094 1.00 30.35 178 ALA C N 1
ATOM 5074 C CA . ALA C 1 178 ? -3.119 62.475 93.279 1.00 39.93 178 ALA C CA 1
ATOM 5075 C C . ALA C 1 178 ? -2.561 62.900 94.639 1.00 36.50 178 ALA C C 1
ATOM 5076 O O . ALA C 1 178 ? -1.837 63.904 94.743 1.00 29.77 178 ALA C O 1
ATOM 5078 N N . ALA C 1 179 ? -2.839 62.125 95.687 1.00 33.98 179 ALA C N 1
ATOM 5079 C C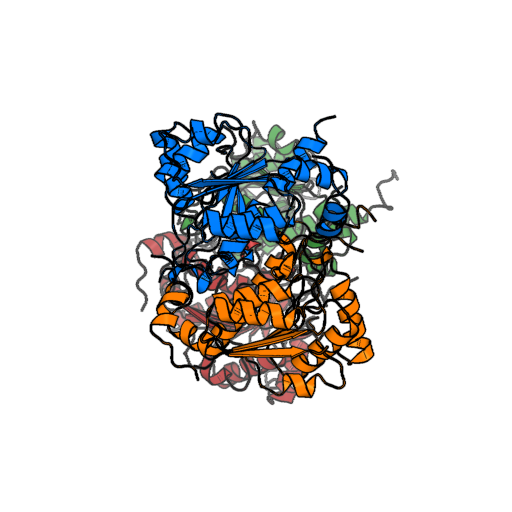A . ALA C 1 179 ? -2.286 62.440 97.001 1.00 30.85 179 ALA C CA 1
ATOM 5080 C C . ALA C 1 179 ? -0.756 62.343 96.994 1.00 31.22 179 ALA C C 1
ATOM 5081 O O . ALA C 1 179 ? -0.067 63.215 97.534 1.00 33.25 179 ALA C O 1
ATOM 5083 N N . LYS C 1 180 ? -0.208 61.274 96.400 1.00 32.49 180 LYS C N 1
ATOM 5084 C CA . LYS C 1 180 ? 1.248 61.135 96.312 1.00 31.12 180 LYS C CA 1
ATOM 5085 C C . LYS C 1 180 ? 1.848 62.275 95.496 1.00 25.91 180 LYS C C 1
ATOM 5086 O O . LYS C 1 180 ? 2.913 62.819 95.841 1.00 27.66 180 LYS C O 1
ATOM 5092 N N . LEU C 1 181 ? 1.138 62.680 94.439 1.00 29.68 181 LEU C N 1
ATOM 5093 C CA . LEU C 1 181 ? 1.587 63.770 93.574 1.00 28.00 181 LEU C CA 1
ATOM 5094 C C . LEU C 1 181 ? 1.670 65.098 94.324 1.00 37.85 181 LEU C C 1
ATOM 5095 O O . LEU C 1 181 ? 2.659 65.835 94.209 1.00 32.11 181 LEU C O 1
ATOM 5100 N N . ARG C 1 182 ? 0.638 65.421 95.103 1.00 32.95 182 ARG C N 1
ATOM 5101 C CA . ARG C 1 182 ? 0.665 66.642 95.902 1.00 36.99 182 ARG C CA 1
ATOM 5102 C C . ARG C 1 182 ? 1.841 66.660 96.872 1.00 35.98 182 ARG C C 1
ATOM 5103 O O . ARG C 1 182 ? 2.501 67.693 97.040 1.00 36.34 182 ARG C O 1
ATOM 5111 N N . GLU C 1 183 ? 2.117 65.529 97.520 1.00 32.67 183 GLU C N 1
ATOM 5112 C CA . GLU C 1 183 ? 3.209 65.472 98.488 1.00 30.20 183 GLU C CA 1
ATOM 5113 C C . GLU C 1 183 ? 4.554 65.663 97.785 1.00 31.08 183 GLU C C 1
ATOM 5114 O O . GLU C 1 183 ? 5.451 66.335 98.309 1.00 41.52 183 GLU C O 1
ATOM 5120 N N . ARG C 1 184 ? 4.696 65.098 96.583 1.00 32.22 184 ARG C N 1
ATOM 5121 C CA . ARG C 1 184 ? 5.908 65.292 95.805 1.00 31.85 184 ARG C CA 1
ATOM 5122 C C . ARG C 1 184 ? 6.018 66.739 95.328 1.00 34.85 184 ARG C C 1
ATOM 5123 O O . ARG C 1 184 ? 7.095 67.339 95.410 1.00 36.20 184 ARG C O 1
ATOM 5131 N N . LEU C 1 185 ? 4.902 67.339 94.894 1.00 40.03 185 LEU C N 1
ATOM 5132 C CA . LEU C 1 185 ? 4.928 68.742 94.473 1.00 39.26 185 LEU C CA 1
ATOM 5133 C C . LEU C 1 185 ? 5.361 69.653 95.610 1.00 48.99 185 LEU C C 1
ATOM 5134 O O . LEU C 1 185 ? 6.121 70.604 95.397 1.00 41.00 185 LEU C O 1
ATOM 5139 N N . LYS C 1 186 ? 4.880 69.379 96.822 1.00 36.82 186 LYS C N 1
ATOM 5140 C CA . LYS C 1 186 ? 5.251 70.177 97.988 1.00 39.31 186 LYS C CA 1
ATOM 5141 C C . LYS C 1 186 ? 6.718 69.978 98.340 1.00 53.41 186 LYS C C 1
ATOM 5142 O O . LYS C 1 186 ? 7.465 70.949 98.499 1.00 43.70 186 LYS C O 1
ATOM 5148 N N . SER C 1 187 ? 7.146 68.721 98.477 1.00 40.54 187 SER C N 1
ATOM 5149 C CA . SER C 1 187 ? 8.465 68.447 99.034 1.00 53.06 187 SER C CA 1
ATOM 5150 C C . SER C 1 187 ? 9.578 68.827 98.065 1.00 68.13 187 SER C C 1
ATOM 5151 O O . SER C 1 187 ? 10.596 69.390 98.481 1.00 52.20 187 SER C O 1
ATOM 5154 N N . ASP C 1 188 ? 9.414 68.528 96.774 1.00 46.20 188 ASP C N 1
ATOM 5155 C CA . ASP C 1 188 ? 10.497 68.715 95.819 1.00 59.37 188 ASP C CA 1
ATOM 5156 C C . ASP C 1 188 ? 10.409 70.013 95.030 1.00 38.48 188 ASP C C 1
ATOM 5157 O O . ASP C 1 188 ? 11.437 70.455 94.495 1.00 43.24 188 ASP C O 1
ATOM 5162 N N . PHE C 1 189 ? 9.230 70.651 94.962 1.00 45.30 189 PHE C N 1
ATOM 5163 C CA . PHE C 1 189 ? 9.043 71.838 94.132 1.00 53.91 189 PHE C CA 1
ATOM 5164 C C . PHE C 1 189 ? 8.401 72.998 94.874 1.00 53.00 189 PHE C C 1
ATOM 5165 O O . PHE C 1 189 ? 8.222 74.068 94.276 1.00 53.26 189 PHE C O 1
ATOM 5173 N N . GLY C 1 190 ? 8.086 72.838 96.155 1.00 46.26 190 GLY C N 1
ATOM 5174 C CA . GLY C 1 190 ? 7.535 73.933 96.924 1.00 55.03 190 GLY C CA 1
ATOM 5175 C C . GLY C 1 190 ? 6.169 74.377 96.474 1.00 55.62 190 GLY C C 1
ATOM 5176 O O . GLY C 1 190 ? 5.746 75.485 96.814 1.00 47.79 190 GLY C O 1
ATOM 5177 N N . VAL C 1 191 ? 5.478 73.547 95.698 1.00 40.30 191 VAL C N 1
ATOM 5178 C CA . VAL C 1 191 ? 4.128 73.847 95.233 1.00 63.54 191 VAL C CA 1
ATOM 5179 C C . VAL C 1 191 ? 3.155 73.418 96.320 1.00 49.82 191 VAL C C 1
ATOM 5180 O O . VAL C 1 191 ? 3.033 72.225 96.624 1.00 49.08 191 VAL C O 1
ATOM 5184 N N . VAL C 1 192 ? 2.449 74.393 96.888 1.00 40.58 192 VAL C N 1
ATOM 5185 C CA . VAL C 1 192 ? 1.539 74.188 98.005 1.00 54.16 192 VAL C CA 1
ATOM 5186 C C . VAL C 1 192 ? 0.280 74.996 97.725 1.00 39.48 192 VAL C C 1
ATOM 5187 O O . VAL C 1 192 ? 0.308 75.991 97.003 1.00 40.79 192 VAL C O 1
ATOM 5191 N N . LYS C 1 193 ? -0.830 74.583 98.330 1.00 55.62 193 LYS C N 1
ATOM 5192 C CA . LYS C 1 193 ? -2.100 75.209 97.993 1.00 99.37 193 LYS C CA 1
ATOM 5193 C C . LYS C 1 193 ? -2.161 76.614 98.581 1.00 62.08 193 LYS C C 1
ATOM 5194 O O . LYS C 1 193 ? -1.508 76.924 99.580 1.00 75.87 193 LYS C O 1
ATOM 5200 N N . ASN C 1 194 ? -2.941 77.477 97.930 1.00 48.81 194 ASN C N 1
ATOM 5201 C CA . ASN C 1 194 ? -2.916 78.903 98.208 1.00 52.67 194 ASN C CA 1
ATOM 5202 C C . ASN C 1 194 ? -3.877 79.261 99.338 1.00 103.20 194 ASN C C 1
ATOM 5203 O O . ASN C 1 194 ? -4.395 78.397 100.051 1.00 114.68 194 ASN C O 1
ATOM 5208 N N . SER C 1 195 ? -4.129 80.563 99.490 1.00 139.33 195 SER C N 1
ATOM 5209 C CA . SER C 1 195 ? -5.034 81.047 100.525 1.00 106.30 195 SER C CA 1
ATOM 5210 C C . SER C 1 195 ? -6.414 80.413 100.395 1.00 102.92 195 SER C C 1
ATOM 5211 O O . SER C 1 195 ? -7.012 79.998 101.396 1.00 65.04 195 SER C O 1
ATOM 5214 N N . LYS C 1 196 ? -6.918 80.295 99.169 1.00 79.86 196 LYS C N 1
ATOM 5215 C CA . LYS C 1 196 ? -8.227 79.703 98.923 1.00 96.48 196 LYS C CA 1
ATOM 5216 C C . LYS C 1 196 ? -8.184 78.166 98.888 1.00 94.79 196 LYS C C 1
ATOM 5217 O O . LYS C 1 196 ? -9.179 77.532 98.521 1.00 60.38 196 LYS C O 1
ATOM 5223 N N . GLY C 1 197 ? -7.076 77.550 99.297 1.00 89.52 197 GLY C N 1
ATOM 5224 C CA . GLY C 1 197 ? -7.023 76.098 99.391 1.00 53.82 197 GLY C CA 1
ATOM 5225 C C . GLY C 1 197 ? -6.921 75.361 98.068 1.00 60.59 197 GLY C C 1
ATOM 5226 O O . GLY C 1 197 ? -7.391 74.226 97.965 1.00 49.24 197 GLY C O 1
ATOM 5227 N N . LYS C 1 198 ? -6.367 75.997 97.039 1.00 40.96 198 LYS C N 1
ATOM 5228 C CA . LYS C 1 198 ? -6.245 75.426 95.704 1.00 49.52 198 LYS C CA 1
ATOM 5229 C C . LYS C 1 198 ? -4.786 75.441 95.270 1.00 47.01 198 LYS C C 1
ATOM 5230 O O . LYS C 1 198 ? -4.032 76.348 95.632 1.00 34.08 198 LYS C O 1
ATOM 5236 N N . LEU C 1 199 ? -4.398 74.444 94.470 1.00 29.49 199 LEU C N 1
ATOM 5237 C CA . LEU C 1 199 ? -3.058 74.382 93.900 1.00 34.72 199 LEU C CA 1
ATOM 5238 C C . LEU C 1 199 ? -2.954 75.055 92.538 1.00 25.45 199 LEU C C 1
ATOM 5239 O O . LEU C 1 199 ? -1.837 75.260 92.052 1.00 37.78 199 LEU C O 1
ATOM 5244 N N . GLY C 1 200 ? -4.075 75.426 91.922 1.00 28.85 200 GLY C N 1
ATOM 5245 C CA . GLY C 1 200 ? -4.036 75.962 90.575 1.00 34.61 200 GLY C CA 1
ATOM 5246 C C . GLY C 1 200 ? -3.689 74.936 89.515 1.00 33.53 200 GLY C C 1
ATOM 5247 O O . GLY C 1 200 ? -3.046 75.279 88.516 1.00 27.88 200 GLY C O 1
ATOM 5248 N N . VAL C 1 201 ? -4.111 73.683 89.704 1.00 29.24 201 VAL C N 1
ATOM 5249 C CA . VAL C 1 201 ? -3.894 72.588 88.752 1.00 24.47 201 VAL C CA 1
ATOM 5250 C C . VAL C 1 201 ? -5.202 71.810 88.637 1.00 23.53 201 VAL C C 1
ATOM 5251 O O . VAL C 1 201 ? -5.714 71.327 89.647 1.00 24.06 201 VAL C O 1
ATOM 5255 N N . ASP C 1 202 ? -5.733 71.682 87.428 1.00 23.93 202 ASP C N 1
ATOM 5256 C CA . ASP C 1 202 ? -6.991 70.974 87.196 1.00 21.59 202 ASP C CA 1
ATOM 5257 C C . ASP C 1 202 ? -6.687 69.498 87.037 1.00 25.62 202 ASP C C 1
ATOM 5258 O O . ASP C 1 202 ? -5.748 69.121 86.309 1.00 22.08 202 ASP C O 1
ATOM 5263 N N . CYS C 1 203 ? -7.474 68.664 87.713 1.00 22.39 203 CYS C N 1
ATOM 5264 C CA . CYS C 1 203 ? -7.202 67.241 87.778 1.00 23.77 203 CYS C CA 1
ATOM 5265 C C . CYS C 1 203 ? -8.469 66.449 87.478 1.00 29.24 203 CYS C C 1
ATOM 5266 O O . CYS C 1 203 ? -9.507 66.673 88.098 1.00 22.30 203 CYS C O 1
ATOM 5269 N N . VAL C 1 204 ? -8.387 65.544 86.522 1.00 21.31 204 VAL C N 1
ATOM 5270 C CA . VAL C 1 204 ? -9.459 64.580 86.293 1.00 19.54 204 VAL C CA 1
ATOM 5271 C C . VAL C 1 204 ? -9.296 63.440 87.289 1.00 24.85 204 VAL C C 1
ATOM 5272 O O . VAL C 1 204 ? -8.218 62.835 87.382 1.00 22.39 204 VAL C O 1
ATOM 5276 N N . PHE C 1 205 ? -10.366 63.121 88.019 1.00 21.46 205 PHE C N 1
ATOM 5277 C CA . PHE C 1 205 ? -10.313 62.054 89.007 1.00 17.52 205 PHE C CA 1
ATOM 5278 C C . PHE C 1 205 ? -11.703 61.435 89.112 1.00 18.01 205 PHE C C 1
ATOM 5279 O O . PHE C 1 205 ? -12.664 61.929 88.519 1.00 24.05 205 PHE C O 1
ATOM 5287 N N . SER C 1 206 ? -11.804 60.357 89.891 1.00 23.20 206 SER C N 1
ATOM 5288 C CA . SER C 1 206 ? -13.083 59.706 90.140 1.00 27.60 206 SER C CA 1
ATOM 5289 C C . SER C 1 206 ? -13.323 59.592 91.639 1.00 26.85 206 SER C C 1
ATOM 5290 O O . SER C 1 206 ? -12.412 59.267 92.398 1.00 26.22 206 SER C O 1
ATOM 5293 N N . THR C 1 207 ? -14.560 59.829 92.055 1.00 24.50 207 THR C N 1
ATOM 5294 C CA . THR C 1 207 ? -14.924 59.635 93.457 1.00 26.09 207 THR C CA 1
ATOM 5295 C C . THR C 1 207 ? -15.017 58.172 93.863 1.00 27.23 207 THR C C 1
ATOM 5296 O O . THR C 1 207 ? -15.141 57.894 95.063 1.00 28.39 207 THR C O 1
ATOM 5300 N N . GLU C 1 208 ? -14.939 57.231 92.923 1.00 24.07 208 GLU C N 1
ATOM 5301 C CA . GLU C 1 208 ? -15.096 55.822 93.274 1.00 35.21 208 GLU C CA 1
ATOM 5302 C C . GLU C 1 208 ? -13.920 55.336 94.122 1.00 29.82 208 GLU C C 1
ATOM 5303 O O . GLU C 1 208 ? -12.761 55.652 93.850 1.00 26.55 208 GLU C O 1
ATOM 5309 N N . ALA C 1 209 ? -14.228 54.573 95.167 1.00 24.55 209 ALA C N 1
ATOM 5310 C CA . ALA C 1 209 ? -13.208 53.951 96.000 1.00 25.73 209 ALA C CA 1
ATOM 5311 C C . ALA C 1 209 ? -12.458 52.875 95.219 1.00 30.53 209 ALA C C 1
ATOM 5312 O O . ALA C 1 209 ? -13.010 52.219 94.337 1.00 30.36 209 ALA C O 1
ATOM 5314 N N . LEU C 1 210 ? -11.161 52.739 95.505 1.00 28.83 210 LEU C N 1
ATOM 5315 C CA . LEU C 1 210 ? -10.334 51.791 94.769 1.00 32.31 210 LEU C CA 1
ATOM 5316 C C . LEU C 1 210 ? -10.670 50.346 95.130 1.00 36.71 210 LEU C C 1
ATOM 5317 O O . LEU C 1 210 ? -10.926 50.010 96.291 1.00 40.29 210 LEU C O 1
ATOM 5322 N N . VAL C 1 211 ? -10.633 49.496 94.110 1.00 30.10 211 VAL C N 1
ATOM 5323 C CA . VAL C 1 211 ? -10.856 48.061 94.220 1.00 53.77 211 VAL C CA 1
ATOM 5324 C C . VAL C 1 211 ? -9.496 47.384 94.135 1.00 45.95 211 VAL C C 1
ATOM 5325 O O . VAL C 1 211 ? -8.797 47.523 93.122 1.00 38.70 211 VAL C O 1
ATOM 5329 N N . TYR C 1 212 ? -9.074 46.705 95.232 1.00 70.60 212 TYR C N 1
ATOM 5330 C CA . TYR C 1 212 ? -7.799 46.003 95.168 1.00 72.45 212 TYR C CA 1
ATOM 5331 C C . TYR C 1 212 ? -8.018 44.602 94.594 1.00 68.40 212 TYR C C 1
ATOM 5332 O O . TYR C 1 212 ? -9.116 44.046 94.711 1.00 92.54 212 TYR C O 1
ATOM 5341 N N . PRO C 1 213 ? -7.009 43.986 93.954 1.00 61.07 213 PRO C N 1
ATOM 5342 C CA . PRO C 1 213 ? -7.222 42.671 93.325 1.00 101.50 213 PRO C CA 1
ATOM 5343 C C . PRO C 1 213 ? -7.600 41.564 94.306 1.00 68.24 213 PRO C C 1
ATOM 5344 O O . PRO C 1 213 ? -6.732 40.984 94.955 1.00 66.33 213 PRO C O 1
ATOM 5348 N N . GLY C 1 237 ? -0.222 45.076 89.845 1.00 69.15 237 GLY C N 1
ATOM 5349 C CA . GLY C 1 237 ? -0.847 46.121 90.638 1.00 105.74 237 GLY C CA 1
ATOM 5350 C C . GLY C 1 237 ? -2.356 46.123 90.481 1.00 109.40 237 GLY C C 1
ATOM 5351 O O . GLY C 1 237 ? -2.988 45.071 90.452 1.00 63.72 237 GLY C O 1
ATOM 5352 N N . PHE C 1 238 ? -2.942 47.312 90.401 1.00 61.05 238 PHE C N 1
ATOM 5353 C CA . PHE C 1 238 ? -4.383 47.423 90.233 1.00 69.47 238 PHE C CA 1
ATOM 5354 C C . PHE C 1 238 ? -4.803 46.922 88.860 1.00 44.46 238 PHE C C 1
ATOM 5355 O O . PHE C 1 238 ? -4.047 47.006 87.889 1.00 45.91 238 PHE C O 1
ATOM 5363 N N . GLY C 1 239 ? -6.036 46.409 88.783 1.00 26.88 239 GLY C N 1
ATOM 5364 C C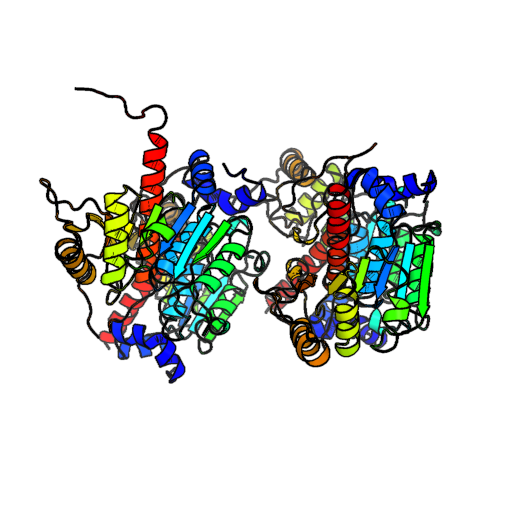A . GLY C 1 239 ? -6.656 46.136 87.506 1.00 22.06 239 GLY C CA 1
ATOM 5365 C C . GLY C 1 239 ? -7.164 47.420 86.889 1.00 23.84 239 GLY C C 1
ATOM 5366 O O . GLY C 1 239 ? -7.042 48.499 87.464 1.00 26.12 239 GLY C O 1
ATOM 5367 N N . ALA C 1 240 ? -7.707 47.303 85.679 1.00 21.30 240 ALA C N 1
ATOM 5368 C CA . ALA C 1 240 ? -8.220 48.478 84.979 1.00 26.83 240 ALA C CA 1
ATOM 5369 C C . ALA C 1 240 ? -9.196 48.039 83.896 1.00 25.32 240 ALA C C 1
ATOM 5370 O O . ALA C 1 240 ? -9.183 46.887 83.449 1.00 23.91 240 ALA C O 1
ATOM 5372 N N . ALA C 1 241 ? -10.051 48.980 83.482 1.00 20.21 241 ALA C N 1
ATOM 5373 C CA . ALA C 1 241 ? -10.984 48.768 82.389 1.00 20.34 241 ALA C CA 1
ATOM 5374 C C . ALA C 1 241 ? -10.943 49.948 81.415 1.00 17.03 241 ALA C C 1
ATOM 5375 O O . ALA C 1 241 ? -10.857 51.105 81.825 1.00 19.13 241 ALA C O 1
ATOM 5377 N N . THR C 1 242 ? -11.045 49.631 80.125 1.00 18.44 242 THR C N 1
ATOM 5378 C CA . THR C 1 242 ? -11.117 50.646 79.089 1.00 18.03 242 THR C CA 1
ATOM 5379 C C . THR C 1 242 ? -12.207 51.658 79.405 1.00 22.82 242 THR C C 1
ATOM 5380 O O . THR C 1 242 ? -12.025 52.857 79.191 1.00 20.42 242 THR C O 1
ATOM 5384 N N . MET C 1 243 ? -13.357 51.176 79.872 1.00 19.46 243 MET C N 1
ATOM 5385 C CA . MET C 1 243 ? -14.513 52.043 80.053 1.00 21.17 243 MET C CA 1
ATOM 5386 C C . MET C 1 243 ? -14.203 53.183 81.003 1.00 27.24 243 MET C C 1
ATOM 5387 O O . MET C 1 243 ? -14.768 54.274 80.863 1.00 22.53 243 MET C O 1
ATOM 5392 N N . VAL C 1 244 ? -13.315 52.958 81.968 1.00 20.38 244 VAL C N 1
ATOM 5393 C CA . VAL C 1 244 ? -12.921 54.009 82.911 1.00 20.32 244 VAL C CA 1
ATOM 5394 C C . VAL C 1 244 ? -11.686 54.766 82.436 1.00 20.23 244 VAL C C 1
ATOM 5395 O O . VAL C 1 244 ? -11.681 56.007 82.399 1.00 17.47 244 VAL C O 1
ATOM 5399 N N . THR C 1 245 ? -10.598 54.065 82.085 1.00 17.72 245 THR C N 1
ATOM 5400 C CA . THR C 1 245 ? -9.362 54.782 81.763 1.00 22.34 245 THR C CA 1
ATOM 5401 C C . THR C 1 245 ? -9.545 55.653 80.520 1.00 21.94 245 THR C C 1
ATOM 5402 O O . THR C 1 245 ? -9.031 56.779 80.461 1.00 19.91 245 THR C O 1
ATOM 5406 N N . ALA C 1 246 ? -10.294 55.165 79.527 1.00 16.64 246 ALA C N 1
ATOM 5407 C CA . ALA C 1 246 ? -10.526 55.980 78.340 1.00 16.68 246 ALA C CA 1
ATOM 5408 C C . ALA C 1 246 ? -11.380 57.200 78.676 1.00 22.25 246 ALA C C 1
ATOM 5409 O O . ALA C 1 246 ? -11.145 58.280 78.141 1.00 21.35 246 ALA C O 1
ATOM 5411 N N . THR C 1 247 ? -12.373 57.047 79.561 1.00 21.98 247 THR C N 1
ATOM 5412 C CA . THR C 1 247 ? -13.222 58.190 79.928 1.00 20.32 247 THR C CA 1
ATOM 5413 C C . THR C 1 247 ? -12.418 59.236 80.711 1.00 20.46 247 THR C C 1
ATOM 5414 O O . THR C 1 247 ? -12.662 60.439 80.559 1.00 19.22 247 THR C O 1
ATOM 5418 N N . PHE C 1 248 ? -11.414 58.823 81.499 1.00 18.69 248 PHE C N 1
ATOM 5419 C CA . PHE C 1 248 ? -10.462 59.794 82.063 1.00 21.14 248 PHE C CA 1
ATOM 5420 C C . PHE C 1 248 ? -9.842 60.665 80.976 1.00 18.23 248 PHE C C 1
ATOM 5421 O O . PHE C 1 248 ? -9.801 61.898 81.088 1.00 20.83 248 PHE C O 1
ATOM 5429 N N . GLY C 1 249 ? -9.348 60.033 79.908 1.00 20.36 249 GLY C N 1
ATOM 5430 C CA . GLY C 1 249 ? -8.725 60.788 78.848 1.00 19.34 249 GLY C CA 1
ATOM 5431 C C . GLY C 1 249 ? -9.712 61.675 78.122 1.00 20.82 249 GLY C C 1
ATOM 5432 O O . GLY C 1 249 ? -9.359 62.766 77.681 1.00 18.04 249 GLY C O 1
ATOM 5433 N N . PHE C 1 250 ? -10.935 61.178 77.908 1.00 19.14 250 PHE C N 1
ATOM 5434 C CA . PHE C 1 250 ? -11.949 61.935 77.192 1.00 19.28 250 PHE C CA 1
ATOM 5435 C C . PHE C 1 250 ? -12.399 63.148 77.994 1.00 18.87 250 PHE C C 1
ATOM 5436 O O . PHE C 1 250 ? -12.586 64.230 77.433 1.00 22.03 250 PHE C O 1
ATOM 5444 N N . VAL C 1 251 ? -12.560 62.986 79.310 1.00 18.99 251 VAL C N 1
ATOM 5445 C CA . VAL C 1 251 ? -12.908 64.115 80.152 1.00 20.54 251 VAL C CA 1
ATOM 5446 C C . VAL C 1 251 ? -11.777 65.134 80.169 1.00 21.64 251 VAL C C 1
ATOM 5447 O O . VAL C 1 251 ? -12.029 66.343 80.107 1.00 19.66 251 VAL C O 1
ATOM 5451 N N . ALA C 1 252 ? -10.516 64.672 80.187 1.00 16.83 252 ALA C N 1
ATOM 5452 C CA . ALA C 1 252 ? -9.378 65.597 80.137 1.00 16.97 252 ALA C CA 1
ATOM 5453 C C . ALA C 1 252 ? -9.430 66.446 78.876 1.00 17.55 252 ALA C C 1
ATOM 5454 O O . ALA C 1 252 ? -9.259 67.670 78.925 1.00 20.69 252 ALA C O 1
ATOM 5456 N N . VAL C 1 253 ? -9.707 65.816 77.741 1.00 17.09 253 VAL C N 1
ATOM 5457 C CA . VAL C 1 253 ? -9.799 66.542 76.477 1.00 17.22 253 VAL C CA 1
ATOM 5458 C C . VAL C 1 253 ? -10.980 67.507 76.485 1.00 20.24 253 VAL C C 1
ATOM 5459 O O . VAL C 1 253 ? -10.836 68.679 76.122 1.00 18.32 253 VAL C O 1
ATOM 5463 N N . SER C 1 254 ? -12.169 67.030 76.882 1.00 19.39 254 SER C N 1
ATOM 5464 C CA . SER C 1 254 ? -13.328 67.919 76.918 1.00 17.48 254 SER C CA 1
ATOM 5465 C C . SER C 1 254 ? -13.061 69.117 77.818 1.00 21.08 254 SER C C 1
ATOM 5466 O O . SER C 1 254 ? -13.528 70.225 77.543 1.00 20.06 254 SER C O 1
ATOM 5469 N N . HIS C 1 255 ? -12.376 68.896 78.937 1.00 17.80 255 HIS C N 1
ATOM 5470 C CA . HIS C 1 255 ? -12.072 70.001 79.841 1.00 21.39 255 HIS C CA 1
ATOM 5471 C C . HIS C 1 255 ? -11.145 70.996 79.158 1.00 22.74 255 HIS C C 1
ATOM 5472 O O . HIS C 1 255 ? -11.422 72.198 79.139 1.00 20.09 255 HIS C O 1
ATOM 5479 N N . ALA C 1 256 ? -10.083 70.493 78.519 1.00 20.72 256 ALA C N 1
ATOM 5480 C CA . ALA C 1 256 ? -9.122 71.364 77.844 1.00 22.21 256 ALA C CA 1
ATOM 5481 C C . ALA C 1 256 ? -9.795 72.182 76.754 1.00 18.88 256 ALA C C 1
ATOM 5482 O O . ALA C 1 256 ? -9.552 73.383 76.625 1.00 19.14 256 ALA C O 1
ATOM 5484 N N . LEU C 1 257 ? -10.644 71.537 75.946 1.00 19.53 257 LEU C N 1
ATOM 5485 C CA . LEU C 1 257 ? -11.293 72.246 74.847 1.00 17.81 257 LEU C CA 1
ATOM 5486 C C . LEU C 1 257 ? -12.230 73.322 75.385 1.00 19.96 257 LEU C C 1
ATOM 5487 O O . LEU C 1 257 ? -12.326 74.412 74.817 1.00 22.05 257 LEU C O 1
ATOM 5492 N N . LYS C 1 258 ? -12.907 73.033 76.496 1.00 23.14 258 LYS C N 1
ATOM 5493 C CA . LYS C 1 258 ? -13.777 74.018 77.139 1.00 26.60 258 LYS C CA 1
ATOM 5494 C C . LYS C 1 258 ? -12.988 75.244 77.586 1.00 20.32 258 LYS C C 1
ATOM 5495 O O . LYS C 1 258 ? -13.396 76.390 77.359 1.00 22.82 258 LYS C O 1
ATOM 5501 N N . LYS C 1 259 ? -11.855 75.016 78.240 1.00 22.27 259 LYS C N 1
ATOM 5502 C CA . LYS C 1 259 ? -11.010 76.113 78.692 1.00 19.92 259 LYS C CA 1
ATOM 5503 C C . LYS C 1 259 ? -10.425 76.908 77.521 1.00 20.39 259 LYS C C 1
ATOM 5504 O O . LYS C 1 259 ? -10.334 78.138 77.586 1.00 24.37 259 LYS C O 1
ATOM 5510 N N . MET C 1 260 ? -10.034 76.226 76.432 1.00 22.00 260 MET C N 1
ATOM 5511 C CA . MET C 1 260 ? -9.547 76.923 75.243 1.00 22.51 260 MET C CA 1
ATOM 5512 C C . MET C 1 260 ? -10.630 77.794 74.620 1.00 22.16 260 MET C C 1
ATOM 5513 O O . MET C 1 260 ? -10.350 78.917 74.173 1.00 22.17 260 MET C O 1
ATOM 5518 N N . MET C 1 261 ? -11.858 77.273 74.533 1.00 23.17 261 MET C N 1
ATOM 5519 C CA . MET C 1 261 ? -12.955 78.029 73.951 1.00 24.12 261 MET C CA 1
ATOM 5520 C C . MET C 1 261 ? -13.305 79.223 74.820 1.00 24.97 261 MET C C 1
ATOM 5521 O O . MET C 1 261 ? -13.575 80.311 74.298 1.00 25.60 261 MET C O 1
ATOM 5526 N N . ALA C 1 262 ? -13.266 79.048 76.144 1.00 24.53 262 ALA C N 1
ATOM 5527 C CA . ALA C 1 262 ? -13.580 80.152 77.039 1.00 25.52 262 ALA C CA 1
ATOM 5528 C C . ALA C 1 262 ? -12.559 81.258 76.885 1.00 31.05 262 ALA C C 1
ATOM 5529 O O . ALA C 1 262 ? -12.919 82.442 76.820 1.00 28.45 262 ALA C O 1
ATOM 5531 N N . LYS C 1 263 ? -11.279 80.887 76.829 1.00 21.71 263 LYS C N 1
ATOM 5532 C CA . LYS C 1 263 ? -10.230 81.879 76.620 1.00 27.71 263 LYS C CA 1
ATOM 5533 C C . LYS C 1 263 ? -10.410 82.562 75.275 1.00 33.62 263 LYS C C 1
ATOM 5534 O O . LYS C 1 263 ? -10.287 83.791 75.164 1.00 30.66 263 LYS C O 1
ATOM 5540 N N . ALA C 1 264 ? -10.732 81.789 74.240 1.00 26.37 264 ALA C N 1
ATOM 5541 C CA . ALA C 1 264 ? -10.938 82.404 72.929 1.00 32.82 264 ALA C CA 1
ATOM 5542 C C . ALA C 1 264 ? -12.142 83.339 72.937 1.00 44.68 264 ALA C C 1
ATOM 5543 O O . ALA C 1 264 ? -12.161 84.329 72.203 1.00 34.35 264 ALA C O 1
ATOM 5545 N N . ALA C 1 265 ? -13.171 83.020 73.721 1.00 31.19 265 ALA C N 1
ATOM 5546 C CA . ALA C 1 265 ? -14.381 83.841 73.766 1.00 36.20 265 ALA C CA 1
ATOM 5547 C C . ALA C 1 265 ? -14.130 85.221 74.362 1.00 52.26 265 ALA C C 1
ATOM 5548 O O . ALA C 1 265 ? -14.927 86.142 74.135 1.00 40.25 265 ALA C O 1
ATOM 5550 N N . ARG C 1 266 ? -13.079 85.372 75.158 1.00 36.99 266 ARG C N 1
ATOM 5551 C CA . ARG C 1 266 ? -12.715 86.661 75.742 1.00 48.20 266 ARG C CA 1
ATOM 5552 C C . ARG C 1 266 ? -12.118 87.627 74.716 1.00 78.73 266 ARG C C 1
ATOM 5553 O O . ARG C 1 266 ? -11.759 88.749 75.088 1.00 66.13 266 ARG C O 1
ATOM 5561 N N . GLN C 1 267 ? -12.018 87.232 73.445 1.00 73.39 267 GLN C N 1
ATOM 5562 C CA . GLN C 1 267 ? -11.524 88.124 72.396 1.00 72.30 267 GLN C CA 1
ATOM 5563 C C . GLN C 1 267 ? -12.541 89.226 72.127 1.00 111.06 267 GLN C C 1
ATOM 5564 O O . GLN C 1 267 ? -13.721 88.956 71.875 1.00 49.70 267 GLN C O 1
ATOM 5570 N N . GLY C 1 268 ? -12.089 90.472 72.260 1.00 126.96 268 GLY C N 1
ATOM 5571 C CA . GLY C 1 268 ? -12.945 91.630 72.260 1.00 77.69 268 GLY C CA 1
ATOM 5572 C C . GLY C 1 268 ? -13.292 92.096 73.653 1.00 96.57 268 GLY C C 1
ATOM 5573 O O . GLY C 1 268 ? -13.767 93.227 73.825 1.00 106.57 268 GLY C O 1
ATOM 5574 N N . LEU C 1 269 ? -13.048 91.238 74.644 1.00 66.17 269 LEU C N 1
ATOM 5575 C CA . LEU C 1 269 ? -13.293 91.514 76.052 1.00 97.56 269 LEU C CA 1
ATOM 5576 C C . LEU C 1 269 ? -12.022 91.315 76.870 1.00 90.67 269 LEU C C 1
ATOM 5577 O O . LEU C 1 269 ? -12.092 91.068 78.077 1.00 96.50 269 LEU C O 1
ATOM 5582 N N . GLU C 1 270 ? -10.861 91.421 76.224 1.00 50.41 270 GLU C N 1
ATOM 5583 C CA . GLU C 1 270 ? -9.589 91.026 76.811 1.00 103.52 270 GLU C CA 1
ATOM 5584 C C . GLU C 1 270 ? -9.175 91.968 77.946 1.00 108.83 270 GLU C C 1
ATOM 5585 O O . GLU C 1 270 ? -9.709 93.069 78.124 1.00 46.13 270 GLU C O 1
ATOM 5591 N N . HIS C 1 271 ? -8.172 91.523 78.703 1.00 59.91 271 HIS C N 1
ATOM 5592 C CA . HIS C 1 271 ? -7.846 92.173 79.963 1.00 54.83 271 HIS C CA 1
ATOM 5593 C C . HIS C 1 271 ? -7.461 93.624 79.739 1.00 145.84 271 HIS C C 1
ATOM 5594 O O . HIS C 1 271 ? -6.721 93.958 78.812 1.00 46.60 271 HIS C O 1
ATOM 5601 N N . HIS C 1 272 ? -7.976 94.480 80.604 1.00 31.28 272 HIS C N 1
ATOM 5602 C CA . HIS C 1 272 ? -7.555 95.866 80.699 1.00 36.38 272 HIS C CA 1
ATOM 5603 C C . HIS C 1 272 ? -7.505 96.190 82.183 1.00 49.07 272 HIS C C 1
ATOM 5604 O O . HIS C 1 272 ? -8.324 95.675 82.949 1.00 37.89 272 HIS C O 1
ATOM 5611 N N . HIS C 1 273 ? -6.516 96.990 82.588 1.00 33.20 273 HIS C N 1
ATOM 5612 C CA . HIS C 1 273 ? -6.315 97.307 83.998 1.00 38.27 273 HIS C CA 1
ATOM 5613 C C . HIS C 1 273 ? -7.534 98.014 84.580 1.00 39.27 273 HIS C C 1
ATOM 5614 O O . HIS C 1 273 ? -8.221 98.772 83.896 1.00 37.87 273 HIS C O 1
ATOM 5621 N N . HIS C 1 274 ? -7.766 97.787 85.873 1.00 39.02 274 HIS C N 1
ATOM 5622 C CA . HIS C 1 274 ? -8.870 98.399 86.601 1.00 116.13 274 HIS C CA 1
ATOM 5623 C C . HIS C 1 274 ? -8.575 98.295 88.091 1.00 76.12 274 HIS C C 1
ATOM 5624 O O . HIS C 1 274 ? -7.738 97.498 88.522 1.00 54.02 274 HIS C O 1
ATOM 5631 N N . HIS C 1 275 ? -9.266 99.123 88.870 1.00 49.95 275 HIS C N 1
ATOM 5632 C CA . HIS C 1 275 ? -9.087 99.173 90.314 1.00 104.44 275 HIS C CA 1
ATOM 5633 C C . HIS C 1 275 ? -9.680 97.922 90.955 1.00 115.59 275 HIS C C 1
ATOM 5634 O O . HIS C 1 275 ? -10.638 97.356 90.430 1.00 45.51 275 HIS C O 1
ATOM 5641 N N . HIS C 1 276 ? -9.219 97.434 91.989 1.00 94.38 276 HIS C N 1
ATOM 5642 N N . SER D 1 2 ? -18.620 26.644 77.189 1.00 72.02 2 SER D N 1
ATOM 5643 C CA . SER D 1 2 ? -17.519 27.077 78.038 1.00 90.16 2 SER D CA 1
ATOM 5644 C C . SER D 1 2 ? -16.308 27.475 77.192 1.00 53.98 2 SER D C 1
ATOM 5645 O O . SER D 1 2 ? -15.877 26.735 76.312 1.00 55.22 2 SER D O 1
ATOM 5648 N N . VAL D 1 3 ? -15.768 28.657 77.450 1.00 34.95 3 VAL D N 1
ATOM 5649 C CA . VAL D 1 3 ? -14.580 29.137 76.757 1.00 31.29 3 VAL D CA 1
ATOM 5650 C C . VAL D 1 3 ? -13.394 28.894 77.675 1.00 30.56 3 VAL D C 1
ATOM 5651 O O . VAL D 1 3 ? -13.460 29.177 78.881 1.00 28.99 3 VAL D O 1
ATOM 5655 N N . VAL D 1 4 ? -12.319 28.359 77.112 1.00 34.79 4 VAL D N 1
ATOM 5656 C CA . VAL D 1 4 ? -11.095 28.146 77.873 1.00 36.62 4 VAL D CA 1
ATOM 5657 C C . VAL D 1 4 ? -10.300 29.434 77.897 1.00 28.44 4 VAL D C 1
ATOM 5658 O O . VAL D 1 4 ? -10.024 30.036 76.851 1.00 29.13 4 VAL D O 1
ATOM 5662 N N . ILE D 1 5 ? -9.975 29.900 79.094 1.00 25.13 5 ILE D N 1
ATOM 5663 C CA . ILE D 1 5 ? -9.113 31.065 79.200 1.00 26.98 5 ILE D CA 1
ATOM 5664 C C . ILE D 1 5 ? -7.685 30.525 79.067 1.00 34.06 5 ILE D C 1
ATOM 5665 O O . ILE D 1 5 ? -7.142 29.921 79.990 1.00 25.02 5 ILE D O 1
ATOM 5670 N N . SER D 1 6 ? -7.067 30.765 77.920 1.00 25.22 6 SER D N 1
ATOM 5671 C CA . SER D 1 6 ? -5.691 30.341 77.661 1.00 25.22 6 SER D CA 1
ATOM 5672 C C . SER D 1 6 ? -4.698 31.237 78.402 1.00 24.68 6 SER D C 1
ATOM 5673 O O . SER D 1 6 ? -5.036 32.286 78.933 1.00 23.80 6 SER D O 1
ATOM 5676 N N . ASP D 1 7 ? -3.429 30.829 78.407 1.00 30.49 7 ASP D N 1
ATOM 5677 C CA . ASP D 1 7 ? -2.419 31.690 79.010 1.00 23.13 7 ASP D CA 1
ATOM 5678 C C . ASP D 1 7 ? -2.325 33.013 78.275 1.00 22.57 7 ASP D C 1
ATOM 5679 O O . ASP D 1 7 ? -2.108 34.048 78.898 1.00 22.43 7 ASP D O 1
ATOM 5684 N N . ALA D 1 8 ? -2.485 33.007 76.954 1.00 23.46 8 ALA D N 1
ATOM 5685 C CA . ALA D 1 8 ? -2.466 34.267 76.216 1.00 21.81 8 ALA D CA 1
ATOM 5686 C C . ALA D 1 8 ? -3.620 35.172 76.651 1.00 26.47 8 ALA D C 1
ATOM 5687 O O . ALA D 1 8 ? -3.438 36.371 76.868 1.00 22.28 8 ALA D O 1
ATOM 5689 N N . TRP D 1 9 ? -4.817 34.590 76.810 1.00 21.41 9 TRP D N 1
ATOM 5690 C CA . TRP D 1 9 ? -5.968 35.349 77.295 1.00 21.07 9 TRP D CA 1
ATOM 5691 C C . TRP D 1 9 ? -5.676 35.968 78.654 1.00 22.92 9 TRP D C 1
ATOM 5692 O O . TRP D 1 9 ? -6.018 37.133 78.918 1.00 20.88 9 TRP D O 1
ATOM 5703 N N . ARG D 1 10 ? -5.050 35.193 79.541 1.00 21.59 10 ARG D N 1
ATOM 5704 C CA . ARG D 1 10 ? -4.700 35.712 80.848 1.00 21.69 10 ARG D CA 1
ATOM 5705 C C . ARG D 1 10 ? -3.669 36.828 80.743 1.00 25.91 10 ARG D C 1
ATOM 5706 O O . ARG D 1 10 ? -3.652 37.731 81.578 1.00 31.25 10 ARG D O 1
ATOM 5714 N N . GLN D 1 11 ? -2.805 36.784 79.730 1.00 28.38 11 GLN D N 1
ATOM 5715 C CA . GLN D 1 11 ? -1.861 37.877 79.538 1.00 33.19 11 GLN D CA 1
ATOM 5716 C C . GLN D 1 11 ? -2.582 39.143 79.067 1.00 23.24 11 GLN D C 1
ATOM 5717 O O . GLN D 1 11 ? -2.310 40.247 79.553 1.00 25.12 11 GLN D O 1
ATOM 5723 N N . ARG D 1 12 ? -3.475 39.004 78.099 1.00 22.42 12 ARG D N 1
ATOM 5724 C CA . ARG D 1 12 ? -4.225 40.154 77.589 1.00 21.01 12 ARG D CA 1
ATOM 5725 C C . ARG D 1 12 ? -5.126 40.772 78.647 1.00 21.49 12 ARG D C 1
ATOM 5726 O O . ARG D 1 12 ? -5.252 41.999 78.721 1.00 25.44 12 ARG D O 1
ATOM 5734 N N . PHE D 1 13 ? -5.762 39.939 79.478 1.00 20.27 13 PHE D N 1
ATOM 5735 C CA . PHE D 1 13 ? -6.856 40.371 80.330 1.00 21.19 13 PHE D CA 1
ATOM 5736 C C . PHE D 1 13 ? -6.573 40.141 81.807 1.00 22.39 13 PHE D C 1
ATOM 5737 O O . PHE D 1 13 ? -7.506 40.189 82.626 1.00 24.20 13 PHE D O 1
ATOM 5745 N N . GLY D 1 14 ? -5.286 40.011 82.166 1.00 28.05 14 GLY D N 1
ATOM 5746 C CA . GLY D 1 14 ? -4.912 39.948 83.572 1.00 25.03 14 GLY D CA 1
ATOM 5747 C C . GLY D 1 14 ? -5.437 41.126 84.365 1.00 29.67 14 GLY D C 1
ATOM 5748 O O . GLY D 1 14 ? -5.904 40.967 85.501 1.00 24.82 14 GLY D O 1
ATOM 5749 N N . GLY D 1 15 ? -5.394 42.320 83.767 1.00 27.22 15 GLY D N 1
ATOM 5750 C CA . GLY D 1 15 ? -5.912 43.509 84.425 1.00 27.35 15 GLY D CA 1
ATOM 5751 C C . GLY D 1 15 ? -7.421 43.498 84.604 1.00 29.86 15 GLY D C 1
ATOM 5752 O O . GLY D 1 15 ? -7.948 44.114 85.541 1.00 27.58 15 GLY D O 1
ATOM 5753 N N . THR D 1 16 ? -8.138 42.840 83.694 1.00 23.60 16 THR D N 1
ATOM 5754 C CA . THR D 1 16 ? -9.573 42.617 83.881 1.00 21.41 16 THR D CA 1
ATOM 5755 C C . THR D 1 16 ? -9.823 41.728 85.096 1.00 29.05 16 THR D C 1
ATOM 5756 O O . THR D 1 16 ? -10.692 42.018 85.930 1.00 24.00 16 THR D O 1
ATOM 5760 N N . ALA D 1 17 ? -9.088 40.611 85.187 1.00 25.79 17 ALA D N 1
ATOM 5761 C CA . ALA D 1 17 ? -9.256 39.691 86.309 1.00 27.30 17 ALA D CA 1
ATOM 5762 C C . ALA D 1 17 ? -8.960 40.384 87.628 1.00 24.75 17 ALA D C 1
ATOM 5763 O O . ALA D 1 17 ? -9.679 40.190 88.617 1.00 28.76 17 ALA D O 1
ATOM 5765 N N . ARG D 1 18 ? -7.933 41.236 87.642 1.00 25.92 18 ARG D N 1
ATOM 5766 C CA . ARG D 1 18 ? -7.543 41.942 88.848 1.00 24.72 18 ARG D CA 1
ATOM 5767 C C . ARG D 1 18 ? -8.552 43.005 89.258 1.00 26.94 18 ARG D C 1
ATOM 5768 O O . ARG D 1 18 ? -8.541 43.424 90.419 1.00 32.77 18 ARG D O 1
ATOM 5776 N N . LEU D 1 19 ? -9.401 43.463 88.337 1.00 27.41 19 LEU D N 1
ATOM 5777 C CA . LEU D 1 19 ? -10.417 44.462 88.637 1.00 28.22 19 LEU D CA 1
ATOM 5778 C C . LEU D 1 19 ? -11.767 43.840 89.005 1.00 29.85 19 LEU D C 1
ATOM 5779 O O . LEU D 1 19 ? -12.346 44.179 90.036 1.00 29.12 19 LEU D O 1
ATOM 5784 N N . TYR D 1 20 ? -12.282 42.941 88.175 1.00 24.34 20 TYR D N 1
ATOM 5785 C CA . TYR D 1 20 ? -13.616 42.364 88.354 1.00 26.03 20 TYR D CA 1
ATOM 5786 C C . TYR D 1 20 ? -13.592 41.019 89.065 1.00 32.14 20 TYR D C 1
ATOM 5787 O O . TYR D 1 20 ? -14.622 40.592 89.602 1.00 26.97 20 TYR D O 1
ATOM 5796 N N . GLY D 1 21 ? -12.447 40.351 89.091 1.00 24.31 21 GLY D N 1
ATOM 5797 C CA . GLY D 1 21 ? -12.288 39.066 89.728 1.00 26.21 21 GLY D CA 1
ATOM 5798 C C . GLY D 1 21 ? -12.193 37.942 88.708 1.00 33.12 21 GLY D C 1
ATOM 5799 O O . GLY D 1 21 ? -12.653 38.047 87.567 1.00 28.47 21 GLY D O 1
ATOM 5800 N N . GLU D 1 22 ? -11.608 36.833 89.159 1.00 29.22 22 GLU D N 1
ATOM 5801 C CA . GLU D 1 22 ? -11.455 35.658 88.300 1.00 27.07 22 GLU D CA 1
ATOM 5802 C C . GLU D 1 22 ? -12.808 35.097 87.868 1.00 31.61 22 GLU D C 1
ATOM 5803 O O . GLU D 1 22 ? -12.958 34.631 86.731 1.00 25.78 22 GLU D O 1
ATOM 5809 N N . LYS D 1 23 ? -13.795 35.078 88.766 1.00 28.30 23 LYS D N 1
ATOM 5810 C CA . LYS D 1 23 ? -15.096 34.550 88.364 1.00 30.51 23 LYS D CA 1
ATOM 5811 C C . LYS D 1 23 ? -15.685 35.382 87.231 1.00 27.57 23 LYS D C 1
ATOM 5812 O O . LYS D 1 23 ? -16.193 34.828 86.248 1.00 26.73 23 LYS D O 1
ATOM 5818 N N . ALA D 1 24 ? -15.591 36.720 87.341 1.00 28.08 24 ALA D N 1
ATOM 5819 C CA . ALA D 1 24 ? -16.083 37.611 86.299 1.00 32.40 24 ALA D CA 1
ATOM 5820 C C . ALA D 1 24 ? -15.351 37.383 84.983 1.00 24.96 24 ALA D C 1
ATOM 5821 O O . ALA D 1 24 ? -15.958 37.440 83.910 1.00 25.55 24 ALA D O 1
ATOM 5823 N N . LEU D 1 25 ? -14.032 37.197 85.042 1.00 23.18 25 LEU D N 1
ATOM 5824 C CA . LEU D 1 25 ? -13.254 36.934 83.836 1.00 23.31 25 LEU D CA 1
ATOM 5825 C C . LEU D 1 25 ? -13.814 35.746 83.072 1.00 21.05 25 LEU D C 1
ATOM 5826 O O . LEU D 1 25 ? -13.989 35.789 81.843 1.00 22.23 25 LEU D O 1
ATOM 5831 N N . GLN D 1 26 ? -14.100 34.662 83.793 1.00 23.61 26 GLN D N 1
ATOM 5832 C CA . GLN D 1 26 ? -14.679 33.484 83.152 1.00 26.62 26 GLN D CA 1
ATOM 5833 C C . GLN D 1 26 ? -16.102 33.770 82.669 1.00 23.85 26 GLN D C 1
ATOM 5834 O O . GLN D 1 26 ? -16.486 33.325 81.582 1.00 24.70 26 GLN D O 1
ATOM 5840 N N . LEU D 1 27 ? -16.888 34.532 83.443 1.00 23.44 27 LEU D N 1
ATOM 5841 C CA . LEU D 1 27 ? -18.228 34.920 82.990 1.00 21.15 27 LEU D CA 1
ATOM 5842 C C . LEU D 1 27 ? -18.167 35.677 81.670 1.00 24.78 27 LEU D C 1
ATOM 5843 O O . LEU D 1 27 ? -18.946 35.401 80.747 1.00 25.88 27 LEU D O 1
ATOM 5848 N N . PHE D 1 28 ? -17.242 36.650 81.567 1.00 25.24 28 PHE D N 1
ATOM 5849 C CA . PHE D 1 28 ? -17.099 37.434 80.338 1.00 25.19 28 PHE D CA 1
ATOM 5850 C C . PHE D 1 28 ? -16.647 36.559 79.173 1.00 23.03 28 PHE D C 1
ATOM 5851 O O . PHE D 1 28 ? -17.112 36.721 78.039 1.00 22.48 28 PHE D O 1
ATOM 5859 N N . ALA D 1 29 ? -15.695 35.666 79.415 1.00 22.08 29 ALA D N 1
ATOM 5860 C CA . ALA D 1 29 ? -15.220 34.795 78.349 1.00 21.90 29 ALA D CA 1
ATOM 5861 C C . ALA D 1 29 ? -16.348 33.910 77.831 1.00 21.81 29 ALA D C 1
ATOM 5862 O O . ALA D 1 29 ? -16.387 33.579 76.641 1.00 24.28 29 ALA D O 1
ATOM 5864 N N . ASP D 1 30 ? -17.291 33.549 78.693 1.00 22.23 30 ASP D N 1
ATOM 5865 C CA . ASP D 1 30 ? -18.414 32.692 78.301 1.00 24.73 30 ASP D CA 1
ATOM 5866 C C . ASP D 1 30 ? -19.583 33.474 77.719 1.00 26.41 30 ASP D C 1
ATOM 5867 O O . ASP D 1 30 ? -20.568 32.866 77.291 1.00 26.27 30 ASP D O 1
ATOM 5872 N N . ALA D 1 31 ? -19.514 34.793 77.708 1.00 24.53 31 ALA D N 1
ATOM 5873 C CA . ALA D 1 31 ? -20.650 35.599 77.298 1.00 21.27 31 ALA D CA 1
ATOM 5874 C C . ALA D 1 31 ? -20.666 35.800 75.786 1.00 24.85 31 ALA D C 1
ATOM 5875 O O . ALA D 1 31 ? -19.630 35.746 75.123 1.00 26.13 31 ALA D O 1
ATOM 5877 N N . HIS D 1 32 ? -21.867 36.035 75.252 1.00 23.63 32 HIS D N 1
ATOM 5878 C CA . HIS D 1 32 ? -22.052 36.402 73.851 1.00 22.98 32 HIS D CA 1
ATOM 5879 C C . HIS D 1 32 ? -22.906 37.670 73.807 1.00 22.20 32 HIS D C 1
ATOM 5880 O O . HIS D 1 32 ? -24.104 37.622 74.099 1.00 23.54 32 HIS D O 1
ATOM 5887 N N . ILE D 1 33 ? -22.307 38.802 73.423 1.00 19.23 33 ILE D N 1
ATOM 5888 C CA . ILE D 1 33 ? -22.993 40.089 73.433 1.00 19.76 33 ILE D CA 1
ATOM 5889 C C . ILE D 1 33 ? -23.131 40.586 72.006 1.00 20.51 33 ILE D C 1
ATOM 5890 O O . ILE D 1 33 ? -22.205 40.466 71.199 1.00 23.11 33 ILE D O 1
ATOM 5895 N N . CYS D 1 34 ? -24.328 41.084 71.690 1.00 18.83 34 CYS D N 1
ATOM 5896 C CA . CYS D 1 34 ? -24.680 41.608 70.376 1.00 22.68 34 CYS D CA 1
ATOM 5897 C C . CYS D 1 34 ? -24.713 43.133 70.439 1.00 25.02 34 CYS D C 1
ATOM 5898 O O . CYS D 1 34 ? -25.366 43.707 71.320 1.00 22.53 34 CYS D O 1
ATOM 5901 N N . VAL D 1 35 ? -24.010 43.789 69.516 1.00 19.93 35 VAL D N 1
ATOM 5902 C CA . VAL D 1 35 ? -24.078 45.243 69.364 1.00 18.18 35 VAL D CA 1
ATOM 5903 C C . VAL D 1 35 ? -24.756 45.521 68.046 1.00 25.13 35 VAL D C 1
ATOM 5904 O O . VAL D 1 35 ? -24.300 45.039 67.005 1.00 18.57 35 VAL D O 1
ATOM 5908 N N . VAL D 1 36 ? -25.856 46.278 68.092 1.00 21.37 36 VAL D N 1
ATOM 5909 C CA . VAL D 1 36 ? -26.609 46.639 66.900 1.00 19.44 36 VAL D CA 1
ATOM 5910 C C . VAL D 1 36 ? -26.350 48.112 66.614 1.00 23.80 36 VAL D C 1
ATOM 5911 O O . VAL D 1 36 ? -26.698 48.989 67.419 1.00 23.65 36 VAL D O 1
ATOM 5915 N N . GLY D 1 37 ? -25.739 48.376 65.465 1.00 19.96 37 GLY D N 1
ATOM 5916 C CA . GLY D 1 37 ? -25.369 49.716 65.057 1.00 21.87 37 GLY D CA 1
ATOM 5917 C C . GLY D 1 37 ? -23.946 50.007 65.465 1.00 30.24 37 GLY D C 1
ATOM 5918 O O . GLY D 1 37 ? -23.702 50.239 66.646 1.00 21.81 37 GLY D O 1
ATOM 5919 N N . ILE D 1 38 ? -23.012 50.034 64.511 1.00 22.77 38 ILE D N 1
ATOM 5920 C CA . ILE D 1 38 ? -21.582 50.157 64.800 1.00 18.42 38 ILE D CA 1
ATOM 5921 C C . ILE D 1 38 ? -21.136 51.572 64.425 1.00 23.12 38 ILE D C 1
ATOM 5922 O O . ILE D 1 38 ? -20.262 51.776 63.566 1.00 19.61 38 ILE D O 1
ATOM 5927 N N . GLY D 1 39 ? -21.782 52.558 65.045 1.00 20.38 39 GLY D N 1
ATOM 5928 C CA . GLY D 1 39 ? -21.537 53.951 64.759 1.00 20.92 39 GLY D CA 1
ATOM 5929 C C . GLY D 1 39 ? -20.894 54.707 65.902 1.00 16.61 39 GLY D C 1
ATOM 5930 O O . GLY D 1 39 ? -19.949 54.201 66.552 1.00 19.32 39 GLY D O 1
ATOM 5931 N N . GLY D 1 40 ? -21.375 55.939 66.114 1.00 18.15 40 GLY D N 1
ATOM 5932 C CA . GLY D 1 40 ? -20.735 56.836 67.068 1.00 20.70 40 GLY D CA 1
ATOM 5933 C C . GLY D 1 40 ? -20.747 56.299 68.484 1.00 21.21 40 GLY D C 1
ATOM 5934 O O . GLY D 1 40 ? -19.853 56.609 69.288 1.00 23.80 40 GLY D O 1
ATOM 5935 N N . VAL D 1 41 ? -21.750 55.495 68.813 1.00 19.37 41 VAL D N 1
ATOM 5936 C CA . VAL D 1 41 ? -21.838 54.850 70.121 1.00 17.45 41 VAL D CA 1
ATOM 5937 C C . VAL D 1 41 ? -21.407 53.388 70.049 1.00 22.76 41 VAL D C 1
ATOM 5938 O O . VAL D 1 41 ? -20.586 52.931 70.852 1.00 18.40 41 VAL D O 1
ATOM 5942 N N . GLY D 1 42 ? -21.936 52.653 69.063 1.00 19.21 42 GLY D N 1
ATOM 5943 C CA . GLY D 1 42 ? -21.741 51.228 69.017 1.00 18.01 42 GLY D CA 1
ATOM 5944 C C . GLY D 1 42 ? -20.326 50.782 68.702 1.00 15.51 42 GLY D C 1
ATOM 5945 O O . GLY D 1 42 ? -19.904 49.741 69.194 1.00 19.90 42 GLY D O 1
ATOM 5946 N N . SER D 1 43 ? -19.559 51.572 67.928 1.00 19.06 43 SER D N 1
ATOM 5947 C CA . SER D 1 43 ? -18.195 51.159 67.608 1.00 22.53 43 SER D CA 1
ATOM 5948 C C . SER D 1 43 ? -17.335 51.132 68.868 1.00 17.00 43 SER D C 1
ATOM 5949 O O . SER D 1 43 ? -16.599 50.170 69.104 1.00 18.17 43 SER D O 1
ATOM 5952 N N . TRP D 1 44 ? -17.514 52.114 69.753 1.00 18.74 44 TRP D N 1
ATOM 5953 C CA . TRP D 1 44 ? -16.785 52.143 71.012 1.00 19.22 44 TRP D CA 1
ATOM 5954 C C . TRP D 1 44 ? -17.284 51.085 71.979 1.00 20.04 44 TRP D C 1
ATOM 5955 O O . TRP D 1 44 ? -16.496 50.536 72.759 1.00 15.97 44 TRP D O 1
ATOM 5966 N N . ALA D 1 45 ? -18.588 50.815 71.981 1.00 16.68 45 ALA D N 1
ATOM 5967 C CA . ALA D 1 45 ? -19.086 49.717 72.793 1.00 15.27 45 ALA D CA 1
ATOM 5968 C C . ALA D 1 45 ? -18.386 48.420 72.406 1.00 15.15 45 ALA D C 1
ATOM 5969 O O . ALA D 1 45 ? -17.970 47.638 73.265 1.00 17.96 45 ALA D O 1
ATOM 5971 N N . ALA D 1 46 ? -18.274 48.168 71.106 1.00 15.35 46 ALA D N 1
ATOM 5972 C CA . ALA D 1 46 ? -17.680 46.930 70.654 1.00 16.34 46 ALA D CA 1
ATOM 5973 C C . ALA D 1 46 ? -16.206 46.862 71.041 1.00 19.76 46 ALA D C 1
ATOM 5974 O O . ALA D 1 46 ? -15.698 45.785 71.389 1.00 19.84 46 ALA D O 1
ATOM 5976 N N . GLU D 1 47 ? -15.497 47.982 70.922 1.00 15.13 47 GLU D N 1
ATOM 5977 C CA . GLU D 1 47 ? -14.109 48.067 71.391 1.00 16.51 47 GLU D CA 1
ATOM 5978 C C . GLU D 1 47 ? -14.014 47.706 72.866 1.00 19.48 47 GLU D C 1
ATOM 5979 O O . GLU D 1 47 ? -13.160 46.907 73.271 1.00 17.62 47 GLU D O 1
ATOM 5985 N N . ALA D 1 48 ? -14.894 48.285 73.686 1.00 17.91 48 ALA D N 1
ATOM 5986 C CA . ALA D 1 48 ? -14.838 48.050 75.132 1.00 21.16 48 ALA D CA 1
ATOM 5987 C C . ALA D 1 48 ? -15.142 46.595 75.487 1.00 15.67 48 ALA D C 1
ATOM 5988 O O . ALA D 1 48 ? -14.502 46.011 76.388 1.00 19.07 48 ALA D O 1
ATOM 5990 N N . LEU D 1 49 ? -16.106 45.986 74.796 1.00 18.92 49 LEU D N 1
ATOM 5991 C CA . LEU D 1 49 ? -16.399 44.580 75.047 1.00 18.06 49 LEU D CA 1
ATOM 5992 C C . LEU D 1 49 ? -15.174 43.733 74.740 1.00 21.44 49 LEU D C 1
ATOM 5993 O O . LEU D 1 49 ? -14.765 42.881 75.545 1.00 18.04 49 LEU D O 1
ATOM 5998 N N . ALA D 1 50 ? -14.556 43.976 73.581 1.00 20.11 50 ALA D N 1
ATOM 5999 C CA . ALA D 1 50 ? -13.374 43.198 73.214 1.00 18.70 50 ALA D CA 1
ATOM 6000 C C . ALA D 1 50 ? -12.257 43.356 74.234 1.00 20.14 50 ALA D C 1
ATOM 6001 O O . ALA D 1 50 ? -11.593 42.375 74.573 1.00 23.79 50 ALA D O 1
ATOM 6003 N N . ARG D 1 51 ? -12.014 44.581 74.713 1.00 15.39 51 ARG D N 1
ATOM 6004 C CA . ARG D 1 51 ? -10.924 44.841 75.636 1.00 16.39 51 ARG D CA 1
ATOM 6005 C C . ARG D 1 51 ? -11.252 44.481 77.074 1.00 16.38 51 ARG D C 1
ATOM 6006 O O . ARG D 1 51 ? -10.377 44.636 77.932 1.00 21.41 51 ARG D O 1
ATOM 6014 N N . THR D 1 52 ? -12.473 44.019 77.356 1.00 20.66 52 THR D N 1
ATOM 6015 C CA . THR D 1 52 ? -12.808 43.504 78.679 1.00 21.36 52 THR D CA 1
ATOM 6016 C C . THR D 1 52 ? -12.982 41.987 78.660 1.00 22.53 52 THR D C 1
ATOM 6017 O O . THR D 1 52 ? -13.556 41.415 79.588 1.00 22.75 52 THR D O 1
ATOM 6021 N N . GLY D 1 53 ? -12.464 41.317 77.636 1.00 19.16 53 GLY D N 1
ATOM 6022 C CA . GLY D 1 53 ? -12.441 39.867 77.634 1.00 23.37 53 GLY D CA 1
ATOM 6023 C C . GLY D 1 53 ? -13.769 39.189 77.340 1.00 19.03 53 GLY D C 1
ATOM 6024 O O . GLY D 1 53 ? -13.935 38.015 77.685 1.00 23.01 53 GLY D O 1
ATOM 6025 N N . ILE D 1 54 ? -14.722 39.882 76.705 1.00 19.32 54 ILE D N 1
ATOM 6026 C CA . ILE D 1 54 ? -15.945 39.230 76.270 1.00 20.54 54 ILE D CA 1
ATOM 6027 C C . ILE D 1 54 ? -15.608 38.225 75.171 1.00 24.78 54 ILE D C 1
ATOM 6028 O O . ILE D 1 54 ? -14.926 38.551 74.194 1.00 24.93 54 ILE D O 1
ATOM 6033 N N . GLY D 1 55 ? -16.081 36.980 75.333 1.00 19.95 55 GLY D N 1
ATOM 6034 C CA . GLY D 1 55 ? -15.577 35.899 74.492 1.00 17.25 55 GLY D CA 1
ATOM 6035 C C . GLY D 1 55 ? -16.232 35.743 73.146 1.00 20.41 55 GLY D C 1
ATOM 6036 O O . GLY D 1 55 ? -15.673 35.064 72.272 1.00 22.53 55 GLY D O 1
ATOM 6037 N N . ALA D 1 56 ? -17.427 36.283 72.971 1.00 23.52 56 ALA D N 1
ATOM 6038 C CA . ALA D 1 56 ? -18.134 36.208 71.700 1.00 23.29 56 ALA D CA 1
ATOM 6039 C C . ALA D 1 56 ? -18.887 37.519 71.503 1.00 18.88 56 ALA D C 1
ATOM 6040 O O . ALA D 1 56 ? -19.569 38.007 72.417 1.00 20.71 56 ALA D O 1
ATOM 6042 N N . ILE D 1 57 ? -18.771 38.078 70.299 1.00 19.62 57 ILE D N 1
ATOM 6043 C CA . ILE D 1 57 ? -19.371 39.365 69.973 1.00 20.52 57 ILE D CA 1
ATOM 6044 C C . ILE D 1 57 ? -20.006 39.250 68.596 1.00 22.28 57 ILE D C 1
ATOM 6045 O O . ILE D 1 57 ? -19.375 38.772 67.650 1.00 21.28 57 ILE D O 1
ATOM 6050 N N . THR D 1 58 ? -21.258 39.668 68.486 1.00 19.46 58 THR D N 1
ATOM 6051 C CA . THR D 1 58 ? -21.912 39.802 67.195 1.00 21.84 58 THR D CA 1
ATOM 6052 C C . THR D 1 58 ? -22.120 41.271 66.896 1.00 22.26 58 THR D C 1
ATOM 6053 O O . THR D 1 58 ? -22.496 42.050 67.778 1.00 23.19 58 THR D O 1
ATOM 6057 N N . LEU D 1 59 ? -21.829 41.657 65.655 1.00 20.58 59 LEU D N 1
ATOM 6058 C CA . LEU D 1 59 ? -21.993 43.026 65.206 1.00 19.69 59 LEU D CA 1
ATOM 6059 C C . LEU D 1 59 ? -23.003 43.060 64.070 1.00 17.78 59 LEU D C 1
ATOM 6060 O O . LEU D 1 59 ? -22.807 42.372 63.067 1.00 21.50 59 LEU D O 1
ATOM 6065 N N . ILE D 1 60 ? -24.035 43.904 64.197 1.00 21.08 60 ILE D N 1
ATOM 6066 C CA . ILE D 1 60 ? -25.067 44.037 63.172 1.00 23.84 60 ILE D CA 1
ATOM 6067 C C . ILE D 1 60 ? -25.084 45.450 62.618 1.00 26.86 60 ILE D C 1
ATOM 6068 O O . ILE D 1 60 ? -25.397 46.417 63.330 1.00 22.38 60 ILE D O 1
ATOM 6073 N N . ASP D 1 61 ? -24.774 45.564 61.333 1.00 18.34 61 ASP D N 1
ATOM 6074 C CA . ASP D 1 61 ? -24.806 46.836 60.616 1.00 20.98 61 ASP D CA 1
ATOM 6075 C C . ASP D 1 61 ? -24.577 46.489 59.153 1.00 26.93 61 ASP D C 1
ATOM 6076 O O . ASP D 1 61 ? -23.976 45.447 58.856 1.00 26.56 61 ASP D O 1
ATOM 6081 N N . MET D 1 62 ? -25.128 47.286 58.242 1.00 22.27 62 MET D N 1
ATOM 6082 C CA . MET D 1 62 ? -24.716 47.150 56.845 1.00 20.77 62 MET D CA 1
ATOM 6083 C C . MET D 1 62 ? -24.159 48.430 56.239 1.00 24.12 62 MET D C 1
ATOM 6084 O O . MET D 1 62 ? -23.916 48.463 55.033 1.00 28.24 62 MET D O 1
ATOM 6089 N N . ASP D 1 63 ? -23.877 49.449 57.029 1.00 21.23 63 ASP D N 1
ATOM 6090 C CA . ASP D 1 63 ? -23.359 50.687 56.467 1.00 23.48 63 ASP D CA 1
ATOM 6091 C C . ASP D 1 63 ? -21.843 50.620 56.297 1.00 22.86 63 ASP D C 1
ATOM 6092 O O . ASP D 1 63 ? -21.146 49.870 56.990 1.00 23.54 63 ASP D O 1
ATOM 6097 N N . ASP D 1 64 ? -21.332 51.489 55.426 1.00 20.28 64 ASP D N 1
ATOM 6098 C CA . ASP D 1 64 ? -19.902 51.635 55.179 1.00 20.23 64 ASP D CA 1
ATOM 6099 C C . ASP D 1 64 ? -19.314 52.793 55.979 1.00 22.16 64 ASP D C 1
ATOM 6100 O O . ASP D 1 64 ? -20.009 53.743 56.347 1.00 23.64 64 ASP D O 1
ATOM 6105 N N . VAL D 1 65 ? -17.998 52.704 56.215 1.00 22.99 65 VAL D N 1
ATOM 6106 C CA . VAL D 1 65 ? -17.250 53.776 56.861 1.00 19.89 65 VAL D CA 1
ATOM 6107 C C . VAL D 1 65 ? -17.267 54.983 55.941 1.00 20.24 65 VAL D C 1
ATOM 6108 O O . VAL D 1 65 ? -16.981 54.875 54.741 1.00 23.41 65 VAL D O 1
ATOM 6112 N N . CYS D 1 66 ? -17.641 56.128 56.489 1.00 23.13 66 CYS D N 1
ATOM 6113 C CA . CYS D 1 66 ? -17.707 57.378 55.735 1.00 25.85 66 CYS D CA 1
ATOM 6114 C C . CYS D 1 66 ? -16.722 58.370 56.335 1.00 19.81 66 CYS D C 1
ATOM 6115 O O . CYS D 1 66 ? -16.493 58.381 57.551 1.00 19.40 66 CYS D O 1
ATOM 6118 N N . VAL D 1 67 ? -16.115 59.204 55.485 1.00 22.52 67 VAL D N 1
ATOM 6119 C CA . VAL D 1 67 ? -15.139 60.157 56.005 1.00 20.17 67 VAL D CA 1
ATOM 6120 C C . VAL D 1 67 ? -15.758 61.086 57.055 1.00 19.55 67 VAL D C 1
ATOM 6121 O O . VAL D 1 67 ? -15.064 61.551 57.965 1.00 19.47 67 VAL D O 1
ATOM 6125 N N . THR D 1 68 ? -17.059 61.390 56.948 1.00 20.42 68 THR D N 1
ATOM 6126 C CA . THR D 1 68 ? -17.685 62.256 57.951 1.00 21.28 68 THR D CA 1
ATOM 6127 C C . THR D 1 68 ? -17.874 61.563 59.304 1.00 19.31 68 THR D C 1
ATOM 6128 O O . THR D 1 68 ? -18.257 62.238 60.271 1.00 21.83 68 THR D O 1
ATOM 6132 N N . ASN D 1 69 ? -17.634 60.251 59.381 1.00 20.01 69 ASN D N 1
ATOM 6133 C CA . ASN D 1 69 ? -17.628 59.493 60.643 1.00 17.94 69 ASN D CA 1
ATOM 6134 C C . ASN D 1 69 ? -16.397 59.786 61.494 1.00 16.60 69 ASN D C 1
ATOM 6135 O O . ASN D 1 69 ? -16.361 59.415 62.684 1.00 16.71 69 ASN D O 1
ATOM 6140 N N . THR D 1 70 ? -15.420 60.497 60.928 1.00 17.28 70 THR D N 1
ATOM 6141 C CA . THR D 1 70 ? -14.103 60.648 61.546 1.00 17.17 70 THR D CA 1
ATOM 6142 C C . THR D 1 70 ? -14.182 61.300 62.911 1.00 21.44 70 THR D C 1
ATOM 6143 O O . THR D 1 70 ? -13.383 60.974 63.801 1.00 17.54 70 THR D O 1
ATOM 6147 N N . ASN D 1 71 ? -15.139 62.196 63.126 1.00 19.70 71 ASN D N 1
ATOM 6148 C CA . ASN D 1 71 ? -15.133 62.894 64.402 1.00 14.71 71 ASN D CA 1
ATOM 6149 C C . ASN D 1 71 ? -15.536 62.028 65.583 1.00 15.47 71 ASN D C 1
ATOM 6150 O O . ASN D 1 71 ? -15.371 62.479 66.711 1.00 17.24 71 ASN D O 1
ATOM 6155 N N . ARG D 1 72 ? -16.112 60.834 65.371 1.00 16.84 72 ARG D N 1
ATOM 6156 C CA . ARG D 1 72 ? -16.723 60.121 66.493 1.00 20.82 72 ARG D CA 1
ATOM 6157 C C . ARG D 1 72 ? -16.803 58.591 66.403 1.00 18.17 72 ARG D C 1
ATOM 6158 O O . ARG D 1 72 ? -17.480 57.992 67.257 1.00 18.00 72 ARG D O 1
ATOM 6166 N N . GLN D 1 73 ? -16.186 57.927 65.422 1.00 18.26 73 GLN D N 1
ATOM 6167 C CA . GLN D 1 73 ? -16.303 56.477 65.262 1.00 19.81 73 GLN D CA 1
ATOM 6168 C C . GLN D 1 73 ? -14.899 55.883 65.149 1.00 22.27 73 GLN D C 1
ATOM 6169 O O . GLN D 1 73 ? -14.077 56.360 64.364 1.00 18.81 73 GLN D O 1
ATOM 6175 N N . ILE D 1 74 ? -14.623 54.858 65.957 1.00 20.84 74 ILE D N 1
ATOM 6176 C CA . ILE D 1 74 ? -13.262 54.364 66.134 1.00 16.49 74 ILE D CA 1
ATOM 6177 C C . ILE D 1 74 ? -12.726 53.701 64.861 1.00 17.04 74 ILE D C 1
ATOM 6178 O O . ILE D 1 74 ? -11.500 53.609 64.670 1.00 19.55 74 ILE D O 1
ATOM 6183 N N . HIS D 1 75 ? -13.612 53.260 63.964 1.00 18.33 75 HIS D N 1
ATOM 6184 C CA . HIS D 1 75 ? -13.216 52.596 62.723 1.00 21.89 75 HIS D CA 1
ATOM 6185 C C . HIS D 1 75 ? -12.964 53.576 61.591 1.00 16.13 75 HIS D C 1
ATOM 6186 O O . HIS D 1 75 ? -12.534 53.173 60.505 1.00 22.49 75 HIS D O 1
ATOM 6193 N N . ALA D 1 76 ? -13.211 54.841 61.816 1.00 17.56 76 ALA D N 1
ATOM 6194 C CA . ALA D 1 76 ? -13.153 55.830 60.751 1.00 18.94 76 ALA D CA 1
ATOM 6195 C C . ALA D 1 76 ? -11.692 56.277 60.609 1.00 19.52 76 ALA D C 1
ATOM 6196 O O . ALA D 1 76 ? -11.187 57.097 61.376 1.00 22.64 76 ALA D O 1
ATOM 6198 N N . LEU D 1 77 ? -11.005 55.658 59.670 1.00 23.34 77 LEU D N 1
ATOM 6199 C CA . LEU D 1 77 ? -9.621 55.951 59.331 1.00 24.76 77 LEU D CA 1
ATOM 6200 C C . LEU D 1 77 ? -9.534 56.050 57.818 1.00 28.89 77 LEU D C 1
ATOM 6201 O O . LEU D 1 77 ? -10.332 55.452 57.101 1.00 23.34 77 LEU D O 1
ATOM 6206 N N . ARG D 1 78 ? -8.520 56.767 57.343 1.00 24.22 78 ARG D N 1
ATOM 6207 C CA . ARG D 1 78 ? -8.349 56.975 55.908 1.00 27.10 78 ARG D CA 1
ATOM 6208 C C . ARG D 1 78 ? -8.473 55.679 55.119 1.00 24.73 78 ARG D C 1
ATOM 6209 O O . ARG D 1 78 ? -9.182 55.608 54.105 1.00 29.56 78 ARG D O 1
ATOM 6217 N N . ASP D 1 79 ? -7.755 54.654 55.547 1.00 24.20 79 ASP D N 1
ATOM 6218 C CA . ASP D 1 79 ? -7.694 53.427 54.784 1.00 25.10 79 ASP D CA 1
ATOM 6219 C C . ASP D 1 79 ? -8.946 52.576 54.934 1.00 24.24 79 ASP D C 1
ATOM 6220 O O . ASP D 1 79 ? -9.092 51.602 54.195 1.00 28.17 79 ASP D O 1
ATOM 6225 N N . ASN D 1 80 ? -9.840 52.919 55.861 1.00 22.86 80 ASN D N 1
ATOM 6226 C CA . ASN D 1 80 ? -11.061 52.148 56.063 1.00 19.97 80 ASN D CA 1
ATOM 6227 C C . ASN D 1 80 ? -12.251 52.707 55.312 1.00 24.03 80 ASN D C 1
ATOM 6228 O O . ASN D 1 80 ? -13.303 52.059 55.297 1.00 20.94 80 ASN D O 1
ATOM 6233 N N . VAL D 1 81 ? -12.124 53.901 54.730 1.00 26.90 81 VAL D N 1
ATOM 6234 C CA . VAL D 1 81 ? -13.270 54.557 54.124 1.00 18.60 81 VAL D CA 1
ATOM 6235 C C . VAL D 1 81 ? -13.821 53.688 53.009 1.00 27.92 81 VAL D C 1
ATOM 6236 O O . VAL D 1 81 ? -13.077 53.158 52.183 1.00 25.04 81 VAL D O 1
ATOM 6240 N N . GLY D 1 82 ? -15.123 53.498 53.013 1.00 22.43 82 GLY D N 1
ATOM 6241 C CA . GLY D 1 82 ? -15.779 52.699 52.014 1.00 17.05 82 GL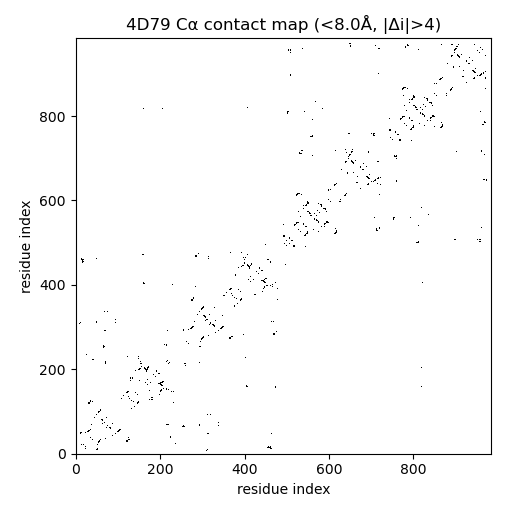Y D CA 1
ATOM 6242 C C . GLY D 1 82 ? -15.957 51.242 52.381 1.00 23.11 82 GLY D C 1
ATOM 6243 O O . GLY D 1 82 ? -16.738 50.555 51.728 1.00 27.20 82 GLY D O 1
ATOM 6244 N N . LEU D 1 83 ? -15.266 50.758 53.408 1.00 24.12 83 LEU D N 1
ATOM 6245 C CA . LEU D 1 83 ? -15.418 49.391 53.862 1.00 24.60 83 LEU D CA 1
ATOM 6246 C C . LEU D 1 83 ? -16.583 49.284 54.847 1.00 23.09 83 LEU D C 1
ATOM 6247 O O . LEU D 1 83 ? -16.963 50.261 55.492 1.00 20.81 83 LEU D O 1
ATOM 6252 N N . ALA D 1 84 ? -17.113 48.059 54.987 1.00 19.64 84 ALA D N 1
ATOM 6253 C CA . ALA D 1 84 ? -18.231 47.817 55.894 1.00 26.31 84 ALA D CA 1
ATOM 6254 C C . ALA D 1 84 ? -17.810 48.031 57.351 1.00 20.24 84 ALA D C 1
ATOM 6255 O O . ALA D 1 84 ? -16.846 47.427 57.835 1.00 24.35 84 ALA D O 1
ATOM 6257 N N . LYS D 1 85 ? -18.545 48.896 58.058 1.00 19.63 85 LYS D N 1
ATOM 6258 C CA . LYS D 1 85 ? -18.221 49.207 59.448 1.00 20.42 85 LYS D CA 1
ATOM 6259 C C . LYS D 1 85 ? -18.091 47.947 60.301 1.00 22.38 85 LYS D C 1
ATOM 6260 O O . LYS D 1 85 ? -17.188 47.835 61.142 1.00 19.73 85 LYS D O 1
ATOM 6266 N N . ALA D 1 86 ? -19.054 47.040 60.183 1.00 19.90 86 ALA D N 1
ATOM 6267 C CA . ALA D 1 86 ? -19.047 45.861 61.049 1.00 23.59 86 ALA D CA 1
ATOM 6268 C C . ALA D 1 86 ? -17.850 44.974 60.764 1.00 21.05 86 ALA D C 1
ATOM 6269 O O . ALA D 1 86 ? -17.293 44.368 61.682 1.00 19.40 86 ALA D O 1
ATOM 6271 N N A GLU D 1 87 ? -17.462 44.844 59.495 0.47 18.88 87 GLU D N 1
ATOM 6272 N N B GLU D 1 87 ? -17.438 44.900 59.501 0.53 21.61 87 GLU D N 1
ATOM 6273 C CA A GLU D 1 87 ? -16.304 44.025 59.178 0.47 23.49 87 GLU D CA 1
ATOM 6274 C CA B GLU D 1 87 ? -16.335 44.048 59.103 0.53 19.97 87 GLU D CA 1
ATOM 6275 C C A GLU D 1 87 ? -15.014 44.682 59.637 0.47 19.07 87 GLU D C 1
ATOM 6276 C C B GLU D 1 87 ? -14.981 44.663 59.460 0.53 20.14 87 GLU D C 1
ATOM 6277 O O A GLU D 1 87 ? -14.149 44.010 60.210 0.47 25.43 87 GLU D O 1
ATOM 6278 O O B GLU D 1 87 ? -14.040 43.928 59.782 0.53 19.42 87 GLU D O 1
ATOM 6289 N N . VAL D 1 88 ? -14.877 45.991 59.427 1.00 18.67 88 VAL D N 1
ATOM 6290 C CA . VAL D 1 88 ? -13.697 46.699 59.930 1.00 18.47 88 VAL D CA 1
ATOM 6291 C C . VAL D 1 88 ? -13.577 46.518 61.440 1.00 22.22 88 VAL D C 1
ATOM 6292 O O . VAL D 1 88 ? -12.498 46.228 61.980 1.00 20.18 88 VAL D O 1
ATOM 6296 N N . MET D 1 89 ? -14.689 46.675 62.148 1.00 20.19 89 MET D N 1
ATOM 6297 C CA . MET D 1 89 ? -14.664 46.511 63.597 1.00 17.63 89 MET D CA 1
ATOM 6298 C C . MET D 1 89 ? -14.379 45.051 63.975 1.00 18.10 89 MET D C 1
ATOM 6299 O O . MET D 1 89 ? -13.674 44.790 64.955 1.00 21.89 89 MET D O 1
ATOM 6304 N N . ALA D 1 90 ? -14.888 44.088 63.199 1.00 22.12 90 ALA D N 1
ATOM 6305 C CA . ALA D 1 90 ? -14.608 42.677 63.475 1.00 19.79 90 ALA D CA 1
ATOM 6306 C C . ALA D 1 90 ? -13.128 42.360 63.322 1.00 20.17 90 ALA D C 1
ATOM 6307 O O . ALA D 1 90 ? -12.531 41.684 64.164 1.00 21.15 90 ALA D O 1
ATOM 6309 N N . GLU D 1 91 ? -12.498 42.882 62.267 1.00 20.84 91 GLU D N 1
ATOM 6310 C CA . GLU D 1 91 ? -11.069 42.667 62.090 1.00 25.85 91 GLU D CA 1
ATOM 6311 C C . GLU D 1 91 ? -10.272 43.324 63.218 1.00 22.83 91 GLU D C 1
ATOM 6312 O O . GLU D 1 91 ? -9.312 42.747 63.725 1.00 22.53 91 GLU D O 1
ATOM 6318 N N . ARG D 1 92 ? -10.701 44.488 63.680 1.00 22.27 92 ARG D N 1
ATOM 6319 C CA . ARG D 1 92 ? -10.051 45.095 64.830 1.00 22.67 92 ARG D CA 1
ATOM 6320 C C . ARG D 1 92 ? -10.208 44.250 66.096 1.00 22.57 92 ARG D C 1
ATOM 6321 O O . ARG D 1 92 ? -9.252 44.083 66.863 1.00 18.94 92 ARG D O 1
ATOM 6329 N N . ILE D 1 93 ? -11.406 43.726 66.350 1.00 19.11 93 ILE D N 1
ATOM 6330 C CA . ILE D 1 93 ? -11.601 42.882 67.540 1.00 18.50 93 ILE D CA 1
ATOM 6331 C C . ILE D 1 93 ? -10.712 41.637 67.473 1.00 19.08 93 ILE D C 1
ATOM 6332 O O . ILE D 1 93 ? -10.200 41.165 68.495 1.00 20.97 93 ILE D O 1
ATOM 6337 N N . ARG D 1 94 ? -10.559 41.054 66.290 1.00 19.54 94 ARG D N 1
ATOM 6338 C CA . ARG D 1 94 ? -9.683 39.881 66.185 1.00 20.39 94 ARG D CA 1
ATOM 6339 C C . ARG D 1 94 ? -8.217 40.249 66.439 1.00 23.08 94 ARG D C 1
ATOM 6340 O O . ARG D 1 94 ? -7.428 39.393 66.861 1.00 25.79 94 ARG D O 1
ATOM 6348 N N . GLN D 1 95 ? -7.838 41.507 66.207 1.00 21.08 95 GLN D N 1
ATOM 6349 C CA . GLN D 1 95 ? -6.499 41.977 66.564 1.00 21.57 95 GLN D CA 1
ATOM 6350 C C . GLN D 1 95 ? -6.369 42.240 68.058 1.00 24.38 95 GLN D C 1
ATOM 6351 O O . GLN D 1 95 ? -5.272 42.090 68.621 1.00 21.55 95 GLN D O 1
ATOM 6357 N N . ILE D 1 96 ? -7.477 42.598 68.708 1.00 20.73 96 ILE D N 1
ATOM 6358 C CA . ILE D 1 96 ? -7.490 42.771 70.163 1.00 18.62 96 ILE D CA 1
ATOM 6359 C C . ILE D 1 96 ? -7.419 41.425 70.868 1.00 23.89 96 ILE D C 1
ATOM 6360 O O . ILE D 1 96 ? -6.640 41.233 71.808 1.00 23.06 96 ILE D O 1
ATOM 6365 N N . ASN D 1 97 ? -8.288 40.498 70.484 1.00 22.00 97 ASN D N 1
ATOM 6366 C CA . ASN D 1 97 ? -8.353 39.186 71.119 1.00 25.85 97 ASN D CA 1
ATOM 6367 C C . ASN D 1 97 ? -8.548 38.183 70.008 1.00 21.74 97 ASN D C 1
ATOM 6368 O O . ASN D 1 97 ? -9.683 37.956 69.559 1.00 22.09 97 ASN D O 1
ATOM 6373 N N . PRO D 1 98 ? -7.460 37.575 69.521 1.00 22.78 98 PRO D N 1
ATOM 6374 C CA . PRO D 1 98 ? -7.582 36.585 68.448 1.00 25.98 98 PRO D CA 1
ATOM 6375 C C . PRO D 1 98 ? -8.420 35.385 68.831 1.00 25.66 98 PRO D C 1
ATOM 6376 O O . PRO D 1 98 ? -8.797 34.619 67.940 1.00 28.27 98 PRO D O 1
ATOM 6380 N N . GLU D 1 99 ? -8.730 35.193 70.113 1.00 24.50 99 GLU D N 1
ATOM 6381 C CA . GLU D 1 99 ? -9.565 34.072 70.527 1.00 23.54 99 GLU D CA 1
ATOM 6382 C C . GLU D 1 99 ? -11.036 34.467 70.732 1.00 26.49 99 GLU D C 1
ATOM 6383 O O . GLU D 1 99 ? -11.860 33.610 71.064 1.00 25.66 99 GLU D O 1
ATOM 6389 N N . CYS D 1 100 ? -11.381 35.727 70.496 1.00 27.03 100 CYS D N 1
ATOM 6390 C CA . CYS D 1 100 ? -12.769 36.156 70.546 1.00 28.15 100 CYS D CA 1
ATOM 6391 C C . CYS D 1 100 ? -13.489 35.641 69.317 1.00 23.02 100 CYS D C 1
ATOM 6392 O O . CYS D 1 100 ? -12.992 35.763 68.198 1.00 29.35 100 CYS D O 1
ATOM 6395 N N . ARG D 1 101 ? -14.671 35.080 69.510 1.00 24.65 101 ARG D N 1
ATOM 6396 C CA . ARG D 1 101 ? -15.486 34.603 68.396 1.00 24.60 101 ARG D CA 1
ATOM 6397 C C . ARG D 1 101 ? -16.362 35.757 67.924 1.00 26.26 101 ARG D C 1
ATOM 6398 O O . ARG D 1 101 ? -17.292 36.157 68.630 1.00 25.22 101 ARG D O 1
ATOM 6406 N N . VAL D 1 102 ? -16.051 36.323 66.756 1.00 24.03 102 VAL D N 1
ATOM 6407 C CA . VAL D 1 102 ? -16.749 37.511 66.262 1.00 25.96 102 VAL D CA 1
ATOM 6408 C C . VAL D 1 102 ? -17.614 37.137 65.063 1.00 29.54 102 VAL D C 1
ATOM 6409 O O . VAL D 1 102 ? -17.133 36.525 64.105 1.00 26.33 102 VAL D O 1
ATOM 6413 N N . THR D 1 103 ? -18.873 37.540 65.106 1.00 23.07 103 THR D N 1
ATOM 6414 C CA . THR D 1 103 ? -19.825 37.294 64.034 1.00 23.42 103 THR D CA 1
ATOM 6415 C C . THR D 1 103 ? -20.291 38.630 63.476 1.00 21.53 103 THR D C 1
ATOM 6416 O O . THR D 1 103 ? -20.643 39.539 64.237 1.00 26.94 103 THR D O 1
ATOM 6420 N N . VAL D 1 104 ? -20.293 38.751 62.152 1.00 22.82 104 VAL D N 1
ATOM 6421 C CA . VAL D 1 104 ? -20.836 39.916 61.477 1.00 19.95 104 VAL D CA 1
ATOM 6422 C C . VAL D 1 104 ? -22.149 39.518 60.821 1.00 23.48 104 VAL D C 1
ATOM 6423 O O . VAL D 1 104 ? -22.197 38.549 60.062 1.00 24.25 104 VAL D O 1
ATOM 6427 N N . VAL D 1 105 ? -23.200 40.284 61.111 1.00 24.95 105 VAL D N 1
ATOM 6428 C CA . VAL D 1 105 ? -24.464 40.252 60.376 1.00 24.17 105 VAL D CA 1
ATOM 6429 C C . VAL D 1 105 ? -24.487 41.504 59.505 1.00 30.38 105 VAL D C 1
ATOM 6430 O O . VAL D 1 105 ? -24.605 42.625 60.014 1.00 24.98 105 VAL D O 1
ATOM 6434 N N . ASP D 1 106 ? -24.333 41.309 58.194 1.00 24.41 106 ASP D N 1
ATOM 6435 C CA . ASP D 1 106 ? -24.261 42.401 57.223 1.00 32.45 106 ASP D CA 1
ATOM 6436 C C . ASP D 1 106 ? -25.688 42.720 56.810 1.00 31.62 106 ASP D C 1
ATOM 6437 O O . ASP D 1 106 ? -26.171 42.337 55.740 1.00 32.61 106 ASP D O 1
ATOM 6442 N N . ASP D 1 107 ? -26.393 43.389 57.709 1.00 31.29 107 ASP D N 1
ATOM 6443 C CA . ASP D 1 107 ? -27.808 43.665 57.507 1.00 24.97 107 ASP D CA 1
ATOM 6444 C C . ASP D 1 107 ? -28.230 44.727 58.512 1.00 24.51 107 ASP D C 1
ATOM 6445 O O . ASP D 1 107 ? -27.523 44.997 59.486 1.00 26.51 107 ASP D O 1
ATOM 6450 N N . PHE D 1 108 ? -29.417 45.290 58.281 1.00 26.35 108 PHE D N 1
ATOM 6451 C CA . PHE D 1 108 ? -30.100 46.150 59.229 1.00 31.95 108 PHE D CA 1
ATOM 6452 C C . PHE D 1 108 ? -31.223 45.362 59.881 1.00 31.14 108 PHE D C 1
ATOM 6453 O O . PHE D 1 108 ? -31.883 44.545 59.236 1.00 33.66 108 PHE D O 1
ATOM 6461 N N . VAL D 1 109 ? -31.454 45.644 61.161 1.00 29.86 109 VAL D N 1
ATOM 6462 C CA . VAL D 1 109 ? -32.573 45.058 61.882 1.00 34.44 109 VAL D CA 1
ATOM 6463 C C . VAL D 1 109 ? -33.846 45.751 61.423 1.00 35.53 109 VAL D C 1
ATOM 6464 O O . VAL D 1 109 ? -33.891 46.967 61.232 1.00 32.64 109 VAL D O 1
ATOM 6468 N N . THR D 1 110 ? -34.877 44.973 61.207 1.00 27.86 110 THR D N 1
ATOM 6469 C CA . THR D 1 110 ? -36.186 45.455 60.815 1.00 31.48 110 THR D CA 1
ATOM 6470 C C . THR D 1 110 ? -37.229 44.757 61.662 1.00 37.33 110 THR D C 1
ATOM 6471 O O . THR D 1 110 ? -36.952 43.719 62.272 1.00 39.00 110 THR D O 1
ATOM 6475 N N . PRO D 1 111 ? -38.460 45.272 61.681 1.00 41.60 111 PRO D N 1
ATOM 6476 C CA . PRO D 1 111 ? -39.532 44.514 62.336 1.00 34.86 111 PRO D CA 1
ATOM 6477 C C . PRO D 1 111 ? -39.677 43.114 61.776 1.00 42.77 111 PRO D C 1
ATOM 6478 O O . PRO D 1 111 ? -40.026 42.191 62.523 1.00 45.79 111 PRO D O 1
ATOM 6482 N N . ASP D 1 112 ? -39.326 42.912 60.502 1.00 49.75 112 ASP D N 1
ATOM 6483 C CA . ASP D 1 112 ? -39.510 41.618 59.860 1.00 38.58 112 ASP D CA 1
ATOM 6484 C C . ASP D 1 112 ? -38.439 40.602 60.232 1.00 41.34 112 ASP D C 1
ATOM 6485 O O . ASP D 1 112 ? -38.731 39.400 60.240 1.00 46.53 112 ASP D O 1
ATOM 6490 N N . ASN D 1 113 ? -37.212 41.033 60.550 1.00 38.02 113 ASN D N 1
ATOM 6491 C CA . ASN D 1 113 ? -36.131 40.088 60.818 1.00 36.63 113 ASN D CA 1
ATOM 6492 C C . ASN D 1 113 ? -35.670 40.073 62.267 1.00 36.33 113 ASN D C 1
ATOM 6493 O O . ASN D 1 113 ? -34.789 39.271 62.607 1.00 39.15 113 ASN D O 1
ATOM 6498 N N . VAL D 1 114 ? -36.258 40.893 63.140 1.00 34.43 114 VAL D N 1
ATOM 6499 C CA . VAL D 1 114 ? -35.705 41.039 64.488 1.00 37.15 114 VAL D CA 1
ATOM 6500 C C . VAL D 1 114 ? -35.762 39.713 65.237 1.00 27.55 114 VAL D C 1
ATOM 6501 O O . VAL D 1 114 ? -34.844 39.373 65.993 1.00 32.87 114 VAL D O 1
ATOM 6505 N N . ALA D 1 115 ? -36.834 38.938 65.037 1.00 32.96 115 ALA D N 1
ATOM 6506 C CA . ALA D 1 115 ? -36.933 37.648 65.709 1.00 37.73 115 ALA D CA 1
ATOM 6507 C C . ALA D 1 115 ? -35.797 36.722 65.291 1.00 35.24 115 ALA D C 1
ATOM 6508 O O . ALA D 1 115 ? -35.176 36.061 66.131 1.00 42.38 115 ALA D O 1
ATOM 6510 N N . GLN D 1 116 ? -35.510 36.672 63.993 1.00 33.66 116 GLN D N 1
ATOM 6511 C CA . GLN D 1 116 ? -34.439 35.828 63.474 1.00 38.52 116 GLN D CA 1
ATOM 6512 C C . GLN D 1 116 ? -33.108 36.188 64.109 1.00 43.36 116 GLN D C 1
ATOM 6513 O O . GLN D 1 116 ? -32.342 35.315 64.532 1.00 43.78 116 GLN D O 1
ATOM 6519 N N . TYR D 1 117 ? -32.813 37.480 64.180 1.00 35.86 117 TYR D N 1
ATOM 6520 C CA . TYR D 1 117 ? -31.526 37.906 64.698 1.00 28.76 117 TYR D CA 1
ATOM 6521 C C . TYR D 1 117 ? -31.459 37.845 66.219 1.00 31.12 117 TYR D C 1
ATOM 6522 O O . TYR D 1 117 ? -30.398 37.544 66.761 1.00 34.65 117 TYR D O 1
ATOM 6531 N N . MET D 1 118 ? -32.568 38.055 66.931 1.00 34.61 118 MET D N 1
ATOM 6532 C CA . MET D 1 118 ? -32.499 38.041 68.390 1.00 36.20 118 MET D CA 1
ATOM 6533 C C . MET D 1 118 ? -32.681 36.651 69.001 1.00 43.71 118 MET D C 1
ATOM 6534 O O . MET D 1 118 ? -32.658 36.528 70.229 1.00 70.79 118 MET D O 1
ATOM 6539 N N . SER D 1 119 ? -32.837 35.608 68.189 1.00 49.73 119 SER D N 1
ATOM 6540 C CA . SER D 1 119 ? -33.087 34.256 68.680 1.00 59.62 119 SER D CA 1
ATOM 6541 C C . SER D 1 119 ? -31.813 33.456 68.941 1.00 55.46 119 SER D C 1
ATOM 6542 O O . SER D 1 119 ? -31.900 32.279 69.310 1.00 41.73 119 SER D O 1
ATOM 6545 N N . VAL D 1 120 ? -30.637 34.067 68.794 1.00 39.66 120 VAL D N 1
ATOM 6546 C CA . VAL D 1 120 ? -29.390 33.355 69.030 1.00 46.87 120 VAL D CA 1
ATOM 6547 C C . VAL D 1 120 ? -29.207 33.068 70.511 1.00 37.70 120 VAL D C 1
ATOM 6548 O O . VAL D 1 120 ? -28.547 32.092 70.873 1.00 41.00 120 VAL D O 1
ATOM 6552 N N . GLY D 1 121 ? -29.831 33.858 71.377 1.00 34.06 121 GLY D N 1
ATOM 6553 C CA . GLY D 1 121 ? -29.677 33.706 72.811 1.00 39.53 121 GLY D CA 1
ATOM 6554 C C . GLY D 1 121 ? -28.462 34.432 73.345 1.00 40.32 121 GLY D C 1
ATOM 6555 O O . GLY D 1 121 ? -27.612 33.847 74.025 1.00 35.80 121 GLY D O 1
ATOM 6556 N N . TYR D 1 122 ? -28.438 35.746 73.144 1.00 31.30 122 TYR D N 1
ATOM 6557 C CA . TYR D 1 122 ? -27.331 36.562 73.585 1.00 26.69 122 TYR D CA 1
ATOM 6558 C C . TYR D 1 122 ? -27.391 36.725 75.091 1.00 20.24 122 TYR D C 1
ATOM 6559 O O . TYR D 1 122 ? -28.472 36.724 75.694 1.00 22.96 122 TYR D O 1
ATOM 6568 N N . SER D 1 123 ? -26.212 36.856 75.695 1.00 21.57 123 SER D N 1
ATOM 6569 C CA . SER D 1 123 ? -26.109 37.301 77.085 1.00 24.69 123 SER D CA 1
ATOM 6570 C C . SER D 1 123 ? -26.635 38.724 77.263 1.00 27.03 123 SER D C 1
ATOM 6571 O O . SER D 1 123 ? -27.160 39.072 78.326 1.00 22.97 123 SER D O 1
ATOM 6574 N N . TYR D 1 124 ? -26.478 39.560 76.250 1.00 22.05 124 TYR D N 1
ATOM 6575 C CA . TYR D 1 124 ? -26.865 40.957 76.333 1.00 19.67 124 TYR D CA 1
ATOM 6576 C C . TYR D 1 124 ? -26.905 41.497 74.922 1.00 22.46 124 TYR D C 1
ATOM 6577 O O . TYR D 1 124 ? -26.122 41.077 74.065 1.00 25.52 124 TYR D O 1
ATOM 6586 N N . VAL D 1 125 ? -27.784 42.472 74.711 1.00 20.78 125 VAL D N 1
ATOM 6587 C CA . VAL D 1 125 ? -27.850 43.227 73.469 1.00 24.34 125 VAL D CA 1
ATOM 6588 C C . VAL D 1 125 ? -27.610 44.704 73.795 1.00 26.79 125 VAL D C 1
ATOM 6589 O O . VAL D 1 125 ? -28.220 45.254 74.717 1.00 24.14 125 VAL D O 1
ATOM 6593 N N . ILE D 1 126 ? -26.699 45.330 73.069 1.00 19.91 126 ILE D N 1
ATOM 6594 C CA . ILE D 1 126 ? -26.455 46.762 73.171 1.00 20.97 126 ILE D CA 1
ATOM 6595 C C . ILE D 1 126 ? -27.051 47.382 71.919 1.00 22.82 126 ILE D C 1
ATOM 6596 O O . ILE D 1 126 ? -26.621 47.104 70.794 1.00 20.71 126 ILE D O 1
ATOM 6601 N N . ASP D 1 127 ? -28.102 48.160 72.100 1.00 24.22 127 ASP D N 1
ATOM 6602 C CA . ASP D 1 127 ? -28.793 48.799 70.984 1.00 28.60 127 ASP D CA 1
ATOM 6603 C C . ASP D 1 127 ? -28.204 50.185 70.788 1.00 31.33 127 ASP D C 1
ATOM 6604 O O . ASP D 1 127 ? -28.437 51.082 71.603 1.00 22.98 127 ASP D O 1
ATOM 6609 N N . ALA D 1 128 ? -27.479 50.366 69.690 1.00 22.07 128 ALA D N 1
ATOM 6610 C CA . ALA D 1 128 ? -26.831 51.634 69.365 1.00 21.83 128 ALA D CA 1
ATOM 6611 C C . ALA D 1 128 ? -27.277 52.124 67.993 1.00 23.81 128 ALA D C 1
ATOM 6612 O O . ALA D 1 128 ? -26.509 52.737 67.270 1.00 23.84 128 ALA D O 1
ATOM 6614 N N . ILE D 1 129 ? -28.533 51.823 67.632 1.00 21.53 129 ILE D N 1
ATOM 6615 C CA . ILE D 1 129 ? -29.172 52.266 66.388 1.00 25.08 129 ILE D CA 1
ATOM 6616 C C . ILE D 1 129 ? -29.622 53.710 66.530 1.00 26.86 129 ILE D C 1
ATOM 6617 O O . ILE D 1 129 ? -30.108 54.106 67.598 1.00 30.78 129 ILE D O 1
ATOM 6622 N N . ASP D 1 130 ? -29.538 54.494 65.445 1.00 24.21 130 ASP D N 1
ATOM 6623 C CA . ASP D 1 130 ? -30.027 55.873 65.492 1.00 35.38 130 ASP D CA 1
ATOM 6624 C C . ASP D 1 130 ? -31.436 56.077 64.933 1.00 35.47 130 ASP D C 1
ATOM 6625 O O . ASP D 1 130 ? -32.081 57.056 65.307 1.00 48.61 130 ASP D O 1
ATOM 6630 N N . SER D 1 131 ? -31.981 55.148 64.154 1.00 36.74 131 SER D N 1
ATOM 6631 C CA . SER D 1 131 ? -33.258 55.371 63.481 1.00 45.14 131 SER D CA 1
ATOM 6632 C C . SER D 1 131 ? -34.388 54.792 64.323 1.00 33.72 131 SER D C 1
ATOM 6633 O O . SER D 1 131 ? -34.324 53.635 64.752 1.00 33.16 131 SER D O 1
ATOM 6636 N N . VAL D 1 132 ? -35.449 55.579 64.499 1.00 35.77 132 VAL D N 1
ATOM 6637 C CA . VAL D 1 132 ? -36.411 55.311 65.568 1.00 34.57 132 VAL D CA 1
ATOM 6638 C C . VAL D 1 132 ? -37.236 54.056 65.279 1.00 28.65 132 VAL D C 1
ATOM 6639 O O . VAL D 1 132 ? -37.497 53.254 66.186 1.00 32.14 132 VAL D O 1
ATOM 6643 N N . ARG D 1 133 ? -37.675 53.864 64.023 1.00 38.55 133 ARG D N 1
ATOM 6644 C CA . ARG D 1 133 ? -38.548 52.734 63.702 1.00 37.89 133 ARG D CA 1
ATOM 6645 C C . ARG D 1 133 ? -37.894 51.404 64.043 1.00 33.47 133 ARG D C 1
ATOM 6646 O O . ARG D 1 133 ? -38.456 50.634 64.840 1.00 32.53 133 ARG D O 1
ATOM 6654 N N . PRO D 1 134 ? -36.739 51.057 63.473 1.00 36.93 134 PRO D N 1
ATOM 6655 C CA . PRO D 1 134 ? -36.121 49.778 63.840 1.00 34.75 134 PRO D CA 1
ATOM 6656 C C . PRO D 1 134 ? -35.674 49.742 65.288 1.00 27.11 134 PRO D C 1
ATOM 6657 O O . PRO D 1 134 ? -35.727 48.677 65.912 1.00 33.74 134 PRO D O 1
ATOM 6661 N N . LYS D 1 135 ? -35.247 50.875 65.848 1.00 24.55 135 LYS D N 1
ATOM 6662 C CA . LYS D 1 135 ? -34.908 50.921 67.268 1.00 24.71 135 LYS D CA 1
ATOM 6663 C C . LYS D 1 135 ? -36.096 50.515 68.130 1.00 30.32 135 LYS D C 1
ATOM 6664 O O . LYS D 1 135 ? -35.962 49.703 69.054 1.00 27.08 135 LYS D O 1
ATOM 6670 N N . ALA D 1 136 ? -37.279 51.083 67.851 1.00 32.71 136 ALA D N 1
ATOM 6671 C CA . ALA D 1 136 ? -38.472 50.686 68.591 1.00 41.77 136 ALA D CA 1
ATOM 6672 C C . ALA D 1 136 ? -38.765 49.206 68.407 1.00 25.25 136 ALA D C 1
ATOM 6673 O O . ALA D 1 136 ? -39.162 48.518 69.358 1.00 29.41 136 ALA D O 1
ATOM 6675 N N . ALA D 1 137 ? -38.612 48.702 67.180 1.00 31.86 137 ALA D N 1
ATOM 6676 C CA . ALA D 1 137 ? -38.900 47.297 66.917 1.00 49.67 137 ALA D CA 1
ATOM 6677 C C . ALA D 1 137 ? -37.982 46.383 67.710 1.00 27.23 137 ALA D C 1
ATOM 6678 O O . ALA D 1 137 ? -38.436 45.380 68.274 1.00 32.51 137 ALA D O 1
ATOM 6680 N N . LEU D 1 138 ? -36.683 46.709 67.763 1.00 27.38 138 LEU D N 1
ATOM 6681 C CA . LEU D 1 138 ? -35.727 45.901 68.517 1.00 26.21 138 LEU D CA 1
ATOM 6682 C C . LEU D 1 138 ? -36.045 45.941 70.006 1.00 31.55 138 LEU D C 1
ATOM 6683 O O . LEU D 1 138 ? -36.095 44.902 70.674 1.00 30.34 138 LEU D O 1
ATOM 6688 N N . ILE D 1 139 ? -36.281 47.136 70.540 1.00 25.95 139 ILE D N 1
ATOM 6689 C CA . ILE D 1 139 ? -36.596 47.254 71.963 1.00 26.14 139 ILE D CA 1
ATOM 6690 C C . ILE D 1 139 ? -37.887 46.502 72.270 1.00 27.40 139 ILE D C 1
ATOM 6691 O O . ILE D 1 139 ? -37.962 45.740 73.237 1.00 28.70 139 ILE D O 1
ATOM 6696 N N . ALA D 1 140 ? -38.918 46.690 71.439 1.00 28.77 140 ALA D N 1
ATOM 6697 C CA . ALA D 1 140 ? -40.187 46.007 71.697 1.00 28.30 140 ALA D CA 1
ATOM 6698 C C . ALA D 1 140 ? -39.998 44.491 71.740 1.00 34.80 140 ALA D C 1
ATOM 6699 O O . ALA D 1 140 ? -40.525 43.814 72.632 1.00 28.87 140 ALA D O 1
ATOM 6701 N N . TYR D 1 141 ? -39.219 43.939 70.808 1.00 33.18 141 TYR D N 1
ATOM 6702 C CA . TYR D 1 141 ? -39.015 42.490 70.773 1.00 30.07 141 TYR D CA 1
ATOM 6703 C C . TYR D 1 141 ? -38.275 41.988 72.009 1.00 25.51 141 TYR D C 1
ATOM 6704 O O . TYR D 1 141 ? -38.656 40.968 72.598 1.00 29.77 141 TYR D O 1
ATOM 6713 N N . CYS D 1 142 ? -37.184 42.666 72.389 1.00 30.70 142 CYS D N 1
ATOM 6714 C CA . CYS D 1 142 ? -36.384 42.237 73.536 1.00 26.84 142 CYS D CA 1
ATOM 6715 C C . CYS D 1 142 ? -37.159 42.385 74.831 1.00 25.32 142 CYS D C 1
ATOM 6716 O O . CYS D 1 142 ? -37.087 41.521 75.710 1.00 33.16 142 CYS D O 1
ATOM 6719 N N . ARG D 1 143 ? -37.911 43.479 74.966 1.00 33.68 143 ARG D N 1
ATOM 6720 C CA . ARG D 1 143 ? -38.739 43.677 76.146 1.00 32.64 143 ARG D CA 1
ATOM 6721 C C . ARG D 1 143 ? -39.763 42.555 76.285 1.00 41.88 143 ARG D C 1
ATOM 6722 O O . ARG D 1 143 ? -39.926 41.970 77.363 1.00 40.98 143 ARG D O 1
ATOM 6730 N N . ARG D 1 144 ? -40.461 42.240 75.193 1.00 34.74 144 ARG D N 1
ATOM 6731 C CA . ARG D 1 144 ? -41.504 41.225 75.244 1.00 42.08 144 ARG D CA 1
ATOM 6732 C C . ARG D 1 144 ? -40.926 39.843 75.558 1.00 38.54 144 ARG D C 1
ATOM 6733 O O . ARG D 1 144 ? -41.547 39.060 76.283 1.00 39.47 144 ARG D O 1
ATOM 6741 N N . ASN D 1 145 ? -39.746 39.528 75.012 1.00 27.77 145 ASN D N 1
ATOM 6742 C CA . ASN D 1 145 ? -39.112 38.211 75.102 1.00 35.05 145 ASN D CA 1
ATOM 6743 C C . ASN D 1 145 ? -38.072 38.099 76.215 1.00 28.83 145 ASN D C 1
ATOM 6744 O O . ASN D 1 145 ? -37.345 37.101 76.261 1.00 31.06 145 ASN D O 1
ATOM 6749 N N . LYS D 1 146 ? -37.963 39.101 77.091 1.00 32.18 146 LYS D N 1
ATOM 6750 C CA . LYS D 1 146 ? -37.020 39.081 78.214 1.00 32.10 146 LYS D CA 1
ATOM 6751 C C . LYS D 1 146 ? -35.569 38.870 77.767 1.00 58.24 146 LYS D C 1
ATOM 6752 O O . LYS D 1 146 ? -34.804 38.136 78.395 1.00 31.33 146 LYS D O 1
ATOM 6758 N N . ILE D 1 147 ? -35.186 39.515 76.669 1.00 23.85 147 ILE D N 1
ATOM 6759 C CA . ILE D 1 147 ? -33.803 39.517 76.202 1.00 25.78 147 ILE D CA 1
ATOM 6760 C C . ILE D 1 147 ? -33.088 40.678 76.892 1.00 35.94 147 ILE D C 1
ATOM 6761 O O . ILE D 1 147 ? -33.601 41.814 76.848 1.00 25.19 147 ILE D O 1
ATOM 6766 N N . PRO D 1 148 ? -31.975 40.439 77.599 1.00 32.78 148 PRO D N 1
ATOM 6767 C CA . PRO D 1 148 ? -31.286 41.545 78.285 1.00 31.81 148 PRO D CA 1
ATOM 6768 C C . PRO D 1 148 ? -30.823 42.590 77.287 1.00 25.03 148 PRO D C 1
ATOM 6769 O O . PRO D 1 148 ? -30.153 42.267 76.304 1.00 21.36 148 PRO D O 1
ATOM 6773 N N . LEU D 1 149 ? -31.185 43.855 77.545 1.00 21.91 149 LEU D N 1
ATOM 6774 C CA . LEU D 1 149 ? -30.957 44.922 76.586 1.00 25.29 149 LEU D CA 1
ATOM 6775 C C . LEU D 1 149 ? -30.560 46.209 77.290 1.00 23.49 149 LEU D C 1
ATOM 6776 O O . LEU D 1 149 ? -31.057 46.522 78.367 1.00 27.25 149 LEU D O 1
ATOM 6781 N N . VAL D 1 150 ? -29.661 46.952 76.681 1.00 21.40 150 VAL D N 1
ATOM 6782 C CA . VAL D 1 150 ? -29.453 48.337 77.078 1.00 21.42 150 VAL D CA 1
ATOM 6783 C C . VAL D 1 150 ? -29.499 49.153 75.802 1.00 22.44 150 VAL D C 1
ATOM 6784 O O . VAL D 1 150 ? -28.934 48.751 74.785 1.00 21.36 150 VAL D O 1
ATOM 6788 N N . THR D 1 151 ? -30.264 50.232 75.819 1.00 21.80 151 THR D N 1
ATOM 6789 C CA . THR D 1 151 ? -30.382 51.105 74.670 1.00 21.84 151 THR D CA 1
ATOM 6790 C C . THR D 1 151 ? -29.712 52.435 74.997 1.00 22.90 151 THR D C 1
ATOM 6791 O O . THR D 1 151 ? -29.295 52.701 76.134 1.00 23.36 151 THR D O 1
ATOM 6795 N N . THR D 1 152 ? -29.540 53.230 73.958 1.00 26.09 152 THR D N 1
ATOM 6796 C CA . THR D 1 152 ? -28.873 54.519 74.069 1.00 50.41 152 THR D CA 1
ATOM 6797 C C . THR D 1 152 ? -29.776 55.595 73.486 1.00 43.12 152 THR D C 1
ATOM 6798 O O . THR D 1 152 ? -30.368 55.400 72.423 1.00 38.83 152 THR D O 1
ATOM 6802 N N . GLY D 1 153 ? -29.909 56.713 74.200 1.00 28.05 153 GLY D N 1
ATOM 6803 C CA . GLY D 1 153 ? -30.610 57.873 73.695 1.00 32.59 153 GLY D CA 1
ATOM 6804 C C . GLY D 1 153 ? -29.706 58.606 72.727 1.00 32.79 153 GLY D C 1
ATOM 6805 O O . GLY D 1 153 ? -28.754 58.045 72.183 1.00 31.81 153 GLY D O 1
ATOM 6806 N N . GLY D 1 154 ? -30.003 59.884 72.513 1.00 29.64 154 GLY D N 1
ATOM 6807 C CA . GLY D 1 154 ? -29.207 60.683 71.595 1.00 33.34 154 GLY D CA 1
ATOM 6808 C C . GLY D 1 154 ? -27.912 61.184 72.216 1.00 27.95 154 GLY D C 1
ATOM 6809 O O . GLY D 1 154 ? -27.920 61.844 73.268 1.00 26.08 154 GLY D O 1
ATOM 6810 N N . ALA D 1 155 ? -26.799 60.926 71.529 1.00 26.49 155 ALA D N 1
ATOM 6811 C CA . ALA D 1 155 ? -25.491 61.392 71.967 1.00 25.81 155 ALA D CA 1
ATOM 6812 C C . ALA D 1 155 ? -24.998 62.625 71.204 1.00 23.16 155 ALA D C 1
ATOM 6813 O O . ALA D 1 155 ? -23.985 63.215 71.604 1.00 27.72 155 ALA D O 1
ATOM 6815 N N . GLY D 1 156 ? -25.666 63.018 70.107 1.00 24.15 156 GLY D N 1
ATOM 6816 C CA . GLY D 1 156 ? -25.268 64.211 69.394 1.00 34.46 156 GLY D CA 1
ATOM 6817 C C . GLY D 1 156 ? -25.720 65.475 70.104 1.00 38.83 156 GLY D C 1
ATOM 6818 O O . GLY D 1 156 ? -26.615 65.450 70.946 1.00 27.91 156 GLY D O 1
ATOM 6819 N N . GLY D 1 157 ? -25.106 66.598 69.726 1.00 25.26 157 GLY D N 1
ATOM 6820 C CA . GLY D 1 157 ? -25.460 67.871 70.301 1.00 21.34 157 GLY D CA 1
ATOM 6821 C C . GLY D 1 157 ? -25.140 67.974 71.772 1.00 26.60 157 GLY D C 1
ATOM 6822 O O . GLY D 1 157 ? -25.804 68.724 72.494 1.00 29.46 157 GLY D O 1
ATOM 6823 N N . GLN D 1 158 ? -24.158 67.212 72.245 1.00 21.06 158 GLN D N 1
ATOM 6824 C CA . GLN D 1 158 ? -23.728 67.243 73.634 1.00 23.90 158 GLN D CA 1
ATOM 6825 C C . GLN D 1 158 ? -22.207 67.282 73.733 1.00 24.12 158 GLN D C 1
ATOM 6826 O O . GLN D 1 158 ? -21.504 66.627 72.956 1.00 23.45 158 GLN D O 1
ATOM 6832 N N . ILE D 1 159 ? -21.703 68.056 74.691 1.00 22.05 159 ILE D N 1
ATOM 6833 C CA . ILE D 1 159 ? -20.264 68.244 74.848 1.00 31.27 159 ILE D CA 1
ATOM 6834 C C . ILE D 1 159 ? -19.735 67.718 76.169 1.00 22.48 159 ILE D C 1
ATOM 6835 O O . ILE D 1 159 ? -18.510 67.715 76.359 1.00 25.43 159 ILE D O 1
ATOM 6840 N N . ASP D 1 160 ? -20.596 67.313 77.113 1.00 23.13 160 ASP D N 1
ATOM 6841 C CA . ASP D 1 160 ? -20.130 67.000 78.466 1.00 21.96 160 ASP D CA 1
ATOM 6842 C C . ASP D 1 160 ? -20.226 65.509 78.824 1.00 20.60 160 ASP D C 1
ATOM 6843 O O . ASP D 1 160 ? -21.315 65.016 79.157 1.00 23.23 160 ASP D O 1
ATOM 6848 N N . PRO D 1 161 ? -19.118 64.753 78.815 1.00 27.82 161 PRO D N 1
ATOM 6849 C CA . PRO D 1 161 ? -19.216 63.307 79.127 1.00 22.54 161 PRO D CA 1
ATOM 6850 C C . PRO D 1 161 ? -19.589 63.016 80.569 1.00 22.53 161 PRO D C 1
ATOM 6851 O O . PRO D 1 161 ? -19.933 61.870 80.876 1.00 26.37 161 PRO D O 1
ATOM 6855 N N . THR D 1 162 ? -19.478 63.985 81.471 1.00 21.02 162 THR D N 1
ATOM 6856 C CA . THR D 1 162 ? -19.702 63.703 82.881 1.00 19.53 162 THR D CA 1
ATOM 6857 C C . THR D 1 162 ? -21.192 63.695 83.279 1.00 22.27 162 THR D C 1
ATOM 6858 O O . THR D 1 162 ? -21.470 63.465 84.459 1.00 23.86 162 THR D O 1
ATOM 6862 N N . GLN D 1 163 ? -22.141 63.977 82.363 1.00 21.64 163 GLN D N 1
ATOM 6863 C CA . GLN D 1 163 ? -23.578 63.953 82.659 1.00 22.83 163 GLN D CA 1
ATOM 6864 C C . GLN D 1 163 ? -24.294 62.703 82.138 1.00 25.95 163 GLN D C 1
ATOM 6865 O O . GLN D 1 163 ? -25.525 62.646 82.150 1.00 26.12 163 GLN D O 1
ATOM 6871 N N . ILE D 1 164 ? -23.556 61.735 81.628 1.00 20.66 164 ILE D N 1
ATOM 6872 C CA . ILE D 1 164 ? -24.131 60.511 81.091 1.00 20.70 164 ILE D CA 1
ATOM 6873 C C . ILE D 1 164 ? -24.488 59.588 82.242 1.00 28.26 164 ILE D C 1
ATOM 6874 O O . ILE D 1 164 ? -23.747 59.475 83.227 1.00 22.90 164 ILE D O 1
ATOM 6879 N N . GLN D 1 165 ? -25.653 58.955 82.131 1.00 25.81 165 GLN D N 1
ATOM 6880 C CA . GLN D 1 165 ? -26.143 58.086 83.178 1.00 24.28 165 GLN D CA 1
ATOM 6881 C C . GLN D 1 165 ? -27.149 57.117 82.562 1.00 23.28 165 GLN D C 1
ATOM 6882 O O . GLN D 1 165 ? -27.464 57.167 81.363 1.00 21.69 165 GLN D O 1
ATOM 6888 N N . VAL D 1 166 ? -27.604 56.190 83.388 1.00 22.98 166 VAL D N 1
ATOM 6889 C CA . VAL D 1 166 ? -28.506 55.133 82.950 1.00 24.18 166 VAL D CA 1
ATOM 6890 C C . VAL D 1 166 ? -29.779 55.188 83.783 1.00 26.44 166 VAL D C 1
ATOM 6891 O O . VAL D 1 166 ? -29.711 55.259 85.014 1.00 27.33 166 VAL D O 1
ATOM 6895 N N . THR D 1 167 ? -30.931 55.120 83.114 1.00 31.34 167 THR D N 1
ATOM 6896 C CA . THR D 1 167 ? -32.221 55.045 83.800 1.00 23.69 167 THR D CA 1
ATOM 6897 C C . THR D 1 167 ? -33.222 54.312 82.910 1.00 23.96 167 THR D C 1
ATOM 6898 O O . THR D 1 167 ? -32.942 54.005 81.755 1.00 24.77 167 THR D O 1
ATOM 6902 N N . ASP D 1 168 ? -34.434 54.100 83.431 1.00 25.95 168 ASP D N 1
ATOM 6903 C CA . ASP D 1 168 ? -35.480 53.533 82.594 1.00 25.77 168 ASP D CA 1
ATOM 6904 C C . ASP D 1 168 ? -35.840 54.508 81.481 1.00 25.02 168 ASP D C 1
ATOM 6905 O O . ASP D 1 168 ? -35.884 55.729 81.695 1.00 26.64 168 ASP D O 1
ATOM 6910 N N . LEU D 1 169 ? -36.089 53.958 80.284 1.00 24.97 169 LEU D N 1
ATOM 6911 C CA . LEU D 1 169 ? -36.402 54.772 79.113 1.00 25.10 169 LEU D CA 1
ATOM 6912 C C . LEU D 1 169 ? -37.555 55.746 79.368 1.00 33.42 169 LEU D C 1
ATOM 6913 O O . LEU D 1 169 ? -37.578 56.843 78.798 1.00 32.19 169 LEU D O 1
ATOM 6918 N N . ALA D 1 170 ? -38.523 55.367 80.211 1.00 27.43 170 ALA D N 1
ATOM 6919 C CA . ALA D 1 170 ? -39.623 56.271 80.542 1.00 30.83 170 ALA D CA 1
ATOM 6920 C C . ALA D 1 170 ? -39.159 57.523 81.280 1.00 46.53 170 ALA D C 1
ATOM 6921 O O . ALA D 1 170 ? -39.852 58.549 81.244 1.00 37.98 170 ALA D O 1
ATOM 6923 N N . LYS D 1 171 ? -37.986 57.483 81.910 1.00 29.44 171 LYS D N 1
ATOM 6924 C CA . LYS D 1 171 ? -37.564 58.519 82.847 1.00 30.29 171 LYS D CA 1
ATOM 6925 C C . LYS D 1 171 ? -36.454 59.414 82.309 1.00 46.92 171 LYS D C 1
ATOM 6926 O O . LYS D 1 171 ? -35.902 60.204 83.069 1.00 34.71 171 LYS D O 1
ATOM 6932 N N . THR D 1 172 ? -36.092 59.310 81.038 1.00 32.06 172 THR D N 1
ATOM 6933 C CA . THR D 1 172 ? -35.057 60.191 80.516 1.00 31.77 172 THR D CA 1
ATOM 6934 C C . THR D 1 172 ? -35.553 61.627 80.416 1.00 50.96 172 THR D C 1
ATOM 6935 O O . THR D 1 172 ? -36.750 61.901 80.250 1.00 34.22 172 THR D O 1
ATOM 6939 N N . ILE D 1 173 ? -34.613 62.557 80.531 1.00 34.98 173 ILE D N 1
ATOM 6940 C CA . ILE D 1 173 ? -34.915 63.961 80.304 1.00 49.23 173 ILE D CA 1
ATOM 6941 C C . ILE D 1 173 ? -33.876 64.508 79.340 1.00 52.78 173 ILE D C 1
ATOM 6942 O O . ILE D 1 173 ? -32.819 63.911 79.114 1.00 31.79 173 ILE D O 1
ATOM 6947 N N . GLN D 1 174 ? -34.206 65.660 78.767 1.00 32.58 174 GLN D N 1
ATOM 6948 C CA . GLN D 1 174 ? -33.304 66.401 77.885 1.00 40.14 174 GLN D CA 1
ATOM 6949 C C . GLN D 1 174 ? -32.826 65.521 76.731 1.00 72.20 174 GLN D C 1
ATOM 6950 O O . GLN D 1 174 ? -31.701 65.635 76.269 1.00 34.19 174 GLN D O 1
ATOM 6956 N N . ASP D 1 175 ? -33.691 64.651 76.221 1.00 31.10 175 ASP D N 1
ATOM 6957 C CA . ASP D 1 175 ? -33.274 63.686 75.204 1.00 37.15 175 ASP D CA 1
ATOM 6958 C C . ASP D 1 175 ? -34.376 63.516 74.168 1.00 45.47 175 ASP D C 1
ATOM 6959 O O . ASP D 1 175 ? -35.265 62.668 74.314 1.00 38.57 175 ASP D O 1
ATOM 6964 N N . PRO D 1 176 ? -34.326 64.291 73.080 1.00 42.91 176 PRO D N 1
ATOM 6965 C CA . PRO D 1 176 ? -35.404 64.214 72.080 1.00 41.03 176 PRO D CA 1
ATOM 6966 C C . PRO D 1 176 ? -35.466 62.886 71.347 1.00 39.13 176 PRO D C 1
ATOM 6967 O O . PRO D 1 176 ? -36.566 62.485 70.928 1.00 48.09 176 PRO D O 1
ATOM 6971 N N . LEU D 1 177 ? -34.333 62.202 71.153 1.00 39.53 177 LEU D N 1
ATOM 6972 C CA . LEU D 1 177 ? -34.381 60.891 70.519 1.00 37.90 177 LEU D CA 1
ATOM 6973 C C . LEU D 1 177 ? -35.166 59.914 71.378 1.00 62.02 177 LEU D C 1
ATOM 6974 O O . LEU D 1 177 ? -36.016 59.175 70.879 1.00 31.18 177 LEU D O 1
ATOM 6979 N N . ALA D 1 178 ? -34.872 59.879 72.675 1.00 31.91 178 ALA D N 1
ATOM 6980 C CA . ALA D 1 178 ? -35.605 58.996 73.572 1.00 28.72 178 ALA D CA 1
ATOM 6981 C C . ALA D 1 178 ? -37.088 59.348 73.587 1.00 30.62 178 ALA D C 1
ATOM 6982 O O . ALA D 1 178 ? -37.945 58.465 73.706 1.00 31.35 178 ALA D O 1
ATOM 6984 N N . ALA D 1 179 ? -37.407 60.638 73.508 1.00 28.62 179 ALA D N 1
ATOM 6985 C CA . ALA D 1 179 ? -38.812 61.036 73.498 1.00 30.02 179 ALA D CA 1
ATOM 6986 C C . ALA D 1 179 ? -39.505 60.531 72.239 1.00 29.77 179 ALA D C 1
ATOM 6987 O O . ALA D 1 179 ? -40.575 59.924 72.319 1.00 32.55 179 ALA D O 1
ATOM 6989 N N . LYS D 1 180 ? -38.884 60.733 71.065 1.00 34.30 180 LYS D N 1
ATOM 6990 C CA . LYS D 1 180 ? -39.469 60.221 69.827 1.00 37.75 180 LYS D CA 1
ATOM 6991 C C . LYS D 1 180 ? -39.610 58.706 69.883 1.00 29.58 180 LYS D C 1
ATOM 6992 O O . LYS D 1 180 ? -40.613 58.140 69.415 1.00 36.87 180 LYS D O 1
ATOM 6998 N N . LEU D 1 181 ? -38.630 58.040 70.490 1.00 33.59 181 LEU D N 1
ATOM 6999 C CA . LEU D 1 181 ? -38.651 56.588 70.619 1.00 27.53 181 LEU D CA 1
ATOM 7000 C C . LEU D 1 181 ? -39.831 56.121 71.466 1.00 28.73 181 LEU D C 1
ATOM 7001 O O . LEU D 1 181 ? -40.476 55.121 71.140 1.00 30.70 181 LEU D O 1
ATOM 7006 N N . ARG D 1 182 ? -40.078 56.789 72.601 1.00 28.88 182 ARG D N 1
ATOM 7007 C CA . ARG D 1 182 ? -41.240 56.456 73.423 1.00 33.27 182 ARG D CA 1
ATOM 7008 C C . ARG D 1 182 ? -42.535 56.638 72.641 1.00 29.51 182 ARG D C 1
ATOM 7009 O O . ARG D 1 182 ? -43.473 55.846 72.780 1.00 28.80 182 ARG D O 1
ATOM 7017 N N . GLU D 1 183 ? -42.616 57.700 71.843 1.00 29.77 183 GLU D N 1
ATOM 7018 C CA . GLU D 1 183 ? -43.818 57.943 71.058 1.00 35.30 183 GLU D CA 1
ATOM 7019 C C . GLU D 1 183 ? -44.005 56.844 70.024 1.00 41.58 183 GLU D C 1
ATOM 7020 O O . GLU D 1 183 ? -45.132 56.399 69.774 1.00 29.84 183 GLU D O 1
ATOM 7026 N N . ARG D 1 184 ? -42.905 56.404 69.412 1.00 36.33 184 ARG D N 1
ATOM 7027 C CA . ARG D 1 184 ? -42.972 55.350 68.409 1.00 29.41 184 ARG D CA 1
ATOM 7028 C C . ARG D 1 184 ? -43.265 53.994 69.041 1.00 31.82 184 ARG D C 1
ATOM 7029 O O . ARG D 1 184 ? -43.984 53.186 68.451 1.00 35.31 184 ARG D O 1
ATOM 7037 N N . LEU D 1 185 ? -42.674 53.708 70.205 1.00 30.90 185 LEU D N 1
ATOM 7038 C CA . LEU D 1 185 ? -43.019 52.480 70.914 1.00 28.28 185 LEU D CA 1
ATOM 7039 C C . LEU D 1 185 ? -44.506 52.449 71.217 1.00 40.82 185 LEU D C 1
ATOM 7040 O O . LEU D 1 185 ? -45.153 51.401 71.111 1.00 34.91 185 LEU D O 1
ATOM 7045 N N . LYS D 1 186 ? -45.073 53.595 71.595 1.00 29.83 186 LYS D N 1
ATOM 7046 C CA . LYS D 1 186 ? -46.506 53.631 71.895 1.00 28.98 186 LYS D CA 1
ATOM 7047 C C . LYS D 1 186 ? -47.335 53.456 70.624 1.00 30.55 186 LYS D C 1
ATOM 7048 O O . LYS D 1 186 ? -48.172 52.553 70.541 1.00 29.82 186 LYS D O 1
ATOM 7054 N N . SER D 1 187 ? -47.085 54.286 69.605 1.00 41.47 187 SER D N 1
ATOM 7055 C CA . SER D 1 187 ? -47.961 54.322 68.436 1.00 48.03 187 SER D CA 1
ATOM 7056 C C . SER D 1 187 ? -47.818 53.069 67.571 1.00 53.98 187 SER D C 1
ATOM 7057 O O . SER D 1 187 ? -48.820 52.556 67.051 1.00 43.39 187 SER D O 1
ATOM 7060 N N . ASP D 1 188 ? -46.591 52.567 67.389 1.00 38.99 188 ASP D N 1
ATOM 7061 C CA . ASP D 1 188 ? -46.353 51.460 66.466 1.00 49.29 188 ASP D CA 1
ATOM 7062 C C . ASP D 1 188 ? -46.352 50.081 67.124 1.00 39.34 188 ASP D C 1
ATOM 7063 O O . ASP D 1 188 ? -46.612 49.088 66.435 1.00 39.42 188 ASP D O 1
ATOM 7068 N N . PHE D 1 189 ? -46.133 49.984 68.436 1.00 35.46 189 PHE D N 1
ATOM 7069 C CA . PHE D 1 189 ? -45.976 48.683 69.082 1.00 33.73 189 PHE D CA 1
ATOM 7070 C C . PHE D 1 189 ? -46.832 48.532 70.317 1.00 40.41 189 PHE D C 1
ATOM 7071 O O . PHE D 1 189 ? -46.809 47.464 70.935 1.00 39.16 189 PHE D O 1
ATOM 7079 N N . GLY D 1 190 ? -47.622 49.548 70.662 1.00 35.45 190 GLY D N 1
ATOM 7080 C CA . GLY D 1 190 ? -48.484 49.476 71.814 1.00 31.14 190 GLY D CA 1
ATOM 7081 C C . GLY D 1 190 ? -47.771 49.444 73.145 1.00 35.24 190 GLY D C 1
ATOM 7082 O O . GLY D 1 190 ? -48.388 49.129 74.158 1.00 36.59 190 GLY D O 1
ATOM 7083 N N . VAL D 1 191 ? -46.496 49.808 73.178 1.00 35.63 191 VAL D N 1
ATOM 7084 C CA . VAL D 1 191 ? -45.706 49.802 74.401 1.00 33.84 191 VAL D CA 1
ATOM 7085 C C . VAL D 1 191 ? -45.864 51.139 75.123 1.00 30.20 191 VAL D C 1
ATOM 7086 O O . VAL D 1 191 ? -45.448 52.185 74.608 1.00 39.13 191 VAL D O 1
ATOM 7090 N N . VAL D 1 192 ? -46.403 51.089 76.339 1.00 30.53 192 VAL D N 1
ATOM 7091 C CA . VAL D 1 192 ? -46.650 52.257 77.172 1.00 58.44 192 VAL D CA 1
ATOM 7092 C C . VAL D 1 192 ? -46.164 51.891 78.568 1.00 49.98 192 VAL D C 1
ATOM 7093 O O . VAL D 1 192 ? -45.968 50.721 78.891 1.00 32.78 192 VAL D O 1
ATOM 7097 N N . LYS D 1 193 ? -45.929 52.901 79.394 1.00 40.11 193 LYS D N 1
ATOM 7098 C CA . LYS D 1 193 ? -45.365 52.615 80.701 1.00 66.92 193 LYS D CA 1
ATOM 7099 C C . LYS D 1 193 ? -46.403 51.953 81.595 1.00 53.10 193 LYS D C 1
ATOM 7100 O O . LYS D 1 193 ? -47.619 52.093 81.410 1.00 38.68 193 LYS D O 1
ATOM 7106 N N . ASN D 1 194 ? -45.904 51.159 82.524 1.00 36.49 194 ASN D N 1
ATOM 7107 C CA . ASN D 1 194 ? -46.738 50.292 83.330 1.00 35.69 194 ASN D CA 1
ATOM 7108 C C . ASN D 1 194 ? -47.190 51.031 84.586 1.00 48.67 194 ASN D C 1
ATOM 7109 O O . ASN D 1 194 ? -46.964 52.235 84.738 1.00 42.37 194 ASN D O 1
ATOM 7114 N N . SER D 1 195 ? -47.792 50.282 85.514 1.00 53.30 195 SER D N 1
ATOM 7115 C CA . SER D 1 195 ? -48.323 50.851 86.751 1.00 56.64 195 SER D CA 1
ATOM 7116 C C . SER D 1 195 ? -47.242 51.560 87.548 1.00 48.73 195 SER D C 1
ATOM 7117 O O . SER D 1 195 ? -47.526 52.527 88.263 1.00 51.28 195 SER D O 1
ATOM 7120 N N . LYS D 1 196 ? -46.021 51.028 87.516 1.00 46.47 196 LYS D N 1
ATOM 7121 C CA . LYS D 1 196 ? -44.882 51.572 88.245 1.00 55.30 196 LYS D CA 1
ATOM 7122 C C . LYS D 1 196 ? -44.152 52.686 87.474 1.00 36.03 196 LYS D C 1
ATOM 7123 O O . LYS D 1 196 ? -43.063 53.090 87.887 1.00 35.14 196 LYS D O 1
ATOM 7129 N N . GLY D 1 197 ? -44.725 53.174 86.374 1.00 34.86 197 GLY D N 1
ATOM 7130 C CA . GLY D 1 197 ? -44.194 54.283 85.606 1.00 33.86 197 GLY D CA 1
ATOM 7131 C C . GLY D 1 197 ? -42.975 53.983 84.769 1.00 37.80 197 GLY D C 1
ATOM 7132 O O . GLY D 1 197 ? -42.279 54.918 84.357 1.00 34.23 197 GLY D O 1
ATOM 7133 N N . LYS D 1 198 ? -42.749 52.714 84.429 1.00 32.88 198 LYS D N 1
ATOM 7134 C CA . LYS D 1 198 ? -41.571 52.272 83.698 1.00 40.38 198 LYS D CA 1
ATOM 7135 C C . LYS D 1 198 ? -41.951 51.550 82.413 1.00 30.66 198 LYS D C 1
ATOM 7136 O O . LYS D 1 198 ? -43.007 50.911 82.316 1.00 35.61 198 LYS D O 1
ATOM 7142 N N . LEU D 1 199 ? -41.064 51.666 81.431 1.00 28.61 199 LEU D N 1
ATOM 7143 C CA . LEU D 1 199 ? -41.165 50.899 80.203 1.00 30.16 199 LEU D CA 1
ATOM 7144 C C . LEU D 1 199 ? -40.405 49.584 80.280 1.00 29.11 199 LEU D C 1
ATOM 7145 O O . LEU D 1 199 ? -40.511 48.778 79.358 1.00 35.68 199 LEU D O 1
ATOM 7150 N N . GLY D 1 200 ? -39.632 49.361 81.340 1.00 28.19 200 GLY D N 1
ATOM 7151 C CA . GLY D 1 200 ? -38.838 48.149 81.458 1.00 33.21 200 GLY D CA 1
ATOM 7152 C C . GLY D 1 200 ? -37.680 48.065 80.490 1.00 53.61 200 GLY D C 1
ATOM 7153 O O . GLY D 1 200 ? -37.304 46.963 80.076 1.00 28.78 200 GLY D O 1
ATOM 7154 N N . VAL D 1 201 ? -37.083 49.201 80.135 1.00 38.91 201 VAL D N 1
ATOM 7155 C CA . VAL D 1 201 ? -35.945 49.249 79.220 1.00 29.46 201 VAL D CA 1
ATOM 7156 C C . VAL D 1 201 ? -34.930 50.240 79.774 1.00 30.45 201 VAL D C 1
ATOM 7157 O O . VAL D 1 201 ? -35.263 51.406 80.021 1.00 26.22 201 VAL D O 1
ATOM 7161 N N . ASP D 1 202 ? -33.702 49.782 79.952 1.00 28.55 202 ASP D N 1
ATOM 7162 C CA . ASP D 1 202 ? -32.625 50.618 80.471 1.00 33.10 202 ASP D CA 1
ATOM 7163 C C . ASP D 1 202 ? -32.031 51.433 79.337 1.00 27.34 202 ASP D C 1
ATOM 7164 O O . ASP D 1 202 ? -31.766 50.908 78.254 1.00 27.51 202 ASP D O 1
ATOM 7169 N N . CYS D 1 203 ? -31.814 52.721 79.599 1.00 24.62 203 CYS D N 1
ATOM 7170 C CA . CYS D 1 203 ? -31.431 53.662 78.558 1.00 24.39 203 CYS D CA 1
ATOM 7171 C C . CYS D 1 203 ? -30.280 54.515 79.069 1.00 26.04 203 CYS D C 1
ATOM 7172 O O . CYS D 1 203 ? -30.363 55.081 80.164 1.00 24.22 203 CYS D O 1
ATOM 7175 N N . VAL D 1 204 ? -29.212 54.572 78.287 1.00 23.77 204 VAL D N 1
ATOM 7176 C CA . VAL D 1 204 ? -28.104 55.477 78.554 1.00 23.12 204 VAL D CA 1
ATOM 7177 C C . VAL D 1 204 ? -28.455 56.834 77.970 1.00 24.22 204 VAL D C 1
ATOM 7178 O O . VAL D 1 204 ? -28.825 56.932 76.794 1.00 26.17 204 VAL D O 1
ATOM 7182 N N . PHE D 1 205 ? -28.357 57.882 78.779 1.00 23.30 205 PHE D N 1
ATOM 7183 C CA . PHE D 1 205 ? -28.693 59.206 78.285 1.00 24.51 205 PHE D CA 1
ATOM 7184 C C . PHE D 1 205 ? -27.856 60.232 79.039 1.00 27.59 205 PHE D C 1
ATOM 7185 O O . PHE D 1 205 ? -27.133 59.907 79.980 1.00 22.99 205 PHE D O 1
ATOM 7193 N N . SER D 1 206 ? -27.985 61.480 78.627 1.00 24.15 206 SER D N 1
ATOM 7194 C CA . SER D 1 206 ? -27.336 62.590 79.302 1.00 23.08 206 SER D CA 1
ATOM 7195 C C . SER D 1 206 ? -28.337 63.666 79.693 1.00 23.74 206 SER D C 1
ATOM 7196 O O . SER D 1 206 ? -29.194 64.055 78.894 1.00 27.66 206 SER D O 1
ATOM 7199 N N . THR D 1 207 ? -28.169 64.201 80.907 1.00 26.24 207 THR D N 1
ATOM 7200 C CA . THR D 1 207 ? -28.992 65.302 81.380 1.00 27.43 207 THR D CA 1
ATOM 7201 C C . THR D 1 207 ? -28.637 66.619 80.709 1.00 32.65 207 THR D C 1
ATOM 7202 O O . THR D 1 207 ? -29.337 67.613 80.923 1.00 28.70 207 THR D O 1
ATOM 7206 N N . GLU D 1 208 ? -27.575 66.653 79.916 1.00 27.86 208 GLU D N 1
ATOM 7207 C CA . GLU D 1 208 ? -27.161 67.896 79.280 1.00 27.03 208 GLU D CA 1
ATOM 7208 C C . GLU D 1 208 ? -28.190 68.350 78.256 1.00 27.71 208 GLU D C 1
ATOM 7209 O O . GLU D 1 208 ? -28.646 67.573 77.419 1.00 27.43 208 GLU D O 1
ATOM 7215 N N . ALA D 1 209 ? -28.498 69.642 78.276 1.00 28.56 209 ALA D N 1
ATOM 7216 C CA . ALA D 1 209 ? -29.382 70.212 77.269 1.00 34.75 209 ALA D CA 1
ATOM 7217 C C . ALA D 1 209 ? -28.680 70.212 75.919 1.00 42.11 209 ALA D C 1
ATOM 7218 O O . ALA D 1 209 ? -27.484 70.494 75.824 1.00 33.48 209 ALA D O 1
ATOM 7220 N N . LEU D 1 210 ? -29.441 69.941 74.866 1.00 29.92 210 LEU D N 1
ATOM 7221 C CA . LEU D 1 210 ? -28.858 69.802 73.537 1.00 32.65 210 LEU D CA 1
ATOM 7222 C C . LEU D 1 210 ? -28.321 71.127 73.015 1.00 67.55 210 LEU D C 1
ATOM 7223 O O . LEU D 1 210 ? -28.894 72.195 73.240 1.00 37.28 210 LEU D O 1
ATOM 7228 N N . VAL D 1 211 ? -27.214 71.024 72.298 1.00 35.05 211 VAL D N 1
ATOM 7229 C CA . VAL D 1 211 ? -26.508 72.135 71.682 1.00 37.43 211 VAL D CA 1
ATOM 7230 C C . VAL D 1 211 ? -26.851 72.100 70.206 1.00 45.38 211 VAL D C 1
ATOM 7231 O O . VAL D 1 211 ? -26.431 71.186 69.490 1.00 37.48 211 VAL D O 1
ATOM 7235 N N . TYR D 1 212 ? -27.577 73.092 69.741 1.00 37.09 212 TYR D N 1
ATOM 7236 C CA . TYR D 1 212 ? -27.973 73.112 68.342 1.00 48.57 212 TYR D CA 1
ATOM 7237 C C . TYR D 1 212 ? -26.871 73.701 67.463 1.00 50.60 212 TYR D C 1
ATOM 7238 O O . TYR D 1 212 ? -26.053 74.499 67.928 1.00 44.39 212 TYR D O 1
ATOM 7247 N N . PRO D 1 213 ? -26.813 73.294 66.196 1.00 42.15 213 PRO D N 1
ATOM 7248 C CA . PRO D 1 213 ? -25.822 73.863 65.271 1.00 44.29 213 PRO D CA 1
ATOM 7249 C C . PRO D 1 213 ? -26.110 75.340 65.029 1.00 49.89 213 PRO D C 1
ATOM 7250 O O . PRO D 1 213 ? -27.260 75.779 65.086 1.00 80.79 213 PRO D O 1
ATOM 7254 N N . GLN D 1 214 ? -25.042 76.017 64.677 1.00 70.98 214 GLN D N 1
ATOM 7255 C CA . GLN D 1 214 ? -24.985 77.446 64.529 1.00 137.11 214 GLN D CA 1
ATOM 7256 C C . GLN D 1 214 ? -25.246 77.909 63.066 1.00 130.08 214 GLN D C 1
ATOM 7257 O O . GLN D 1 214 ? -25.005 79.051 62.716 1.00 134.27 214 GLN D O 1
ATOM 7263 N N . GLY D 1 237 ? -27.732 67.690 60.650 1.00 60.99 237 GLY D N 1
ATOM 7264 C CA . GLY D 1 237 ? -28.328 67.864 61.959 1.00 60.02 237 GLY D CA 1
ATOM 7265 C C . GLY D 1 237 ? -27.319 68.266 63.022 1.00 45.30 237 GLY D C 1
ATOM 7266 O O . GLY D 1 237 ? -26.436 69.081 62.791 1.00 47.15 237 GLY D O 1
ATOM 7267 N N . PHE D 1 238 ? -27.470 67.682 64.202 1.00 35.15 238 PHE D N 1
ATOM 7268 C CA . PHE D 1 238 ? -26.601 67.984 65.322 1.00 32.76 238 PHE D CA 1
ATOM 7269 C C . PHE D 1 238 ? -25.181 67.499 65.050 1.00 38.10 238 PHE D C 1
ATOM 7270 O O . PHE D 1 238 ? -24.952 66.543 64.306 1.00 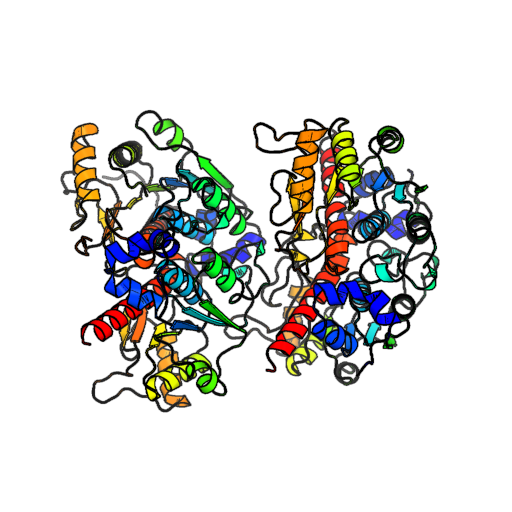34.26 238 PHE D O 1
ATOM 7278 N N . GLY D 1 239 ? -24.229 68.185 65.648 1.00 27.33 239 GLY D N 1
ATOM 7279 C CA . GLY D 1 239 ? -22.864 67.707 65.704 1.00 25.01 239 GLY D CA 1
ATOM 7280 C C . GLY D 1 239 ? -22.679 66.663 66.796 1.00 23.62 239 GLY D C 1
ATOM 7281 O O . GLY D 1 239 ? -23.607 66.300 67.517 1.00 25.26 239 GLY D O 1
ATOM 7282 N N . ALA D 1 240 ? -21.441 66.176 66.911 1.00 19.75 240 ALA D N 1
ATOM 7283 C CA . ALA D 1 240 ? -21.071 65.185 67.913 1.00 21.22 240 ALA D CA 1
ATOM 7284 C C . ALA D 1 240 ? -19.573 65.231 68.164 1.00 24.98 240 ALA D C 1
ATOM 7285 O O . ALA D 1 240 ? -18.795 65.713 67.335 1.00 22.83 240 ALA D O 1
ATOM 7287 N N . ALA D 1 241 ? -19.186 64.690 69.315 1.00 18.35 241 ALA D N 1
ATOM 7288 C CA . ALA D 1 241 ? -17.793 64.519 69.711 1.00 25.34 241 ALA D CA 1
ATOM 7289 C C . ALA D 1 241 ? -17.543 63.102 70.220 1.00 24.44 241 ALA D C 1
ATOM 7290 O O . ALA D 1 241 ? -18.385 62.523 70.921 1.00 19.58 241 ALA D O 1
ATOM 7292 N N . THR D 1 242 ? -16.352 62.572 69.892 1.00 16.68 242 THR D N 1
ATOM 7293 C CA . THR D 1 242 ? -15.877 61.299 70.415 1.00 16.46 242 THR D CA 1
ATOM 7294 C C . THR D 1 242 ? -16.017 61.235 71.931 1.00 17.20 242 THR D C 1
ATOM 7295 O O . THR D 1 242 ? -16.475 60.231 72.492 1.00 19.34 242 THR D O 1
ATOM 7299 N N . MET D 1 243 ? -15.626 62.297 72.613 1.00 16.40 243 MET D N 1
ATOM 7300 C CA . MET D 1 243 ? -15.591 62.255 74.068 1.00 18.12 243 MET D CA 1
ATOM 7301 C C . MET D 1 243 ? -16.951 61.918 74.669 1.00 18.69 243 MET D C 1
ATOM 7302 O O . MET D 1 243 ? -17.017 61.336 75.763 1.00 18.50 243 MET D O 1
ATOM 7307 N N . VAL D 1 244 ? -18.043 62.310 74.011 1.00 20.56 244 VAL D N 1
ATOM 7308 C CA . VAL D 1 244 ? -19.377 61.995 74.504 1.00 21.25 244 VAL D CA 1
ATOM 7309 C C . VAL D 1 244 ? -19.900 60.684 73.922 1.00 18.02 244 VAL D C 1
ATOM 7310 O O . VAL D 1 244 ? -20.337 59.811 74.664 1.00 18.14 244 VAL D O 1
ATOM 7314 N N . THR D 1 245 ? -19.891 60.517 72.596 1.00 18.39 245 THR D N 1
ATOM 7315 C CA . THR D 1 245 ? -20.527 59.346 72.003 1.00 24.43 245 THR D CA 1
ATOM 7316 C C . THR D 1 245 ? -19.843 58.057 72.455 1.00 17.69 245 THR D C 1
ATOM 7317 O O . THR D 1 245 ? -20.524 57.074 72.786 1.00 19.50 245 THR D O 1
ATOM 7321 N N . ALA D 1 246 ? -18.506 58.071 72.571 1.00 19.70 246 ALA D N 1
ATOM 7322 C CA . ALA D 1 246 ? -17.770 56.907 73.064 1.00 17.70 246 ALA D CA 1
ATOM 7323 C C . ALA D 1 246 ? -18.113 56.612 74.518 1.00 20.57 246 ALA D C 1
ATOM 7324 O O . ALA D 1 246 ? -18.281 55.445 74.910 1.00 20.33 246 ALA D O 1
ATOM 7326 N N . THR D 1 247 ? -18.268 57.656 75.326 1.00 20.59 247 THR D N 1
ATOM 7327 C CA . THR D 1 247 ? -18.605 57.414 76.715 1.00 18.24 247 THR D CA 1
ATOM 7328 C C . THR D 1 247 ? -20.017 56.840 76.845 1.00 17.27 247 THR D C 1
ATOM 7329 O O . THR D 1 247 ? -20.262 56.055 77.767 1.00 19.28 247 THR D O 1
ATOM 7333 N N . PHE D 1 248 ? -20.953 57.222 75.961 1.00 19.28 248 PHE D N 1
ATOM 7334 C CA . PHE D 1 248 ? -22.252 56.548 75.910 1.00 19.49 248 PHE D CA 1
ATOM 7335 C C . PHE D 1 248 ? -22.056 55.045 75.748 1.00 22.53 248 PHE D C 1
ATOM 7336 O O . PHE D 1 248 ? -22.705 54.234 76.428 1.00 23.04 248 PHE D O 1
ATOM 7344 N N . GLY D 1 249 ? -21.184 54.663 74.825 1.00 18.55 249 GLY D N 1
ATOM 7345 C CA . GLY D 1 249 ? -20.924 53.238 74.587 1.00 22.39 249 GLY D CA 1
ATOM 7346 C C . GLY D 1 249 ? -20.276 52.551 75.774 1.00 21.24 249 GLY D C 1
ATOM 7347 O O . GLY D 1 249 ? -20.600 51.395 76.105 1.00 19.82 249 GLY D O 1
ATOM 7348 N N . PHE D 1 250 ? -19.328 53.240 76.422 1.00 19.18 250 PHE D N 1
ATOM 7349 C CA . PHE D 1 250 ? -18.635 52.677 77.575 1.00 18.38 250 PHE D CA 1
ATOM 7350 C C . PHE D 1 250 ? -19.576 52.514 78.755 1.00 23.27 250 PHE D C 1
ATOM 7351 O O . PHE D 1 250 ? -19.525 51.503 79.468 1.00 21.24 250 PHE D O 1
ATOM 7359 N N . VAL D 1 251 ? -20.460 53.485 78.967 1.00 20.66 251 VAL D N 1
ATOM 7360 C CA . VAL D 1 251 ? -21.443 53.375 80.041 1.00 19.93 251 VAL D CA 1
ATOM 7361 C C . VAL D 1 251 ? -22.412 52.235 79.769 1.00 21.23 251 VAL D C 1
ATOM 7362 O O . VAL D 1 251 ? -22.744 51.468 80.676 1.00 20.69 251 VAL D O 1
ATOM 7366 N N . ALA D 1 252 ? -22.862 52.094 78.517 1.00 23.83 252 ALA D N 1
ATOM 7367 C CA . ALA D 1 252 ? -23.707 50.965 78.153 1.00 22.40 252 ALA D CA 1
ATOM 7368 C C . ALA D 1 252 ? -23.013 49.632 78.469 1.00 20.37 252 ALA D C 1
ATOM 7369 O O . ALA D 1 252 ? -23.622 48.734 79.067 1.00 21.19 252 ALA D O 1
ATOM 7371 N N . VAL D 1 253 ? -21.731 49.503 78.130 1.00 19.64 253 VAL D N 1
ATOM 7372 C CA . VAL D 1 253 ? -21.006 48.262 78.422 1.00 19.87 253 VAL D CA 1
ATOM 7373 C C . VAL D 1 253 ? -20.846 48.059 79.924 1.00 25.31 253 VAL D C 1
ATOM 7374 O O . VAL D 1 253 ? -21.158 46.984 80.450 1.00 25.14 253 VAL D O 1
ATOM 7378 N N . SER D 1 254 ? -20.401 49.090 80.650 1.00 20.79 254 SER D N 1
ATOM 7379 C CA . SER D 1 254 ? -20.261 48.929 82.098 1.00 18.54 254 SER D CA 1
ATOM 7380 C C . SER D 1 254 ? -21.586 48.525 82.750 1.00 22.53 254 SER D C 1
ATOM 7381 O O . SER D 1 254 ? -21.617 47.700 83.680 1.00 23.69 254 SER D O 1
ATOM 7384 N N . HIS D 1 255 ? -22.687 49.084 82.264 1.00 21.36 255 HIS D N 1
ATOM 7385 C CA . HIS D 1 255 ? -24.004 48.758 82.806 1.00 23.06 255 HIS D CA 1
ATOM 7386 C C . HIS D 1 255 ? -24.356 47.294 82.550 1.00 22.14 255 HIS D C 1
ATOM 7387 O O . HIS D 1 255 ? -24.866 46.604 83.436 1.00 25.78 255 HIS D O 1
ATOM 7394 N N . ALA D 1 256 ? -24.127 46.817 81.332 1.00 22.24 256 ALA D N 1
ATOM 7395 C CA . ALA D 1 256 ? -24.386 45.423 81.005 1.00 23.42 256 ALA D CA 1
ATOM 7396 C C . ALA D 1 256 ? -23.537 44.487 81.863 1.00 22.76 256 ALA D C 1
ATOM 7397 O O . ALA D 1 256 ? -24.043 43.497 82.404 1.00 25.20 256 ALA D O 1
ATOM 7399 N N . LEU D 1 257 ? -22.239 44.790 82.018 1.00 20.96 257 LEU D N 1
ATOM 7400 C CA . LEU D 1 257 ? -21.359 43.911 82.797 1.00 22.73 257 LEU D CA 1
ATOM 7401 C C . LEU D 1 257 ? -21.770 43.874 84.256 1.00 24.00 257 LEU D C 1
ATOM 7402 O O . LEU D 1 257 ? -21.728 42.809 84.897 1.00 26.91 257 LEU D O 1
ATOM 7407 N N . LYS D 1 258 ? -22.169 45.022 84.800 1.00 23.76 258 LYS D N 1
ATOM 7408 C CA . LYS D 1 258 ? -22.674 45.058 86.168 1.00 23.03 258 LYS D CA 1
ATOM 7409 C C . LYS D 1 258 ? -23.904 44.161 86.315 1.00 23.38 258 LYS D C 1
ATOM 7410 O O . LYS D 1 258 ? -23.996 43.352 87.256 1.00 27.76 258 LYS D O 1
ATOM 7416 N N . LYS D 1 259 ? -24.860 44.279 85.383 1.00 28.62 259 LYS D N 1
ATOM 7417 C CA . LYS D 1 259 ? -26.079 43.462 85.444 1.00 27.09 259 LYS D CA 1
ATOM 7418 C C . LYS D 1 259 ? -25.779 41.978 85.251 1.00 31.59 259 LYS D C 1
ATOM 7419 O O . LYS D 1 259 ? -26.457 41.109 85.828 1.00 26.90 259 LYS D O 1
ATOM 7425 N N . MET D 1 260 ? -24.813 41.656 84.397 1.00 27.50 260 MET D N 1
ATOM 7426 C CA . MET D 1 260 ? -24.434 40.258 84.235 1.00 26.64 260 MET D CA 1
ATOM 7427 C C . MET D 1 260 ? -23.802 39.690 85.500 1.00 26.61 260 MET D C 1
ATOM 7428 O O . MET D 1 260 ? -24.146 38.577 85.920 1.00 26.85 260 MET D O 1
ATOM 7433 N N . MET D 1 261 ? -22.902 40.446 86.127 1.00 28.10 261 MET D N 1
ATOM 7434 C CA . MET D 1 261 ? -22.242 39.986 87.341 1.00 30.10 261 MET D CA 1
ATOM 7435 C C . MET D 1 261 ? -23.241 39.815 88.483 1.00 30.18 261 MET D C 1
ATOM 7436 O O . MET D 1 261 ? -23.141 38.857 89.262 1.00 37.49 261 MET D O 1
ATOM 7441 N N . ALA D 1 262 ? -24.210 40.729 88.599 1.00 31.97 262 ALA D N 1
ATOM 7442 C CA . ALA D 1 262 ? -25.208 40.618 89.661 1.00 41.61 262 ALA D CA 1
ATOM 7443 C C . ALA D 1 262 ? -26.073 39.377 89.473 1.00 47.11 262 ALA D C 1
ATOM 7444 O O . ALA D 1 262 ? -26.378 38.670 90.442 1.00 51.42 262 ALA D O 1
ATOM 7446 N N . LYS D 1 263 ? -26.487 39.104 88.232 1.00 34.91 263 LYS D N 1
ATOM 7447 C CA . LYS D 1 263 ? -27.270 37.906 87.952 1.00 50.05 263 LYS D CA 1
ATOM 7448 C C . LYS D 1 263 ? -26.478 36.639 88.272 1.00 51.04 263 LYS D C 1
ATOM 7449 O O . LYS D 1 263 ? -27.016 35.693 88.859 1.00 42.37 263 LYS D O 1
ATOM 7455 N N . ALA D 1 264 ? -25.202 36.601 87.878 1.00 40.41 264 ALA D N 1
ATOM 7456 C CA . ALA D 1 264 ? -24.355 35.438 88.126 1.00 37.14 264 ALA D CA 1
ATOM 7457 C C . ALA D 1 264 ? -24.076 35.224 89.614 1.00 57.78 264 ALA D C 1
ATOM 7458 O O . ALA D 1 264 ? -23.954 34.080 90.071 1.00 43.54 264 ALA D O 1
ATOM 7460 N N . ALA D 1 265 ? -23.935 36.305 90.379 1.00 40.59 265 ALA D N 1
ATOM 7461 C CA . ALA D 1 265 ? -23.610 36.169 91.794 1.00 50.62 265 ALA D CA 1
ATOM 7462 C C . ALA D 1 265 ? -24.762 35.553 92.573 1.00 66.86 265 ALA D C 1
ATOM 7463 O O . ALA D 1 265 ? -24.539 34.867 93.576 1.00 67.47 265 ALA D O 1
ATOM 7465 N N . ARG D 1 266 ? -25.989 35.755 92.102 1.00 55.04 266 ARG D N 1
ATOM 7466 C CA . ARG D 1 266 ? -27.161 35.197 92.758 1.00 81.11 266 ARG D CA 1
ATOM 7467 C C . ARG D 1 266 ? -27.277 33.689 92.564 1.00 66.48 266 ARG D C 1
ATOM 7468 O O . ARG D 1 266 ? -27.947 33.023 93.360 1.00 118.04 266 ARG D O 1
ATOM 7476 N N . GLN D 1 267 ? -26.613 33.135 91.557 1.00 128.70 267 GLN D N 1
ATOM 7477 C CA . GLN D 1 267 ? -26.628 31.698 91.307 1.00 64.43 267 GLN D CA 1
ATOM 7478 C C . GLN D 1 267 ? -25.687 30.968 92.259 1.00 69.88 267 GLN D C 1
ATOM 7479 O O . GLN D 1 267 ? -24.611 31.482 92.588 1.00 68.12 267 GLN D O 1
#

Organism: Escherichia coli (strain K12) (NCBI:txid83333)

Solvent-accessible surface area: 37872 Å² total

Secondary structure (P-SEA, 3-state):
ccccaaaaaacaaaaaaccaaaaaaaaabbbbbccccccaaaaaaaaaaacccbbbbbbcccccccccccccccccccccccaaaaaaaaaaaacccccccccccccccccccccccccccbbbbcccccaaaaaaaaaaaaaccccccccccccccccccccccccccccccaaaaaaaaaaaacccccccccccccbbbbbbccccccccbbbbaaaaaaaaaaaaaaaaaaaaaaaaacc/cccccaaaaaacaaaaaaccaaaaaaaaabbbbbccccccaaaaaaaaaaacccbbbbbbcccccccccccccccccccccccaaaaaaaaaaaacccccccccccccccccccccccccccbbbbbccccaaaaaaaaaaaaacccbbbbcccccccccccccccccccccccaaaaaaaaaaaacccbbbcccccccbbbbbbcccccccccccbbbbcccaaaaaaaaaaaaaaaaaaaaaacc/cccccaaaaaacaaaaaaccaaaaaaaaabbbbbccccccaaaaaaaaaaacccbbbbbbcccccccccccccccccccccccaaaaaaaaaaaacccccccccccccccccccccccccccbbbbbccccaaaaaaaaaaaaaccccccccccccccccccccccccccccccaaaaaaaaaaaacccccccccccccbbbbbbccccccccbbbbcccaaaaaaaaaaaaaaaaaaaaacccccccccc/cccccaaaaaacaaaaaaccaaaaaaaaabbbbbccccccaaaaaaaaaaacccbbbbbbcccccccccccccccccccccccaaaaaaaaaaaacccccccccccccccccccccccccccbbbbbccccaaaaaaaaaaaaacccbbbbcccccccccccccccccccccccaaaaaaaaaaaacccccccccccccbbbbbbcccccccccbbbbcccaaaaaaaaaaaaaaaaaaaaaac

Radius of gyration: 29.94 Å; Cα contacts (8 Å, |Δi|>4): 2367; chains: 4; bounding box: 72×72×87 Å

Nearest PDB structures (foldseek):
  4d79-assembly1_A  TM=1.004E+00  e=6.129E-53  Escherichia coli K-12
  4d7a-assembly1_B  TM=1.000E+00  e=9.929E-51  Escherichia coli K-12
  4d7a-assembly2_D  TM=1.000E+00  e=1.641E-50  Escherichia coli K-12
  4rdh-assembly2_D  TM=1.002E+00  e=2.951E-49  Escherichia coli
  4yed-assembly1_A  TM=9.981E-01  e=2.444E-49  Escherichia coli K-12

GO terms:
  GO:0005515 protein binding (F, IPI)
  GO:0061503 tRNA threonylcarbamoyladenosine dehydratase activity (F, IDA)
  GO:0030955 potassium ion binding (F, IDA)
  GO:0031402 sodium ion binding (F, IDA)
  GO:0042803 protein homodimerization activity (F, IDA)
  GO:0061504 cyclic threonylcarbamoyladenosine biosynthetic process (P, IMP)

Sequence (985 aa):
VVISDAWRQRFGGTARLYGEKALQLFADAHICVVGIGGVGSWAAEALARTGIGAITLIDMDDVCCVTNTNRQIHALRDNVGLAKAEVMAERIRQINPECRVTVVDDFVTPDNVAQYMSVGYSYVIDAIDSVRPKAALIAYCRRRNKIPLVTTGGAGGQIDPTQIQVTDLAKTIQDPLAAKLRERLKSDFGVVKNSKGKLGVDCVFSTEALVYPGFGAATMVTATFGFVAVSSHALKKMMAKAARQGSVVISDAWRQRFGGTARLYGEKALQLFADAHICVVGIGGVGSWAAEALARTGIGAITLIDMDDVCCVTNTNRQIHALRDNVGLAKAEVMAERIRQINPECRVTVVDDFVTPDNVAQYMSVGYSYVIDAIDSVRPKAALIAYCRRNKIPLVTTTGGAGGQIDPTQIQVVTDLAKTIQDPLAAKLRERLKSDFGVVKNSKGKLGVDCVFSTEALVYPQSDGFGAATMVTATFGFVAVSHALKKMMAKAARQGSVVISDAWRQRFGGTARLYGEKALQLFADAHICVVGIGGVGSWAAEALARTGIGAITLIDMDDDVCCVVTNTNRQIHALRDNVGLAKAEVMAERIRQINPECRVTVVDDFVTPDNVAQYMSVGYSYVIDAIDSVRPKAALIAYCRRNKIPLLVTTGGAGGQIDPTQIQVTDLAKTIQDPLAAKLRERLKSDFGVVKNSKGKLGVDCVFSTEALVYPGFGAATMVTATFGFVAVSHALKKMMAKAARQGLEHHHHHSVVISDAWRQRFGGTARLYGEKALQLFADAHICVVGIGGVGSWAAEALARTGIGAITLIDMDDVCVTNTNRQIHALRDNVGLAKAEEVMAERIRQINPECRVTVVDDFVTPDNVAQYMSVGYSYVIDAIDSVRPKAALIAYCRRNKIPLVTTGGAGGQIDPTQIQVTDLAKTIQDPLAAKLRERLKSDFGVVKNSKGKLGVDCVFSTEALVYPQGFGAATMVTATFGFVAVSHALKKMMAKAARQ